Protein AF-A0A4R9JDH9-F1 (afdb_monomer_lite)

Foldseek 3Di:
DAQVVLLVLQDQDPQKTWAACVSQVDPLVQVQCVQWPVNGTWIFHNWDWDDDVFWIKIWHFTDTLQRHGFTKIKIWGQDPVRHIKIKMKTFQAAQDDDPPGDFLCSSQVFWDFDDPPDDDPPDDDGDHPRRVWDWHRKIWIAIQAWDQDPPLRDTDHHHIKIKTFTDCPQQQALVCQLQPDDQDTWIKMDHAAGDDPPDDDDADDPPDAQVRDPDRDHWHKMKTFSQGWDDLDPAKIWARKMKIWTTHSHPVVCVVHVRHHTWIWIKTWIQQVLQRDTFIWIWTTDRPDQKIKTKTFQPPDWGQFQQSRCSAQVDSCVLVFDPPVSVVCHRVQGGKGWGMKMWMAGNVPPNSGTQKIKTKIWRAQDKDCLDPLPWIFHRKIKIWIWGPSNDPPGTDIKIKIWGWTDDQNDIWIKIFIPPQTKIKTKDPFFDQHFQQSNCVRPPVVWDGDHGFGWGIWMWMAGPLGKIKIKTWTDPPGFDWAPAAPDIWTWHRWIKIWIDDSDDHIKIKIWTWTCQDPPWIWTWMDIPPDFGKTKTWTAKDKPVSVCVRGFPQDAQDADPQIDMFGGKMWMWGDDPHWIKIWIWGADPQAAIKIKIWTADPPRGIWIKMKTFRQRHDPLPGPNNVVCVVVCVVQVWHRKMKMAISDWDQPDATDQQVVRVDPNRPHRGRGDDPQCSTDDHHIKMKTKGQQDCPDPVSVVVCVVQVDDRIFIWMWGAHSPNQAFIDIWTFDWDADVNWTKTWIWDWDHHNNWIKTKIWIWTWDQAPNFIKIKTWIWIGTPFWIKTKIWIAGQDWHDDPQKTKHGWIWIWIATPVGQIKTKIWIWIGGPPKTKTWIFIDDPPDRLQTKTKMFIAKDFQLNCCPRPVDDDPDDDDPVVSVQRRQWIKHFDQKWKDFLVCLVVLLVVQQQVVQCRCCPTSVDHADSDPVQKDKHCPDRSAWIKIARLVQRFIWIWGDDPRITMIGGTFMWIARSAWYDRRPRIDHHWGWGWIWTGRHPKIKTKIWTADPVFGIWIKIFIFWDDDPHPQAKIKDFLVPDTHKIWTAGRAADPSDPDPVNRGGWTWTWIWIHHNNWIFTWGWTQDPQFIKTWTWTAPDPFKTDTKIWTDRPPFKIKIKDKIWGAQAKAQLDLLAIAGFPGTKIKIWIWMGGPVDTWIKIWIWGDDPNDIDTQPIDTADPVPPRVVCVNVVVSVSVSVVVCVQCLPLLSSLLCVLVVRGDDHDDQLCCCCPVNVHPSVVSVVSNVVSVHDDDDDDDDDDDDDD

pLDDT: mean 81.16, std 11.13, range [29.16, 97.44]

Structure (mmCIF, N/CA/C/O backbone):
data_AF-A0A4R9JDH9-F1
#
_entry.id   AF-A0A4R9JDH9-F1
#
loop_
_atom_site.group_PDB
_atom_site.id
_atom_site.type_symbol
_atom_site.label_atom_id
_atom_site.label_alt_id
_atom_site.label_comp_id
_atom_site.label_asym_id
_atom_site.label_entity_id
_atom_site.label_seq_id
_atom_site.pdbx_PDB_ins_code
_atom_site.Cartn_x
_atom_site.Cartn_y
_atom_site.Cartn_z
_atom_site.occupancy
_atom_site.B_iso_or_equiv
_atom_site.auth_seq_id
_atom_site.auth_comp_id
_atom_site.auth_asym_id
_atom_site.auth_atom_id
_atom_site.pdbx_PDB_model_num
ATOM 1 N N . MET A 1 1 ? 4.158 -17.124 -89.167 1.00 76.12 1 MET A N 1
ATOM 2 C CA . MET A 1 1 ? 3.903 -15.825 -89.815 1.00 76.12 1 MET A CA 1
ATOM 3 C C . MET A 1 1 ? 5.112 -15.504 -90.682 1.00 76.12 1 MET A C 1
ATOM 5 O O . MET A 1 1 ? 6.220 -15.762 -90.229 1.00 76.12 1 MET A O 1
ATOM 9 N N . THR A 1 2 ? 4.939 -15.030 -91.914 1.00 85.50 2 THR A N 1
ATOM 10 C CA . THR A 1 2 ? 6.035 -14.532 -92.770 1.00 85.50 2 THR A CA 1
ATOM 11 C C . THR A 1 2 ? 6.213 -13.020 -92.604 1.00 85.50 2 THR A C 1
ATOM 13 O O . THR A 1 2 ? 5.313 -12.338 -92.113 1.00 85.50 2 THR A O 1
ATOM 16 N N . ILE A 1 3 ? 7.356 -12.461 -93.024 1.00 86.75 3 ILE A N 1
ATOM 17 C CA . ILE A 1 3 ? 7.566 -11.003 -92.954 1.00 86.75 3 ILE A CA 1
ATOM 18 C C . ILE A 1 3 ? 6.547 -10.230 -93.811 1.00 86.75 3 ILE A C 1
ATOM 20 O O . ILE A 1 3 ? 6.165 -9.115 -93.467 1.00 86.75 3 ILE A O 1
ATOM 24 N N . GLU A 1 4 ? 6.056 -10.853 -94.888 1.00 86.50 4 GLU A N 1
ATOM 25 C CA . GLU A 1 4 ? 4.999 -10.304 -95.741 1.00 86.50 4 GLU A CA 1
ATOM 26 C C . GLU A 1 4 ? 3.651 -10.258 -95.011 1.00 86.50 4 GLU A C 1
ATOM 28 O O . GLU A 1 4 ? 2.950 -9.250 -95.050 1.00 86.50 4 GLU A O 1
ATOM 33 N N . GLU A 1 5 ? 3.303 -11.334 -94.301 1.00 86.38 5 GLU A N 1
ATOM 34 C CA . GLU A 1 5 ? 2.093 -11.401 -93.476 1.00 86.38 5 GLU A CA 1
ATOM 35 C C . GLU A 1 5 ? 2.127 -10.361 -92.350 1.00 86.38 5 GLU A C 1
ATOM 37 O O . GLU A 1 5 ? 1.129 -9.677 -92.131 1.00 86.38 5 GLU A O 1
ATOM 42 N N . LEU A 1 6 ? 3.284 -10.180 -91.702 1.00 88.25 6 LEU A N 1
ATOM 43 C CA . LEU A 1 6 ? 3.482 -9.165 -90.664 1.00 88.25 6 LEU A CA 1
ATOM 44 C C . LEU A 1 6 ? 3.389 -7.736 -91.223 1.00 88.25 6 LEU A C 1
ATOM 46 O O . LEU A 1 6 ? 2.756 -6.867 -90.625 1.00 88.25 6 LEU A O 1
ATOM 50 N N . TYR A 1 7 ? 3.984 -7.471 -92.392 1.00 90.56 7 TYR A N 1
ATOM 51 C CA . TYR A 1 7 ? 3.863 -6.168 -93.052 1.00 90.56 7 TYR A CA 1
ATOM 52 C C . TYR A 1 7 ? 2.400 -5.834 -93.367 1.00 90.56 7 TYR A C 1
ATOM 54 O O . TYR A 1 7 ? 1.970 -4.693 -93.176 1.00 90.56 7 TYR A O 1
ATOM 62 N N . ASN A 1 8 ? 1.628 -6.821 -93.824 1.00 89.19 8 ASN A N 1
ATOM 63 C CA . ASN A 1 8 ? 0.222 -6.647 -94.180 1.00 89.19 8 ASN A CA 1
ATOM 64 C C . ASN A 1 8 ? -0.701 -6.527 -92.956 1.00 89.19 8 ASN A C 1
ATOM 66 O O . ASN A 1 8 ? -1.684 -5.791 -93.032 1.00 89.19 8 ASN A O 1
ATOM 70 N N . SER A 1 9 ? -0.378 -7.166 -91.825 1.00 88.12 9 SER A N 1
ATOM 71 C CA . SER A 1 9 ? -1.167 -7.058 -90.588 1.00 88.12 9 SER A CA 1
ATOM 72 C C . SER A 1 9 ? -1.030 -5.699 -89.885 1.00 88.12 9 SER A C 1
ATOM 74 O O . SER A 1 9 ? -1.914 -5.304 -89.128 1.00 88.12 9 SER A O 1
ATOM 76 N N . LEU A 1 10 ? 0.048 -4.952 -90.143 1.00 90.00 10 LEU A N 1
ATOM 77 C CA . LEU A 1 10 ? 0.290 -3.613 -89.591 1.00 90.00 10 LEU A CA 1
ATOM 78 C C . LEU A 1 10 ? -0.415 -2.531 -90.428 1.00 90.00 10 LEU A C 1
ATOM 80 O O . LEU A 1 10 ? 0.189 -1.909 -91.305 1.00 90.00 10 LEU A O 1
ATOM 84 N N . ILE A 1 11 ? -1.711 -2.316 -90.208 1.00 89.38 11 ILE A N 1
ATOM 85 C CA . ILE A 1 11 ? -2.539 -1.408 -91.023 1.00 89.38 11 ILE A CA 1
ATOM 86 C C . ILE A 1 11 ? -2.423 0.045 -90.532 1.00 89.38 11 ILE A C 1
ATOM 88 O O . ILE A 1 11 ? -2.601 0.321 -89.347 1.00 89.38 11 ILE A O 1
ATOM 92 N N . ILE A 1 12 ? -2.183 0.987 -91.455 1.00 89.38 12 ILE A N 1
ATOM 93 C CA . ILE A 1 12 ? -2.263 2.430 -91.173 1.00 89.38 12 ILE A CA 1
ATOM 94 C C . ILE A 1 12 ? -3.734 2.855 -91.245 1.00 89.38 12 ILE A C 1
ATOM 96 O O . ILE A 1 12 ? -4.339 2.800 -92.314 1.00 89.38 12 ILE A O 1
ATOM 100 N N . THR A 1 13 ? -4.294 3.317 -90.128 1.00 87.38 13 THR A N 1
ATOM 101 C CA . THR A 1 13 ? -5.659 3.861 -90.036 1.00 87.38 13 THR A CA 1
ATOM 102 C C . THR A 1 13 ? -5.589 5.277 -89.475 1.00 87.38 13 THR A C 1
ATOM 104 O O . THR A 1 13 ? -4.930 5.502 -88.466 1.00 87.38 13 THR A O 1
ATOM 107 N N . ASN A 1 14 ? -6.236 6.252 -90.125 1.00 86.19 14 ASN A N 1
ATOM 108 C CA . ASN A 1 14 ? -6.192 7.671 -89.730 1.00 86.19 14 ASN A CA 1
ATOM 109 C C . ASN A 1 14 ? -4.764 8.226 -89.545 1.00 86.19 14 ASN A C 1
ATOM 111 O O . ASN A 1 14 ? -4.503 8.986 -88.619 1.00 86.19 14 ASN A O 1
ATOM 115 N N . ASN A 1 15 ? -3.846 7.851 -90.446 1.00 90.75 15 ASN A N 1
ATOM 116 C CA . ASN A 1 15 ? -2.423 8.218 -90.399 1.00 90.75 15 ASN A CA 1
ATOM 117 C C . ASN A 1 15 ? -1.658 7.668 -89.175 1.00 90.75 15 ASN A C 1
ATOM 119 O O . ASN A 1 15 ? -0.583 8.171 -88.847 1.00 90.75 15 ASN A O 1
ATOM 123 N N . SER A 1 16 ? -2.182 6.628 -88.518 1.00 91.69 16 SER A N 1
ATOM 124 C CA . SER A 1 16 ? -1.553 5.998 -87.357 1.00 91.69 16 SER A CA 1
ATOM 125 C C . SER A 1 16 ? -1.504 4.471 -87.476 1.00 91.69 16 SER A C 1
ATOM 127 O O . SER A 1 16 ? -2.362 3.860 -88.111 1.00 91.69 16 SER A O 1
ATOM 129 N N . ILE A 1 17 ? -0.509 3.841 -86.849 1.00 94.44 17 ILE A N 1
ATOM 130 C CA . ILE A 1 17 ? -0.419 2.386 -86.642 1.00 94.44 17 ILE A CA 1
ATOM 131 C C . ILE A 1 17 ? -0.512 2.114 -85.142 1.00 94.44 17 ILE A C 1
ATOM 133 O O . ILE A 1 17 ? 0.206 2.731 -84.360 1.00 94.44 17 ILE A O 1
ATOM 137 N N . SER A 1 18 ? -1.367 1.171 -84.748 1.00 92.00 18 SER A N 1
ATOM 138 C CA . SER A 1 18 ? -1.490 0.718 -83.360 1.00 92.00 18 SER A CA 1
ATOM 139 C C . SER A 1 18 ? -0.760 -0.612 -83.180 1.00 92.00 18 SER A C 1
ATOM 141 O O . SER A 1 18 ? -1.064 -1.586 -83.867 1.00 92.00 18 SER A O 1
ATOM 143 N N . LEU A 1 19 ? 0.222 -0.648 -82.280 1.00 92.75 19 LEU A N 1
ATOM 144 C CA . LEU A 1 19 ? 0.935 -1.860 -81.879 1.00 92.75 19 LEU A CA 1
ATOM 145 C C . LEU A 1 19 ? 0.239 -2.433 -80.638 1.00 92.75 19 LEU A C 1
ATOM 147 O O . LEU A 1 19 ? 0.590 -2.104 -79.502 1.00 92.75 19 LEU A O 1
ATOM 151 N N . ASP A 1 20 ? -0.792 -3.243 -80.868 1.00 89.94 20 ASP A N 1
ATOM 152 C CA . ASP A 1 20 ? -1.618 -3.867 -79.832 1.00 89.94 20 ASP A CA 1
ATOM 153 C C . ASP A 1 20 ? -1.322 -5.371 -79.674 1.00 89.94 20 ASP A C 1
ATOM 155 O O . ASP A 1 20 ? -0.456 -5.938 -80.344 1.00 89.94 20 ASP A O 1
ATOM 159 N N . THR A 1 21 ? -2.027 -6.031 -78.756 1.00 87.44 21 THR A N 1
ATOM 160 C CA . THR A 1 21 ? -1.873 -7.470 -78.489 1.00 87.44 21 THR A CA 1
ATOM 161 C C . THR A 1 21 ? -2.620 -8.362 -79.484 1.00 87.44 21 THR A C 1
ATOM 163 O O . THR A 1 21 ? -2.378 -9.568 -79.503 1.00 87.44 21 THR A O 1
ATOM 166 N N . ASN A 1 22 ? -3.500 -7.796 -80.318 1.00 82.56 22 ASN A N 1
ATOM 167 C CA . ASN A 1 22 ? -4.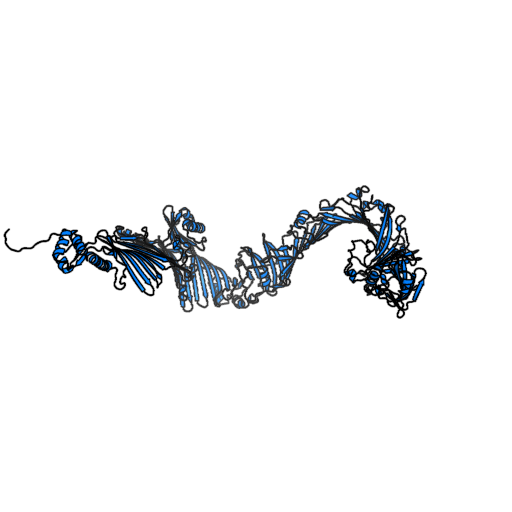233 -8.527 -81.352 1.00 82.56 22 ASN A CA 1
ATOM 168 C C . ASN A 1 22 ? -3.343 -8.769 -82.573 1.00 82.56 22 ASN A C 1
ATOM 170 O O . ASN A 1 22 ? -3.346 -9.860 -83.140 1.00 82.56 22 ASN A O 1
ATOM 174 N N . VAL A 1 23 ? -2.561 -7.756 -82.955 1.00 75.50 23 VAL A N 1
ATOM 175 C CA . VAL A 1 23 ? -1.604 -7.821 -84.064 1.00 75.50 23 VAL A CA 1
ATOM 176 C C . VAL A 1 23 ? -0.306 -8.500 -83.621 1.00 75.50 23 VAL A C 1
ATOM 178 O O . VAL A 1 23 ? 0.264 -9.293 -84.368 1.00 75.50 23 VAL A O 1
ATOM 181 N N . LEU A 1 24 ? 0.151 -8.230 -82.395 1.00 83.44 24 LEU A N 1
ATOM 182 C CA . LEU A 1 24 ? 1.421 -8.716 -81.851 1.00 83.44 24 LEU A CA 1
ATOM 183 C C . LEU A 1 24 ? 1.157 -9.629 -80.643 1.00 83.44 24 LEU A C 1
ATOM 185 O O . LEU A 1 24 ? 1.426 -9.294 -79.492 1.00 83.44 24 LEU A O 1
ATOM 189 N N . ASN A 1 25 ? 0.575 -10.800 -80.904 1.00 81.19 25 ASN A N 1
ATOM 190 C CA . ASN A 1 25 ? 0.121 -11.734 -79.870 1.00 81.19 25 ASN A CA 1
ATOM 191 C C . ASN A 1 25 ? 1.265 -12.601 -79.304 1.00 81.19 25 ASN A C 1
ATOM 193 O O . ASN A 1 25 ? 1.281 -13.818 -79.480 1.00 81.19 25 ASN A O 1
ATOM 197 N N . THR A 1 26 ? 2.236 -11.982 -78.629 1.00 84.69 26 THR A N 1
ATOM 198 C CA . THR A 1 26 ? 3.267 -12.699 -77.859 1.00 84.69 26 THR A CA 1
ATOM 199 C C . THR A 1 26 ? 3.133 -12.391 -76.371 1.00 84.69 26 THR A C 1
ATOM 201 O O . THR A 1 26 ? 2.786 -11.274 -75.982 1.00 84.69 26 THR A O 1
ATOM 204 N N . ASP A 1 27 ? 3.412 -13.376 -75.513 1.00 86.12 27 ASP A N 1
ATOM 205 C CA . ASP A 1 27 ? 3.317 -13.195 -74.056 1.00 86.12 27 ASP A CA 1
ATOM 206 C C . ASP A 1 27 ? 4.295 -12.130 -73.546 1.00 86.12 27 ASP A C 1
ATOM 208 O O . ASP A 1 27 ? 3.966 -11.348 -72.653 1.00 86.12 27 ASP A O 1
ATOM 212 N N . ILE A 1 28 ? 5.472 -12.038 -74.174 1.00 89.12 28 ILE A N 1
ATOM 213 C CA . ILE A 1 28 ? 6.467 -11.000 -73.886 1.00 89.12 28 ILE A CA 1
ATOM 214 C C . ILE A 1 28 ? 5.901 -9.618 -74.235 1.00 89.12 28 ILE A C 1
ATOM 216 O O . ILE A 1 28 ? 5.953 -8.724 -73.397 1.00 89.12 28 ILE A O 1
ATOM 220 N N . TRP A 1 29 ? 5.302 -9.434 -75.417 1.00 91.75 29 TRP A N 1
ATOM 221 C CA . TRP A 1 29 ? 4.721 -8.144 -75.808 1.00 91.75 29 TRP A CA 1
ATOM 222 C C . TRP A 1 29 ? 3.570 -7.717 -74.891 1.00 91.75 29 TRP A C 1
ATOM 224 O O . TRP A 1 29 ? 3.538 -6.573 -74.439 1.00 91.75 29 TRP A O 1
ATOM 234 N N . LYS A 1 30 ? 2.678 -8.652 -74.530 1.00 89.94 30 LYS A N 1
ATOM 235 C CA . LYS A 1 30 ? 1.618 -8.411 -73.535 1.00 89.94 30 LYS A CA 1
ATOM 236 C C . LYS A 1 30 ? 2.196 -7.923 -72.208 1.00 89.94 30 LYS A C 1
ATOM 238 O O . LYS A 1 30 ? 1.727 -6.923 -71.668 1.00 89.94 30 LYS A O 1
ATOM 243 N N . LYS A 1 31 ? 3.240 -8.593 -71.704 1.00 88.19 31 LYS A N 1
ATOM 244 C CA . LYS A 1 31 ? 3.921 -8.202 -70.463 1.00 88.19 31 LYS A CA 1
ATOM 245 C C . LYS A 1 31 ? 4.543 -6.808 -70.575 1.00 88.19 31 LYS A C 1
ATOM 247 O O . LYS A 1 31 ? 4.398 -6.020 -69.647 1.00 88.19 31 LYS A O 1
ATOM 252 N N . LEU A 1 32 ? 5.189 -6.485 -71.698 1.00 91.19 32 LEU A N 1
ATOM 253 C CA . LEU A 1 32 ? 5.815 -5.177 -71.913 1.00 91.19 32 LEU A CA 1
ATOM 254 C C . LEU A 1 32 ? 4.799 -4.033 -71.982 1.00 91.19 32 LEU A C 1
ATOM 256 O O . LEU A 1 32 ? 5.060 -2.977 -71.408 1.00 91.19 32 LEU A O 1
ATOM 260 N N . LEU A 1 33 ? 3.649 -4.229 -72.636 1.00 91.56 33 LEU A N 1
ATOM 261 C CA . LEU A 1 33 ? 2.572 -3.233 -72.653 1.00 91.56 33 LEU A CA 1
ATOM 262 C C . LEU A 1 33 ? 1.955 -3.042 -71.266 1.00 91.56 33 LEU A C 1
ATOM 264 O O . LEU A 1 33 ? 1.687 -1.907 -70.866 1.00 91.56 33 LEU A O 1
ATOM 268 N N . LEU A 1 34 ? 1.759 -4.134 -70.521 1.00 89.75 34 LEU A N 1
ATOM 269 C CA . LEU A 1 34 ? 1.245 -4.084 -69.155 1.00 89.75 34 LEU A CA 1
ATOM 270 C C . LEU A 1 34 ? 2.153 -3.244 -68.246 1.00 89.75 34 LEU A C 1
ATOM 272 O O . LEU A 1 34 ? 1.654 -2.347 -67.570 1.00 89.75 34 LEU A O 1
ATOM 276 N N . THR A 1 35 ? 3.466 -3.489 -68.261 1.00 87.19 35 THR A N 1
ATOM 277 C CA . THR A 1 35 ? 4.411 -2.803 -67.365 1.00 87.19 35 THR A CA 1
ATOM 278 C C . THR A 1 35 ? 4.803 -1.400 -67.828 1.00 87.19 35 THR A C 1
ATOM 280 O O . THR A 1 35 ? 5.028 -0.538 -66.986 1.00 87.19 35 THR A O 1
ATOM 283 N N . ASN A 1 36 ? 4.866 -1.131 -69.140 1.00 90.25 36 ASN A N 1
ATOM 284 C CA . ASN A 1 36 ? 5.424 0.126 -69.666 1.00 90.25 36 ASN A CA 1
ATOM 285 C C . ASN A 1 36 ? 4.407 1.064 -70.327 1.00 90.25 36 ASN A C 1
ATOM 287 O O . ASN A 1 36 ? 4.774 2.179 -70.690 1.00 90.25 36 ASN A O 1
ATOM 291 N N . ASN A 1 37 ? 3.160 0.636 -70.534 1.00 89.75 37 ASN A N 1
ATOM 292 C CA . ASN A 1 37 ? 2.146 1.462 -71.197 1.00 89.75 37 ASN A CA 1
ATOM 293 C C . ASN A 1 37 ? 0.726 1.240 -70.642 1.00 89.75 37 ASN A C 1
ATOM 295 O O . ASN A 1 37 ? -0.257 1.441 -71.349 1.00 89.75 37 ASN A O 1
ATOM 299 N N . GLY A 1 38 ? 0.592 0.780 -69.391 1.00 85.19 38 GLY A N 1
ATOM 300 C CA . GLY A 1 38 ? -0.710 0.613 -68.727 1.00 85.19 38 GLY A CA 1
ATOM 301 C C . GLY A 1 38 ? -1.655 -0.364 -69.435 1.00 85.19 38 GLY A C 1
ATOM 302 O O . GLY A 1 38 ? -2.869 -0.157 -69.438 1.00 85.19 38 GLY A O 1
ATOM 303 N N . ASN A 1 39 ? -1.097 -1.392 -70.084 1.00 87.81 39 ASN A N 1
ATOM 304 C CA . ASN A 1 39 ? -1.816 -2.347 -70.934 1.00 87.81 39 ASN A CA 1
ATOM 305 C C . ASN A 1 39 ? -2.534 -1.705 -72.144 1.00 87.81 39 ASN A C 1
ATOM 307 O O . ASN A 1 39 ? -3.431 -2.310 -72.729 1.00 87.81 39 ASN A O 1
ATOM 311 N N . GLN A 1 40 ? -2.153 -0.480 -72.520 1.00 91.12 40 GLN A N 1
ATOM 312 C CA . GLN A 1 40 ? -2.629 0.199 -73.724 1.00 91.12 40 GLN A CA 1
ATOM 313 C C . GLN A 1 40 ? -1.690 -0.075 -74.903 1.00 91.12 40 GLN A C 1
ATOM 315 O O . GLN A 1 40 ? -0.486 -0.262 -74.703 1.00 91.12 40 GLN A O 1
ATOM 320 N N . PRO A 1 41 ? -2.197 -0.071 -76.146 1.00 91.81 41 PRO A N 1
ATOM 321 C CA . PRO A 1 41 ? -1.352 -0.217 -77.323 1.00 91.81 41 PRO A CA 1
ATOM 322 C C . PRO A 1 41 ? -0.445 1.001 -77.537 1.00 91.81 41 PRO A C 1
ATOM 324 O O . PRO A 1 41 ? -0.778 2.120 -77.144 1.00 91.81 41 PRO A O 1
ATOM 327 N N . ILE A 1 42 ? 0.693 0.795 -78.203 1.00 94.19 42 ILE A N 1
ATOM 328 C CA . ILE A 1 42 ? 1.570 1.900 -78.619 1.00 94.19 42 ILE A CA 1
ATOM 329 C C . ILE A 1 42 ? 1.088 2.408 -79.978 1.00 94.19 42 ILE A C 1
ATOM 331 O O . ILE A 1 42 ? 1.176 1.695 -80.978 1.00 94.19 42 ILE A O 1
ATOM 335 N N . VAL A 1 43 ? 0.564 3.635 -80.012 1.00 94.25 43 VAL A N 1
ATOM 336 C CA . VAL A 1 43 ? -0.013 4.244 -81.219 1.00 94.25 43 VAL A CA 1
ATOM 337 C C . VAL A 1 43 ? 0.987 5.201 -81.857 1.00 94.25 43 VAL A C 1
ATOM 339 O O . VAL A 1 43 ? 1.198 6.314 -81.380 1.00 94.25 43 VAL A O 1
ATOM 342 N N . ILE A 1 44 ? 1.566 4.783 -82.980 1.00 95.44 44 ILE A N 1
ATOM 343 C CA . ILE A 1 44 ? 2.474 5.602 -83.783 1.00 95.44 44 ILE A CA 1
ATOM 344 C C . ILE A 1 44 ? 1.630 6.438 -84.744 1.00 95.44 44 ILE A C 1
ATOM 346 O O . ILE A 1 44 ? 1.004 5.894 -85.646 1.00 95.44 44 ILE A O 1
ATOM 350 N N . SER A 1 45 ? 1.606 7.749 -84.547 1.00 94.88 45 SER A N 1
ATOM 351 C CA . SER A 1 45 ? 0.955 8.740 -85.407 1.00 94.88 45 SER A CA 1
ATOM 352 C C . SER A 1 45 ? 1.899 9.242 -86.495 1.00 94.88 45 SER A C 1
ATOM 354 O O . SER A 1 45 ? 3.117 9.145 -86.367 1.00 94.88 45 SER A O 1
ATOM 356 N N . GLN A 1 46 ? 1.337 9.766 -87.587 1.00 94.50 46 GLN A N 1
ATOM 357 C CA . GLN A 1 46 ? 2.096 10.122 -88.796 1.00 94.50 46 GLN A CA 1
ATOM 358 C C . GLN A 1 46 ? 2.968 8.956 -89.290 1.00 94.50 46 GLN A C 1
ATOM 360 O O . GLN A 1 46 ? 4.097 9.143 -89.743 1.00 94.50 46 GLN A O 1
ATOM 365 N N . ALA A 1 47 ? 2.444 7.736 -89.143 1.00 92.06 47 ALA A N 1
ATOM 366 C CA . ALA A 1 47 ? 3.209 6.521 -89.336 1.00 92.06 47 ALA A CA 1
ATOM 367 C C . ALA A 1 47 ? 3.489 6.268 -90.818 1.00 92.06 47 ALA A C 1
ATOM 369 O O . ALA A 1 47 ? 2.582 6.162 -91.642 1.00 92.06 47 ALA A O 1
ATOM 370 N N . THR A 1 48 ? 4.761 6.060 -91.129 1.00 93.38 48 THR A N 1
ATOM 371 C CA . THR A 1 48 ? 5.221 5.482 -92.390 1.00 93.38 48 THR A CA 1
ATOM 372 C C . THR A 1 48 ? 5.767 4.091 -92.103 1.00 93.38 48 THR A C 1
ATOM 374 O O . THR A 1 48 ? 6.479 3.905 -91.118 1.00 93.38 48 THR A O 1
ATOM 377 N N . LYS A 1 49 ? 5.421 3.098 -92.933 1.00 92.94 49 LYS A N 1
ATOM 378 C CA . LYS A 1 49 ? 5.977 1.743 -92.828 1.00 92.94 49 LYS A CA 1
ATOM 379 C C . LYS A 1 49 ? 6.722 1.356 -94.102 1.00 92.94 49 LYS A C 1
ATOM 381 O O . LYS A 1 49 ? 6.170 1.443 -95.200 1.00 92.94 49 LYS A O 1
ATOM 386 N N . THR A 1 50 ? 7.952 0.887 -93.959 1.00 93.12 50 THR A N 1
ATOM 387 C CA . THR A 1 50 ? 8.780 0.350 -95.041 1.00 93.12 50 THR A CA 1
ATOM 388 C C . THR A 1 50 ? 9.107 -1.111 -94.766 1.00 93.12 50 THR A C 1
ATOM 390 O O . THR A 1 50 ? 9.215 -1.548 -93.619 1.00 93.12 50 THR A O 1
ATOM 393 N N . LYS A 1 51 ? 9.220 -1.893 -95.839 1.00 89.69 51 LYS A N 1
ATOM 394 C CA . LYS A 1 51 ? 9.709 -3.269 -95.784 1.00 89.69 51 LYS A CA 1
ATOM 395 C C . LYS A 1 51 ? 11.165 -3.254 -96.222 1.00 89.69 51 LYS A C 1
ATOM 397 O O . LYS A 1 51 ? 11.458 -2.816 -97.332 1.00 89.69 51 LYS A O 1
ATOM 402 N N . GLU A 1 52 ? 12.050 -3.717 -95.356 1.00 86.81 52 GLU A N 1
ATOM 403 C CA . GLU A 1 52 ? 13.475 -3.883 -95.635 1.00 86.81 52 GLU A CA 1
ATOM 404 C C . GLU A 1 52 ? 13.817 -5.381 -95.563 1.00 86.81 52 GLU A C 1
ATOM 406 O O . GLU A 1 52 ? 12.979 -6.203 -95.177 1.00 86.81 52 GLU A O 1
ATOM 411 N N . ASN A 1 53 ? 15.017 -5.781 -95.996 1.00 79.62 53 ASN A N 1
ATOM 412 C CA . ASN A 1 53 ? 15.392 -7.199 -96.017 1.00 79.62 53 ASN A CA 1
ATOM 413 C C . ASN A 1 53 ? 15.360 -7.793 -94.596 1.00 79.62 53 ASN A C 1
ATOM 415 O O . ASN A 1 53 ? 16.249 -7.542 -93.789 1.00 79.62 53 ASN A O 1
ATOM 419 N N . GLY A 1 54 ? 14.335 -8.603 -94.313 1.00 84.31 54 GLY A N 1
ATOM 420 C CA . GLY A 1 54 ? 14.181 -9.343 -93.056 1.00 84.31 54 GLY A CA 1
ATOM 421 C C . GLY A 1 54 ? 13.431 -8.618 -91.931 1.00 84.31 54 GLY A C 1
ATOM 422 O O . GLY A 1 54 ? 13.223 -9.224 -90.882 1.00 84.31 54 GLY A O 1
ATOM 423 N N . PHE A 1 55 ? 12.986 -7.369 -92.120 1.00 91.50 55 PHE A N 1
ATOM 424 C CA . PHE A 1 55 ? 12.222 -6.634 -91.102 1.00 91.50 55 PHE A CA 1
ATOM 425 C C . PHE A 1 55 ? 11.255 -5.591 -91.685 1.00 91.50 55 PHE A C 1
ATOM 427 O O . PHE A 1 55 ? 11.401 -5.107 -92.807 1.00 91.50 55 PHE A O 1
ATOM 434 N N . VAL A 1 56 ? 10.257 -5.218 -90.886 1.00 94.19 56 VAL A N 1
ATOM 435 C CA . VAL A 1 56 ? 9.350 -4.094 -91.131 1.00 94.19 56 VAL A CA 1
ATOM 436 C C . VAL A 1 56 ? 9.778 -2.928 -90.253 1.00 94.19 56 VAL A C 1
ATOM 438 O O . VAL A 1 56 ? 9.848 -3.065 -89.033 1.00 94.19 56 VAL A O 1
ATOM 441 N N . LYS A 1 57 ? 10.044 -1.776 -90.867 1.00 94.94 57 LYS A N 1
ATOM 442 C CA . LYS A 1 57 ? 10.403 -0.540 -90.174 1.00 94.94 57 LYS A CA 1
ATOM 443 C C . LYS A 1 57 ? 9.218 0.416 -90.179 1.00 94.94 57 LYS A C 1
ATOM 445 O O . LYS A 1 57 ? 8.593 0.622 -91.214 1.00 94.94 57 LYS A O 1
ATOM 450 N N . ILE A 1 58 ? 8.914 1.003 -89.029 1.00 95.88 58 ILE A N 1
ATOM 451 C CA . ILE A 1 58 ? 7.852 1.991 -88.848 1.00 95.88 58 ILE A CA 1
ATOM 452 C C . ILE A 1 58 ? 8.465 3.243 -88.237 1.00 95.88 58 ILE A C 1
ATOM 454 O O . ILE A 1 58 ? 9.147 3.153 -87.218 1.00 95.88 58 ILE A O 1
ATOM 458 N N . ILE A 1 59 ? 8.215 4.402 -88.840 1.00 96.19 59 ILE A N 1
ATOM 459 C CA . ILE A 1 59 ? 8.678 5.704 -88.348 1.00 96.19 59 ILE A CA 1
ATOM 460 C C . ILE A 1 59 ? 7.473 6.628 -88.194 1.00 96.19 59 ILE A C 1
ATOM 462 O O . ILE A 1 59 ? 6.615 6.668 -89.075 1.00 96.19 59 ILE A O 1
ATOM 466 N N . GLY A 1 60 ? 7.419 7.381 -87.101 1.00 96.19 60 GLY A N 1
ATOM 467 C CA . GLY A 1 60 ? 6.386 8.387 -86.861 1.00 96.19 60 GLY A CA 1
ATOM 468 C C . GLY A 1 60 ? 6.610 9.106 -85.537 1.00 96.19 60 GLY A C 1
ATOM 469 O O . GLY A 1 60 ? 7.750 9.261 -85.095 1.00 96.19 60 GLY A O 1
ATOM 470 N N . THR A 1 61 ? 5.524 9.512 -84.885 1.00 96.06 61 THR A N 1
ATOM 471 C CA . THR A 1 61 ? 5.537 10.107 -83.544 1.00 96.06 61 THR A CA 1
ATOM 472 C C . THR A 1 61 ? 4.597 9.367 -82.596 1.00 96.06 61 THR A C 1
ATOM 474 O O . THR A 1 61 ? 3.573 8.840 -83.012 1.00 96.06 61 THR A O 1
ATOM 477 N N . THR A 1 62 ? 4.924 9.291 -81.309 1.00 95.75 62 THR A N 1
ATOM 478 C CA . THR A 1 62 ? 4.080 8.630 -80.297 1.00 95.75 62 THR A CA 1
ATOM 479 C C . THR A 1 62 ? 4.190 9.339 -78.958 1.00 95.75 62 THR A C 1
ATOM 481 O O . THR A 1 62 ? 5.167 10.032 -78.692 1.00 95.75 62 THR A O 1
ATOM 484 N N . SER A 1 63 ? 3.211 9.133 -78.087 1.00 93.69 63 SER A N 1
ATOM 485 C CA . SER A 1 63 ? 3.374 9.422 -76.663 1.00 93.69 63 SER A CA 1
ATOM 486 C C . SER A 1 63 ? 3.834 8.149 -75.961 1.00 93.69 63 SER A C 1
ATOM 488 O O . SER A 1 63 ? 3.261 7.085 -76.196 1.00 93.69 63 SER A O 1
ATOM 490 N N . PHE A 1 64 ? 4.871 8.228 -75.134 1.00 94.38 64 PHE A N 1
ATOM 491 C CA . PHE A 1 64 ? 5.366 7.083 -74.366 1.00 94.38 64 PHE A CA 1
ATOM 492 C C . PHE A 1 64 ? 5.990 7.571 -73.061 1.00 94.38 64 PHE A C 1
ATOM 494 O O . PHE A 1 64 ? 6.671 8.595 -73.063 1.00 94.38 64 PHE A O 1
ATOM 501 N N . GLN A 1 65 ? 5.733 6.862 -71.954 1.00 91.81 65 GLN A N 1
ATOM 502 C CA . GLN A 1 65 ? 6.248 7.206 -70.618 1.00 91.81 65 GLN A CA 1
ATOM 503 C C . GLN A 1 65 ? 6.073 8.701 -70.299 1.00 91.81 65 GLN A C 1
ATOM 505 O O . GLN A 1 65 ? 7.042 9.412 -70.060 1.00 91.81 65 GLN A O 1
ATOM 510 N N . LEU A 1 66 ? 4.826 9.183 -70.392 1.00 91.75 66 LEU A N 1
ATOM 511 C CA . LEU A 1 66 ? 4.400 10.567 -70.122 1.00 91.75 66 LEU A CA 1
ATOM 512 C C . LEU A 1 66 ? 5.008 11.671 -71.007 1.00 91.75 66 LEU A C 1
ATOM 514 O O . LEU A 1 66 ? 4.655 12.837 -70.831 1.00 91.75 66 LEU A O 1
ATOM 518 N N . VAL A 1 67 ? 5.829 11.341 -72.008 1.00 91.94 67 VAL A N 1
ATOM 519 C CA . VAL A 1 67 ? 6.354 12.335 -72.951 1.00 91.94 67 VAL A CA 1
ATOM 520 C C . VAL A 1 67 ? 5.535 12.314 -74.244 1.00 91.94 67 VAL A C 1
ATOM 522 O O . VAL A 1 67 ? 5.472 11.273 -74.907 1.00 91.94 67 VAL A O 1
ATOM 525 N N . PRO A 1 68 ? 4.879 13.428 -74.618 1.00 91.62 68 PRO A N 1
ATOM 526 C CA . PRO A 1 68 ? 4.068 13.486 -75.825 1.00 91.62 68 PRO A CA 1
ATOM 527 C C . PRO A 1 68 ? 4.912 13.707 -77.087 1.00 91.62 68 PRO A C 1
ATOM 529 O O . PRO A 1 68 ? 5.944 14.372 -77.048 1.00 91.62 68 PRO A O 1
ATOM 532 N N . ASN A 1 69 ? 4.408 13.236 -78.232 1.00 90.81 69 ASN A N 1
ATOM 533 C CA . ASN A 1 69 ? 4.935 13.536 -79.575 1.00 90.81 69 ASN A CA 1
ATOM 534 C C . ASN A 1 69 ? 6.422 13.182 -79.803 1.00 90.81 69 ASN A C 1
ATOM 536 O O . ASN A 1 69 ? 7.111 13.856 -80.570 1.00 90.81 69 ASN A O 1
ATOM 540 N N . LEU A 1 70 ? 6.918 12.116 -79.176 1.00 93.38 70 LEU A N 1
ATOM 541 C CA . LEU A 1 70 ? 8.277 11.617 -79.369 1.00 93.38 70 LEU A CA 1
ATOM 542 C C . LEU A 1 70 ? 8.464 11.041 -80.778 1.00 93.38 70 LEU A C 1
ATOM 544 O O . LEU A 1 70 ? 7.670 10.180 -81.172 1.00 93.38 70 LEU A O 1
ATOM 548 N N . PRO A 1 71 ? 9.525 11.419 -81.516 1.00 95.44 71 PRO A N 1
ATOM 549 C CA . PRO A 1 71 ? 9.933 10.690 -82.709 1.00 95.44 71 PRO A CA 1
ATOM 550 C C . PRO A 1 71 ? 10.227 9.233 -82.351 1.00 95.44 71 PRO A C 1
ATOM 552 O O . PRO A 1 71 ? 10.985 8.951 -81.420 1.00 95.44 71 PRO A O 1
ATOM 555 N N . VAL A 1 72 ? 9.624 8.305 -83.087 1.00 96.19 72 VAL A N 1
ATOM 556 C CA . VAL A 1 72 ? 9.724 6.873 -82.810 1.00 96.19 72 VAL A CA 1
ATOM 557 C C . VAL A 1 72 ? 10.102 6.094 -84.060 1.00 96.19 72 VAL A C 1
ATOM 559 O O . VAL A 1 72 ? 9.604 6.365 -85.153 1.00 96.19 72 VAL A O 1
ATOM 562 N N . GLN A 1 73 ? 10.969 5.101 -83.878 1.00 96.12 73 GLN A N 1
ATOM 563 C CA . GLN A 1 73 ? 11.309 4.104 -84.883 1.00 96.12 73 GLN A CA 1
ATOM 564 C C . GLN A 1 73 ? 11.081 2.706 -84.302 1.00 96.12 73 GLN A C 1
ATOM 566 O O . GLN A 1 73 ? 11.819 2.274 -83.419 1.00 96.12 73 GLN A O 1
ATOM 571 N N . ALA A 1 74 ? 10.094 1.982 -84.823 1.00 95.62 74 ALA A N 1
ATOM 572 C CA . ALA A 1 74 ? 9.865 0.577 -84.503 1.00 95.62 74 ALA A CA 1
ATOM 573 C C . ALA A 1 74 ? 10.395 -0.323 -85.625 1.00 95.62 74 ALA A C 1
ATOM 575 O O . ALA A 1 74 ? 10.202 -0.044 -86.804 1.00 95.62 74 ALA A O 1
ATOM 576 N N . THR A 1 75 ? 11.062 -1.411 -85.261 1.00 94.38 75 THR A N 1
ATOM 577 C CA . THR A 1 75 ? 11.543 -2.451 -86.171 1.00 94.38 75 THR A CA 1
ATOM 578 C C . THR A 1 75 ? 10.974 -3.781 -85.712 1.00 94.38 75 THR A C 1
ATOM 580 O O . THR A 1 75 ? 11.164 -4.161 -84.558 1.00 94.38 75 THR A O 1
ATOM 583 N N . LEU A 1 76 ? 10.265 -4.471 -86.600 1.00 94.12 76 LEU A N 1
ATOM 584 C CA . LEU A 1 76 ? 9.669 -5.772 -86.333 1.00 94.12 76 LEU A CA 1
ATOM 585 C C . LEU A 1 76 ? 10.277 -6.809 -87.271 1.00 94.12 76 LEU A C 1
ATOM 587 O O . LEU A 1 76 ? 10.244 -6.639 -88.488 1.00 94.12 76 LEU A O 1
ATOM 591 N N . ARG A 1 77 ? 10.812 -7.889 -86.715 1.00 92.06 77 ARG A N 1
ATOM 592 C CA . ARG A 1 77 ? 11.375 -9.015 -87.469 1.00 92.06 77 ARG A CA 1
ATOM 593 C C . ARG A 1 77 ? 10.781 -10.326 -86.986 1.00 92.06 77 ARG A C 1
ATOM 595 O O . ARG A 1 77 ? 10.134 -10.368 -85.945 1.00 92.06 77 ARG A O 1
ATOM 602 N N . ILE A 1 78 ? 11.002 -11.388 -87.743 1.00 89.19 78 ILE A N 1
ATOM 603 C CA . ILE A 1 78 ? 10.623 -12.744 -87.348 1.00 89.19 78 ILE A CA 1
ATOM 604 C C . ILE A 1 78 ? 11.919 -13.508 -87.115 1.00 89.19 78 ILE A C 1
ATOM 606 O O . ILE A 1 78 ? 12.778 -13.510 -87.995 1.00 89.19 78 ILE A O 1
ATOM 610 N N . ASP A 1 79 ? 12.086 -14.064 -85.919 1.00 85.62 79 ASP A N 1
ATOM 611 C CA . ASP A 1 79 ? 13.264 -14.863 -85.581 1.00 85.62 79 ASP A CA 1
ATOM 612 C C . ASP A 1 79 ? 13.204 -16.275 -86.191 1.00 85.62 79 ASP A C 1
ATOM 614 O O . ASP A 1 79 ? 12.198 -16.684 -86.780 1.00 85.62 79 ASP A O 1
ATOM 618 N N . ASP A 1 80 ? 14.284 -17.040 -86.022 1.00 82.94 80 ASP A N 1
ATOM 619 C CA . ASP A 1 80 ? 14.422 -18.402 -86.557 1.00 82.94 80 ASP A CA 1
ATOM 620 C C . ASP A 1 80 ? 13.397 -19.398 -85.971 1.00 82.94 80 ASP A C 1
ATOM 622 O O . ASP A 1 80 ? 13.196 -20.484 -86.514 1.00 82.94 80 ASP A O 1
ATOM 626 N N . LEU A 1 81 ? 12.716 -19.029 -84.878 1.00 81.88 81 LEU A N 1
ATOM 627 C CA . LEU A 1 81 ? 11.650 -19.804 -84.236 1.00 81.88 81 LEU A CA 1
ATOM 628 C C . LEU A 1 81 ? 10.248 -19.346 -84.668 1.00 81.88 81 LEU A C 1
ATOM 630 O O . LEU A 1 81 ? 9.243 -19.843 -84.151 1.00 81.88 81 LEU A O 1
ATOM 634 N N . GLY A 1 82 ? 10.158 -18.401 -85.605 1.00 82.00 82 GLY A N 1
ATOM 635 C CA . GLY A 1 82 ? 8.900 -17.858 -86.103 1.00 82.00 82 GLY A CA 1
ATOM 636 C C . GLY A 1 82 ? 8.217 -16.872 -85.151 1.00 82.00 82 GLY A C 1
ATOM 637 O O . GLY A 1 82 ? 7.044 -16.553 -85.369 1.00 82.00 82 GLY A O 1
ATOM 638 N N . LYS A 1 83 ? 8.904 -16.391 -84.104 1.00 86.44 83 LYS A N 1
ATOM 639 C CA . LYS A 1 83 ? 8.375 -15.395 -83.163 1.00 86.44 83 LYS A CA 1
ATOM 640 C C . LYS A 1 83 ? 8.674 -13.985 -83.654 1.00 86.44 83 LYS A C 1
ATOM 642 O O . LYS A 1 83 ? 9.729 -13.703 -84.217 1.00 86.44 83 LYS A O 1
ATOM 647 N N . ILE A 1 84 ? 7.727 -13.081 -83.419 1.00 89.62 84 ILE A N 1
ATOM 648 C CA . ILE A 1 84 ? 7.887 -11.669 -83.765 1.00 89.62 84 ILE A CA 1
ATOM 649 C C . ILE A 1 84 ? 8.781 -11.014 -82.714 1.00 89.62 84 ILE A C 1
ATOM 651 O O . ILE A 1 84 ? 8.428 -10.996 -81.534 1.00 89.62 84 ILE A O 1
ATOM 655 N N . GLN A 1 85 ? 9.899 -10.452 -83.162 1.00 91.62 85 GLN A N 1
ATOM 656 C CA . GLN A 1 85 ? 10.796 -9.642 -82.354 1.00 91.62 85 GLN A CA 1
ATOM 657 C C . GLN A 1 85 ? 10.607 -8.168 -82.681 1.00 91.62 85 GLN A C 1
ATOM 659 O O . GLN A 1 85 ? 10.587 -7.777 -83.849 1.00 91.62 85 GLN A O 1
ATOM 664 N N . ILE A 1 86 ? 10.450 -7.354 -81.646 1.00 93.31 86 ILE A N 1
ATOM 665 C CA . ILE A 1 86 ? 10.086 -5.946 -81.740 1.00 93.31 86 ILE A CA 1
ATOM 666 C C . ILE A 1 86 ? 11.171 -5.139 -81.043 1.00 93.31 86 ILE A C 1
ATOM 668 O O . ILE A 1 86 ? 11.508 -5.419 -79.895 1.00 93.31 86 ILE A O 1
ATOM 672 N N . ARG A 1 87 ? 11.677 -4.113 -81.725 1.00 94.94 87 ARG A N 1
ATOM 673 C CA . ARG A 1 87 ? 12.592 -3.112 -81.169 1.00 94.94 87 ARG A CA 1
ATOM 674 C C . ARG A 1 87 ? 12.038 -1.731 -81.453 1.00 94.94 87 ARG A C 1
ATOM 676 O O . ARG A 1 87 ? 11.795 -1.407 -82.613 1.00 94.94 87 ARG A O 1
ATOM 683 N N . ILE A 1 88 ? 11.838 -0.915 -80.428 1.00 96.50 88 ILE A N 1
ATOM 684 C CA . ILE A 1 88 ? 11.285 0.432 -80.575 1.00 96.50 88 ILE A CA 1
ATOM 685 C C . ILE A 1 88 ? 12.220 1.437 -79.923 1.00 96.50 88 ILE A C 1
ATOM 687 O O . ILE A 1 88 ? 12.490 1.346 -78.730 1.00 96.50 88 ILE A O 1
ATOM 691 N N . TYR A 1 89 ? 12.682 2.400 -80.713 1.00 96.50 89 TYR A N 1
ATOM 692 C CA . TYR A 1 89 ? 13.494 3.524 -80.270 1.00 96.50 89 TYR A CA 1
ATOM 693 C C . TYR A 1 89 ? 12.615 4.764 -80.169 1.00 96.50 89 TYR A C 1
ATOM 695 O O . TYR A 1 89 ? 12.070 5.211 -81.178 1.00 96.50 89 TYR A O 1
ATOM 703 N N . PHE A 1 90 ? 12.506 5.331 -78.972 1.00 96.62 90 PHE A N 1
ATOM 704 C CA . PHE A 1 90 ? 11.822 6.597 -78.720 1.00 96.62 90 PHE A CA 1
ATOM 705 C C . PHE A 1 90 ? 12.880 7.671 -78.475 1.00 96.62 90 PHE A C 1
ATOM 707 O O . PHE A 1 90 ? 13.631 7.571 -77.508 1.00 96.62 90 PHE A O 1
ATOM 714 N N . ASN A 1 91 ? 12.981 8.661 -79.361 1.00 94.94 91 ASN A N 1
ATOM 715 C CA . ASN A 1 91 ? 14.015 9.694 -79.300 1.00 94.94 91 ASN A CA 1
ATOM 716 C C . ASN A 1 91 ? 13.631 10.799 -78.310 1.00 94.94 91 ASN A C 1
ATOM 718 O O . ASN A 1 91 ? 12.681 11.535 -78.560 1.00 94.94 91 ASN A O 1
ATOM 722 N N . LEU A 1 92 ? 14.382 10.919 -77.215 1.00 93.75 92 LEU A N 1
ATOM 723 C CA . LEU A 1 92 ? 14.148 11.876 -76.131 1.00 93.75 92 LEU A CA 1
ATOM 724 C C . LEU A 1 92 ? 14.978 13.155 -76.302 1.00 93.75 92 LEU A C 1
ATOM 726 O O . LEU A 1 92 ? 14.493 14.258 -76.053 1.00 93.75 92 LEU A O 1
ATOM 730 N N . ILE A 1 93 ? 16.242 13.008 -76.713 1.00 91.62 93 ILE A N 1
ATOM 731 C CA . ILE A 1 93 ? 17.186 14.110 -76.942 1.00 91.62 93 ILE A CA 1
ATOM 732 C C . ILE A 1 93 ? 17.991 13.796 -78.205 1.00 91.62 93 ILE A C 1
ATOM 734 O O . ILE A 1 93 ? 18.633 12.749 -78.279 1.00 91.62 93 ILE A O 1
ATOM 738 N N . GLY A 1 94 ? 18.007 14.724 -79.165 1.00 83.50 94 GLY A N 1
ATOM 739 C CA . GLY A 1 94 ? 18.807 14.612 -80.388 1.00 83.50 94 GLY A CA 1
ATOM 740 C C . GLY A 1 94 ? 20.310 14.866 -80.186 1.00 83.50 94 GLY A C 1
ATOM 741 O O . GLY A 1 94 ? 20.831 14.835 -79.070 1.00 83.50 94 GLY A O 1
ATOM 742 N N . GLU A 1 95 ? 21.014 15.160 -81.283 1.00 77.75 95 GLU A N 1
ATOM 743 C CA . GLU A 1 95 ? 22.479 15.336 -81.285 1.00 77.75 95 GLU A CA 1
ATOM 744 C C . GLU A 1 95 ? 22.963 16.584 -80.528 1.00 77.75 95 GLU A C 1
ATOM 746 O O . GLU A 1 95 ? 24.106 16.621 -80.062 1.00 77.75 95 GLU A O 1
ATOM 751 N N . THR A 1 96 ? 22.104 17.600 -80.390 1.00 72.56 96 THR A N 1
ATOM 752 C CA . THR A 1 96 ? 22.378 18.856 -79.676 1.00 72.56 96 THR A CA 1
ATOM 753 C C . THR A 1 96 ? 21.438 19.024 -78.482 1.00 72.56 96 THR A C 1
ATOM 755 O O . THR A 1 96 ? 20.217 18.942 -78.617 1.00 72.56 96 THR A O 1
ATOM 758 N N . LYS A 1 97 ? 22.007 19.282 -77.295 1.00 70.31 97 LYS A N 1
ATOM 759 C CA . LYS A 1 97 ? 21.243 19.538 -76.064 1.00 70.31 97 LYS A CA 1
ATOM 760 C C . LYS A 1 97 ? 20.685 20.966 -76.087 1.00 70.31 97 LYS A C 1
ATOM 762 O O . LYS A 1 97 ? 21.446 21.931 -76.072 1.00 70.31 97 LYS A O 1
ATOM 767 N N . LEU A 1 98 ? 19.362 21.102 -76.105 1.00 74.19 98 LEU A N 1
ATOM 768 C CA . LEU A 1 98 ? 18.649 22.381 -75.996 1.00 74.19 98 LEU A CA 1
ATOM 769 C C . LEU A 1 98 ? 18.396 22.759 -74.517 1.00 74.19 98 LEU A C 1
ATOM 771 O O . LEU A 1 98 ? 18.324 21.857 -73.676 1.00 74.19 98 LEU A O 1
ATOM 775 N N . PRO A 1 99 ? 18.196 24.050 -74.175 1.00 62.47 99 PRO A N 1
ATOM 776 C CA . PRO A 1 99 ? 17.982 24.512 -72.791 1.00 62.47 99 PRO A CA 1
ATOM 777 C C . PRO A 1 99 ? 16.812 23.842 -72.046 1.00 62.47 99 PRO A C 1
ATOM 779 O O . PRO A 1 99 ? 16.857 23.731 -70.828 1.00 62.47 99 PRO A O 1
ATOM 782 N N . ASN A 1 100 ? 15.811 23.334 -72.776 1.00 72.12 100 ASN A N 1
ATOM 783 C CA . ASN A 1 100 ? 14.643 22.620 -72.242 1.00 72.12 100 ASN A CA 1
ATOM 784 C C . ASN A 1 100 ? 14.586 21.162 -72.736 1.00 72.12 100 ASN A C 1
ATOM 786 O O . ASN A 1 100 ? 13.516 20.657 -73.069 1.00 72.12 100 ASN A O 1
ATOM 790 N N . SER A 1 101 ? 15.747 20.510 -72.867 1.00 84.38 101 SER A N 1
ATOM 791 C CA . SER A 1 101 ? 15.813 19.089 -73.241 1.00 84.38 101 SER A CA 1
ATOM 792 C C . SER A 1 101 ? 15.100 18.207 -72.216 1.00 84.38 101 SER A C 1
ATOM 794 O O . SER A 1 101 ? 14.934 18.598 -71.059 1.00 84.38 101 SER A O 1
ATOM 796 N N . TRP A 1 102 ? 14.703 17.011 -72.653 1.00 92.06 102 TRP A N 1
ATOM 797 C CA . TRP A 1 102 ? 14.037 16.025 -71.808 1.00 92.06 102 TRP A CA 1
ATOM 798 C C . TRP A 1 102 ? 14.818 15.717 -70.520 1.00 92.06 102 TRP A C 1
ATOM 800 O O . TRP A 1 102 ? 16.052 15.726 -70.508 1.00 92.06 102 TRP A O 1
ATOM 810 N N . LYS A 1 103 ? 14.075 15.435 -69.447 1.00 91.06 103 LYS A N 1
ATOM 811 C CA . LYS A 1 103 ? 14.578 15.033 -68.125 1.00 91.06 103 LYS A CA 1
ATOM 812 C C . LYS A 1 103 ? 13.890 13.748 -67.671 1.00 91.06 103 LYS A C 1
ATOM 814 O O . LYS A 1 103 ? 12.732 13.524 -68.022 1.00 91.06 103 LYS A O 1
ATOM 819 N N . PHE A 1 104 ? 14.545 12.950 -66.831 1.00 93.06 104 PHE A N 1
ATOM 820 C CA . PHE A 1 104 ? 13.967 11.706 -66.320 1.00 93.06 104 PHE A CA 1
ATOM 821 C C . PHE A 1 104 ? 12.679 11.940 -65.526 1.00 93.06 104 PHE A C 1
ATOM 823 O O . PHE A 1 104 ? 11.734 11.168 -65.684 1.00 93.06 104 PHE A O 1
ATOM 830 N N . SER A 1 105 ? 12.583 13.029 -64.761 1.00 91.50 105 SER A N 1
ATOM 831 C CA . SER A 1 105 ? 11.353 13.403 -64.045 1.00 91.50 105 SER A CA 1
ATOM 832 C C . SER A 1 105 ? 10.153 13.679 -64.952 1.00 91.50 105 SER A C 1
ATOM 834 O O . SER A 1 105 ? 9.016 13.569 -64.503 1.00 91.50 105 SER A O 1
ATOM 836 N N . GLN A 1 106 ? 10.351 13.978 -66.240 1.00 92.56 106 GLN A N 1
ATOM 837 C CA . GLN A 1 106 ? 9.226 14.106 -67.173 1.00 92.56 106 GLN A CA 1
ATOM 838 C C . GLN A 1 106 ? 8.582 12.751 -67.470 1.00 92.56 106 GLN A C 1
ATOM 840 O O . GLN A 1 106 ? 7.372 12.683 -67.668 1.00 92.56 106 GLN A O 1
ATOM 845 N N . SER A 1 107 ? 9.377 11.679 -67.475 1.00 93.44 107 SER A N 1
ATOM 846 C CA . SER A 1 107 ? 8.877 10.311 -67.636 1.00 93.44 107 SER A CA 1
ATOM 847 C C . SER A 1 107 ? 8.494 9.647 -66.320 1.00 93.44 107 SER A C 1
ATOM 849 O O . SER A 1 107 ? 7.554 8.858 -66.274 1.00 93.44 107 SER A O 1
ATOM 851 N N . PHE A 1 108 ? 9.175 10.014 -65.239 1.00 93.12 108 PHE A N 1
ATOM 852 C CA . PHE A 1 108 ? 8.983 9.466 -63.905 1.00 93.12 108 PHE A CA 1
ATOM 853 C C . PHE A 1 108 ? 8.778 10.627 -62.906 1.00 93.12 108 PHE A C 1
ATOM 855 O O . PHE A 1 108 ? 9.686 10.990 -62.165 1.00 93.12 108 PHE A O 1
ATOM 862 N N . PRO A 1 109 ? 7.586 11.251 -62.850 1.00 90.25 109 PRO A N 1
ATOM 863 C CA . PRO A 1 109 ? 7.363 12.488 -62.084 1.00 90.25 109 PRO A CA 1
ATOM 864 C C . PRO A 1 109 ? 7.454 12.318 -60.566 1.00 90.25 109 PRO A C 1
ATOM 866 O O . PRO A 1 109 ? 7.508 13.303 -59.838 1.00 90.25 109 PRO A O 1
ATOM 869 N N . LYS A 1 110 ? 7.452 11.074 -60.079 1.00 90.06 110 LYS A N 1
ATOM 870 C CA . LYS A 1 110 ? 7.568 10.736 -58.657 1.00 90.06 110 LYS A CA 1
ATOM 871 C C . LYS A 1 110 ? 8.962 10.229 -58.278 1.00 90.06 110 LYS A C 1
ATOM 873 O O . LYS A 1 110 ? 9.063 9.553 -57.257 1.00 90.06 110 LYS A O 1
ATOM 878 N N . LEU A 1 111 ? 9.999 10.467 -59.087 1.00 90.00 111 LEU A N 1
ATOM 879 C CA . LEU A 1 111 ? 11.357 10.035 -58.743 1.00 90.00 111 LEU A CA 1
ATOM 880 C C . LEU A 1 111 ? 11.749 10.537 -57.348 1.00 90.00 111 LEU A C 1
ATOM 882 O O . LEU A 1 111 ? 11.473 11.697 -57.030 1.00 90.00 111 LEU A O 1
ATOM 886 N N . PRO A 1 112 ? 12.397 9.699 -56.526 1.00 87.31 112 PRO A N 1
ATOM 887 C CA . PRO A 1 112 ? 12.955 10.162 -55.271 1.00 87.31 112 PRO A CA 1
ATOM 888 C C . PRO A 1 112 ? 13.994 11.260 -55.515 1.00 87.31 112 PRO A C 1
ATOM 890 O O . PRO A 1 112 ? 14.837 11.153 -56.416 1.00 87.31 112 PRO A O 1
ATOM 893 N N . ALA A 1 113 ? 13.923 12.311 -54.706 1.00 73.06 113 ALA A N 1
ATOM 894 C CA . ALA A 1 113 ? 14.956 13.332 -54.647 1.00 73.06 113 ALA A CA 1
ATOM 895 C C . ALA A 1 113 ? 16.112 12.863 -53.752 1.00 73.06 113 ALA A C 1
ATOM 897 O O . ALA A 1 113 ? 15.921 12.009 -52.885 1.00 73.06 113 ALA A O 1
ATOM 898 N N . GLU A 1 114 ? 17.304 13.428 -53.940 1.00 65.19 114 GLU A N 1
ATOM 899 C CA . GLU A 1 114 ? 18.386 13.221 -52.977 1.00 65.19 114 GLU A CA 1
ATOM 900 C C . GLU A 1 114 ? 18.099 13.919 -51.651 1.00 65.19 114 GLU A C 1
ATOM 902 O O . GLU A 1 114 ? 17.638 15.064 -51.609 1.00 65.19 114 GLU A O 1
ATOM 907 N N . ASP A 1 115 ? 18.443 13.237 -50.564 1.00 55.09 115 ASP A N 1
ATOM 908 C CA . ASP A 1 115 ? 18.387 13.793 -49.223 1.00 55.09 115 ASP A CA 1
ATOM 909 C C . ASP A 1 115 ? 19.563 14.770 -49.022 1.00 55.09 115 ASP A C 1
ATOM 911 O O . ASP A 1 115 ? 20.689 14.376 -48.712 1.00 55.09 115 ASP A O 1
ATOM 915 N N . LYS A 1 116 ? 19.333 16.072 -49.256 1.00 53.12 116 LYS A N 1
ATOM 916 C CA . LYS A 1 116 ? 20.331 17.145 -49.062 1.00 53.12 116 LYS A CA 1
ATOM 917 C C . LYS A 1 116 ? 20.557 17.432 -47.571 1.00 53.12 116 LYS A C 1
ATOM 919 O O . LYS A 1 116 ? 20.332 18.547 -47.104 1.00 53.12 116 LYS A O 1
ATOM 924 N N . THR A 1 117 ? 21.025 16.469 -46.787 1.00 42.75 117 THR A N 1
ATOM 925 C CA . THR A 1 117 ? 21.145 16.654 -45.331 1.00 42.75 117 THR A CA 1
ATOM 926 C C . THR A 1 117 ? 22.354 17.466 -44.854 1.00 42.75 117 THR A C 1
ATOM 928 O O . THR A 1 117 ? 22.472 17.650 -43.645 1.00 42.75 117 THR A O 1
ATOM 931 N N . LYS A 1 118 ? 23.227 18.040 -45.710 1.00 41.22 118 LYS A N 1
ATOM 932 C CA . LYS A 1 118 ? 24.332 18.904 -45.208 1.00 41.22 118 LYS A CA 1
ATOM 933 C C . LYS A 1 118 ? 24.702 20.197 -45.958 1.00 41.22 118 LYS A C 1
ATOM 935 O O . LYS A 1 118 ? 25.541 20.923 -45.435 1.00 41.22 118 LYS A O 1
ATOM 940 N N . LEU A 1 119 ? 24.078 20.583 -47.077 1.00 39.09 119 LEU A N 1
ATOM 941 C CA . LEU A 1 119 ? 24.358 21.890 -47.713 1.00 39.09 119 LEU A CA 1
ATOM 942 C C . LEU A 1 119 ? 23.183 22.417 -48.559 1.00 39.09 119 LEU A C 1
ATOM 944 O O . LEU A 1 119 ? 23.159 22.249 -49.772 1.00 39.09 119 LEU A O 1
ATOM 948 N N . SER A 1 120 ? 22.241 23.134 -47.940 1.00 36.50 120 SER A N 1
ATOM 949 C CA . SER A 1 120 ? 21.542 24.244 -48.612 1.00 36.50 120 SER A CA 1
ATOM 950 C C . SER A 1 120 ? 20.846 25.165 -47.600 1.00 36.50 120 SER A C 1
ATOM 952 O O . SER A 1 120 ? 19.674 25.000 -47.280 1.00 36.50 120 SER A O 1
ATOM 954 N N . LEU A 1 121 ? 21.565 26.196 -47.144 1.00 37.88 121 LEU A N 1
ATOM 955 C CA . LEU A 1 121 ? 21.001 27.425 -46.553 1.00 37.88 121 LEU A CA 1
ATOM 956 C C . LEU A 1 121 ? 20.407 28.369 -47.629 1.00 37.88 121 LEU A C 1
ATOM 958 O O . LEU A 1 121 ? 20.163 29.544 -47.372 1.00 37.88 121 LEU A O 1
ATOM 962 N N . LEU A 1 122 ? 20.185 27.867 -48.846 1.00 42.00 122 LEU A N 1
ATOM 963 C CA . LEU A 1 122 ? 19.595 28.570 -49.983 1.00 42.00 122 LEU A CA 1
ATOM 964 C C . LEU A 1 122 ? 18.557 27.613 -50.580 1.00 42.00 122 LEU A C 1
ATOM 966 O O . LEU A 1 122 ? 18.932 26.548 -51.054 1.00 42.00 122 LEU A O 1
ATOM 970 N N . GLY A 1 123 ? 17.270 27.932 -50.435 1.00 40.16 123 GLY A N 1
ATOM 971 C CA . GLY A 1 123 ? 16.130 27.024 -50.629 1.00 40.16 123 GLY A CA 1
ATOM 972 C C . GLY A 1 123 ? 15.875 26.523 -52.056 1.00 40.16 123 GLY A C 1
ATOM 973 O O . GLY A 1 123 ? 14.805 26.777 -52.598 1.00 40.16 123 GLY A O 1
ATOM 974 N N . ASP A 1 124 ? 16.812 25.777 -52.638 1.00 45.94 124 ASP A N 1
ATOM 975 C CA . ASP A 1 124 ? 16.614 25.059 -53.897 1.00 45.94 124 ASP A CA 1
ATOM 976 C C . ASP A 1 124 ? 15.949 23.698 -53.648 1.00 45.94 124 ASP A C 1
ATOM 978 O O . ASP A 1 124 ? 16.514 22.839 -52.957 1.00 45.94 124 ASP A O 1
ATOM 982 N N . GLU A 1 125 ? 14.777 23.488 -54.261 1.00 54.78 125 GLU A N 1
ATOM 983 C CA . GLU A 1 125 ? 14.025 22.226 -54.239 1.00 54.78 125 GLU A CA 1
ATOM 984 C C . GLU A 1 125 ? 14.937 21.020 -54.547 1.00 54.78 125 GLU A C 1
ATOM 986 O O . GLU A 1 125 ? 15.800 21.054 -55.433 1.00 54.78 125 GLU A O 1
ATOM 991 N N . ALA A 1 126 ? 14.785 19.943 -53.773 1.00 59.25 126 ALA A N 1
ATOM 992 C CA . ALA A 1 126 ? 15.537 18.712 -53.979 1.00 59.25 126 ALA A CA 1
ATOM 993 C C . ALA A 1 126 ? 15.097 18.059 -55.305 1.00 59.25 126 ALA A C 1
ATOM 995 O O . ALA A 1 126 ? 13.914 17.807 -55.518 1.00 59.25 126 ALA A O 1
ATOM 996 N N . THR A 1 127 ? 16.046 17.802 -56.208 1.00 70.81 127 THR A N 1
ATOM 997 C CA . THR A 1 127 ? 15.808 17.174 -57.520 1.00 70.81 127 THR A CA 1
ATOM 998 C C . THR A 1 127 ? 16.547 15.837 -57.602 1.00 70.81 127 THR A C 1
ATOM 1000 O O . THR A 1 127 ? 17.484 15.593 -56.844 1.00 70.81 127 THR A O 1
ATOM 1003 N N . SER A 1 128 ? 16.102 14.935 -58.481 1.00 83.69 128 SER A N 1
ATOM 1004 C CA . SER A 1 128 ? 16.762 13.639 -58.701 1.00 83.69 128 SER A CA 1
ATOM 1005 C C . SER A 1 128 ? 18.092 13.817 -59.446 1.00 83.69 128 SER A C 1
ATOM 1007 O O . SER A 1 128 ? 18.163 14.599 -60.394 1.00 83.69 128 SER A O 1
ATOM 1009 N N . VAL A 1 129 ? 19.124 13.038 -59.100 1.00 82.38 129 VAL A N 1
ATOM 1010 C CA . VAL A 1 129 ? 20.425 13.025 -59.812 1.00 82.38 129 VAL A CA 1
ATOM 1011 C C . VAL A 1 129 ? 20.265 12.715 -61.297 1.00 82.38 129 VAL A C 1
ATOM 1013 O O . VAL A 1 129 ? 20.990 13.245 -62.132 1.00 82.38 129 VAL A O 1
ATOM 1016 N N . LEU A 1 130 ? 19.281 11.893 -61.661 1.00 89.12 130 LEU A N 1
ATOM 1017 C CA . LEU A 1 130 ? 19.016 11.570 -63.062 1.00 89.12 130 LEU A CA 1
ATOM 1018 C C . LEU A 1 130 ? 18.703 12.821 -63.907 1.00 89.12 130 LEU A C 1
ATOM 1020 O O . LEU A 1 130 ? 19.022 12.856 -65.095 1.00 89.12 130 LEU A O 1
ATOM 1024 N N . ASP A 1 131 ? 18.140 13.870 -63.302 1.00 88.12 131 ASP A N 1
ATOM 1025 C CA . ASP A 1 131 ? 17.822 15.127 -63.986 1.00 88.12 131 ASP A CA 1
ATOM 1026 C C . ASP A 1 131 ? 19.011 16.089 -64.100 1.00 88.12 131 ASP A C 1
ATOM 1028 O O . ASP A 1 131 ? 18.960 17.023 -64.909 1.00 88.12 131 ASP A O 1
ATOM 1032 N N . SER A 1 132 ? 20.070 15.888 -63.308 1.00 82.25 132 SER A N 1
ATOM 1033 C CA . SER A 1 132 ? 21.294 16.696 -63.374 1.00 82.25 132 SER A CA 1
ATOM 1034 C C . SER A 1 132 ? 22.271 16.200 -64.447 1.00 82.25 132 SER A C 1
ATOM 1036 O O . SER A 1 132 ? 23.198 16.925 -64.818 1.00 82.25 132 SER A O 1
ATOM 1038 N N . LEU A 1 133 ? 22.028 15.012 -65.018 1.00 86.81 133 LEU A N 1
ATOM 1039 C CA . LEU A 1 133 ? 22.878 14.405 -66.038 1.00 86.81 133 LEU A CA 1
ATOM 1040 C C . LEU A 1 133 ? 23.000 15.271 -67.302 1.00 86.81 133 LEU A C 1
ATOM 1042 O O . LEU A 1 133 ? 22.031 15.807 -67.864 1.00 86.81 133 LEU A O 1
ATOM 1046 N N . TRP A 1 134 ? 24.222 15.353 -67.829 1.00 87.12 134 TRP A N 1
ATOM 1047 C CA . TRP A 1 134 ? 24.444 15.890 -69.163 1.00 87.12 134 TRP A CA 1
ATOM 1048 C C . TRP A 1 134 ? 24.353 14.784 -70.211 1.00 87.12 134 TRP A C 1
ATOM 1050 O O . TRP A 1 134 ? 25.279 13.995 -70.368 1.00 87.12 134 TRP A O 1
ATOM 1060 N N . LEU A 1 135 ? 23.225 14.749 -70.925 1.00 90.25 135 LEU A N 1
ATOM 1061 C CA . LEU A 1 135 ? 22.904 13.717 -71.910 1.00 90.25 135 LEU A CA 1
ATOM 1062 C C . LEU A 1 135 ? 22.692 14.319 -73.303 1.00 90.25 135 LEU A C 1
ATOM 1064 O O . LEU A 1 135 ? 22.108 15.400 -73.439 1.00 90.25 135 LEU A O 1
ATOM 1068 N N . ARG A 1 136 ? 23.103 13.576 -74.333 1.00 91.06 136 ARG A N 1
ATOM 1069 C CA . ARG A 1 136 ? 22.704 13.767 -75.739 1.00 91.06 136 ARG A CA 1
ATOM 1070 C C . ARG A 1 136 ? 22.429 12.415 -76.395 1.00 91.06 136 ARG A C 1
ATOM 1072 O O . ARG A 1 136 ? 22.834 11.388 -75.853 1.00 91.06 136 ARG A O 1
ATOM 1079 N N . ASN A 1 137 ? 21.761 12.401 -77.551 1.00 92.25 137 ASN A N 1
ATOM 1080 C CA . ASN A 1 137 ? 21.369 11.159 -78.235 1.00 92.25 137 ASN A CA 1
ATOM 1081 C C . ASN A 1 137 ? 20.664 10.169 -77.288 1.00 92.25 137 ASN A C 1
ATOM 1083 O O . ASN A 1 137 ? 21.016 8.991 -77.245 1.00 92.25 137 ASN A O 1
ATOM 1087 N N . ALA A 1 138 ? 19.715 10.665 -76.492 1.00 94.75 138 ALA A N 1
ATOM 1088 C CA . ALA A 1 138 ? 19.022 9.878 -75.479 1.00 94.75 138 ALA A CA 1
ATOM 1089 C C . ALA A 1 138 ? 17.786 9.190 -76.070 1.00 94.75 138 ALA A C 1
ATOM 1091 O O . ALA A 1 138 ? 16.964 9.839 -76.721 1.00 94.75 138 ALA A O 1
ATOM 1092 N N . TYR A 1 139 ? 17.637 7.893 -75.810 1.00 95.81 139 TYR A N 1
ATOM 1093 C CA . TYR A 1 139 ? 16.517 7.084 -76.276 1.00 95.81 139 TYR A CA 1
ATOM 1094 C C . TYR A 1 139 ? 16.006 6.158 -75.177 1.00 95.81 139 TYR A C 1
ATOM 1096 O O . TYR A 1 139 ? 16.797 5.518 -74.481 1.00 95.81 139 TYR A O 1
ATOM 1104 N N . PHE A 1 140 ? 14.685 5.983 -75.120 1.00 97.44 140 PHE A N 1
ATOM 1105 C CA . PHE A 1 140 ? 14.137 4.729 -74.609 1.00 97.44 140 PHE A CA 1
ATOM 1106 C C . PHE A 1 140 ? 14.207 3.668 -75.705 1.00 97.44 140 PHE A C 1
ATOM 1108 O O . PHE A 1 140 ? 13.899 3.946 -76.866 1.00 97.44 140 PHE A O 1
ATOM 1115 N N . VAL A 1 141 ? 14.591 2.450 -75.331 1.00 96.75 141 VAL A N 1
ATOM 1116 C CA . VAL A 1 141 ? 14.676 1.294 -76.227 1.00 96.75 141 VAL A CA 1
ATOM 1117 C C . VAL A 1 141 ? 13.844 0.159 -75.640 1.00 96.75 141 VAL A C 1
ATOM 1119 O O . VAL A 1 141 ? 14.244 -0.483 -74.671 1.00 96.75 141 VAL A O 1
ATOM 1122 N N . LEU A 1 142 ? 12.666 -0.080 -76.212 1.00 96.12 142 LEU A N 1
ATOM 1123 C CA . LEU A 1 142 ? 11.793 -1.188 -75.822 1.00 96.12 142 LEU A CA 1
ATOM 1124 C C . LEU A 1 142 ? 12.061 -2.387 -76.735 1.00 96.12 142 LEU A C 1
ATOM 1126 O O . LEU A 1 142 ? 11.926 -2.261 -77.952 1.00 96.12 142 LEU A O 1
ATOM 1130 N N . SER A 1 143 ? 12.430 -3.534 -76.162 1.00 94.94 143 SER A N 1
ATOM 1131 C CA . SER A 1 143 ? 12.801 -4.739 -76.917 1.00 94.94 143 SER A CA 1
ATOM 1132 C C . SER A 1 143 ? 12.126 -6.000 -76.380 1.00 94.94 143 SER A C 1
ATOM 1134 O O . SER A 1 143 ? 12.017 -6.180 -75.167 1.00 94.94 143 SER A O 1
ATOM 1136 N N . THR A 1 144 ? 11.717 -6.906 -77.271 1.00 94.25 144 THR A N 1
ATOM 1137 C CA . THR A 1 144 ? 11.239 -8.258 -76.910 1.00 94.25 144 THR A CA 1
ATOM 1138 C C . THR A 1 144 ? 12.344 -9.315 -76.880 1.00 94.25 144 THR A C 1
ATOM 1140 O O . THR A 1 144 ? 12.059 -10.466 -76.568 1.00 94.25 144 THR A O 1
ATOM 1143 N N . GLU A 1 145 ? 13.586 -8.939 -77.175 1.00 92.75 145 GLU A N 1
ATOM 1144 C CA . GLU A 1 145 ? 14.756 -9.822 -77.175 1.00 92.75 145 GLU A CA 1
ATOM 1145 C C . GLU A 1 145 ? 15.989 -9.121 -76.604 1.00 92.75 145 GLU A C 1
ATOM 1147 O O . GLU A 1 145 ? 16.083 -7.887 -76.620 1.00 92.75 145 GLU A O 1
ATOM 1152 N N . ASP A 1 146 ? 16.953 -9.925 -76.166 1.00 93.62 146 ASP A N 1
ATOM 1153 C CA . ASP A 1 146 ? 18.310 -9.464 -75.899 1.00 93.62 146 ASP A CA 1
ATOM 1154 C C . ASP A 1 146 ? 19.046 -9.260 -77.231 1.00 93.62 146 ASP A C 1
ATOM 1156 O O . ASP A 1 146 ? 18.961 -10.091 -78.140 1.00 93.62 146 ASP A O 1
ATOM 1160 N N . PHE A 1 147 ? 19.781 -8.159 -77.373 1.00 93.06 147 PHE A N 1
ATOM 1161 C CA . PHE A 1 147 ? 20.623 -7.923 -78.546 1.00 93.06 147 PHE A CA 1
ATOM 1162 C C . PHE A 1 147 ? 21.765 -6.957 -78.239 1.00 93.06 147 PHE A C 1
ATOM 1164 O O . PHE A 1 147 ? 21.704 -6.184 -77.291 1.00 93.06 147 PHE A O 1
ATOM 1171 N N . VAL A 1 148 ? 22.797 -6.961 -79.081 1.00 92.75 148 VAL A N 1
ATOM 1172 C CA . VAL A 1 148 ? 23.859 -5.948 -79.055 1.00 92.75 148 VAL A CA 1
ATOM 1173 C C . VAL A 1 148 ? 23.675 -5.036 -80.257 1.00 92.75 148 VAL A C 1
ATOM 1175 O O . VAL A 1 148 ? 23.497 -5.509 -81.380 1.00 92.75 148 VAL A O 1
ATOM 1178 N N . GLU A 1 149 ? 23.673 -3.727 -80.032 1.00 89.25 149 GLU A N 1
ATOM 1179 C CA . GLU A 1 149 ? 23.570 -2.755 -81.117 1.00 89.25 149 GLU A CA 1
ATOM 1180 C C . GLU A 1 149 ? 24.885 -2.677 -81.907 1.00 89.25 149 GLU A C 1
ATOM 1182 O O . GLU A 1 149 ? 25.961 -2.433 -81.354 1.00 89.25 149 GLU A O 1
ATOM 1187 N N . GLU A 1 150 ? 24.796 -2.892 -83.222 1.00 80.00 150 GLU A N 1
ATOM 1188 C CA . GLU A 1 150 ? 25.942 -2.789 -84.126 1.00 80.00 150 GLU A CA 1
ATOM 1189 C C . GLU A 1 150 ? 26.486 -1.349 -84.148 1.00 80.00 150 GLU A C 1
ATOM 1191 O O . GLU A 1 150 ? 25.735 -0.376 -84.216 1.00 80.00 150 GLU A O 1
ATOM 1196 N N . GLY A 1 151 ? 27.810 -1.201 -84.066 1.00 82.31 151 GLY A N 1
ATOM 1197 C CA . GLY A 1 151 ? 28.494 0.094 -83.988 1.00 82.31 151 GLY A CA 1
ATOM 1198 C C . GLY A 1 151 ? 28.781 0.545 -82.554 1.00 82.31 151 GLY A C 1
ATOM 1199 O O . GLY A 1 151 ? 29.950 0.653 -82.189 1.00 82.31 151 GLY A O 1
ATOM 1200 N N . SER A 1 152 ? 27.747 0.765 -81.734 1.00 81.19 152 SER A N 1
ATOM 1201 C CA . SER A 1 152 ? 27.903 1.229 -80.340 1.00 81.19 152 SER A CA 1
ATOM 1202 C C . SER A 1 152 ? 28.343 0.122 -79.374 1.00 81.19 152 SER A C 1
ATOM 1204 O O . SER A 1 152 ? 28.869 0.427 -78.305 1.00 81.19 152 SER A O 1
ATOM 1206 N N . LYS A 1 153 ? 28.147 -1.154 -79.750 1.00 86.88 153 LYS A N 1
ATOM 1207 C CA . LYS A 1 153 ? 28.404 -2.350 -78.925 1.00 86.88 153 LYS A CA 1
ATOM 1208 C C . LYS A 1 153 ? 27.646 -2.351 -77.590 1.00 86.88 153 LYS A C 1
ATOM 1210 O O . LYS A 1 153 ? 28.019 -3.083 -76.677 1.00 86.88 153 LYS A O 1
ATOM 1215 N N . ILE A 1 154 ? 26.575 -1.563 -77.477 1.00 91.88 154 ILE A N 1
ATOM 1216 C CA . ILE A 1 154 ? 25.743 -1.513 -76.275 1.00 91.88 154 ILE A CA 1
ATOM 1217 C C . ILE A 1 154 ? 24.872 -2.778 -76.218 1.00 91.88 154 ILE A C 1
ATOM 1219 O O . ILE A 1 154 ? 24.132 -3.037 -77.176 1.00 91.88 154 ILE A O 1
ATOM 1223 N N . PRO A 1 155 ? 24.928 -3.560 -75.126 1.00 93.19 155 PRO A N 1
ATOM 1224 C CA . PRO A 1 155 ? 23.998 -4.654 -74.902 1.00 93.19 155 PRO A CA 1
ATOM 1225 C C . PRO A 1 155 ? 22.649 -4.117 -74.407 1.00 93.19 155 PRO A C 1
ATOM 1227 O O . PRO A 1 155 ? 22.578 -3.309 -73.483 1.00 93.19 155 PRO A O 1
ATOM 1230 N N . PHE A 1 156 ? 21.572 -4.607 -75.009 1.00 94.12 156 PHE A N 1
ATOM 1231 C CA . PHE A 1 156 ? 20.193 -4.381 -74.596 1.00 94.12 156 PHE A CA 1
ATOM 1232 C C . PHE A 1 156 ? 19.577 -5.697 -74.152 1.00 94.12 156 PHE A C 1
ATOM 1234 O O . PHE A 1 156 ? 19.757 -6.724 -74.809 1.00 94.12 156 PHE A O 1
ATOM 1241 N N . SER A 1 157 ? 18.809 -5.651 -73.069 1.00 93.25 157 SER A N 1
ATOM 1242 C CA . SER A 1 157 ? 18.041 -6.801 -72.599 1.00 93.25 157 SER A CA 1
ATOM 1243 C C . SER A 1 157 ? 16.584 -6.708 -73.045 1.00 93.25 157 SER A C 1
ATOM 1245 O O . SER A 1 157 ? 16.059 -5.622 -73.300 1.00 93.25 157 SER A O 1
ATOM 1247 N N . GLN A 1 158 ? 15.878 -7.832 -73.056 1.00 93.00 158 GLN A N 1
ATOM 1248 C CA . GLN A 1 158 ? 14.428 -7.874 -73.169 1.00 93.00 158 GLN A CA 1
ATOM 1249 C C . GLN A 1 158 ? 13.804 -6.995 -72.069 1.00 93.00 158 GLN A C 1
ATOM 1251 O O . GLN A 1 158 ? 14.072 -7.168 -70.872 1.00 93.00 158 GLN A O 1
ATOM 1256 N N . GLY A 1 159 ? 12.952 -6.047 -72.460 1.00 94.25 159 GLY A N 1
ATOM 1257 C CA . GLY A 1 159 ? 12.419 -5.035 -71.551 1.00 94.25 159 GLY A CA 1
ATOM 1258 C C . GLY A 1 159 ? 12.524 -3.612 -72.076 1.00 94.25 159 GLY A C 1
ATOM 1259 O O . GLY A 1 159 ? 12.800 -3.366 -73.252 1.00 94.25 159 GLY A O 1
ATOM 1260 N N . LEU A 1 160 ? 12.286 -2.671 -71.163 1.00 96.50 160 LEU A N 1
ATOM 1261 C CA . LEU A 1 160 ? 12.569 -1.261 -71.368 1.00 96.50 160 LEU A CA 1
ATOM 1262 C C . LEU A 1 160 ? 14.024 -0.984 -70.982 1.00 96.50 160 LEU A C 1
ATOM 1264 O O . LEU A 1 160 ? 14.466 -1.285 -69.873 1.00 96.50 160 LEU A O 1
ATOM 1268 N N . ASN A 1 161 ? 14.756 -0.391 -71.911 1.00 97.12 161 ASN A N 1
ATOM 1269 C CA . ASN A 1 161 ? 16.133 0.028 -71.733 1.00 97.12 161 ASN A CA 1
ATOM 1270 C C . ASN A 1 161 ? 16.250 1.525 -72.009 1.00 97.12 161 ASN A C 1
ATOM 1272 O O . ASN A 1 161 ? 15.376 2.145 -72.623 1.00 97.12 161 ASN A O 1
ATOM 1276 N N . PHE A 1 162 ? 17.373 2.089 -71.600 1.00 97.12 162 PHE A N 1
ATOM 1277 C CA . PHE A 1 162 ? 17.765 3.453 -71.895 1.00 97.12 162 PHE A CA 1
ATOM 1278 C C . PHE A 1 162 ? 19.149 3.448 -72.534 1.00 97.12 162 PHE A C 1
ATOM 1280 O O . PHE A 1 162 ? 20.006 2.651 -72.152 1.00 97.12 162 PHE A O 1
ATOM 1287 N N . LYS A 1 163 ? 19.372 4.339 -73.499 1.00 95.69 163 LYS A N 1
ATOM 1288 C CA . LYS A 1 163 ? 20.708 4.632 -74.021 1.00 95.69 163 LYS A CA 1
ATOM 1289 C C . LYS A 1 163 ? 20.875 6.120 -74.239 1.00 95.69 163 LYS A C 1
ATOM 1291 O O . LYS A 1 163 ? 19.932 6.803 -74.627 1.00 95.69 163 LYS A O 1
ATOM 1296 N N . SER A 1 164 ? 22.086 6.605 -74.041 1.00 95.00 164 SER A N 1
ATOM 1297 C CA . SER A 1 164 ? 22.477 7.981 -74.301 1.00 95.00 164 SER A CA 1
ATOM 1298 C C . SER A 1 164 ? 23.992 8.092 -74.399 1.00 95.00 164 SER A C 1
ATOM 1300 O O . SER A 1 164 ? 24.722 7.140 -74.123 1.00 95.00 164 SER A O 1
ATOM 1302 N N . ILE A 1 165 ? 24.450 9.280 -74.763 1.00 92.00 165 ILE A N 1
ATOM 1303 C CA . ILE A 1 165 ? 25.832 9.696 -74.600 1.00 92.00 165 ILE A CA 1
ATOM 1304 C C . ILE A 1 165 ? 25.902 10.614 -73.375 1.00 92.00 165 ILE A C 1
ATOM 1306 O O . ILE A 1 165 ? 25.267 11.675 -73.362 1.00 92.00 165 ILE A O 1
ATOM 1310 N N . LEU A 1 166 ? 26.652 10.192 -72.355 1.00 89.88 166 LEU A N 1
ATOM 1311 C CA . LEU A 1 166 ? 26.847 10.909 -71.096 1.00 89.88 166 LEU A CA 1
ATOM 1312 C C . LEU A 1 166 ? 28.162 11.682 -71.124 1.00 89.88 166 LEU A C 1
ATOM 1314 O O . LEU A 1 166 ? 29.203 11.170 -71.534 1.00 89.88 166 LEU A O 1
ATOM 1318 N N . ARG A 1 167 ? 28.127 12.903 -70.596 1.00 86.56 167 ARG A N 1
ATOM 1319 C CA . ARG A 1 167 ? 29.331 13.622 -70.180 1.00 86.56 167 ARG A CA 1
ATOM 1320 C C . ARG A 1 167 ? 29.356 13.684 -68.649 1.00 86.56 167 ARG A C 1
ATOM 1322 O O . ARG A 1 167 ? 28.607 14.485 -68.095 1.00 86.56 167 ARG A O 1
ATOM 1329 N N . PRO A 1 168 ? 30.195 12.884 -67.965 1.00 76.25 168 PRO A N 1
ATOM 1330 C CA . PRO A 1 168 ? 30.169 12.760 -66.503 1.00 76.25 168 PRO A CA 1
ATOM 1331 C C . PRO A 1 168 ? 30.879 13.911 -65.754 1.00 76.25 168 PRO A C 1
ATOM 1333 O O . PRO A 1 168 ? 31.118 13.809 -64.555 1.00 76.25 168 PRO A O 1
ATOM 1336 N N . MET A 1 169 ? 31.218 15.015 -66.436 1.00 68.75 169 MET A N 1
ATOM 1337 C CA . MET A 1 169 ? 31.972 16.136 -65.856 1.00 68.75 169 MET A CA 1
ATOM 1338 C C . MET A 1 169 ? 31.273 16.738 -64.631 1.00 68.75 169 MET A C 1
ATOM 1340 O O . MET A 1 169 ? 30.119 17.159 -64.723 1.00 68.75 169 MET A O 1
ATOM 1344 N N . GLY A 1 170 ? 31.998 16.848 -63.515 1.00 69.88 170 GLY A N 1
ATOM 1345 C CA . GLY A 1 170 ? 31.495 17.406 -62.260 1.00 69.88 170 GLY A CA 1
ATOM 1346 C C . GLY A 1 170 ? 30.688 16.415 -61.419 1.00 69.88 170 GLY A C 1
ATOM 1347 O O . GLY A 1 170 ? 30.248 16.776 -60.330 1.00 69.88 170 GLY A O 1
ATOM 1348 N N . MET A 1 171 ? 30.489 15.182 -61.902 1.00 73.81 171 MET A N 1
ATOM 1349 C CA . MET A 1 171 ? 29.753 14.130 -61.193 1.00 73.81 171 MET A CA 1
ATOM 1350 C C . MET A 1 171 ? 30.661 13.096 -60.529 1.00 73.81 171 MET A C 1
ATOM 1352 O O . MET A 1 171 ? 30.234 12.452 -59.573 1.00 73.81 171 MET A O 1
ATOM 1356 N N . LEU A 1 172 ? 31.900 12.937 -61.007 1.00 75.19 172 LEU A N 1
ATOM 1357 C CA . LEU A 1 172 ? 32.855 11.958 -60.472 1.00 75.19 172 LEU A CA 1
ATOM 1358 C C . LEU A 1 172 ? 33.658 12.507 -59.278 1.00 75.19 172 LEU A C 1
ATOM 1360 O O . LEU A 1 172 ? 34.496 11.805 -58.710 1.00 75.19 172 LEU A O 1
ATOM 1364 N N . GLY A 1 173 ? 33.413 13.759 -58.876 1.00 73.06 173 GLY A N 1
ATOM 1365 C CA . GLY A 1 173 ? 34.057 14.387 -57.723 1.00 73.06 173 GLY A CA 1
ATOM 1366 C C . GLY A 1 173 ? 35.578 14.419 -57.875 1.00 73.06 173 GLY A C 1
ATOM 1367 O O . GLY A 1 173 ? 36.105 14.876 -58.888 1.00 73.06 173 GLY A O 1
ATOM 1368 N N . VAL A 1 174 ? 36.306 13.893 -56.883 1.00 68.88 174 VAL A N 1
ATOM 1369 C CA . VAL A 1 174 ? 37.776 13.807 -56.944 1.00 68.88 174 VAL A CA 1
ATOM 1370 C C . VAL A 1 174 ? 38.278 12.992 -58.140 1.00 68.88 174 VAL A C 1
ATOM 1372 O O . VAL A 1 174 ? 39.355 13.275 -58.676 1.00 68.88 174 VAL A O 1
ATOM 1375 N N . PHE A 1 175 ? 37.488 12.020 -58.605 1.00 72.94 175 PHE A N 1
ATOM 1376 C CA . PHE A 1 175 ? 37.865 11.161 -59.718 1.00 72.94 175 PHE A CA 1
ATOM 1377 C C . PHE A 1 175 ? 37.815 11.863 -61.073 1.00 72.94 175 PHE A C 1
ATOM 1379 O O . PHE A 1 175 ? 38.478 11.386 -61.987 1.00 72.94 175 PHE A O 1
ATOM 1386 N N . ASP A 1 176 ? 37.177 13.035 -61.195 1.00 71.62 176 ASP A N 1
ATOM 1387 C CA . ASP A 1 176 ? 37.336 13.863 -62.397 1.00 71.62 176 ASP A CA 1
ATOM 1388 C C . ASP A 1 176 ? 38.829 14.160 -62.629 1.00 71.62 176 ASP A C 1
ATOM 1390 O O . ASP A 1 176 ? 39.345 13.956 -63.724 1.00 71.62 176 ASP A O 1
ATOM 1394 N N . SER A 1 177 ? 39.558 14.524 -61.564 1.00 64.75 177 SER A N 1
ATOM 1395 C CA . SER A 1 177 ? 40.995 14.827 -61.627 1.00 64.75 177 SER A CA 1
ATOM 1396 C C . SER A 1 177 ? 41.889 13.591 -61.761 1.00 64.75 177 SER A C 1
ATOM 1398 O O . SER A 1 177 ? 42.935 13.641 -62.411 1.00 64.75 177 SER A O 1
ATOM 1400 N N . ILE A 1 178 ? 41.478 12.466 -61.166 1.00 64.31 178 ILE A N 1
ATOM 1401 C CA . ILE A 1 178 ? 42.218 11.201 -61.222 1.00 64.31 178 ILE A CA 1
ATOM 1402 C C . ILE A 1 178 ? 42.078 10.579 -62.617 1.00 64.31 178 ILE A C 1
ATOM 1404 O O . ILE A 1 178 ? 43.040 10.015 -63.119 1.00 64.31 178 ILE A O 1
ATOM 1408 N N . LEU A 1 179 ? 40.949 10.735 -63.299 1.00 66.75 179 LEU A N 1
ATOM 1409 C CA . LEU A 1 179 ? 40.714 10.132 -64.613 1.00 66.75 179 LEU A CA 1
ATOM 1410 C C . LEU A 1 179 ? 41.006 11.097 -65.786 1.00 66.75 179 LEU A C 1
ATOM 1412 O O . LEU A 1 179 ? 40.740 10.762 -66.940 1.00 66.75 179 LEU A O 1
ATOM 1416 N N . HIS A 1 180 ? 41.565 12.293 -65.532 1.00 59.00 180 HIS A N 1
ATOM 1417 C CA . HIS A 1 180 ? 41.846 13.281 -66.581 1.00 59.00 180 HIS A CA 1
ATOM 1418 C C . HIS A 1 180 ? 42.876 12.796 -67.613 1.00 59.00 180 HIS A C 1
ATOM 1420 O O . HIS A 1 180 ? 44.072 12.688 -67.341 1.00 59.00 180 HIS A O 1
ATOM 1426 N N . GLY A 1 181 ? 42.357 12.587 -68.824 1.00 53.09 181 GLY A N 1
ATOM 1427 C CA . GLY A 1 181 ? 43.064 12.267 -70.060 1.00 53.09 181 GLY A CA 1
ATOM 1428 C C . GLY A 1 181 ? 42.094 11.802 -71.151 1.00 53.09 181 GLY A C 1
ATOM 1429 O O . GLY A 1 181 ? 42.166 12.312 -72.264 1.00 53.09 181 GLY A O 1
ATOM 1430 N N . ASP A 1 182 ? 41.124 10.940 -70.801 1.00 52.94 182 ASP A N 1
ATOM 1431 C CA . ASP A 1 182 ? 40.420 10.121 -71.805 1.00 52.94 182 ASP A CA 1
ATOM 1432 C C . ASP A 1 182 ? 38.885 10.008 -71.693 1.00 52.94 182 ASP A C 1
ATOM 1434 O O . ASP A 1 182 ? 38.273 9.454 -72.604 1.00 52.94 182 ASP A O 1
ATOM 1438 N N . THR A 1 183 ? 38.197 10.571 -70.689 1.00 58.25 183 THR A N 1
ATOM 1439 C CA . THR A 1 183 ? 36.715 10.516 -70.654 1.00 58.25 183 THR A CA 1
ATOM 1440 C C . THR A 1 183 ? 36.072 11.591 -71.540 1.00 58.25 183 THR A C 1
ATOM 1442 O O . THR A 1 183 ? 35.348 12.490 -71.101 1.00 58.25 183 THR A O 1
ATOM 1445 N N . GLN A 1 184 ? 36.329 11.475 -72.848 1.00 69.38 184 GLN A N 1
ATOM 1446 C CA . GLN A 1 184 ? 35.383 11.927 -73.860 1.00 69.38 184 GLN A CA 1
ATOM 1447 C C . GLN A 1 184 ? 34.045 11.234 -73.602 1.00 69.38 184 GLN A C 1
ATOM 1449 O O . GLN A 1 184 ? 33.994 10.130 -73.076 1.00 69.38 184 GLN A O 1
ATOM 1454 N N . GLU A 1 185 ? 32.969 11.933 -73.930 1.00 84.06 185 GLU A N 1
ATOM 1455 C CA . GLU A 1 185 ? 31.600 11.432 -73.907 1.00 84.06 185 GLU A CA 1
ATOM 1456 C C . GLU A 1 185 ? 31.461 9.903 -74.037 1.00 84.06 185 GLU A C 1
ATOM 1458 O O . GLU A 1 185 ? 31.849 9.315 -75.046 1.00 84.06 185 GLU A O 1
ATOM 1463 N N . VAL A 1 186 ? 30.885 9.276 -73.011 1.00 88.19 186 VAL A N 1
ATOM 1464 C CA . VAL A 1 186 ? 30.808 7.818 -72.867 1.00 88.19 186 VAL A CA 1
ATOM 1465 C C . VAL A 1 186 ? 29.407 7.305 -73.183 1.00 88.19 186 VAL A C 1
ATOM 1467 O O . VAL A 1 186 ? 28.406 8.005 -72.995 1.00 88.19 186 VAL A O 1
ATOM 1470 N N . ASN A 1 187 ? 29.320 6.058 -73.649 1.00 91.75 187 ASN A N 1
ATOM 1471 C CA . ASN A 1 187 ? 28.037 5.378 -73.804 1.00 91.75 187 ASN A CA 1
ATOM 1472 C C . ASN A 1 187 ? 27.432 5.126 -72.422 1.00 91.75 187 ASN A C 1
ATOM 1474 O O . ASN A 1 187 ? 28.031 4.443 -71.596 1.00 91.75 187 ASN A O 1
ATOM 1478 N N . PHE A 1 188 ? 26.226 5.635 -72.198 1.00 93.88 188 PHE A N 1
ATOM 1479 C CA . PHE A 1 188 ? 25.502 5.480 -70.946 1.00 93.88 188 PHE A CA 1
ATOM 1480 C C . PHE A 1 188 ? 24.177 4.787 -71.197 1.00 93.88 188 PHE A C 1
ATOM 1482 O O . PHE A 1 188 ? 23.321 5.295 -71.928 1.00 93.88 188 PHE A O 1
ATOM 1489 N N . TYR A 1 189 ? 24.030 3.596 -70.633 1.00 96.00 189 TYR A N 1
ATOM 1490 C CA . TYR A 1 189 ? 22.955 2.681 -70.979 1.00 96.00 189 TYR A CA 1
ATOM 1491 C C . TYR A 1 189 ? 22.559 1.808 -69.794 1.00 96.00 189 TYR A C 1
ATOM 1493 O O . TYR A 1 189 ? 23.290 1.687 -68.819 1.00 96.00 189 TYR A O 1
ATOM 1501 N N . GLY A 1 190 ? 21.393 1.181 -69.876 1.00 95.62 190 GLY A N 1
ATOM 1502 C CA . GLY A 1 190 ? 20.945 0.236 -68.862 1.00 95.62 190 GLY A CA 1
ATOM 1503 C C . GLY A 1 190 ? 19.452 -0.027 -68.938 1.00 95.62 190 GLY A C 1
ATOM 1504 O O . GLY A 1 190 ? 18.811 0.260 -69.953 1.00 95.62 190 GLY A O 1
ATOM 1505 N N . ARG A 1 191 ? 18.897 -0.589 -67.867 1.00 95.31 191 ARG A N 1
ATOM 1506 C CA . ARG A 1 191 ? 17.515 -1.075 -67.825 1.00 95.31 191 ARG A CA 1
ATOM 1507 C C . ARG A 1 191 ? 16.639 -0.202 -66.944 1.00 95.31 191 ARG A C 1
ATOM 1509 O O . ARG A 1 191 ? 17.082 0.379 -65.956 1.00 95.31 191 ARG A O 1
ATOM 1516 N N . ILE A 1 192 ? 15.365 -0.149 -67.316 1.00 96.19 192 ILE A N 1
ATOM 1517 C CA . ILE A 1 192 ? 14.306 0.450 -66.513 1.00 96.19 192 ILE A CA 1
ATOM 1518 C C . ILE A 1 192 ? 13.293 -0.651 -66.217 1.00 96.19 192 ILE A C 1
ATOM 1520 O O . ILE A 1 192 ? 12.640 -1.174 -67.121 1.00 96.19 192 ILE A O 1
ATOM 1524 N N . ILE A 1 193 ? 13.178 -1.016 -64.944 1.00 93.75 193 ILE A N 1
ATOM 1525 C CA . ILE A 1 193 ? 12.301 -2.080 -64.463 1.00 93.75 193 ILE A CA 1
ATOM 1526 C C . ILE A 1 193 ? 11.178 -1.446 -63.650 1.00 93.75 193 ILE A C 1
ATOM 1528 O O . ILE A 1 193 ? 11.380 -0.977 -62.532 1.00 93.75 193 ILE A O 1
ATOM 1532 N N . LEU A 1 194 ? 9.976 -1.448 -64.219 1.00 91.19 194 LEU A N 1
ATOM 1533 C CA . LEU A 1 194 ? 8.759 -1.041 -63.524 1.00 91.19 194 LEU A CA 1
ATOM 1534 C C . LEU A 1 194 ? 8.087 -2.286 -62.927 1.00 91.19 194 LEU A C 1
ATOM 1536 O O . LEU A 1 194 ? 7.829 -3.233 -63.680 1.00 91.19 194 LEU A O 1
ATOM 1540 N N . PRO A 1 195 ? 7.820 -2.319 -61.608 1.00 88.62 195 PRO A N 1
ATOM 1541 C CA . PRO A 1 195 ? 7.219 -3.480 -60.969 1.00 88.62 195 PRO A CA 1
ATOM 1542 C C . PRO A 1 195 ? 5.725 -3.559 -61.276 1.00 88.62 195 PRO A C 1
ATOM 1544 O O . PRO A 1 195 ? 5.047 -2.543 -61.453 1.00 88.62 195 PRO A O 1
ATOM 1547 N N . LEU A 1 196 ? 5.185 -4.774 -61.277 1.00 82.81 196 LEU A N 1
ATOM 1548 C CA . LEU A 1 196 ? 3.749 -4.969 -61.141 1.00 82.81 196 LEU A CA 1
ATOM 1549 C C . LEU A 1 196 ? 3.335 -4.701 -59.683 1.00 82.81 196 LEU A C 1
ATOM 1551 O O . LEU A 1 196 ? 4.119 -4.951 -58.768 1.00 82.81 196 LEU A O 1
ATOM 1555 N N . PRO A 1 197 ? 2.088 -4.267 -59.424 1.00 70.88 197 PRO A N 1
ATOM 1556 C CA . PRO A 1 197 ? 1.598 -4.048 -58.059 1.00 70.88 197 PRO A CA 1
ATOM 1557 C C . PRO A 1 197 ? 1.714 -5.264 -57.120 1.00 70.88 197 PRO A C 1
ATOM 1559 O O . PRO A 1 197 ? 1.651 -5.100 -55.907 1.00 70.88 197 PRO A O 1
ATOM 1562 N N . THR A 1 198 ? 1.846 -6.473 -57.673 1.00 76.62 198 THR A N 1
ATOM 1563 C CA . THR A 1 198 ? 1.965 -7.746 -56.946 1.00 76.62 198 THR A CA 1
ATOM 1564 C C . THR A 1 198 ? 3.405 -8.207 -56.710 1.00 76.62 198 THR A C 1
ATOM 1566 O O . THR A 1 198 ? 3.597 -9.239 -56.071 1.00 76.62 198 THR A O 1
ATOM 1569 N N . ASP A 1 199 ? 4.408 -7.510 -57.245 1.00 81.00 199 ASP A N 1
ATOM 1570 C CA . ASP A 1 199 ? 5.802 -7.948 -57.142 1.00 81.00 199 ASP A CA 1
ATOM 1571 C C . ASP A 1 199 ? 6.353 -7.681 -55.730 1.00 81.00 199 ASP A C 1
ATOM 1573 O O . ASP A 1 199 ? 6.328 -6.552 -55.238 1.00 81.00 199 ASP A O 1
ATOM 1577 N N . LEU A 1 200 ? 6.875 -8.727 -55.079 1.00 79.81 200 LEU A N 1
ATOM 1578 C CA . LEU A 1 200 ? 7.593 -8.628 -53.804 1.00 79.81 200 LEU A CA 1
ATOM 1579 C C . LEU A 1 200 ? 9.091 -8.463 -54.076 1.00 79.81 200 LEU A C 1
ATOM 1581 O O . LEU A 1 200 ? 9.678 -9.263 -54.804 1.00 79.81 200 LEU A O 1
ATOM 1585 N N . THR A 1 201 ? 9.708 -7.440 -53.482 1.00 84.81 201 THR A N 1
ATOM 1586 C CA . THR A 1 201 ? 11.157 -7.205 -53.577 1.00 84.81 201 THR A CA 1
ATOM 1587 C C . THR A 1 201 ? 11.812 -7.643 -52.265 1.00 84.81 201 THR A C 1
ATOM 1589 O O . THR A 1 201 ? 11.389 -7.164 -51.216 1.00 84.81 201 THR A O 1
ATOM 1592 N N . PRO A 1 202 ? 12.797 -8.560 -52.282 1.00 84.25 202 PRO A N 1
ATOM 1593 C CA . PRO A 1 202 ? 13.562 -8.904 -51.086 1.00 84.25 202 PRO A CA 1
ATOM 1594 C C . PRO A 1 202 ? 14.309 -7.687 -50.536 1.00 84.25 202 PRO A C 1
ATOM 1596 O O . PRO A 1 202 ? 14.807 -6.876 -51.319 1.00 84.25 202 PRO A O 1
ATOM 1599 N N . ASP A 1 203 ? 14.437 -7.581 -49.215 1.00 79.94 203 ASP A N 1
ATOM 1600 C CA . ASP A 1 203 ? 15.243 -6.523 -48.604 1.00 79.94 203 ASP A CA 1
ATOM 1601 C C . ASP A 1 203 ? 16.715 -6.637 -49.014 1.00 79.94 203 ASP A C 1
ATOM 1603 O O . ASP A 1 203 ? 17.277 -7.729 -49.134 1.00 79.94 203 ASP A O 1
ATOM 1607 N N . LEU A 1 204 ? 17.340 -5.481 -49.239 1.00 80.38 204 LEU A N 1
ATOM 1608 C CA . LEU A 1 204 ? 18.766 -5.395 -49.524 1.00 80.38 204 LEU A CA 1
ATOM 1609 C C . LEU A 1 204 ? 19.546 -5.727 -48.245 1.00 80.38 204 LEU A C 1
ATOM 1611 O O . LEU A 1 204 ? 19.290 -5.129 -47.195 1.00 80.38 204 LEU A O 1
ATOM 1615 N N . ILE A 1 205 ? 20.478 -6.678 -48.339 1.00 78.25 205 ILE A N 1
ATOM 1616 C CA . ILE A 1 205 ? 21.395 -7.029 -47.248 1.00 78.25 205 ILE A CA 1
ATOM 1617 C C . ILE A 1 205 ? 22.280 -5.811 -46.957 1.00 78.25 205 ILE A C 1
ATOM 1619 O O . ILE A 1 205 ? 22.685 -5.097 -47.879 1.00 78.25 205 ILE A O 1
ATOM 1623 N N . ALA A 1 206 ? 22.574 -5.564 -45.677 1.00 67.44 206 ALA A N 1
ATOM 1624 C CA . ALA A 1 206 ? 23.468 -4.485 -45.271 1.00 67.44 206 ALA A CA 1
ATOM 1625 C C . ALA A 1 206 ? 24.789 -4.544 -46.060 1.00 67.44 206 ALA A C 1
ATOM 1627 O O . ALA A 1 206 ? 25.328 -5.623 -46.294 1.00 67.44 206 ALA A O 1
ATOM 1628 N N . TRP A 1 207 ? 25.293 -3.378 -46.471 1.00 67.88 207 TRP A N 1
ATOM 1629 C CA . TRP A 1 207 ? 26.534 -3.223 -47.247 1.00 67.88 207 TRP A CA 1
ATOM 1630 C C . TRP A 1 207 ? 26.538 -3.810 -48.670 1.00 67.88 207 TRP A C 1
ATOM 1632 O O . TRP A 1 207 ? 27.577 -3.783 -49.317 1.00 67.88 207 TRP A O 1
ATOM 1642 N N . THR A 1 208 ? 25.400 -4.274 -49.195 1.00 80.62 208 THR A N 1
ATOM 1643 C CA . THR A 1 208 ? 25.255 -4.656 -50.614 1.00 80.62 208 THR A CA 1
ATOM 1644 C C . THR A 1 208 ? 24.606 -3.526 -51.409 1.00 80.62 208 THR A C 1
ATOM 1646 O O . THR A 1 208 ? 23.696 -2.870 -50.902 1.00 80.62 208 THR A O 1
ATOM 1649 N N . TYR A 1 209 ? 25.009 -3.309 -52.664 1.00 87.75 209 TYR A N 1
ATOM 1650 C CA . TYR A 1 209 ? 24.379 -2.304 -53.528 1.00 87.75 209 TYR A CA 1
ATOM 1651 C C . TYR A 1 209 ? 23.306 -2.888 -54.472 1.00 87.75 209 TYR A C 1
ATOM 1653 O O . TYR A 1 209 ? 23.383 -4.055 -54.862 1.00 87.75 209 TYR A O 1
ATOM 1661 N N . PRO A 1 210 ? 22.322 -2.084 -54.931 1.00 89.62 210 PRO A N 1
ATOM 1662 C CA . PRO A 1 210 ? 21.259 -2.545 -55.837 1.00 89.62 210 PRO A CA 1
ATOM 1663 C C . PRO A 1 210 ? 21.738 -3.148 -57.169 1.00 89.62 210 PRO A C 1
ATOM 1665 O O . PRO A 1 210 ? 20.990 -3.873 -57.815 1.00 89.62 210 PRO A O 1
ATOM 1668 N N . TRP A 1 211 ? 22.965 -2.849 -57.601 1.00 90.31 211 TRP A N 1
ATOM 1669 C CA . TRP A 1 211 ? 23.583 -3.407 -58.813 1.00 90.31 211 TRP A CA 1
ATOM 1670 C C . TRP A 1 211 ? 24.445 -4.654 -58.558 1.00 90.31 211 TRP A C 1
ATOM 1672 O O . TRP A 1 211 ? 25.018 -5.201 -59.498 1.00 90.31 211 TRP A O 1
ATOM 1682 N N . GLU A 1 212 ? 24.566 -5.102 -57.308 1.00 87.12 212 GLU A N 1
ATOM 1683 C CA . GLU A 1 212 ? 25.345 -6.290 -56.917 1.00 87.12 212 GLU A CA 1
ATOM 1684 C C . GLU A 1 212 ? 24.455 -7.496 -56.602 1.00 87.12 212 GLU A C 1
ATOM 1686 O O . GLU A 1 212 ? 24.935 -8.626 -56.504 1.00 87.12 212 GLU A O 1
ATOM 1691 N N . VAL A 1 213 ? 23.144 -7.284 -56.479 1.00 85.81 213 VAL A N 1
ATOM 1692 C CA . VAL A 1 213 ? 22.191 -8.364 -56.229 1.00 85.81 213 VAL A CA 1
ATOM 1693 C C . VAL A 1 213 ? 21.981 -9.233 -57.468 1.00 85.81 213 VAL A C 1
ATOM 1695 O O . VAL A 1 213 ? 21.990 -8.778 -58.609 1.00 85.81 213 VAL A O 1
ATOM 1698 N N . LYS A 1 214 ? 21.721 -10.523 -57.235 1.00 82.88 214 LYS A N 1
ATOM 1699 C CA . LYS A 1 214 ? 21.526 -11.515 -58.304 1.00 82.88 214 LYS A CA 1
ATOM 1700 C C . LYS A 1 214 ? 20.276 -11.264 -59.161 1.00 82.88 214 LYS A C 1
ATOM 1702 O O . LYS A 1 214 ? 20.244 -11.672 -60.319 1.00 82.88 214 LYS A O 1
ATOM 1707 N N . ILE A 1 215 ? 19.233 -10.663 -58.585 1.00 84.19 215 ILE A N 1
ATOM 1708 C CA . ILE A 1 215 ? 17.983 -10.316 -59.272 1.00 84.19 215 ILE A CA 1
ATOM 1709 C C . ILE A 1 215 ? 17.879 -8.795 -59.275 1.00 84.19 215 ILE A C 1
ATOM 1711 O O . ILE A 1 215 ? 17.746 -8.204 -58.208 1.00 84.19 215 ILE A O 1
ATOM 1715 N N . GLU A 1 216 ? 17.937 -8.180 -60.459 1.00 87.00 216 GLU A N 1
ATOM 1716 C CA . GLU A 1 216 ? 17.864 -6.723 -60.600 1.00 87.00 216 GLU A CA 1
ATOM 1717 C C . GLU A 1 216 ? 16.567 -6.172 -59.975 1.00 87.00 216 GLU A C 1
ATOM 1719 O O . GLU A 1 216 ? 15.471 -6.622 -60.339 1.00 87.00 216 GLU A O 1
ATOM 1724 N N . PRO A 1 217 ? 16.665 -5.204 -59.048 1.00 91.06 217 PRO A N 1
ATOM 1725 C CA . PRO A 1 217 ? 15.503 -4.665 -58.363 1.00 91.06 217 PRO A CA 1
ATOM 1726 C C . PRO A 1 217 ? 14.714 -3.692 -59.260 1.00 91.06 217 PRO A C 1
ATOM 1728 O O . PRO A 1 217 ? 15.271 -3.105 -60.194 1.00 91.06 217 PRO A O 1
ATOM 1731 N N . PRO A 1 218 ? 13.416 -3.468 -58.978 1.00 93.25 218 PRO A N 1
ATOM 1732 C CA . PRO A 1 218 ? 12.616 -2.471 -59.685 1.00 93.25 218 PRO A CA 1
ATOM 1733 C C . PRO A 1 218 ? 13.175 -1.043 -59.560 1.00 93.25 218 PRO A C 1
ATOM 1735 O O . PRO A 1 218 ? 13.185 -0.451 -58.485 1.00 93.25 218 PRO A O 1
ATOM 1738 N N . GLY A 1 219 ? 13.560 -0.435 -60.681 1.00 94.25 219 GLY A N 1
ATOM 1739 C CA . GLY A 1 219 ? 14.135 0.907 -60.725 1.00 94.25 219 GLY A CA 1
ATOM 1740 C C . GLY A 1 219 ? 14.786 1.234 -62.067 1.00 94.25 219 GLY A C 1
ATOM 1741 O O . GLY A 1 219 ? 14.602 0.532 -63.061 1.00 94.25 219 GLY A O 1
ATOM 1742 N N . ILE A 1 220 ? 15.534 2.331 -62.090 1.00 95.75 220 ILE A N 1
ATOM 1743 C CA . ILE A 1 220 ? 16.351 2.802 -63.208 1.00 95.75 220 ILE A CA 1
ATOM 1744 C C . ILE A 1 220 ? 17.802 2.489 -62.851 1.00 95.75 220 ILE A C 1
ATOM 1746 O O . ILE A 1 220 ? 18.357 3.140 -61.968 1.00 95.75 220 ILE A O 1
ATOM 1750 N N . LEU A 1 221 ? 18.394 1.495 -63.516 1.00 95.94 221 LEU A N 1
ATOM 1751 C CA . LEU A 1 221 ? 19.788 1.091 -63.330 1.00 95.94 221 LEU A CA 1
ATOM 1752 C C . LEU A 1 221 ? 20.560 1.351 -64.621 1.00 95.94 221 LEU A C 1
ATOM 1754 O O . LEU A 1 221 ? 20.335 0.675 -65.628 1.00 95.94 221 LEU A O 1
ATOM 1758 N N . LEU A 1 222 ? 21.457 2.332 -64.592 1.00 95.12 222 LEU A N 1
ATOM 1759 C CA . LEU A 1 222 ? 22.234 2.767 -65.750 1.00 95.12 222 LEU A CA 1
ATOM 1760 C C . LEU A 1 222 ? 23.720 2.742 -65.426 1.00 95.12 222 LEU A C 1
ATOM 1762 O O . LEU A 1 222 ? 24.120 2.983 -64.288 1.00 95.12 222 LEU A O 1
ATOM 1766 N N . LYS A 1 223 ? 24.534 2.486 -66.443 1.00 94.44 223 LYS A N 1
ATOM 1767 C CA . LYS A 1 223 ? 25.980 2.404 -66.315 1.00 94.44 223 LYS A CA 1
ATOM 1768 C C . LYS A 1 223 ? 26.709 2.966 -67.528 1.00 94.44 223 LYS A C 1
ATOM 1770 O O . LYS A 1 223 ? 26.163 3.008 -68.634 1.00 94.44 223 LYS A O 1
ATOM 1775 N N . ALA A 1 224 ? 27.936 3.410 -67.306 1.00 90.81 224 ALA A N 1
ATOM 1776 C CA . ALA A 1 224 ? 28.877 3.820 -68.334 1.00 90.81 224 ALA A CA 1
ATOM 1777 C C . ALA A 1 224 ? 30.266 3.285 -67.999 1.00 90.81 224 ALA A C 1
ATOM 1779 O O . ALA A 1 224 ? 30.785 3.533 -66.913 1.00 90.81 224 ALA A O 1
ATOM 1780 N N . ASP A 1 225 ? 30.866 2.599 -68.962 1.00 88.06 225 ASP A N 1
ATOM 1781 C CA . ASP A 1 225 ? 32.281 2.254 -68.919 1.00 88.06 225 ASP A CA 1
ATOM 1782 C C . ASP A 1 225 ? 33.102 3.542 -69.076 1.00 88.06 225 ASP A C 1
ATOM 1784 O O . ASP A 1 225 ? 32.909 4.293 -70.039 1.00 88.06 225 ASP A O 1
ATOM 1788 N N . LEU A 1 226 ? 33.960 3.829 -68.098 1.00 84.06 226 LEU A N 1
ATOM 1789 C CA . LEU A 1 226 ? 34.839 4.995 -68.115 1.00 84.06 226 LEU A CA 1
ATOM 1790 C C . LEU A 1 226 ? 36.177 4.692 -68.803 1.00 84.06 226 LEU A C 1
ATOM 1792 O O . LEU A 1 226 ? 36.916 5.631 -69.093 1.00 84.06 226 LEU A O 1
ATOM 1796 N N . GLY A 1 227 ? 36.479 3.416 -69.081 1.00 71.06 227 GLY A N 1
ATOM 1797 C CA . GLY A 1 227 ? 37.638 2.971 -69.856 1.00 71.06 227 GLY A CA 1
ATOM 1798 C C . GLY A 1 227 ? 38.991 3.360 -69.262 1.00 71.06 227 GLY A C 1
ATOM 1799 O O . GLY A 1 227 ? 39.972 3.461 -69.998 1.00 71.06 227 GLY A O 1
ATOM 1800 N N . ALA A 1 228 ? 39.047 3.637 -67.958 1.00 68.81 228 ALA A N 1
ATOM 1801 C CA . ALA A 1 228 ? 40.202 4.245 -67.320 1.00 68.81 228 ALA A CA 1
ATOM 1802 C C . ALA A 1 228 ? 40.835 3.295 -66.296 1.00 68.81 228 ALA A C 1
ATOM 1804 O O . ALA A 1 228 ? 40.426 3.251 -65.134 1.00 68.81 228 ALA A O 1
ATOM 1805 N N . ASP A 1 229 ? 41.862 2.566 -66.729 1.00 77.06 229 ASP A N 1
ATOM 1806 C CA . ASP A 1 229 ? 42.768 1.840 -65.839 1.00 77.06 229 ASP A CA 1
ATOM 1807 C C . ASP A 1 229 ? 43.843 2.804 -65.331 1.00 77.06 229 ASP A C 1
ATOM 1809 O O . ASP A 1 229 ? 44.492 3.504 -66.117 1.00 77.06 229 ASP A O 1
ATOM 1813 N N . LYS A 1 230 ? 44.060 2.859 -64.013 1.00 74.44 230 LYS A N 1
ATOM 1814 C CA . LYS A 1 230 ? 45.040 3.777 -63.430 1.00 74.44 230 LYS A CA 1
ATOM 1815 C C . LYS A 1 230 ? 45.791 3.188 -62.245 1.00 74.44 230 LYS A C 1
ATOM 1817 O O . LYS A 1 230 ? 45.210 2.642 -61.312 1.00 74.44 230 LYS A O 1
ATOM 1822 N N . ASN A 1 231 ? 47.103 3.402 -62.246 1.00 76.81 231 ASN A N 1
ATOM 1823 C CA . ASN A 1 231 ? 47.950 3.180 -61.081 1.00 76.81 231 ASN A CA 1
ATOM 1824 C C . ASN A 1 231 ? 47.738 4.322 -60.074 1.00 76.81 231 ASN A C 1
ATOM 1826 O O . ASN A 1 231 ? 47.952 5.492 -60.401 1.00 76.81 231 ASN A O 1
ATOM 1830 N N . ILE A 1 232 ? 47.294 3.980 -58.865 1.00 74.81 232 ILE A N 1
ATOM 1831 C CA . ILE A 1 232 ? 47.148 4.903 -57.729 1.00 74.81 232 ILE A CA 1
ATOM 1832 C C . ILE A 1 232 ? 48.518 5.135 -57.077 1.00 74.81 232 ILE A C 1
ATOM 1834 O O . ILE A 1 232 ? 48.867 6.266 -56.744 1.00 74.81 232 ILE A O 1
ATOM 1838 N N . THR A 1 233 ? 49.304 4.066 -56.932 1.00 73.12 233 THR A N 1
ATOM 1839 C CA . THR A 1 233 ? 50.716 4.085 -56.518 1.00 73.12 233 THR A CA 1
ATOM 1840 C C . THR A 1 233 ? 51.537 3.202 -57.463 1.00 73.12 233 THR A C 1
ATOM 1842 O O . THR A 1 233 ? 50.991 2.642 -58.411 1.00 73.12 233 THR A O 1
ATOM 1845 N N . ASP A 1 234 ? 52.841 3.041 -57.212 1.00 72.56 234 ASP A N 1
ATOM 1846 C CA . ASP A 1 234 ? 53.693 2.131 -57.997 1.00 72.56 234 ASP A CA 1
ATOM 1847 C C . ASP A 1 234 ? 53.240 0.653 -57.917 1.00 72.56 234 ASP A C 1
ATOM 1849 O O . ASP A 1 234 ? 53.576 -0.130 -58.805 1.00 72.56 234 ASP A O 1
ATOM 1853 N N . SER A 1 235 ? 52.456 0.281 -56.892 1.00 74.50 235 SER A N 1
ATOM 1854 C CA . SER A 1 235 ? 51.958 -1.089 -56.674 1.00 74.50 235 SER A CA 1
ATOM 1855 C C . SER A 1 235 ? 50.429 -1.217 -56.707 1.00 74.50 235 SER A C 1
ATOM 1857 O O . SER A 1 235 ? 49.919 -2.271 -57.075 1.00 74.50 235 SER A O 1
ATOM 1859 N N . LEU A 1 236 ? 49.686 -0.179 -56.307 1.00 80.50 236 LEU A N 1
ATOM 1860 C CA . LEU A 1 236 ? 48.224 -0.204 -56.206 1.00 80.50 236 LEU A CA 1
ATOM 1861 C C . LEU A 1 236 ? 47.597 0.319 -57.501 1.00 80.50 236 LEU A C 1
ATOM 1863 O O . LEU A 1 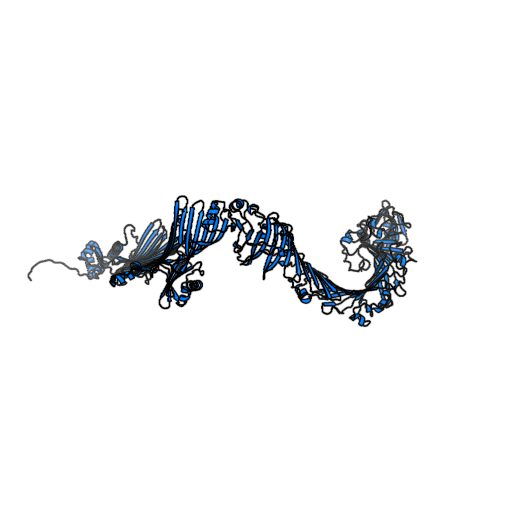236 ? 47.899 1.438 -57.920 1.00 80.50 236 LEU A O 1
ATOM 1867 N N . SER A 1 237 ? 46.683 -0.440 -58.104 1.00 84.25 237 SER A N 1
ATOM 1868 C CA . SER A 1 237 ? 45.988 -0.024 -59.331 1.00 84.25 237 SER A CA 1
ATOM 1869 C C . SER A 1 237 ? 44.484 -0.267 -59.260 1.00 84.25 237 SER A C 1
ATOM 1871 O O . SER A 1 237 ? 44.029 -1.185 -58.577 1.00 84.25 237 SER A O 1
ATOM 1873 N N . ILE A 1 238 ? 43.729 0.573 -59.969 1.00 84.88 238 ILE A N 1
ATOM 1874 C CA . ILE A 1 238 ? 42.309 0.376 -60.260 1.00 84.88 238 ILE A CA 1
ATOM 1875 C C . ILE A 1 238 ? 42.126 0.087 -61.748 1.00 84.88 238 ILE A C 1
ATOM 1877 O O . ILE A 1 238 ? 42.736 0.754 -62.586 1.00 84.88 238 ILE A O 1
ATOM 1881 N N . LYS A 1 239 ? 41.300 -0.911 -62.059 1.00 87.00 239 LYS A N 1
ATOM 1882 C CA . LYS A 1 239 ? 40.973 -1.355 -63.422 1.00 87.00 239 LYS A CA 1
ATOM 1883 C C . LYS A 1 239 ? 39.462 -1.431 -63.622 1.00 87.00 239 LYS A C 1
ATOM 1885 O O . LYS A 1 239 ? 38.733 -1.419 -62.632 1.00 87.00 239 LYS A O 1
ATOM 1890 N N . ASP A 1 240 ? 38.999 -1.533 -64.865 1.00 86.94 240 ASP A N 1
ATOM 1891 C CA . ASP A 1 240 ? 37.578 -1.735 -65.210 1.00 86.94 240 ASP A CA 1
ATOM 1892 C C . ASP A 1 240 ? 36.651 -0.710 -64.524 1.00 86.94 240 ASP A C 1
ATOM 1894 O O . ASP A 1 240 ? 35.675 -1.053 -63.850 1.00 86.94 240 ASP A O 1
ATOM 1898 N N . THR A 1 241 ? 37.001 0.574 -64.635 1.00 87.25 241 THR A N 1
ATOM 1899 C CA . THR A 1 241 ? 36.251 1.655 -63.990 1.00 87.25 241 THR A CA 1
ATOM 1900 C C . THR A 1 241 ? 34.892 1.876 -64.662 1.00 87.25 241 THR A C 1
ATOM 1902 O O . THR A 1 241 ? 34.802 2.232 -65.835 1.00 87.25 241 THR A O 1
ATOM 1905 N N . GLU A 1 242 ? 33.809 1.718 -63.902 1.00 89.94 242 GLU A N 1
ATOM 1906 C CA . GLU A 1 242 ? 32.432 1.896 -64.374 1.00 89.94 242 GLU A CA 1
ATOM 1907 C C . GLU A 1 242 ? 31.699 2.917 -63.494 1.00 89.94 242 GLU A C 1
ATOM 1909 O O . GLU A 1 242 ? 31.713 2.835 -62.264 1.00 89.94 242 GLU A O 1
ATOM 1914 N N . PHE A 1 243 ? 31.028 3.877 -64.124 1.00 89.69 243 PHE A N 1
ATOM 1915 C CA . PHE A 1 243 ? 30.059 4.747 -63.468 1.00 89.69 243 PHE A CA 1
ATOM 1916 C C . PHE A 1 243 ? 28.699 4.057 -63.454 1.00 89.69 243 PHE A C 1
ATOM 1918 O O . PHE A 1 243 ? 28.186 3.719 -64.518 1.00 89.69 243 PHE A O 1
ATOM 1925 N N . VAL A 1 244 ? 28.092 3.884 -62.280 1.00 92.81 244 VAL A N 1
ATOM 1926 C CA . VAL A 1 244 ? 26.775 3.253 -62.119 1.00 92.81 244 VAL A CA 1
ATOM 1927 C C . VAL A 1 244 ? 25.826 4.181 -61.372 1.00 92.81 244 VAL A C 1
ATOM 1929 O O . VAL A 1 244 ? 26.219 4.859 -60.427 1.00 92.81 244 VAL A O 1
ATOM 1932 N N . ILE A 1 245 ? 24.562 4.217 -61.785 1.00 92.44 245 ILE A N 1
ATOM 1933 C CA . ILE A 1 245 ? 23.483 4.898 -61.072 1.00 92.44 245 ILE A CA 1
ATOM 1934 C C . ILE A 1 245 ? 22.286 3.973 -60.935 1.00 92.44 245 ILE A C 1
ATOM 1936 O O . ILE A 1 245 ? 21.841 3.350 -61.899 1.00 92.44 245 ILE A O 1
ATOM 1940 N N . TYR A 1 246 ? 21.742 3.935 -59.729 1.00 93.75 246 TYR A N 1
ATOM 1941 C CA . TYR A 1 246 ? 20.465 3.331 -59.418 1.00 93.75 246 TYR A CA 1
ATOM 1942 C C . TYR A 1 246 ? 19.523 4.381 -58.834 1.00 93.75 246 TYR A C 1
ATOM 1944 O O . TYR A 1 246 ? 19.882 5.136 -57.931 1.00 93.75 246 TYR A O 1
ATOM 1952 N N . SER A 1 247 ? 18.287 4.409 -59.319 1.00 93.25 247 SER A N 1
ATOM 1953 C CA . SER A 1 247 ? 17.214 5.192 -58.713 1.00 93.25 247 SER A CA 1
ATOM 1954 C C . SER A 1 247 ? 15.906 4.408 -58.738 1.00 93.25 247 SER A C 1
ATOM 1956 O O . SER A 1 247 ? 15.527 3.906 -59.800 1.00 93.25 247 SER A O 1
ATOM 1958 N N . PRO A 1 248 ? 15.172 4.307 -57.619 1.00 93.75 248 PRO A N 1
ATOM 1959 C CA . PRO A 1 248 ? 13.802 3.824 -57.648 1.00 93.75 248 PRO A CA 1
ATOM 1960 C C . PRO A 1 248 ? 12.945 4.644 -58.608 1.00 93.75 248 PRO A C 1
ATOM 1962 O O . PRO A 1 248 ? 13.040 5.865 -58.664 1.00 93.75 248 PRO A O 1
ATOM 1965 N N . HIS A 1 249 ? 12.032 3.985 -59.313 1.00 91.12 249 HIS A N 1
ATOM 1966 C CA . HIS A 1 249 ? 11.139 4.652 -60.265 1.00 91.12 249 HIS A CA 1
ATOM 1967 C C . HIS A 1 249 ? 10.096 5.574 -59.590 1.00 91.12 249 HIS A C 1
ATOM 1969 O O . HIS A 1 249 ? 9.475 6.393 -60.268 1.00 91.12 249 HIS A O 1
ATOM 1975 N N . SER A 1 250 ? 9.861 5.441 -58.273 1.00 91.31 250 SER A N 1
ATOM 1976 C CA . SER A 1 250 ? 8.975 6.334 -57.516 1.00 91.31 250 SER A CA 1
ATOM 1977 C C . SER A 1 250 ? 9.256 6.377 -56.004 1.00 91.31 250 SER A C 1
ATOM 1979 O O . SER A 1 250 ? 9.659 5.379 -55.405 1.00 91.31 250 SER A O 1
ATOM 1981 N N . GLN A 1 251 ? 8.945 7.509 -55.362 1.00 88.12 251 GLN A N 1
ATOM 1982 C CA . GLN A 1 251 ? 8.990 7.698 -53.903 1.00 88.12 251 GLN A CA 1
ATOM 1983 C C . GLN A 1 251 ? 8.059 6.735 -53.148 1.00 88.12 251 GLN A C 1
ATOM 1985 O O . GLN A 1 251 ? 8.345 6.320 -52.027 1.00 88.12 251 GLN A O 1
ATOM 1990 N N . GLU A 1 252 ? 6.932 6.368 -53.760 1.00 89.62 252 GLU A N 1
ATOM 1991 C CA . GLU A 1 252 ? 5.954 5.449 -53.172 1.00 89.62 252 GLU A CA 1
ATOM 1992 C C . GLU A 1 252 ? 6.486 4.015 -53.095 1.00 89.62 252 GLU A C 1
ATOM 1994 O O . GLU A 1 252 ? 6.221 3.302 -52.131 1.00 89.62 252 GLU A O 1
ATOM 1999 N N . TRP A 1 253 ? 7.256 3.584 -54.094 1.00 91.50 253 TRP A N 1
ATOM 2000 C CA . TRP A 1 253 ? 7.912 2.285 -54.036 1.00 91.50 253 TRP A CA 1
ATOM 2001 C C . TRP A 1 253 ? 9.062 2.290 -53.022 1.00 91.50 253 TRP A C 1
ATOM 2003 O O . TRP A 1 253 ? 9.198 1.341 -52.250 1.00 91.50 253 TRP A O 1
ATOM 2013 N N . LEU A 1 254 ? 9.832 3.383 -52.958 1.00 90.06 254 LEU A N 1
ATOM 2014 C CA . LEU A 1 254 ? 10.916 3.555 -51.988 1.00 90.06 254 LEU A CA 1
ATOM 2015 C C . LEU A 1 254 ? 10.416 3.516 -50.536 1.00 90.06 254 LEU A C 1
ATOM 2017 O O . LEU A 1 254 ? 11.050 2.902 -49.683 1.00 90.06 254 LEU A O 1
ATOM 2021 N N . SER A 1 255 ? 9.257 4.116 -50.238 1.00 87.12 255 SER A N 1
ATOM 2022 C CA . SER A 1 255 ? 8.709 4.119 -48.873 1.00 87.12 255 SER A CA 1
ATOM 2023 C C . SER A 1 255 ? 8.376 2.717 -48.349 1.00 87.12 255 SER A C 1
ATOM 2025 O O . SER A 1 255 ? 8.408 2.508 -47.132 1.00 87.12 255 SER A O 1
ATOM 2027 N N . LYS A 1 256 ? 8.109 1.769 -49.261 1.00 87.44 256 LYS A N 1
ATOM 2028 C CA . LYS A 1 256 ? 7.860 0.346 -48.984 1.00 87.44 256 LYS A CA 1
ATOM 2029 C C . LYS A 1 256 ? 9.124 -0.521 -49.031 1.00 87.44 256 LYS A C 1
ATOM 2031 O O . LYS A 1 256 ? 9.095 -1.615 -48.492 1.00 87.44 256 LYS A O 1
ATOM 2036 N N . ASN A 1 257 ? 10.209 -0.043 -49.646 1.00 88.75 257 ASN A N 1
ATOM 2037 C CA . ASN A 1 257 ? 11.462 -0.781 -49.854 1.00 88.75 257 ASN A CA 1
ATOM 2038 C C . ASN A 1 257 ? 12.656 0.110 -49.470 1.00 88.75 257 ASN A C 1
ATOM 2040 O O . ASN A 1 257 ? 13.483 0.479 -50.307 1.00 88.75 257 ASN A O 1
ATOM 2044 N N . ARG A 1 258 ? 12.708 0.521 -48.195 1.00 87.12 258 ARG A N 1
ATOM 2045 C CA . ARG A 1 258 ? 13.560 1.631 -47.723 1.00 87.12 258 ARG A CA 1
ATOM 2046 C C . ARG A 1 258 ? 15.063 1.405 -47.901 1.00 87.12 258 ARG A C 1
ATOM 2048 O O . ARG A 1 258 ? 15.797 2.389 -47.948 1.00 87.12 258 ARG A O 1
ATOM 2055 N N . ASN A 1 259 ? 15.516 0.161 -48.045 1.00 86.38 259 ASN A N 1
ATOM 2056 C CA . ASN A 1 259 ? 16.937 -0.152 -48.220 1.00 86.38 259 ASN A CA 1
ATOM 2057 C C . ASN A 1 259 ? 17.442 0.111 -49.656 1.00 86.38 259 ASN A C 1
ATOM 2059 O O . ASN A 1 259 ? 18.644 0.106 -49.890 1.00 86.38 259 ASN A O 1
ATOM 2063 N N . TYR A 1 260 ? 16.555 0.395 -50.617 1.00 89.12 260 TYR A N 1
ATOM 2064 C CA . TYR A 1 260 ? 16.901 0.668 -52.018 1.00 89.12 260 TYR A CA 1
ATOM 2065 C C . TYR A 1 260 ? 16.952 2.173 -52.320 1.00 89.12 260 TYR A C 1
ATOM 2067 O O . TYR A 1 260 ? 16.262 2.660 -53.215 1.00 89.12 260 TYR A O 1
ATOM 2075 N N . GLN A 1 261 ? 17.737 2.933 -51.557 1.00 87.62 261 GLN A N 1
ATOM 2076 C CA . GLN A 1 261 ? 17.880 4.379 -51.769 1.00 87.62 261 GLN A CA 1
ATOM 2077 C C . GLN A 1 261 ? 18.508 4.701 -53.142 1.00 87.62 261 GLN A C 1
ATOM 2079 O O . GLN A 1 261 ? 19.296 3.901 -53.656 1.00 87.62 261 GLN A O 1
ATOM 2084 N N . PRO A 1 262 ? 18.186 5.859 -53.757 1.00 88.12 262 PRO A N 1
ATOM 2085 C CA . PRO A 1 262 ? 18.901 6.333 -54.937 1.00 88.12 262 PRO A CA 1
ATOM 2086 C C . PRO A 1 262 ? 20.392 6.490 -54.634 1.00 88.12 262 PRO A C 1
ATOM 2088 O O . PRO A 1 262 ? 20.758 7.074 -53.616 1.00 88.12 262 PRO A O 1
ATOM 2091 N N . ALA A 1 263 ? 21.245 5.997 -55.525 1.00 88.50 263 ALA A N 1
ATOM 2092 C CA . ALA A 1 263 ? 22.688 6.099 -55.381 1.00 88.50 263 ALA A CA 1
ATOM 2093 C C . ALA A 1 263 ? 23.363 6.111 -56.749 1.00 88.50 263 ALA A C 1
ATOM 2095 O O . ALA A 1 263 ? 22.934 5.424 -57.676 1.00 88.50 263 ALA A O 1
ATOM 2096 N N . TYR A 1 264 ? 24.457 6.853 -56.860 1.00 88.06 264 TYR A N 1
ATOM 2097 C CA . TYR A 1 264 ? 25.386 6.746 -57.973 1.00 88.06 264 TYR A CA 1
ATOM 2098 C C . TYR A 1 264 ? 26.795 6.552 -57.430 1.00 88.06 264 TYR A C 1
ATOM 2100 O O . TYR A 1 264 ? 27.140 7.037 -56.351 1.00 88.06 264 TYR A O 1
ATOM 2108 N N . ALA A 1 265 ? 27.589 5.768 -58.142 1.00 90.31 265 ALA A N 1
ATOM 2109 C CA . ALA A 1 265 ? 28.858 5.277 -57.653 1.00 90.31 265 ALA A CA 1
ATOM 2110 C C . ALA A 1 265 ? 29.868 5.121 -58.783 1.00 90.31 265 ALA A C 1
ATOM 2112 O O . ALA A 1 265 ? 29.518 4.949 -59.953 1.00 90.31 265 ALA A O 1
ATOM 2113 N N . LEU A 1 266 ? 31.135 5.142 -58.394 1.00 88.12 266 LEU A N 1
ATOM 2114 C CA . LEU A 1 266 ? 32.228 4.611 -59.186 1.00 88.12 266 LEU A CA 1
ATOM 2115 C C . LEU A 1 266 ? 32.491 3.181 -58.714 1.00 88.12 266 LEU A C 1
ATOM 2117 O O . LEU A 1 266 ? 32.706 2.958 -57.524 1.00 88.12 266 LEU A O 1
ATOM 2121 N N . THR A 1 267 ? 32.504 2.222 -59.630 1.00 90.19 267 THR A N 1
ATOM 2122 C CA . THR A 1 267 ? 32.984 0.865 -59.350 1.00 90.19 267 THR A CA 1
ATOM 2123 C C . THR A 1 267 ? 34.277 0.609 -60.107 1.00 90.19 267 THR A C 1
ATOM 2125 O O . THR A 1 267 ? 34.479 1.167 -61.183 1.00 90.19 267 THR A O 1
ATOM 2128 N N . ALA A 1 268 ? 35.170 -0.185 -59.530 1.00 88.75 268 ALA A N 1
ATOM 2129 C CA . ALA A 1 268 ? 36.444 -0.555 -60.137 1.00 88.75 268 ALA A CA 1
ATOM 2130 C C . ALA A 1 268 ? 36.923 -1.900 -59.581 1.00 88.75 268 ALA A C 1
ATOM 2132 O O . ALA A 1 268 ? 36.444 -2.352 -58.543 1.00 88.75 268 ALA A O 1
ATOM 2133 N N . ILE A 1 269 ? 37.903 -2.519 -60.226 1.00 88.88 269 ILE A N 1
ATOM 2134 C CA . ILE A 1 269 ? 38.674 -3.625 -59.662 1.00 88.88 269 ILE A CA 1
ATOM 2135 C C . ILE A 1 269 ? 39.927 -3.054 -58.997 1.00 88.88 269 ILE A C 1
ATOM 2137 O O . ILE A 1 269 ? 40.768 -2.470 -59.676 1.00 88.88 269 ILE A O 1
ATOM 2141 N N . LEU A 1 270 ? 40.062 -3.235 -57.683 1.00 87.44 270 LEU A N 1
ATOM 2142 C CA . LEU A 1 270 ? 41.263 -2.904 -56.919 1.00 87.44 270 LEU A CA 1
ATOM 2143 C C . LEU A 1 270 ? 42.221 -4.099 -56.919 1.00 87.44 270 LEU A C 1
ATOM 2145 O O . LEU A 1 270 ? 41.858 -5.188 -56.468 1.00 87.44 270 LEU A O 1
ATOM 2149 N N . ASP A 1 271 ? 43.441 -3.879 -57.400 1.00 86.44 271 ASP A N 1
ATOM 2150 C CA . ASP A 1 271 ? 44.507 -4.882 -57.463 1.00 86.44 271 ASP A CA 1
ATOM 2151 C C . ASP A 1 271 ? 45.571 -4.582 -56.393 1.00 86.44 271 ASP A C 1
ATOM 2153 O O . ASP A 1 271 ? 46.133 -3.483 -56.371 1.00 86.44 271 ASP A O 1
ATOM 2157 N N . ILE A 1 272 ? 45.830 -5.549 -55.504 1.00 85.81 272 ILE A N 1
ATOM 2158 C CA . ILE A 1 272 ? 46.767 -5.478 -54.370 1.00 85.81 272 ILE A CA 1
ATOM 2159 C C . ILE A 1 272 ? 47.808 -6.600 -54.544 1.00 85.81 272 ILE A C 1
ATOM 2161 O O . ILE A 1 272 ? 47.643 -7.706 -54.004 1.00 85.81 272 ILE A O 1
ATOM 2165 N N . PRO A 1 273 ? 48.885 -6.363 -55.315 1.00 83.44 273 PRO A N 1
ATOM 2166 C CA . PRO A 1 273 ? 49.819 -7.414 -55.708 1.00 83.44 273 PRO A CA 1
ATOM 2167 C C . PRO A 1 273 ? 50.554 -8.078 -54.540 1.00 83.44 273 PRO A C 1
ATOM 2169 O O . PRO A 1 273 ? 50.740 -9.296 -54.560 1.00 83.44 273 PRO A O 1
ATOM 2172 N N . SER A 1 274 ? 50.947 -7.314 -53.512 1.00 82.62 274 SER A N 1
ATOM 2173 C CA . SER A 1 274 ? 51.642 -7.843 -52.323 1.00 82.62 274 SER A CA 1
ATOM 2174 C C . SER A 1 274 ? 50.825 -8.896 -51.570 1.00 82.62 274 SER A C 1
ATOM 2176 O O . SER A 1 274 ? 51.401 -9.878 -51.101 1.00 82.62 274 SER A O 1
ATOM 2178 N N . ALA A 1 275 ? 49.497 -8.756 -51.550 1.00 80.62 275 ALA A N 1
ATOM 2179 C CA . ALA A 1 275 ? 48.575 -9.722 -50.957 1.00 80.62 275 ALA A CA 1
ATOM 2180 C C . ALA A 1 275 ? 48.037 -10.761 -51.959 1.00 80.62 275 ALA A C 1
ATOM 2182 O O . ALA A 1 275 ? 47.388 -11.721 -51.550 1.00 80.62 275 ALA A O 1
ATOM 2183 N N . LYS A 1 276 ? 48.306 -10.596 -53.265 1.00 84.56 276 LYS A N 1
ATOM 2184 C CA . LYS A 1 276 ? 47.687 -11.357 -54.371 1.00 84.56 276 LYS A CA 1
ATOM 2185 C C . LYS A 1 276 ? 46.156 -11.275 -54.368 1.00 84.56 276 LYS A C 1
ATOM 2187 O O . LYS A 1 276 ? 45.479 -12.261 -54.662 1.00 84.56 276 LYS A O 1
ATOM 2192 N N . ILE A 1 277 ? 45.620 -10.107 -54.026 1.00 85.12 277 ILE A N 1
ATOM 2193 C CA . ILE A 1 277 ? 44.179 -9.870 -53.936 1.00 85.12 277 ILE A CA 1
ATOM 2194 C C . ILE A 1 277 ? 43.747 -8.972 -55.091 1.00 85.12 277 ILE A C 1
ATOM 2196 O O . ILE A 1 277 ? 44.336 -7.919 -55.310 1.00 85.12 277 ILE A O 1
ATOM 2200 N N . SER A 1 278 ? 42.691 -9.374 -55.795 1.00 86.25 278 SER A N 1
ATOM 2201 C CA . SER A 1 278 ? 42.012 -8.558 -56.801 1.00 86.25 278 SER A CA 1
ATOM 2202 C C . SER A 1 278 ? 40.509 -8.642 -56.548 1.00 86.25 278 SER A C 1
ATOM 2204 O O . SER A 1 278 ? 39.962 -9.742 -56.462 1.00 86.25 278 SER A O 1
ATOM 2206 N N . CYS A 1 279 ? 39.855 -7.500 -56.349 1.00 85.44 279 CYS A N 1
ATOM 2207 C CA . CYS A 1 279 ? 38.466 -7.441 -55.884 1.00 85.44 279 CYS A CA 1
ATOM 2208 C C . CYS A 1 279 ? 37.717 -6.259 -56.496 1.00 85.44 279 CYS A C 1
ATOM 2210 O O . CYS A 1 279 ? 38.327 -5.257 -56.868 1.00 85.44 279 CYS A O 1
ATOM 2212 N N . LYS A 1 280 ? 36.388 -6.352 -56.566 1.00 87.62 280 LYS A N 1
ATOM 2213 C CA . LYS A 1 280 ? 35.555 -5.210 -56.937 1.00 87.62 280 LYS A CA 1
ATOM 2214 C C . LYS A 1 280 ? 35.411 -4.276 -55.735 1.00 87.62 280 LYS A C 1
ATOM 2216 O O . LYS A 1 280 ? 35.084 -4.723 -54.640 1.00 87.62 280 LYS A O 1
ATOM 2221 N N . VAL A 1 281 ? 35.630 -2.988 -55.962 1.00 88.50 281 VAL A N 1
ATOM 2222 C CA . VAL A 1 281 ? 35.397 -1.913 -55.000 1.00 88.50 281 VAL A CA 1
ATOM 2223 C C . VAL A 1 281 ? 34.357 -0.948 -55.550 1.00 88.50 281 VAL A C 1
ATOM 2225 O O . VAL A 1 281 ? 34.300 -0.692 -56.755 1.00 88.50 281 VAL A O 1
ATOM 2228 N N . THR A 1 282 ? 33.553 -0.392 -54.654 1.00 90.06 282 THR A N 1
ATOM 2229 C CA . THR A 1 282 ? 32.489 0.559 -54.963 1.00 90.06 282 THR A CA 1
ATOM 2230 C C . THR A 1 282 ? 32.684 1.805 -54.105 1.00 90.06 282 THR A C 1
ATOM 2232 O O . THR A 1 282 ? 32.883 1.712 -52.896 1.00 90.06 282 THR A O 1
ATOM 2235 N N . GLY A 1 283 ? 32.640 2.984 -54.721 1.00 88.38 283 GLY A N 1
ATOM 2236 C CA . GLY A 1 283 ? 32.620 4.263 -54.022 1.00 88.38 283 GLY A CA 1
ATOM 2237 C C . GLY A 1 283 ? 31.378 5.053 -54.373 1.00 88.38 283 GLY A C 1
ATOM 2238 O O . GLY A 1 283 ? 31.230 5.501 -55.511 1.00 88.38 283 GLY A O 1
ATOM 2239 N N . ILE A 1 284 ? 30.494 5.231 -53.391 1.00 87.44 284 ILE A N 1
ATOM 2240 C CA . ILE A 1 284 ? 29.327 6.101 -53.536 1.00 87.44 284 ILE A CA 1
ATOM 2241 C C . ILE A 1 284 ? 29.805 7.536 -53.727 1.00 87.44 284 ILE A C 1
ATOM 2243 O O . ILE A 1 284 ? 30.607 8.054 -52.950 1.00 87.44 284 ILE A O 1
ATOM 2247 N N . LEU A 1 285 ? 29.298 8.167 -54.775 1.00 81.56 285 LEU A N 1
ATOM 2248 C CA . LEU A 1 285 ? 29.591 9.544 -55.116 1.00 81.56 285 LEU A CA 1
ATOM 2249 C C . LEU A 1 285 ? 28.482 10.428 -54.542 1.00 81.56 285 LEU A C 1
ATOM 2251 O O . LEU A 1 285 ? 27.307 10.067 -54.572 1.00 81.56 285 LEU A O 1
ATOM 2255 N N . LYS A 1 286 ? 28.857 11.595 -54.021 1.00 74.25 286 LYS A N 1
ATOM 2256 C CA . LYS A 1 286 ? 27.919 12.589 -53.493 1.00 74.25 286 LYS A CA 1
ATOM 2257 C C . LYS A 1 286 ? 28.243 13.963 -54.048 1.00 74.25 286 LYS A C 1
ATOM 2259 O O . LYS A 1 286 ? 29.407 14.353 -54.153 1.00 74.25 286 LYS A O 1
ATOM 2264 N N . ALA A 1 287 ? 27.207 14.706 -54.417 1.00 64.50 287 ALA A N 1
ATOM 2265 C CA . ALA A 1 287 ? 27.367 16.008 -55.040 1.00 64.50 287 ALA A CA 1
ATOM 2266 C C . ALA A 1 287 ? 28.010 17.003 -54.059 1.00 64.50 287 ALA A C 1
ATOM 2268 O O . ALA A 1 287 ? 27.514 17.220 -52.956 1.00 64.50 287 ALA A O 1
ATOM 2269 N N . GLY A 1 288 ? 29.115 17.629 -54.472 1.00 61.25 288 GLY A N 1
ATOM 2270 C CA . GLY A 1 288 ? 29.822 18.639 -53.678 1.00 61.25 288 GLY A CA 1
ATOM 2271 C C . GLY A 1 288 ? 30.796 18.096 -52.625 1.00 61.25 288 GLY A C 1
ATOM 2272 O O . GLY A 1 288 ? 31.468 18.902 -51.981 1.00 61.25 288 GLY A O 1
ATOM 2273 N N . GLU A 1 289 ? 30.925 16.775 -52.460 1.00 69.38 289 GLU A N 1
ATOM 2274 C CA . GLU A 1 289 ? 31.960 16.195 -51.598 1.00 69.38 289 GLU A CA 1
ATOM 2275 C C . GLU A 1 289 ? 33.327 16.194 -52.305 1.00 69.38 289 GLU A C 1
ATOM 2277 O O . GLU A 1 289 ? 33.455 15.870 -53.486 1.00 69.38 289 GLU A O 1
ATOM 2282 N N . SER A 1 290 ? 34.371 16.596 -51.574 1.00 67.81 290 SER A N 1
ATOM 2283 C CA . SER A 1 290 ? 35.761 16.631 -52.056 1.00 67.81 290 SER A CA 1
ATOM 2284 C C . SER A 1 290 ? 36.529 15.336 -51.782 1.00 67.81 290 SER A C 1
ATOM 2286 O O . SER A 1 290 ? 37.721 15.249 -52.098 1.00 67.81 290 SER A O 1
ATOM 2288 N N . GLU A 1 291 ? 35.849 14.347 -51.200 1.00 75.25 291 GLU A N 1
ATOM 2289 C CA . GLU A 1 291 ? 36.384 13.044 -50.837 1.00 75.25 291 GLU A CA 1
ATOM 2290 C C . GLU A 1 291 ? 35.490 11.924 -51.375 1.00 75.25 291 GLU A C 1
ATOM 2292 O O . GLU A 1 291 ? 34.268 12.031 -51.344 1.00 75.25 291 GLU A O 1
ATOM 2297 N N . VAL A 1 292 ? 36.102 10.855 -51.881 1.00 79.06 292 VAL A N 1
ATOM 2298 C CA . VAL A 1 292 ? 35.404 9.628 -52.289 1.00 79.06 292 VAL A CA 1
ATOM 2299 C C . VAL A 1 292 ? 36.103 8.449 -51.637 1.00 79.06 292 VAL A C 1
ATOM 2301 O O . VAL A 1 292 ? 37.329 8.376 -51.644 1.00 79.06 292 VAL A O 1
ATOM 2304 N N . VAL A 1 293 ? 35.327 7.519 -51.089 1.00 86.94 293 VAL A N 1
ATOM 2305 C CA . VAL A 1 293 ? 35.845 6.320 -50.428 1.00 86.94 293 VAL A CA 1
ATOM 2306 C C . VAL A 1 293 ? 35.507 5.116 -51.288 1.00 86.94 293 VAL A C 1
ATOM 2308 O O . VAL A 1 293 ? 34.333 4.811 -51.469 1.00 86.94 293 VAL A O 1
ATOM 2311 N N . LEU A 1 294 ? 36.523 4.442 -51.822 1.00 86.50 294 LEU A N 1
ATOM 2312 C CA . LEU A 1 294 ? 36.352 3.140 -52.459 1.00 86.50 294 LEU A CA 1
ATOM 2313 C C . LEU A 1 294 ? 36.362 2.070 -51.375 1.00 86.50 294 LEU A C 1
ATOM 2315 O O . LEU A 1 294 ? 37.352 1.946 -50.656 1.00 86.50 294 LEU A O 1
ATOM 2319 N N . GLN A 1 295 ? 35.285 1.302 -51.265 1.00 88.12 295 GLN A N 1
ATOM 2320 C CA . GLN A 1 295 ? 35.154 0.218 -50.300 1.00 88.12 295 GLN A CA 1
ATOM 2321 C C . GLN A 1 295 ? 34.988 -1.117 -51.027 1.00 88.12 295 GLN A C 1
ATOM 2323 O O . GLN A 1 295 ? 34.249 -1.206 -52.007 1.00 88.12 295 GLN A O 1
ATOM 2328 N N . GLY A 1 296 ? 35.679 -2.150 -50.552 1.00 83.50 296 GLY A N 1
ATOM 2329 C CA . GLY A 1 296 ? 35.508 -3.533 -50.997 1.00 83.50 296 GLY A CA 1
ATOM 2330 C C . GLY A 1 296 ? 35.156 -4.451 -49.833 1.00 83.50 296 GLY A C 1
ATOM 2331 O O . GLY A 1 296 ? 35.659 -4.263 -48.721 1.00 83.50 296 GLY A O 1
ATOM 2332 N N . ASP A 1 297 ? 34.316 -5.446 -50.112 1.00 77.69 297 ASP A N 1
ATOM 2333 C CA . ASP A 1 297 ? 34.048 -6.576 -49.222 1.00 77.69 297 ASP A CA 1
ATOM 2334 C C . ASP A 1 297 ? 34.980 -7.742 -49.587 1.00 77.69 297 ASP A C 1
ATOM 2336 O O . ASP A 1 297 ? 35.109 -8.115 -50.756 1.00 77.69 297 ASP A O 1
ATOM 2340 N N . PHE A 1 298 ? 35.660 -8.285 -48.580 1.00 81.00 298 PHE A N 1
ATOM 2341 C CA . PHE A 1 298 ? 36.667 -9.334 -48.724 1.00 81.00 298 PHE A CA 1
ATOM 2342 C C . PHE A 1 298 ? 36.292 -10.603 -47.955 1.00 81.00 298 PHE A C 1
ATOM 2344 O O . PHE A 1 298 ? 37.160 -11.439 -47.702 1.00 81.00 298 PHE A O 1
ATOM 2351 N N . GLN A 1 299 ? 35.015 -10.790 -47.602 1.00 72.00 299 GLN A N 1
ATOM 2352 C CA . GLN A 1 299 ? 34.571 -12.007 -46.926 1.00 72.00 299 GLN A CA 1
ATOM 2353 C C . GLN A 1 299 ? 35.110 -13.289 -47.587 1.00 72.00 299 GLN A C 1
ATOM 2355 O O . GLN A 1 299 ? 34.996 -13.512 -48.793 1.00 72.00 299 GLN A O 1
ATOM 2360 N N . GLY A 1 300 ? 35.718 -14.149 -46.764 1.00 72.56 300 GLY A N 1
ATOM 2361 C CA . GLY A 1 300 ? 36.352 -15.397 -47.196 1.00 72.56 300 GLY A CA 1
ATOM 2362 C C . GLY A 1 300 ? 37.812 -15.269 -47.649 1.00 72.56 300 GLY A C 1
ATOM 2363 O O . GLY A 1 300 ? 38.432 -16.288 -47.954 1.00 72.56 300 GLY A O 1
ATOM 2364 N N . VAL A 1 301 ? 38.394 -14.066 -47.664 1.00 82.19 301 VAL A N 1
ATOM 2365 C CA . VAL A 1 301 ? 39.815 -13.856 -47.972 1.00 82.19 301 VAL A CA 1
ATOM 2366 C C . VAL A 1 301 ? 40.662 -14.019 -46.707 1.00 82.19 301 VAL A C 1
ATOM 2368 O O . VAL A 1 301 ? 40.525 -13.272 -45.739 1.00 82.19 301 VAL A O 1
ATOM 2371 N N . THR A 1 302 ? 41.579 -14.987 -46.716 1.00 80.94 302 THR A N 1
ATOM 2372 C CA . THR A 1 302 ? 42.541 -15.209 -45.623 1.00 80.94 302 THR A CA 1
ATOM 2373 C C . THR A 1 302 ? 43.872 -14.524 -45.923 1.00 80.94 302 THR A C 1
ATOM 2375 O O . THR A 1 302 ? 44.410 -14.654 -47.024 1.00 80.94 302 THR A O 1
ATOM 2378 N N . LEU A 1 303 ? 44.439 -13.835 -44.933 1.00 79.62 303 LEU A N 1
ATOM 2379 C CA . LEU A 1 303 ? 45.763 -13.219 -45.003 1.00 79.62 303 LEU A CA 1
ATOM 2380 C C . LEU A 1 303 ? 46.804 -14.058 -44.264 1.00 79.62 303 LEU A C 1
ATOM 2382 O O . LEU A 1 303 ? 46.565 -14.546 -43.162 1.00 79.62 303 LEU A O 1
ATOM 2386 N N . GLY A 1 304 ? 47.997 -14.170 -44.854 1.00 74.50 304 GLY A N 1
ATOM 2387 C CA . GLY A 1 304 ? 49.132 -14.838 -44.215 1.00 74.50 304 GLY A CA 1
ATOM 2388 C C . GLY A 1 304 ? 49.803 -13.978 -43.142 1.00 74.50 304 GLY A C 1
ATOM 2389 O O . GLY A 1 304 ? 50.189 -14.488 -42.095 1.00 74.50 304 GLY A O 1
ATOM 2390 N N . LYS A 1 305 ? 49.963 -12.672 -43.392 1.00 82.25 305 LYS A N 1
ATOM 2391 C CA . LYS A 1 305 ? 50.530 -11.703 -42.439 1.00 82.25 305 LYS A CA 1
ATOM 2392 C C . LYS A 1 305 ? 50.050 -10.285 -42.751 1.00 82.25 305 LYS A C 1
ATOM 2394 O O . LYS A 1 305 ? 49.849 -9.931 -43.906 1.00 82.25 305 LYS A O 1
ATOM 2399 N N . LEU A 1 306 ? 49.971 -9.424 -41.733 1.00 85.44 306 LEU A N 1
ATOM 2400 C CA . LEU A 1 306 ? 49.579 -8.012 -41.905 1.00 85.44 306 LEU A CA 1
ATOM 2401 C C . LEU A 1 306 ? 50.526 -7.222 -42.822 1.00 85.44 306 LEU A C 1
ATOM 2403 O O . LEU A 1 306 ? 50.114 -6.256 -43.458 1.00 85.44 306 LEU A O 1
ATOM 2407 N N . ALA A 1 307 ? 51.794 -7.636 -42.913 1.00 84.25 307 ALA A N 1
ATOM 2408 C CA . ALA A 1 307 ? 52.772 -7.017 -43.804 1.00 84.25 307 ALA A CA 1
ATOM 2409 C C . ALA A 1 307 ? 52.455 -7.223 -45.298 1.00 84.25 307 ALA A C 1
ATOM 2411 O O . ALA A 1 307 ? 53.005 -6.496 -46.118 1.00 84.25 307 ALA A O 1
ATOM 2412 N N . ASP A 1 308 ? 51.574 -8.166 -45.657 1.00 85.75 308 ASP A N 1
ATOM 2413 C CA . ASP A 1 308 ? 51.136 -8.371 -47.046 1.00 85.75 308 ASP A CA 1
ATOM 2414 C C . ASP A 1 308 ? 50.222 -7.242 -47.548 1.00 85.75 308 ASP A C 1
ATOM 2416 O O . ASP A 1 308 ? 49.916 -7.190 -48.728 1.00 85.75 308 ASP A O 1
ATOM 2420 N N . LEU A 1 309 ? 49.806 -6.311 -46.682 1.00 87.81 309 LEU A N 1
ATOM 2421 C CA . LEU A 1 309 ? 48.962 -5.165 -47.038 1.00 87.81 309 LEU A CA 1
ATOM 2422 C C . LEU A 1 309 ? 49.759 -3.869 -47.267 1.00 87.81 309 LEU A C 1
ATOM 2424 O O . LEU A 1 309 ? 49.174 -2.785 -47.335 1.00 87.81 309 LEU A O 1
ATOM 2428 N N . LEU A 1 310 ? 51.090 -3.970 -47.387 1.00 86.31 310 LEU A N 1
ATOM 2429 C CA . LEU A 1 310 ? 51.995 -2.819 -47.505 1.00 86.31 310 LEU A CA 1
ATOM 2430 C C . LEU A 1 310 ? 51.632 -1.876 -48.663 1.00 86.31 310 LEU A C 1
ATOM 2432 O O . LEU A 1 310 ? 51.823 -0.666 -48.539 1.00 86.31 310 LEU A O 1
ATOM 2436 N N . ASP A 1 311 ? 51.070 -2.413 -49.753 1.00 84.44 311 ASP A N 1
ATOM 2437 C CA . ASP A 1 311 ? 50.669 -1.633 -50.930 1.00 84.44 311 ASP A CA 1
ATOM 2438 C C . ASP A 1 311 ? 49.545 -0.630 -50.619 1.00 84.44 311 ASP A C 1
ATOM 2440 O O . ASP A 1 311 ? 49.433 0.390 -51.297 1.00 84.44 311 ASP A O 1
ATOM 2444 N N . ILE A 1 312 ? 48.731 -0.892 -49.587 1.00 86.06 312 ILE A N 1
ATOM 2445 C CA . ILE A 1 312 ? 47.622 -0.024 -49.157 1.00 86.06 312 ILE A CA 1
ATOM 2446 C C . ILE A 1 312 ? 48.014 0.820 -47.940 1.00 86.06 312 ILE A C 1
ATOM 2448 O O . ILE A 1 312 ? 47.626 1.981 -47.824 1.00 86.06 312 ILE A O 1
ATOM 2452 N N . THR A 1 313 ? 48.782 0.254 -47.010 1.00 86.44 313 THR A N 1
ATOM 2453 C CA . THR A 1 313 ? 49.122 0.914 -45.738 1.00 86.44 313 THR A CA 1
ATOM 2454 C C . THR A 1 313 ? 50.323 1.854 -45.840 1.00 86.44 313 THR A C 1
ATOM 2456 O O . THR A 1 313 ? 50.581 2.619 -44.902 1.00 86.44 313 THR A O 1
ATOM 2459 N N . GLY A 1 314 ? 51.099 1.747 -46.925 1.00 83.94 314 GLY A N 1
ATOM 2460 C CA . GLY A 1 314 ? 52.345 2.475 -47.174 1.00 83.94 314 GLY A CA 1
ATOM 2461 C C . GLY A 1 314 ? 53.528 2.065 -46.285 1.00 83.94 314 GLY A C 1
ATOM 2462 O O . GLY A 1 314 ? 54.624 2.596 -46.447 1.00 83.94 314 GLY A O 1
ATOM 2463 N N . SER A 1 315 ? 53.330 1.143 -45.334 1.00 84.00 315 SER A N 1
ATOM 2464 C CA . SER A 1 315 ? 54.350 0.653 -44.393 1.00 84.00 315 SER A CA 1
ATOM 2465 C C . SER A 1 315 ? 53.927 -0.676 -43.754 1.00 84.00 315 SER A C 1
ATOM 2467 O O . SER A 1 315 ? 52.739 -0.970 -43.630 1.00 84.00 315 SER A O 1
ATOM 2469 N N . SER A 1 316 ? 54.891 -1.476 -43.295 1.00 84.31 316 SER A N 1
ATOM 2470 C CA . SER A 1 316 ? 54.664 -2.781 -42.653 1.00 84.31 316 SER A CA 1
ATOM 2471 C C . SER A 1 316 ? 54.461 -2.705 -41.128 1.00 84.31 316 SER A C 1
ATOM 2473 O O . SER A 1 316 ? 54.729 -3.674 -40.422 1.00 84.31 316 SER A O 1
ATOM 2475 N N . ASP A 1 317 ? 54.048 -1.555 -40.593 1.00 85.81 317 ASP A N 1
ATOM 2476 C CA . ASP A 1 317 ? 54.011 -1.246 -39.155 1.00 85.81 317 ASP A CA 1
ATOM 2477 C C . ASP A 1 317 ? 52.650 -1.496 -38.474 1.00 85.81 317 ASP A C 1
ATOM 2479 O O . ASP A 1 317 ? 52.477 -1.184 -37.292 1.00 85.81 317 ASP A O 1
ATOM 2483 N N . LEU A 1 318 ? 51.685 -2.109 -39.170 1.00 87.94 318 LEU A N 1
ATOM 2484 C CA . LEU A 1 318 ? 50.377 -2.435 -38.586 1.00 87.94 318 LEU A CA 1
ATOM 2485 C C . LEU A 1 318 ? 50.498 -3.288 -37.315 1.00 87.94 318 LEU A C 1
ATOM 2487 O O . LEU A 1 318 ? 49.822 -3.016 -36.326 1.00 87.94 318 LEU A O 1
ATOM 2491 N N . SER A 1 319 ? 51.407 -4.268 -37.294 1.00 86.00 319 SER A N 1
ATOM 2492 C CA . SER A 1 319 ? 51.586 -5.152 -36.135 1.00 86.00 319 SER A CA 1
ATOM 2493 C C . SER A 1 319 ? 52.029 -4.404 -34.874 1.00 86.00 319 SER A C 1
ATOM 2495 O O . SER A 1 319 ? 51.633 -4.781 -33.777 1.00 86.00 319 SER A O 1
ATOM 2497 N N . SER A 1 320 ? 52.794 -3.312 -35.007 1.00 85.88 320 SER A N 1
ATOM 2498 C CA . SER A 1 320 ? 53.198 -2.487 -33.856 1.00 85.88 320 SER A CA 1
ATOM 2499 C C . SER A 1 320 ? 52.062 -1.664 -33.242 1.00 85.88 320 SER A C 1
ATOM 2501 O O . SER A 1 320 ? 52.233 -1.137 -32.148 1.00 85.88 320 SER A O 1
ATOM 2503 N N . ASN A 1 321 ? 50.907 -1.591 -33.909 1.00 87.88 321 ASN A N 1
ATOM 2504 C CA . ASN A 1 321 ? 49.717 -0.871 -33.450 1.00 87.88 321 ASN A CA 1
ATOM 2505 C C . ASN A 1 321 ? 48.640 -1.810 -32.875 1.00 87.88 321 ASN A C 1
ATOM 2507 O O . ASN A 1 321 ? 47.504 -1.390 -32.647 1.00 87.88 321 ASN A O 1
ATOM 2511 N N . LEU A 1 322 ? 48.995 -3.079 -32.654 1.00 88.25 322 LEU A N 1
ATOM 2512 C CA . LEU A 1 322 ? 48.190 -4.060 -31.934 1.00 88.25 322 LEU A CA 1
ATOM 2513 C C . LEU A 1 322 ? 48.529 -4.073 -30.435 1.00 88.25 322 LEU A C 1
ATOM 2515 O O . LEU A 1 322 ? 49.616 -3.634 -30.045 1.00 88.25 322 LEU A O 1
ATOM 2519 N N . PRO A 1 323 ? 47.652 -4.647 -29.587 1.00 85.88 323 PRO A N 1
ATOM 2520 C CA . PRO A 1 323 ? 47.988 -4.951 -28.201 1.00 85.88 323 PRO A CA 1
ATOM 2521 C C . PRO A 1 323 ? 49.278 -5.773 -28.097 1.00 85.88 323 PRO A C 1
ATOM 2523 O O . PRO A 1 323 ? 49.575 -6.587 -28.974 1.00 85.88 323 PRO A O 1
ATOM 2526 N N . GLU A 1 324 ? 50.036 -5.586 -27.012 1.00 82.19 324 GLU A N 1
ATOM 2527 C CA . GLU A 1 324 ? 51.385 -6.155 -26.838 1.00 82.19 324 GLU A CA 1
ATOM 2528 C C . GLU A 1 324 ? 51.440 -7.678 -27.074 1.00 82.19 324 GLU A C 1
ATOM 2530 O O . GLU A 1 324 ? 52.402 -8.183 -27.655 1.00 82.19 324 GLU A O 1
ATOM 2535 N N . GLU A 1 325 ? 50.385 -8.396 -26.680 1.00 81.06 325 GLU A N 1
ATOM 2536 C CA . GLU A 1 325 ? 50.231 -9.845 -26.854 1.00 81.06 325 GLU A CA 1
ATOM 2537 C C . GLU A 1 325 ? 50.237 -10.276 -28.334 1.00 81.06 325 GLU A C 1
ATOM 2539 O O . GLU A 1 325 ? 50.920 -11.235 -28.694 1.00 81.06 325 GLU A O 1
ATOM 2544 N N . PHE A 1 326 ? 49.573 -9.522 -29.216 1.00 83.75 326 PHE A N 1
ATOM 2545 C CA . PHE A 1 326 ? 49.526 -9.810 -30.657 1.00 83.75 326 PHE A CA 1
ATOM 2546 C C . PHE A 1 326 ? 50.657 -9.131 -31.433 1.00 83.75 326 PHE A C 1
ATOM 2548 O O . PHE A 1 326 ? 51.157 -9.687 -32.409 1.00 83.75 326 PHE A O 1
ATOM 2555 N N . SER A 1 327 ? 51.121 -7.968 -30.967 1.00 80.25 327 SER A N 1
ATOM 2556 C CA . SER A 1 327 ? 52.285 -7.275 -31.529 1.00 80.25 327 SER A CA 1
ATOM 2557 C C . SER A 1 327 ? 53.545 -8.151 -31.458 1.00 80.25 327 SER A C 1
ATOM 2559 O O . SER A 1 327 ? 54.280 -8.266 -32.441 1.00 80.25 327 SER A O 1
ATOM 2561 N N . LYS A 1 328 ? 53.748 -8.873 -30.341 1.00 75.62 328 LYS A N 1
ATOM 2562 C CA . LYS A 1 328 ? 54.850 -9.842 -30.173 1.00 75.62 328 LYS A CA 1
ATOM 2563 C C . LYS A 1 328 ? 54.678 -11.124 -30.989 1.00 75.62 328 LYS A C 1
ATOM 2565 O O . LYS A 1 328 ? 55.682 -11.726 -31.367 1.00 75.62 328 LYS A O 1
ATOM 2570 N N . ALA A 1 329 ? 53.440 -11.543 -31.263 1.00 67.94 329 ALA A N 1
ATOM 2571 C CA . ALA A 1 329 ? 53.159 -12.703 -32.109 1.00 67.94 329 ALA A CA 1
ATOM 2572 C C . ALA A 1 329 ? 53.548 -12.452 -33.582 1.00 67.94 329 ALA A C 1
ATOM 2574 O O . ALA A 1 329 ? 53.889 -13.394 -34.299 1.00 67.94 329 ALA A O 1
ATOM 2575 N N . GLY A 1 330 ? 53.579 -11.188 -34.022 1.00 64.19 330 GLY A N 1
ATOM 2576 C CA . GLY A 1 330 ? 54.132 -10.776 -35.314 1.00 64.19 330 GLY A CA 1
ATOM 2577 C C . GLY A 1 330 ? 53.539 -11.551 -36.499 1.00 64.19 330 GLY A C 1
ATOM 2578 O O . GLY A 1 330 ? 52.332 -11.541 -36.714 1.00 64.19 330 GLY A O 1
ATOM 2579 N N . ASN A 1 331 ? 54.397 -12.241 -37.262 1.00 59.59 331 ASN A N 1
ATOM 2580 C CA . ASN A 1 331 ? 54.022 -13.040 -38.442 1.00 59.59 331 ASN A CA 1
ATOM 2581 C C . ASN A 1 331 ? 53.489 -14.454 -38.111 1.00 59.59 331 ASN A C 1
ATOM 2583 O O . ASN A 1 331 ? 53.282 -15.242 -39.028 1.00 59.59 331 ASN A O 1
ATOM 2587 N N . LEU A 1 332 ? 53.340 -14.822 -36.832 1.00 59.88 332 LEU A N 1
ATOM 2588 C CA . LEU A 1 332 ? 52.888 -16.160 -36.406 1.00 59.88 332 LEU A CA 1
ATOM 2589 C C . LEU A 1 332 ? 51.360 -16.264 -36.254 1.00 59.88 332 LEU A C 1
ATOM 2591 O O . LEU A 1 332 ? 50.849 -17.323 -35.884 1.00 59.88 332 LEU A O 1
ATOM 2595 N N . LEU A 1 333 ? 50.633 -15.177 -36.519 1.00 69.00 333 LEU A N 1
ATOM 2596 C CA . LEU A 1 333 ? 49.173 -15.155 -36.530 1.00 69.00 333 LEU A CA 1
ATOM 2597 C C . LEU A 1 333 ? 48.673 -15.906 -37.774 1.00 69.00 333 LEU A C 1
ATOM 2599 O O . LEU A 1 333 ? 48.649 -15.356 -38.869 1.00 69.00 333 LEU A O 1
ATOM 2603 N N . SER A 1 334 ? 48.324 -17.182 -37.601 1.00 65.25 334 SER A N 1
ATOM 2604 C CA . SER A 1 334 ? 47.583 -17.962 -38.601 1.00 65.25 334 SER A CA 1
ATOM 2605 C C . SER A 1 334 ? 46.109 -17.550 -38.598 1.00 65.25 334 SER A C 1
ATOM 2607 O O . SER A 1 334 ? 45.582 -17.166 -37.552 1.00 65.25 334 SER A O 1
ATOM 2609 N N . ASP A 1 335 ? 45.467 -17.656 -39.764 1.00 75.00 335 ASP A N 1
ATOM 2610 C CA . ASP A 1 335 ? 44.015 -17.521 -39.953 1.00 75.00 335 ASP A CA 1
ATOM 2611 C C . ASP A 1 335 ? 43.441 -16.101 -39.766 1.00 75.00 335 ASP A C 1
ATOM 2613 O O . ASP A 1 335 ? 42.316 -15.937 -39.302 1.00 75.00 335 ASP A O 1
ATOM 2617 N N . LEU A 1 336 ? 44.187 -15.058 -40.159 1.00 84.56 336 LEU A N 1
ATOM 2618 C CA . LEU A 1 336 ? 43.652 -13.691 -40.228 1.00 84.56 336 LEU A CA 1
ATOM 2619 C C . LEU A 1 336 ? 42.639 -13.571 -41.374 1.00 84.56 336 LEU A C 1
ATOM 2621 O O . LEU A 1 336 ? 42.961 -13.893 -42.520 1.00 84.56 336 LEU A O 1
ATOM 2625 N N . ALA A 1 337 ? 41.441 -13.067 -41.089 1.00 86.75 337 ALA A N 1
ATOM 2626 C CA . ALA A 1 337 ? 40.416 -12.820 -42.102 1.00 86.75 337 ALA A CA 1
ATOM 2627 C C . ALA A 1 337 ? 40.464 -11.354 -42.546 1.00 86.75 337 ALA A C 1
ATOM 2629 O O . ALA A 1 337 ? 40.373 -10.457 -41.714 1.00 86.75 337 ALA A O 1
ATOM 2630 N N . LEU A 1 338 ? 40.611 -11.082 -43.842 1.00 87.62 338 LEU A N 1
ATOM 2631 C CA . LEU A 1 338 ? 40.420 -9.730 -44.364 1.00 87.62 338 LEU A CA 1
ATOM 2632 C C . LEU A 1 338 ? 38.927 -9.509 -44.564 1.00 87.62 338 LEU A C 1
ATOM 2634 O O . LEU A 1 338 ? 38.317 -10.186 -45.379 1.00 87.62 338 LEU A O 1
ATOM 2638 N N . GLU A 1 339 ? 38.336 -8.588 -43.814 1.00 87.25 339 GLU A N 1
ATOM 2639 C CA . GLU A 1 339 ? 36.885 -8.378 -43.845 1.00 87.25 339 GLU A CA 1
ATOM 2640 C C . GLU A 1 339 ? 36.522 -7.215 -44.765 1.00 87.25 339 GLU A C 1
ATOM 2642 O O . GLU A 1 339 ? 35.608 -7.304 -45.580 1.00 87.25 339 GLU A O 1
ATOM 2647 N N . THR A 1 340 ? 37.249 -6.102 -44.665 1.00 87.62 340 THR A N 1
ATOM 2648 C CA . THR A 1 340 ? 36.939 -4.889 -45.432 1.00 87.62 340 THR A CA 1
ATOM 2649 C C . THR A 1 340 ? 38.199 -4.077 -45.685 1.00 87.62 340 THR A C 1
ATOM 2651 O O . THR A 1 340 ? 39.053 -3.944 -44.803 1.00 87.62 340 THR A O 1
ATOM 2654 N N . ILE A 1 341 ? 38.284 -3.480 -46.873 1.00 88.38 341 ILE A N 1
ATOM 2655 C CA . ILE A 1 341 ? 39.245 -2.418 -47.186 1.00 88.38 341 ILE A CA 1
ATOM 2656 C C . ILE A 1 341 ? 38.466 -1.205 -47.675 1.00 88.38 341 ILE A C 1
ATOM 2658 O O . ILE A 1 341 ? 37.651 -1.319 -48.590 1.00 88.38 341 ILE A O 1
ATOM 2662 N N . SER A 1 342 ? 38.776 -0.045 -47.107 1.00 89.44 342 SER A N 1
ATOM 2663 C CA . SER A 1 342 ? 38.284 1.254 -47.556 1.00 89.44 342 SER A CA 1
ATOM 2664 C C . SER A 1 342 ? 39.462 2.172 -47.864 1.00 89.44 342 SER A C 1
ATOM 2666 O O . SER A 1 342 ? 40.390 2.290 -47.067 1.00 89.44 342 SER A O 1
ATOM 2668 N N . ILE A 1 343 ? 39.438 2.845 -49.011 1.00 87.44 343 ILE A N 1
ATOM 2669 C CA . ILE A 1 343 ? 40.481 3.778 -49.445 1.00 87.44 343 ILE A CA 1
ATOM 2670 C C . ILE A 1 343 ? 39.818 5.114 -49.762 1.00 87.44 343 ILE A C 1
ATOM 2672 O O . ILE A 1 343 ? 39.026 5.211 -50.699 1.00 87.44 343 ILE A O 1
ATOM 2676 N N . GLY A 1 344 ? 40.127 6.137 -48.968 1.00 87.38 344 GLY A N 1
ATOM 2677 C CA . GLY A 1 344 ? 39.650 7.503 -49.163 1.00 87.38 344 GLY A CA 1
ATOM 2678 C C . GLY A 1 344 ? 40.566 8.295 -50.088 1.00 87.38 344 GLY A C 1
ATOM 2679 O O . GLY A 1 344 ? 41.785 8.279 -49.924 1.00 87.38 344 GLY A O 1
ATOM 2680 N N . PHE A 1 345 ? 39.981 9.018 -51.038 1.00 80.19 345 PHE A N 1
ATOM 2681 C CA . PHE A 1 345 ? 40.665 9.902 -51.979 1.00 80.19 345 PHE A CA 1
ATOM 2682 C C . PHE A 1 345 ? 40.180 11.333 -51.787 1.00 80.19 345 PHE A C 1
ATOM 2684 O O . PHE A 1 345 ? 38.979 11.558 -51.826 1.00 80.19 345 PHE A O 1
ATOM 2691 N N . ASN A 1 346 ? 41.080 12.309 -51.655 1.00 75.25 346 ASN A N 1
ATOM 2692 C CA . ASN A 1 346 ? 40.742 13.720 -51.459 1.00 75.25 346 ASN A CA 1
ATOM 2693 C C . ASN A 1 346 ? 41.360 14.625 -52.538 1.00 75.25 346 ASN A C 1
ATOM 2695 O O . ASN A 1 346 ? 42.557 14.552 -52.826 1.00 75.25 346 ASN A O 1
ATOM 2699 N N . ALA A 1 347 ? 40.547 15.531 -53.091 1.00 62.69 347 ALA A N 1
ATOM 2700 C CA . ALA A 1 347 ? 40.919 16.419 -54.200 1.00 62.69 347 ALA A CA 1
ATOM 2701 C C . ALA A 1 347 ? 42.052 17.404 -53.885 1.00 62.69 347 ALA A C 1
ATOM 2703 O O . ALA A 1 347 ? 42.724 17.900 -54.788 1.00 62.69 347 ALA A O 1
ATOM 2704 N N . SER A 1 348 ? 42.309 17.657 -52.604 1.00 60.19 348 SER A N 1
ATOM 2705 C CA . SER A 1 348 ? 43.319 18.614 -52.143 1.00 60.19 348 SER A CA 1
ATOM 2706 C C . SER A 1 348 ? 44.754 18.062 -52.189 1.00 60.19 348 SER A C 1
ATOM 2708 O O . SER A 1 348 ? 45.700 18.815 -51.958 1.00 60.19 348 SER A O 1
ATOM 2710 N N . LEU A 1 349 ? 44.938 16.755 -52.435 1.00 54.84 349 LEU A N 1
ATOM 2711 C CA . LEU A 1 349 ? 46.212 16.040 -52.241 1.00 54.84 349 LEU A CA 1
ATOM 2712 C C . LEU A 1 349 ? 47.010 15.744 -53.533 1.00 54.84 349 LEU A C 1
ATOM 2714 O O . LEU A 1 349 ? 48.050 15.091 -53.466 1.00 54.84 349 LEU A O 1
ATOM 2718 N N . GLY A 1 350 ? 46.600 16.258 -54.698 1.00 56.94 350 GLY A N 1
ATOM 2719 C CA . GLY A 1 350 ? 47.306 16.032 -55.972 1.00 56.94 350 GLY A CA 1
ATOM 2720 C C . GLY A 1 350 ? 47.108 14.621 -56.552 1.00 56.94 350 GLY A C 1
ATOM 2721 O O . GLY A 1 350 ? 46.259 13.866 -56.090 1.00 56.94 350 GLY A O 1
ATOM 2722 N N . SER A 1 351 ? 47.880 14.254 -57.584 1.00 50.81 351 SER A N 1
ATOM 2723 C CA . SER A 1 351 ? 47.571 13.124 -58.488 1.00 50.81 351 SER A CA 1
ATOM 2724 C C . SER A 1 351 ? 47.623 11.707 -57.890 1.00 50.81 351 SER A C 1
ATOM 2726 O O . SER A 1 351 ? 47.215 10.781 -58.587 1.00 50.81 351 SER A O 1
ATOM 2728 N N . ALA A 1 352 ? 48.075 11.527 -56.642 1.00 56.97 352 ALA A N 1
ATOM 2729 C CA . ALA A 1 352 ? 47.975 10.248 -55.918 1.00 56.97 352 ALA A CA 1
ATOM 2730 C C . ALA A 1 352 ? 46.843 10.212 -54.862 1.00 56.97 352 ALA A C 1
ATOM 2732 O O . ALA A 1 352 ? 46.414 9.133 -54.478 1.00 56.97 352 ALA A O 1
ATOM 2733 N N . GLY A 1 353 ? 46.330 11.364 -54.409 1.00 66.44 353 GLY A N 1
ATOM 2734 C CA . GLY A 1 353 ? 45.017 11.546 -53.769 1.00 66.44 353 GLY A CA 1
ATOM 2735 C C . GLY A 1 353 ? 44.643 10.821 -52.462 1.00 66.44 353 GLY A C 1
ATOM 2736 O O . GLY A 1 353 ? 43.663 11.249 -51.864 1.00 66.44 353 GLY A O 1
ATOM 2737 N N . VAL A 1 354 ? 45.331 9.771 -51.989 1.00 81.12 354 VAL A N 1
ATOM 2738 C CA . VAL A 1 354 ? 44.832 8.948 -50.860 1.00 81.12 354 VAL A CA 1
ATOM 2739 C C . VAL A 1 354 ? 44.928 9.684 -49.513 1.00 81.12 354 VAL A C 1
ATOM 2741 O O . VAL A 1 354 ? 46.020 9.887 -48.974 1.00 81.12 354 VAL A O 1
ATOM 2744 N N . SER A 1 355 ? 43.777 10.071 -48.956 1.00 83.94 355 SER A N 1
ATOM 2745 C CA . SER A 1 355 ? 43.634 10.761 -47.665 1.00 83.94 355 SER A CA 1
ATOM 2746 C C . SER A 1 355 ? 43.702 9.804 -46.481 1.00 83.94 355 SER A C 1
ATOM 2748 O O . SER A 1 355 ? 44.292 10.154 -45.456 1.00 83.94 355 SER A O 1
ATOM 2750 N N . TYR A 1 356 ? 43.146 8.599 -46.619 1.00 88.88 356 TYR A N 1
ATOM 2751 C CA . TYR A 1 356 ? 43.250 7.535 -45.625 1.00 88.88 356 TYR A CA 1
ATOM 2752 C C . TYR A 1 356 ? 43.043 6.147 -46.245 1.00 88.88 356 TYR A C 1
ATOM 2754 O O . TYR A 1 356 ? 42.445 6.007 -47.309 1.00 88.88 356 TYR A O 1
ATOM 2762 N N . ALA A 1 357 ? 43.515 5.118 -45.548 1.00 89.94 357 ALA A N 1
ATOM 2763 C CA . ALA A 1 357 ? 43.138 3.731 -45.780 1.00 89.94 357 ALA A CA 1
ATOM 2764 C C . ALA A 1 357 ? 42.588 3.151 -44.475 1.00 89.94 357 ALA A C 1
ATOM 2766 O O . ALA A 1 357 ? 43.172 3.376 -43.418 1.00 89.94 357 ALA A O 1
ATOM 2767 N N . ALA A 1 358 ? 41.479 2.425 -44.531 1.00 91.69 358 ALA A N 1
ATOM 2768 C CA . ALA A 1 358 ? 40.926 1.701 -43.400 1.00 91.69 358 ALA A CA 1
ATOM 2769 C C . ALA A 1 358 ? 40.856 0.210 -43.734 1.00 91.69 358 ALA A C 1
ATOM 2771 O O . ALA A 1 358 ? 40.364 -0.166 -44.794 1.00 91.69 358 ALA A O 1
ATOM 2772 N N . ILE A 1 359 ? 41.385 -0.635 -42.856 1.00 91.19 359 ILE A N 1
ATOM 2773 C CA . ILE A 1 359 ? 41.497 -2.075 -43.087 1.00 91.19 359 ILE A CA 1
ATOM 2774 C C . ILE A 1 359 ? 40.972 -2.801 -41.861 1.00 91.19 359 ILE A C 1
ATOM 2776 O O . ILE A 1 359 ? 41.505 -2.619 -40.768 1.00 91.19 359 ILE A O 1
ATOM 2780 N N . ARG A 1 360 ? 39.955 -3.638 -42.055 1.00 91.88 360 ARG A N 1
ATOM 2781 C CA . ARG A 1 360 ? 39.372 -4.472 -41.006 1.00 91.88 360 ARG A CA 1
ATOM 2782 C C . ARG A 1 360 ? 39.861 -5.909 -41.139 1.00 91.88 360 ARG A C 1
ATOM 2784 O O . ARG A 1 360 ? 39.675 -6.530 -42.185 1.00 91.88 360 ARG A O 1
ATOM 2791 N N . ILE A 1 361 ? 40.483 -6.412 -40.076 1.00 89.88 361 ILE A N 1
ATOM 2792 C CA . ILE A 1 361 ? 41.046 -7.759 -39.988 1.00 89.88 361 ILE A CA 1
ATOM 2793 C C . ILE A 1 361 ? 40.364 -8.526 -38.859 1.00 89.88 361 ILE A C 1
ATOM 2795 O O . ILE A 1 361 ? 40.499 -8.134 -37.704 1.00 89.88 361 ILE A O 1
ATOM 2799 N N . GLY A 1 362 ? 39.694 -9.629 -39.168 1.00 88.81 362 GLY A N 1
ATOM 2800 C CA . GLY A 1 362 ? 39.158 -10.560 -38.180 1.00 88.81 362 GLY A CA 1
ATOM 2801 C C . GLY A 1 362 ? 40.254 -11.422 -37.551 1.00 88.81 362 GLY A C 1
ATOM 2802 O O . GLY A 1 362 ? 41.144 -11.926 -38.248 1.00 88.81 362 GLY A O 1
ATOM 2803 N N . PHE A 1 363 ? 40.178 -11.612 -36.233 1.00 88.31 363 PHE A N 1
ATOM 2804 C CA . PHE A 1 363 ? 41.030 -12.506 -35.442 1.00 88.31 363 PHE A CA 1
ATOM 2805 C C . PHE A 1 363 ? 40.178 -13.668 -34.890 1.00 88.31 363 PHE A C 1
ATOM 2807 O O . PHE A 1 363 ? 39.929 -13.740 -33.683 1.00 88.31 363 PHE A O 1
ATOM 2814 N N . PRO A 1 364 ? 39.714 -14.591 -35.754 1.00 81.38 364 PRO A N 1
ATOM 2815 C CA . PRO A 1 364 ? 38.793 -15.648 -35.350 1.00 81.38 364 PRO A CA 1
ATOM 2816 C C . PRO A 1 364 ? 39.429 -16.596 -34.324 1.00 81.38 364 PRO A C 1
ATOM 2818 O O . PRO A 1 364 ? 40.606 -16.960 -34.430 1.00 81.38 364 PRO A O 1
ATOM 2821 N N . ASN A 1 365 ? 38.638 -17.046 -33.347 1.00 80.50 365 ASN A N 1
ATOM 2822 C CA . ASN A 1 365 ? 39.050 -17.951 -32.271 1.00 80.50 365 ASN A CA 1
ATOM 2823 C C . ASN A 1 365 ? 40.221 -17.421 -31.418 1.00 80.50 365 ASN A C 1
ATOM 2825 O O . ASN A 1 365 ? 41.006 -18.206 -30.869 1.00 80.50 365 ASN A O 1
ATOM 2829 N N . LYS A 1 366 ? 40.393 -16.097 -31.328 1.00 85.12 366 LYS A N 1
ATOM 2830 C CA . LYS A 1 366 ? 41.372 -15.451 -30.443 1.00 85.12 366 LYS A CA 1
ATOM 2831 C C . LYS A 1 366 ? 40.651 -14.720 -29.320 1.00 85.12 366 LYS A C 1
ATOM 2833 O O . LYS A 1 366 ? 39.609 -14.107 -29.534 1.00 85.12 366 LYS A O 1
ATOM 2838 N N . THR A 1 367 ? 41.243 -14.751 -28.129 1.00 86.25 367 THR A N 1
ATOM 2839 C CA . THR A 1 367 ? 40.794 -13.943 -26.996 1.00 86.25 367 THR A CA 1
ATOM 2840 C C . THR A 1 367 ? 41.849 -12.915 -26.625 1.00 86.25 367 THR A C 1
ATOM 2842 O O . THR A 1 367 ? 43.048 -13.166 -26.754 1.00 86.25 367 THR A O 1
ATOM 2845 N N . TRP A 1 368 ? 41.407 -11.741 -26.179 1.00 89.00 368 TRP A N 1
ATOM 2846 C CA . TRP A 1 368 ? 42.288 -10.666 -25.738 1.00 89.00 368 TRP A CA 1
ATOM 2847 C C . TRP A 1 368 ? 41.866 -10.131 -24.376 1.00 89.00 368 TRP A C 1
ATOM 2849 O O . TRP A 1 368 ? 40.785 -9.567 -24.206 1.00 89.00 368 TRP A O 1
ATOM 2859 N N . LYS A 1 369 ? 42.758 -10.248 -23.393 1.00 88.69 369 LYS A N 1
ATOM 2860 C CA . LYS A 1 369 ? 42.532 -9.747 -22.031 1.00 88.69 369 LYS A CA 1
ATOM 2861 C C . LYS A 1 369 ? 42.935 -8.280 -21.927 1.00 88.69 369 LYS A C 1
ATOM 2863 O O . LYS A 1 369 ? 43.977 -7.957 -21.359 1.00 88.69 369 LYS A O 1
ATOM 2868 N N . ALA A 1 370 ? 42.100 -7.399 -22.475 1.00 86.44 370 ALA A N 1
ATOM 2869 C CA . ALA A 1 370 ? 42.337 -5.957 -22.506 1.00 86.44 370 ALA A CA 1
ATOM 2870 C C . ALA A 1 370 ? 42.537 -5.355 -21.102 1.00 86.44 370 ALA A C 1
ATOM 2872 O O . ALA A 1 370 ? 43.439 -4.543 -20.899 1.00 86.44 370 ALA A O 1
ATOM 2873 N N . ILE A 1 371 ? 41.747 -5.796 -20.113 1.00 85.44 371 ILE A N 1
ATOM 2874 C CA . ILE A 1 371 ? 41.965 -5.495 -18.690 1.00 85.44 371 ILE A CA 1
ATOM 2875 C C . ILE A 1 371 ? 41.879 -6.810 -17.903 1.00 85.44 371 ILE A C 1
ATOM 2877 O O . ILE A 1 371 ? 40.773 -7.325 -17.706 1.00 85.44 371 ILE A O 1
ATOM 2881 N N . PRO A 1 372 ? 43.007 -7.360 -17.409 1.00 81.50 372 PRO A N 1
ATOM 2882 C CA . PRO A 1 372 ? 43.019 -8.641 -16.708 1.00 81.50 372 PRO A CA 1
ATOM 2883 C C . PRO A 1 372 ? 42.009 -8.701 -15.553 1.00 81.50 372 PRO A C 1
ATOM 2885 O O . PRO A 1 372 ? 42.068 -7.887 -14.631 1.00 81.50 372 PRO A O 1
ATOM 2888 N N . GLY A 1 373 ? 41.099 -9.679 -15.613 1.00 76.75 373 GLY A N 1
ATOM 2889 C CA . GLY A 1 373 ? 40.054 -9.916 -14.610 1.00 76.75 373 GLY A CA 1
ATOM 2890 C C . GLY A 1 373 ? 38.798 -9.045 -14.740 1.00 76.75 373 GLY A C 1
ATOM 2891 O O . GLY A 1 373 ? 37.874 -9.241 -13.957 1.00 76.75 373 GLY A O 1
ATOM 2892 N N . ALA A 1 374 ? 38.743 -8.113 -15.700 1.00 76.81 374 ALA A N 1
ATOM 2893 C CA . ALA A 1 374 ? 37.610 -7.197 -15.867 1.00 76.81 374 ALA A CA 1
ATOM 2894 C C . ALA A 1 374 ? 37.036 -7.164 -17.292 1.00 76.81 374 ALA A C 1
ATOM 2896 O O . ALA A 1 374 ? 35.815 -7.199 -17.428 1.00 76.81 374 ALA A O 1
ATOM 2897 N N . VAL A 1 375 ? 37.889 -7.111 -18.326 1.00 85.38 375 VAL A N 1
ATOM 2898 C CA . VAL A 1 375 ? 37.474 -7.027 -19.738 1.00 85.38 375 VAL A CA 1
ATOM 2899 C C . VAL A 1 375 ? 38.288 -8.002 -20.588 1.00 85.38 375 VAL A C 1
ATOM 2901 O O . VAL A 1 375 ? 39.516 -7.886 -20.675 1.00 85.38 375 VAL A O 1
ATOM 2904 N N . GLU A 1 376 ? 37.590 -8.941 -21.221 1.00 88.88 376 GLU A N 1
ATOM 2905 C CA . GLU A 1 376 ? 38.131 -9.939 -22.145 1.00 88.88 376 GLU A CA 1
ATOM 2906 C C . GLU A 1 376 ? 37.308 -9.915 -23.438 1.00 88.88 376 GLU A C 1
ATOM 2908 O O . GLU A 1 376 ? 36.088 -10.030 -23.393 1.00 88.88 376 GLU A O 1
ATOM 2913 N N . PHE A 1 377 ? 37.984 -9.722 -24.570 1.00 90.69 377 PHE A N 1
ATOM 2914 C CA . PHE A 1 377 ? 37.397 -9.763 -25.907 1.00 90.69 377 PHE A CA 1
ATOM 2915 C C . PHE A 1 377 ? 37.477 -11.193 -26.436 1.00 90.69 377 PHE A C 1
ATOM 2917 O O . PHE A 1 377 ? 38.518 -11.842 -26.299 1.00 90.69 377 PHE A O 1
ATOM 2924 N N . SER A 1 378 ? 36.418 -11.645 -27.093 1.00 85.62 378 SER A N 1
ATOM 2925 C CA . SER A 1 378 ? 36.350 -12.896 -27.851 1.00 85.62 378 SER A CA 1
ATOM 2926 C C . SER A 1 378 ? 35.970 -12.607 -29.303 1.00 85.62 378 SER A C 1
ATOM 2928 O O . SER A 1 378 ? 35.261 -11.631 -29.554 1.00 85.62 378 SER A O 1
ATOM 2930 N N . ASP A 1 379 ? 36.499 -13.415 -30.231 1.00 81.38 379 ASP A N 1
ATOM 2931 C CA . ASP A 1 379 ? 36.216 -13.355 -31.676 1.00 81.38 379 ASP A CA 1
ATOM 2932 C C . ASP A 1 379 ? 36.193 -11.920 -32.228 1.00 81.38 379 ASP A C 1
ATOM 2934 O O . ASP A 1 379 ? 35.213 -11.458 -32.805 1.00 81.38 379 ASP A O 1
ATOM 2938 N N . PHE A 1 380 ? 37.282 -11.187 -31.983 1.00 89.44 380 PHE A N 1
ATOM 2939 C CA . PHE A 1 380 ? 37.358 -9.759 -32.268 1.00 89.44 380 PHE A CA 1
ATOM 2940 C C . PHE A 1 380 ? 37.915 -9.464 -33.667 1.00 89.44 380 PHE A C 1
ATOM 2942 O O . PHE A 1 380 ? 38.728 -10.212 -34.213 1.00 89.44 380 PHE A O 1
ATOM 2949 N N . SER A 1 381 ? 37.550 -8.307 -34.204 1.00 91.56 381 SER A N 1
ATOM 2950 C CA . SER A 1 381 ? 38.115 -7.718 -35.413 1.00 91.56 381 SER A CA 1
ATOM 2951 C C . SER A 1 381 ? 38.886 -6.449 -35.072 1.00 91.56 381 SER A C 1
ATOM 2953 O O . SER A 1 381 ? 38.576 -5.718 -34.133 1.00 91.56 381 SER A O 1
ATOM 2955 N N . VAL A 1 382 ? 39.924 -6.175 -35.851 1.00 91.88 382 VAL A N 1
ATOM 2956 C CA . VAL A 1 382 ? 40.781 -5.005 -35.706 1.00 91.88 382 VAL A CA 1
ATOM 2957 C C . VAL A 1 382 ? 40.647 -4.139 -36.946 1.00 91.88 382 VAL A C 1
ATOM 2959 O O . VAL A 1 382 ? 41.061 -4.530 -38.035 1.00 91.88 382 VAL A O 1
ATOM 2962 N N . LEU A 1 383 ? 40.096 -2.943 -36.774 1.00 93.69 383 LEU A N 1
ATOM 2963 C CA . LEU A 1 383 ? 40.051 -1.894 -37.777 1.00 93.69 383 LEU A CA 1
ATOM 2964 C C . LEU A 1 383 ? 41.258 -0.966 -37.607 1.00 93.69 383 LEU A C 1
ATOM 2966 O O . LEU A 1 383 ? 41.352 -0.190 -36.656 1.00 93.69 383 LEU A O 1
ATOM 2970 N N . PHE A 1 384 ? 42.175 -1.010 -38.564 1.00 93.06 384 PHE A N 1
ATOM 2971 C CA . PHE A 1 384 ? 43.258 -0.044 -38.690 1.00 93.06 384 PHE A CA 1
ATOM 2972 C C . PHE A 1 384 ? 42.791 1.120 -39.551 1.00 93.06 384 PHE A C 1
ATOM 2974 O O . PHE A 1 384 ? 42.442 0.910 -40.706 1.00 93.06 384 PHE A O 1
ATOM 2981 N N . ILE A 1 385 ? 42.831 2.341 -39.028 1.00 92.88 385 ILE A N 1
ATOM 2982 C CA . ILE A 1 385 ? 42.581 3.567 -39.791 1.00 92.88 385 ILE A CA 1
ATOM 2983 C C . ILE A 1 385 ? 43.922 4.282 -39.942 1.00 92.88 385 ILE A C 1
ATOM 2985 O O . ILE A 1 385 ? 44.483 4.796 -38.974 1.00 92.88 385 ILE A O 1
ATOM 2989 N N . ILE A 1 386 ? 44.450 4.286 -41.161 1.00 92.12 386 ILE A N 1
ATOM 2990 C CA . ILE A 1 386 ? 45.719 4.902 -41.532 1.00 92.12 386 ILE A CA 1
ATOM 2991 C C . ILE A 1 386 ? 45.430 6.226 -42.240 1.00 92.12 386 ILE A C 1
ATOM 2993 O O . ILE A 1 386 ? 45.076 6.247 -43.417 1.00 92.12 386 ILE A O 1
ATOM 2997 N N . ALA A 1 387 ? 45.611 7.345 -41.548 1.00 89.25 387 ALA A N 1
ATOM 2998 C CA . ALA A 1 387 ? 45.564 8.670 -42.155 1.00 89.25 387 ALA A CA 1
ATOM 2999 C C . ALA A 1 387 ? 46.833 8.917 -42.984 1.00 89.25 387 ALA A C 1
ATOM 3001 O O . ALA A 1 387 ? 47.939 8.646 -42.519 1.00 89.25 387 ALA A O 1
ATOM 3002 N N . SER A 1 388 ? 46.682 9.466 -44.193 1.00 87.06 388 SER A N 1
ATOM 3003 C CA . SER A 1 388 ? 47.774 9.785 -45.130 1.00 87.06 388 SER A CA 1
ATOM 3004 C C . SER A 1 388 ? 48.805 8.644 -45.286 1.00 87.06 388 SER A C 1
ATOM 3006 O O . SER A 1 388 ? 49.993 8.867 -45.029 1.00 87.06 388 SER A O 1
ATOM 3008 N N . PRO A 1 389 ? 48.387 7.426 -45.697 1.00 87.44 389 PRO A N 1
ATOM 3009 C CA . PRO A 1 389 ? 49.194 6.198 -45.626 1.00 87.44 389 PRO A CA 1
ATOM 3010 C C . PRO A 1 389 ? 50.541 6.282 -46.350 1.00 87.44 389 PRO A C 1
ATOM 3012 O O . PRO A 1 389 ? 51.512 5.679 -45.904 1.00 87.44 389 PRO A O 1
ATOM 3015 N N . PHE A 1 390 ? 50.628 7.081 -47.415 1.00 84.88 390 PHE A N 1
ATOM 3016 C CA . PHE A 1 390 ? 51.835 7.235 -48.237 1.00 84.88 390 PHE A CA 1
ATOM 3017 C C . PHE A 1 390 ? 52.654 8.500 -47.917 1.00 84.88 390 PHE A C 1
ATOM 3019 O O . PHE A 1 390 ? 53.595 8.833 -48.636 1.00 84.88 390 PHE A O 1
ATOM 3026 N N . SER A 1 391 ? 52.314 9.237 -46.852 1.00 82.31 391 SER A N 1
ATOM 3027 C CA . SER A 1 391 ? 53.037 10.448 -46.445 1.00 82.31 391 SER A CA 1
ATOM 3028 C C . SER A 1 391 ? 54.035 10.166 -45.327 1.00 82.31 391 SER A C 1
ATOM 3030 O O . SER A 1 391 ? 53.646 9.850 -44.208 1.00 82.31 391 SER A O 1
ATOM 3032 N N . ALA A 1 392 ? 55.326 10.397 -45.568 1.00 77.62 392 ALA A N 1
ATOM 3033 C CA . ALA A 1 392 ? 56.354 10.194 -44.544 1.00 77.62 392 ALA A CA 1
ATOM 3034 C C . ALA A 1 392 ? 56.211 11.110 -43.304 1.00 77.62 392 ALA A C 1
ATOM 3036 O O . ALA A 1 392 ? 56.744 10.784 -42.249 1.00 77.62 392 ALA A O 1
ATOM 3037 N N . THR A 1 393 ? 55.522 12.256 -43.410 1.00 80.44 393 THR A N 1
ATOM 3038 C CA . THR A 1 393 ? 55.444 13.270 -42.333 1.00 80.44 393 THR A CA 1
ATOM 3039 C C . THR A 1 393 ? 54.052 13.471 -41.739 1.00 80.44 393 THR A C 1
ATOM 3041 O O . THR A 1 393 ? 53.941 14.070 -40.673 1.00 80.44 393 THR A O 1
ATOM 3044 N N . LYS A 1 394 ? 52.990 13.006 -42.410 1.00 83.12 394 LYS A N 1
ATOM 3045 C CA . LYS A 1 394 ? 51.592 13.185 -41.966 1.00 83.12 394 LYS A CA 1
ATOM 3046 C C . LYS A 1 394 ? 50.886 11.878 -41.608 1.00 83.12 394 LYS A C 1
ATOM 3048 O O . LYS A 1 394 ? 49.712 11.912 -41.254 1.00 83.12 394 LYS A O 1
ATOM 3053 N N . ARG A 1 395 ? 51.571 10.740 -41.737 1.00 88.12 395 ARG A N 1
ATOM 3054 C CA . ARG A 1 395 ? 50.979 9.429 -41.486 1.00 88.12 395 ARG A CA 1
ATOM 3055 C C . ARG A 1 395 ? 50.663 9.233 -40.007 1.00 88.12 395 ARG A C 1
ATOM 3057 O O . ARG A 1 395 ? 51.521 9.451 -39.155 1.00 88.12 395 ARG A O 1
ATOM 3064 N N . GLY A 1 396 ? 49.449 8.776 -39.723 1.00 88.19 396 GLY A N 1
ATOM 3065 C CA . GLY A 1 396 ? 49.007 8.391 -38.386 1.00 88.19 396 GLY A CA 1
ATOM 3066 C C . GLY A 1 396 ? 48.154 7.132 -38.454 1.00 88.19 396 GLY A C 1
ATOM 3067 O O . GLY A 1 396 ? 47.387 6.973 -39.398 1.00 88.19 396 GLY A O 1
ATOM 3068 N N . ILE A 1 397 ? 48.302 6.241 -37.474 1.00 91.12 397 ILE A N 1
ATOM 3069 C CA . ILE A 1 397 ? 47.480 5.035 -37.343 1.00 91.12 397 ILE A CA 1
ATOM 3070 C C . ILE A 1 397 ? 46.668 5.148 -36.057 1.00 91.12 397 ILE A C 1
ATOM 3072 O O . ILE A 1 397 ? 47.225 5.407 -34.989 1.00 91.12 397 ILE A O 1
ATOM 3076 N N . SER A 1 398 ? 45.364 4.923 -36.162 1.00 91.25 398 SER A N 1
ATOM 3077 C CA . SER A 1 398 ? 44.505 4.596 -35.026 1.00 91.25 398 SER A CA 1
ATOM 3078 C C . SER A 1 398 ? 43.954 3.192 -35.213 1.00 91.25 398 SER A C 1
ATOM 3080 O O . SER A 1 398 ? 43.542 2.838 -36.319 1.00 91.25 398 SER A O 1
ATOM 3082 N N . THR A 1 399 ? 43.923 2.417 -34.137 1.00 92.25 399 THR A N 1
ATOM 3083 C CA . THR A 1 399 ? 43.410 1.048 -34.160 1.00 92.25 399 THR A CA 1
ATOM 3084 C C . THR A 1 399 ? 42.137 0.988 -33.330 1.00 92.25 399 THR A C 1
ATOM 3086 O O . THR A 1 399 ? 42.121 1.451 -32.189 1.00 92.25 399 THR A O 1
ATOM 3089 N N . VAL A 1 400 ? 41.082 0.417 -33.896 1.00 93.31 400 VAL A N 1
ATOM 3090 C CA . VAL A 1 400 ? 39.830 0.117 -33.202 1.00 93.31 400 VAL A CA 1
ATOM 3091 C C . VAL A 1 400 ? 39.691 -1.398 -33.152 1.00 93.31 400 VAL A C 1
ATOM 3093 O O . VAL A 1 400 ? 39.828 -2.062 -34.174 1.00 93.31 400 VAL A O 1
ATOM 3096 N N . ILE A 1 401 ? 39.489 -1.954 -31.965 1.00 92.44 401 ILE A N 1
ATOM 3097 C CA . ILE A 1 401 ? 39.315 -3.391 -31.754 1.00 92.44 401 ILE A CA 1
ATOM 3098 C C . ILE A 1 401 ? 37.874 -3.595 -31.326 1.00 92.44 401 ILE A C 1
ATOM 3100 O O . ILE A 1 401 ? 37.476 -3.048 -30.306 1.00 92.44 401 ILE A O 1
ATOM 3104 N N . GLU A 1 402 ? 37.108 -4.351 -32.094 1.00 92.25 402 GLU A N 1
ATOM 3105 C CA . GLU A 1 402 ? 35.685 -4.604 -31.868 1.00 92.25 402 GLU A CA 1
ATOM 3106 C C . GLU A 1 402 ? 35.492 -6.099 -31.646 1.00 92.25 402 GLU A C 1
ATOM 3108 O O . GLU A 1 402 ? 36.051 -6.900 -32.385 1.00 92.25 402 GLU A O 1
ATOM 3113 N N . GLY A 1 403 ? 34.736 -6.500 -30.635 1.00 90.56 403 GLY A N 1
ATOM 3114 C CA . GLY A 1 403 ? 34.449 -7.908 -30.373 1.00 90.56 403 GLY A CA 1
ATOM 3115 C C . GLY A 1 403 ? 33.338 -8.063 -29.351 1.00 90.56 403 GLY A C 1
ATOM 3116 O O . GLY A 1 403 ? 32.645 -7.096 -29.039 1.00 90.56 403 GLY A O 1
ATOM 3117 N N . LYS A 1 404 ? 33.200 -9.269 -28.799 1.00 88.81 404 LYS A N 1
ATOM 3118 C CA . LYS A 1 404 ? 32.208 -9.557 -27.755 1.00 88.81 404 LYS A CA 1
ATOM 3119 C C . LYS A 1 404 ? 32.866 -9.800 -26.404 1.00 88.81 404 LYS A C 1
ATOM 3121 O O . LYS A 1 404 ? 33.941 -10.407 -26.337 1.00 88.81 404 LYS A O 1
ATOM 3126 N N . MET A 1 405 ? 32.213 -9.349 -25.336 1.00 87.44 405 MET A N 1
ATOM 3127 C CA . MET A 1 405 ? 32.591 -9.650 -23.953 1.00 87.44 405 MET A CA 1
ATOM 3128 C C . MET A 1 405 ? 31.404 -10.192 -23.158 1.00 87.44 405 MET A C 1
ATOM 3130 O O . MET A 1 405 ? 30.323 -9.616 -23.197 1.00 87.44 405 MET A O 1
ATOM 3134 N N . ASP A 1 406 ? 31.626 -11.238 -22.360 1.00 81.88 406 ASP A N 1
ATOM 3135 C CA . ASP A 1 406 ? 30.639 -11.675 -21.368 1.00 81.88 406 ASP A CA 1
ATOM 3136 C C . ASP A 1 406 ? 30.620 -10.707 -20.176 1.00 81.88 406 ASP A C 1
ATOM 3138 O O . ASP A 1 406 ? 31.632 -10.484 -19.494 1.00 81.88 406 ASP A O 1
ATOM 3142 N N . PHE A 1 407 ? 29.443 -10.164 -19.883 1.00 77.25 407 PHE A N 1
ATOM 3143 C CA . PHE A 1 407 ? 29.205 -9.299 -18.740 1.00 77.25 407 PHE A CA 1
ATOM 3144 C C . PHE A 1 407 ? 27.967 -9.748 -17.963 1.00 77.25 407 PHE A C 1
ATOM 3146 O O . PHE A 1 407 ? 26.845 -9.307 -18.192 1.00 77.25 407 PHE A O 1
ATOM 3153 N N . GLY A 1 408 ? 28.178 -10.637 -16.989 1.00 71.69 408 GLY A N 1
ATOM 3154 C CA . GLY A 1 408 ? 27.099 -11.102 -16.112 1.00 71.69 408 GLY A CA 1
ATOM 3155 C C . GLY A 1 408 ? 26.190 -12.158 -16.750 1.00 71.69 408 GLY A C 1
ATOM 3156 O O . GLY A 1 408 ? 25.057 -12.317 -16.294 1.00 71.69 408 GLY A O 1
ATOM 3157 N N . GLY A 1 409 ? 26.689 -12.902 -17.746 1.00 75.06 409 GLY A N 1
ATOM 3158 C CA . GLY A 1 409 ? 25.942 -13.914 -18.495 1.00 75.06 409 GLY A CA 1
ATOM 3159 C C . GLY A 1 409 ? 25.250 -13.375 -19.750 1.00 75.06 409 GLY A C 1
ATOM 3160 O O . GLY A 1 409 ? 24.378 -14.060 -20.282 1.00 75.06 409 GLY A O 1
ATOM 3161 N N . VAL A 1 410 ? 25.594 -12.157 -20.179 1.00 79.19 410 VAL A N 1
ATOM 3162 C CA . VAL A 1 410 ? 25.088 -11.493 -21.387 1.00 79.19 410 VAL A CA 1
ATOM 3163 C C . VAL A 1 410 ? 26.284 -11.004 -22.199 1.00 79.19 410 VAL A C 1
ATOM 3165 O O . VAL A 1 410 ? 27.216 -10.436 -21.627 1.00 79.19 410 VAL A O 1
ATOM 3168 N N . ASP A 1 411 ? 26.247 -11.208 -23.514 1.00 84.56 411 ASP A N 1
ATOM 3169 C CA . ASP A 1 411 ? 27.273 -10.706 -24.426 1.00 84.56 411 ASP A CA 1
ATOM 3170 C C . ASP A 1 411 ? 27.059 -9.206 -24.682 1.00 84.56 411 ASP A C 1
ATOM 3172 O O . ASP A 1 411 ? 25.982 -8.789 -25.110 1.00 84.56 411 ASP A O 1
ATOM 3176 N N . LEU A 1 412 ? 28.083 -8.397 -24.413 1.00 86.75 412 LEU A N 1
ATOM 3177 C CA . LEU A 1 412 ? 28.143 -6.986 -24.795 1.00 86.75 412 LEU A CA 1
ATOM 3178 C C . LEU A 1 412 ? 29.050 -6.818 -26.010 1.00 86.75 412 LEU A C 1
ATOM 3180 O O . LEU A 1 412 ? 30.132 -7.417 -26.066 1.00 86.75 412 LEU A O 1
ATOM 3184 N N . ASP A 1 413 ? 28.653 -5.931 -26.916 1.00 89.50 413 ASP A N 1
ATOM 3185 C CA . ASP A 1 413 ? 29.535 -5.438 -27.963 1.00 89.50 413 ASP A CA 1
ATOM 3186 C C . ASP A 1 413 ? 30.555 -4.513 -27.322 1.00 89.50 413 ASP A C 1
ATOM 3188 O O . ASP A 1 413 ? 30.210 -3.540 -26.650 1.00 89.50 413 ASP A O 1
ATOM 3192 N N . VAL A 1 414 ? 31.831 -4.841 -27.489 1.00 90.88 414 VAL A N 1
ATOM 3193 C CA . VAL A 1 414 ? 32.932 -4.130 -26.857 1.00 90.88 414 VAL A CA 1
ATOM 3194 C C . VAL A 1 414 ? 33.893 -3.588 -27.899 1.00 90.88 414 VAL A C 1
ATOM 3196 O O . VAL A 1 414 ? 34.361 -4.291 -28.793 1.00 90.88 414 VAL A O 1
ATOM 3199 N N . THR A 1 415 ? 34.236 -2.318 -27.734 1.00 92.88 415 THR A N 1
ATOM 3200 C CA . THR A 1 415 ? 35.149 -1.582 -28.595 1.00 92.88 415 THR A CA 1
ATOM 3201 C C . THR A 1 415 ? 36.296 -1.024 -27.766 1.00 92.88 415 THR A C 1
ATOM 3203 O O . THR A 1 415 ? 36.064 -0.310 -26.791 1.00 92.88 415 THR A O 1
ATOM 3206 N N . ALA A 1 416 ? 37.540 -1.295 -28.159 1.00 92.25 416 ALA A N 1
ATOM 3207 C CA . ALA A 1 416 ? 38.727 -0.633 -27.630 1.00 92.25 416 ALA A CA 1
ATOM 3208 C C . ALA A 1 416 ? 39.370 0.286 -28.674 1.00 92.25 416 ALA A C 1
ATOM 3210 O O . ALA A 1 416 ? 39.533 -0.090 -29.832 1.00 92.25 416 ALA A O 1
ATOM 3211 N N . TYR A 1 417 ? 39.806 1.467 -28.244 1.00 91.25 417 TYR A N 1
ATOM 3212 C CA . TYR A 1 417 ? 40.470 2.464 -29.086 1.00 91.25 417 TYR A CA 1
ATOM 3213 C C . TYR A 1 417 ? 41.956 2.569 -28.735 1.00 91.25 417 TYR A C 1
ATOM 3215 O O . TYR A 1 417 ? 42.303 2.678 -27.566 1.00 91.25 417 TYR A O 1
ATOM 3223 N N . LEU A 1 418 ? 42.848 2.593 -29.724 1.00 88.31 418 LEU A N 1
ATOM 3224 C CA . LEU A 1 418 ? 44.300 2.762 -29.570 1.00 88.31 418 LEU A CA 1
ATOM 3225 C C . LEU A 1 418 ? 44.810 3.883 -30.502 1.00 88.31 418 LEU A C 1
ATOM 3227 O O . LEU A 1 418 ? 44.254 4.073 -31.587 1.00 88.31 418 LEU A O 1
ATOM 3231 N N . PRO A 1 419 ? 45.875 4.627 -30.127 1.00 81.31 419 PRO A N 1
ATOM 3232 C CA . PRO A 1 419 ? 46.751 4.413 -28.964 1.00 81.31 419 PRO A CA 1
ATOM 3233 C C . PRO A 1 419 ? 46.207 4.970 -27.637 1.00 81.31 419 PRO A C 1
ATOM 3235 O O . PRO A 1 419 ? 46.704 4.604 -26.573 1.00 81.31 419 PRO A O 1
ATOM 3238 N N . ASN A 1 420 ? 45.181 5.827 -27.674 1.00 83.94 420 ASN A N 1
ATOM 3239 C CA . ASN A 1 420 ? 44.521 6.359 -26.478 1.00 83.94 420 ASN A CA 1
ATOM 3240 C C . ASN A 1 420 ? 43.564 5.312 -25.890 1.00 83.94 420 ASN A C 1
ATOM 3242 O O . ASN A 1 420 ? 42.350 5.411 -26.074 1.00 83.94 420 ASN A O 1
ATOM 3246 N N . PHE A 1 421 ? 44.137 4.311 -25.212 1.00 87.44 421 PHE A N 1
ATOM 3247 C CA . PHE A 1 421 ? 43.412 3.155 -24.685 1.00 87.44 421 PHE A CA 1
ATOM 3248 C C . PHE A 1 421 ? 42.176 3.556 -23.876 1.00 87.44 421 PHE A C 1
ATOM 3250 O O . PHE A 1 421 ? 42.273 4.075 -22.760 1.00 87.44 421 PHE A O 1
ATOM 3257 N N . SER A 1 422 ? 41.018 3.270 -24.457 1.00 90.69 422 SER A N 1
ATOM 3258 C CA . SER A 1 422 ? 39.699 3.369 -23.843 1.00 90.69 422 SER A CA 1
ATOM 3259 C C . SER A 1 422 ? 38.840 2.231 -24.369 1.00 90.69 422 SER A C 1
ATOM 3261 O O . SER A 1 422 ? 39.010 1.805 -25.509 1.00 90.69 422 SER A O 1
ATOM 3263 N N . ILE A 1 423 ? 37.955 1.729 -23.523 1.00 91.69 423 ILE A N 1
ATOM 3264 C CA . ILE A 1 423 ? 37.000 0.674 -23.819 1.00 91.69 423 ILE A CA 1
ATOM 3265 C C . ILE A 1 423 ? 35.607 1.260 -23.672 1.00 91.69 423 ILE A C 1
ATOM 3267 O O . ILE A 1 423 ? 35.329 1.984 -22.713 1.00 91.69 423 ILE A O 1
ATOM 3271 N N . ARG A 1 424 ? 34.732 0.901 -24.600 1.00 92.31 424 ARG A N 1
ATOM 3272 C CA . ARG A 1 424 ? 33.294 1.093 -24.504 1.00 92.31 424 ARG A CA 1
ATOM 3273 C C . ARG A 1 424 ? 32.636 -0.252 -24.762 1.00 92.31 424 ARG A C 1
ATOM 3275 O O . ARG A 1 424 ? 32.903 -0.838 -25.800 1.00 92.31 424 ARG A O 1
ATOM 3282 N N . ALA A 1 425 ? 31.815 -0.721 -23.835 1.00 89.31 425 ALA A N 1
ATOM 3283 C CA . ALA A 1 425 ? 30.961 -1.878 -24.035 1.00 89.31 425 ALA A CA 1
ATOM 3284 C C . ALA A 1 425 ? 29.496 -1.462 -23.945 1.00 89.31 425 ALA A C 1
ATOM 3286 O O . ALA A 1 425 ? 29.143 -0.658 -23.079 1.00 89.31 425 ALA A O 1
ATOM 3287 N N . GLU A 1 426 ? 28.657 -1.988 -24.824 1.00 89.75 426 GLU A N 1
ATOM 3288 C CA . GLU A 1 426 ? 27.230 -1.688 -24.862 1.00 89.75 426 GLU A CA 1
ATOM 3289 C C . GLU A 1 426 ? 26.392 -2.914 -25.230 1.00 89.75 426 GLU A C 1
ATOM 3291 O O . GLU A 1 426 ? 26.894 -3.894 -25.775 1.00 89.75 426 GLU A O 1
ATOM 3296 N N . LEU A 1 427 ? 25.111 -2.877 -24.864 1.00 83.81 427 LEU A N 1
ATOM 3297 C CA . LEU A 1 427 ? 24.138 -3.885 -25.284 1.00 83.81 427 LEU A CA 1
ATOM 3298 C C . LEU A 1 427 ? 23.755 -3.664 -26.754 1.00 83.81 427 LEU A C 1
ATOM 3300 O O . LEU A 1 427 ? 23.376 -2.551 -27.119 1.00 83.81 427 LEU A O 1
ATOM 3304 N N . GLU A 1 428 ? 23.817 -4.732 -27.554 1.00 71.00 428 GLU A N 1
ATOM 3305 C CA . GLU A 1 428 ? 23.384 -4.751 -28.962 1.00 71.00 428 GLU A CA 1
ATOM 3306 C C . GLU A 1 428 ? 21.855 -4.577 -29.064 1.00 71.00 428 GLU A C 1
ATOM 3308 O O . GLU A 1 428 ? 21.351 -3.760 -29.835 1.00 71.00 428 GLU A O 1
ATOM 3313 N N . GLU A 1 429 ? 21.117 -5.282 -28.201 1.00 71.94 429 GLU A N 1
ATOM 3314 C CA . GLU A 1 429 ? 19.663 -5.195 -28.047 1.00 71.94 429 GLU A CA 1
ATOM 3315 C C . GLU A 1 429 ? 19.279 -5.162 -26.551 1.00 71.94 429 GLU A C 1
ATOM 3317 O O . GLU A 1 429 ? 20.065 -5.610 -25.708 1.00 71.94 429 GLU A O 1
ATOM 3322 N N . PRO A 1 430 ? 18.087 -4.653 -26.181 1.00 68.19 430 PRO A N 1
ATOM 3323 C CA . PRO A 1 430 ? 17.585 -4.723 -24.809 1.00 68.19 430 PRO A CA 1
ATOM 3324 C C . PRO A 1 430 ? 17.538 -6.171 -24.292 1.00 68.19 430 PRO A C 1
ATOM 3326 O O . PRO A 1 430 ? 16.817 -7.014 -24.828 1.00 68.19 430 PRO A O 1
ATOM 3329 N N . VAL A 1 431 ? 18.296 -6.474 -23.233 1.00 71.00 431 VAL A N 1
ATOM 3330 C CA . VAL A 1 431 ? 18.342 -7.805 -22.607 1.00 71.00 431 VAL A CA 1
ATOM 3331 C C . VAL A 1 431 ? 18.250 -7.662 -21.091 1.00 71.00 431 VAL A C 1
ATOM 3333 O O . VAL A 1 431 ? 18.881 -6.801 -20.485 1.00 71.00 431 VAL A O 1
ATOM 3336 N N . ASN A 1 432 ? 17.508 -8.570 -20.454 1.00 66.38 432 ASN A N 1
ATOM 3337 C CA . ASN A 1 432 ? 17.360 -8.641 -18.999 1.00 66.38 432 ASN A CA 1
ATOM 3338 C C . ASN A 1 432 ? 18.701 -8.898 -18.273 1.00 66.38 432 ASN A C 1
ATOM 3340 O O . ASN A 1 432 ? 19.048 -10.043 -17.976 1.00 66.38 432 ASN A O 1
ATOM 3344 N N . LEU A 1 433 ? 19.425 -7.828 -17.938 1.00 69.19 433 LEU A N 1
ATOM 3345 C CA . LEU A 1 433 ? 20.656 -7.861 -17.148 1.00 69.19 433 LEU A CA 1
ATOM 3346 C C . LEU A 1 433 ? 20.367 -7.650 -15.652 1.00 69.19 433 LEU A C 1
ATOM 3348 O O . LEU A 1 433 ? 19.780 -6.650 -15.259 1.00 69.19 433 LEU A O 1
ATOM 3352 N N . SER A 1 434 ? 20.809 -8.578 -14.799 1.00 72.69 434 SER A N 1
ATOM 3353 C CA . SER A 1 434 ? 20.656 -8.482 -13.336 1.00 72.69 434 SER A CA 1
ATOM 3354 C C . SER A 1 434 ? 21.709 -7.541 -12.734 1.00 72.69 434 SER A C 1
ATOM 3356 O O . SER A 1 434 ? 22.890 -7.885 -12.641 1.00 72.69 434 SER A O 1
ATOM 3358 N N . LEU A 1 435 ? 21.272 -6.350 -12.302 1.00 74.12 435 LEU A N 1
ATOM 3359 C CA . LEU A 1 435 ? 22.119 -5.340 -11.648 1.00 74.12 435 LEU A CA 1
ATOM 3360 C C . LEU A 1 435 ? 22.796 -5.856 -10.375 1.00 74.12 435 LEU A C 1
ATOM 3362 O O . LEU A 1 435 ? 23.940 -5.485 -10.122 1.00 74.12 435 LEU A O 1
ATOM 3366 N N . SER A 1 436 ? 22.145 -6.733 -9.604 1.00 75.19 436 SER A N 1
ATOM 3367 C CA . SER A 1 436 ? 22.740 -7.261 -8.371 1.00 75.19 436 SER A CA 1
ATOM 3368 C C . SER A 1 436 ? 24.041 -8.022 -8.649 1.00 75.19 436 SER A C 1
ATOM 3370 O O . SER A 1 436 ? 25.062 -7.761 -8.015 1.00 75.19 436 SER A O 1
ATOM 3372 N N . LYS A 1 437 ? 24.063 -8.860 -9.696 1.00 75.50 437 LYS A N 1
ATOM 3373 C CA . LYS A 1 437 ? 25.270 -9.572 -10.150 1.00 75.50 437 LYS A CA 1
ATOM 3374 C C . LYS A 1 437 ? 26.358 -8.627 -10.660 1.00 75.50 437 LYS A C 1
ATOM 3376 O O . LYS A 1 437 ? 27.545 -8.906 -10.483 1.00 75.50 437 LYS A O 1
ATOM 3381 N N . VAL A 1 438 ? 25.971 -7.526 -11.308 1.00 78.06 438 VAL A N 1
ATOM 3382 C CA . VAL A 1 438 ? 26.909 -6.497 -11.784 1.00 78.06 438 VAL A CA 1
ATOM 3383 C C . VAL A 1 438 ? 27.559 -5.778 -10.602 1.00 78.06 438 VAL A C 1
ATOM 3385 O O . VAL A 1 438 ? 28.783 -5.625 -10.583 1.00 78.06 438 VAL A O 1
ATOM 3388 N N . PHE A 1 439 ? 26.766 -5.388 -9.601 1.00 81.88 439 PHE A N 1
ATOM 3389 C CA . PHE A 1 439 ? 27.260 -4.766 -8.372 1.00 81.88 439 PHE A CA 1
ATOM 3390 C C . PHE A 1 439 ? 28.188 -5.719 -7.616 1.00 81.88 439 PHE A C 1
ATOM 3392 O O . PHE A 1 439 ? 29.320 -5.342 -7.331 1.00 81.88 439 PHE A O 1
ATOM 3399 N N . ASP A 1 440 ? 27.793 -6.976 -7.410 1.00 79.56 440 ASP A N 1
ATOM 3400 C CA . ASP A 1 440 ? 28.612 -7.966 -6.699 1.00 79.56 440 ASP A CA 1
ATOM 3401 C C . ASP A 1 440 ? 29.980 -8.202 -7.365 1.00 79.56 440 ASP A C 1
ATOM 3403 O O . ASP A 1 440 ? 30.992 -8.378 -6.681 1.00 79.56 440 ASP A O 1
ATOM 3407 N N . LYS A 1 441 ? 30.035 -8.203 -8.705 1.00 77.06 441 LYS A N 1
ATOM 3408 C CA . LYS A 1 441 ? 31.267 -8.483 -9.458 1.00 77.06 441 LYS A CA 1
ATOM 3409 C C . LYS A 1 441 ? 32.164 -7.253 -9.630 1.00 77.06 441 LYS A C 1
ATOM 3411 O O . LYS A 1 441 ? 33.382 -7.380 -9.507 1.00 77.06 441 LYS A O 1
ATOM 3416 N N . TYR A 1 442 ? 31.598 -6.085 -9.943 1.00 76.25 442 TYR A N 1
ATOM 3417 C CA . TYR A 1 442 ? 32.368 -4.903 -10.366 1.00 76.25 442 TYR A CA 1
ATOM 3418 C C . TYR A 1 442 ? 32.362 -3.751 -9.345 1.00 76.25 442 TYR A C 1
ATOM 3420 O O . TYR A 1 442 ? 33.342 -2.995 -9.275 1.00 76.25 442 TYR A O 1
ATOM 3428 N N . PHE A 1 443 ? 31.322 -3.657 -8.509 1.00 83.31 443 PHE A N 1
ATOM 3429 C CA . PHE A 1 443 ? 31.124 -2.598 -7.509 1.00 83.31 443 PHE A CA 1
ATOM 3430 C C . PHE A 1 443 ? 30.749 -3.143 -6.109 1.00 83.31 443 PHE A C 1
ATOM 3432 O O . PHE A 1 443 ? 29.792 -2.647 -5.511 1.00 83.31 443 PHE A O 1
ATOM 3439 N N . PRO A 1 444 ? 31.476 -4.138 -5.554 1.00 80.75 444 PRO A N 1
ATOM 3440 C CA . PRO A 1 444 ? 31.091 -4.813 -4.305 1.00 80.75 444 PRO A CA 1
ATOM 3441 C C . PRO A 1 444 ? 31.078 -3.888 -3.076 1.00 80.75 444 PRO A C 1
ATOM 3443 O O . PRO A 1 444 ? 30.515 -4.223 -2.038 1.00 80.75 444 PRO A O 1
ATOM 3446 N N . GLU A 1 445 ? 31.725 -2.727 -3.172 1.00 81.50 445 GLU A N 1
ATOM 3447 C CA . GLU A 1 445 ? 31.712 -1.669 -2.162 1.00 81.50 445 GLU A CA 1
ATOM 3448 C C . GLU A 1 445 ? 30.412 -0.840 -2.105 1.00 81.50 445 GLU A C 1
ATOM 3450 O O . GLU A 1 445 ? 30.216 -0.101 -1.138 1.00 81.50 445 GLU A O 1
ATOM 3455 N N . LEU A 1 446 ? 29.542 -0.927 -3.119 1.00 82.38 446 LEU A N 1
ATOM 3456 C CA . LEU A 1 446 ? 28.266 -0.212 -3.168 1.00 82.38 446 LEU A CA 1
ATOM 3457 C C . LEU A 1 446 ? 27.103 -1.104 -2.701 1.00 82.38 446 LEU A C 1
ATOM 3459 O O . LEU A 1 446 ? 27.134 -2.318 -2.900 1.00 82.38 446 LEU A O 1
ATOM 3463 N N . PRO A 1 447 ? 26.044 -0.526 -2.103 1.00 75.50 447 PRO A N 1
ATOM 3464 C CA . PRO A 1 447 ? 24.840 -1.282 -1.782 1.00 75.50 447 PRO A CA 1
ATOM 3465 C C . PRO A 1 447 ? 24.192 -1.822 -3.065 1.00 75.50 447 PRO A C 1
ATOM 3467 O O . PRO A 1 447 ? 23.898 -1.061 -3.985 1.00 75.50 447 PRO A O 1
ATOM 3470 N N . SER A 1 448 ? 23.968 -3.137 -3.108 1.00 70.00 448 SER A N 1
ATOM 3471 C CA . SER A 1 448 ? 23.380 -3.816 -4.265 1.00 70.00 448 SER A CA 1
ATOM 3472 C C . SER A 1 448 ? 21.895 -3.437 -4.418 1.00 70.00 448 SER A C 1
ATOM 3474 O O . SER A 1 448 ? 21.136 -3.573 -3.447 1.00 70.00 448 SER A O 1
ATOM 3476 N N . PRO A 1 449 ? 21.459 -2.924 -5.585 1.00 71.06 449 PRO A N 1
ATOM 3477 C CA . PRO A 1 449 ? 20.048 -2.665 -5.856 1.00 71.06 449 PRO A CA 1
ATOM 3478 C C . PRO A 1 449 ? 19.268 -3.985 -6.007 1.00 71.06 449 PRO A C 1
ATOM 3480 O O . PRO A 1 449 ? 19.865 -5.042 -6.226 1.00 71.06 449 PRO A O 1
ATOM 3483 N N . PRO A 1 450 ? 17.925 -3.954 -5.918 1.00 68.50 450 PRO A N 1
ATOM 3484 C CA . PRO A 1 450 ? 17.112 -5.109 -6.291 1.00 68.50 450 PRO A CA 1
ATOM 3485 C C . PRO A 1 450 ? 17.320 -5.481 -7.770 1.00 68.50 450 PRO A C 1
ATOM 3487 O O . PRO A 1 450 ? 17.731 -4.652 -8.583 1.00 68.50 450 PRO A O 1
ATOM 3490 N N . ASP A 1 451 ? 17.025 -6.735 -8.124 1.00 68.06 451 ASP A N 1
ATOM 3491 C CA . ASP A 1 451 ? 17.101 -7.196 -9.513 1.00 68.06 451 ASP A CA 1
ATOM 3492 C C . ASP A 1 451 ? 16.054 -6.489 -10.376 1.00 68.06 451 ASP A C 1
ATOM 3494 O O . ASP A 1 451 ? 14.849 -6.663 -10.188 1.00 68.06 451 ASP A O 1
ATOM 3498 N N . ILE A 1 452 ? 16.536 -5.712 -11.342 1.00 69.94 452 ILE A N 1
ATOM 3499 C CA . ILE A 1 452 ? 15.733 -4.920 -12.268 1.00 69.94 452 ILE A CA 1
ATOM 3500 C C . ILE A 1 452 ? 16.252 -5.163 -13.692 1.00 69.94 452 ILE A C 1
ATOM 3502 O O . ILE A 1 452 ? 17.452 -5.351 -13.885 1.00 69.94 452 ILE A O 1
ATOM 3506 N N . SER A 1 453 ? 15.343 -5.190 -14.667 1.00 68.88 453 SER A N 1
ATOM 3507 C CA . SER A 1 453 ? 15.627 -5.373 -16.094 1.00 68.88 453 SER A CA 1
ATOM 3508 C C . SER A 1 453 ? 16.169 -4.090 -16.737 1.00 68.88 453 SER A C 1
ATOM 3510 O O . SER A 1 453 ? 15.613 -3.018 -16.520 1.00 68.88 453 SER A O 1
ATOM 3512 N N . ILE A 1 454 ? 17.234 -4.189 -17.534 1.00 72.81 454 ILE A N 1
ATOM 3513 C CA . ILE A 1 454 ? 17.899 -3.043 -18.171 1.00 72.81 454 ILE A CA 1
ATOM 3514 C C . ILE A 1 454 ? 17.595 -3.042 -19.671 1.00 72.81 454 ILE A C 1
ATOM 3516 O O . ILE A 1 454 ? 17.846 -4.038 -20.342 1.00 72.81 454 ILE A O 1
ATOM 3520 N N . ASP A 1 455 ? 17.132 -1.912 -20.197 1.00 72.69 455 ASP A N 1
ATOM 3521 C CA . ASP A 1 455 ? 16.921 -1.723 -21.637 1.00 72.69 455 ASP A CA 1
ATOM 3522 C C . ASP A 1 455 ? 18.186 -1.225 -22.334 1.00 72.69 455 ASP A C 1
ATOM 3524 O O . ASP A 1 455 ? 18.441 -1.542 -23.495 1.00 72.69 455 ASP A O 1
ATOM 3528 N N . ARG A 1 456 ? 19.003 -0.443 -21.619 1.00 81.94 456 ARG A N 1
ATOM 3529 C CA . ARG A 1 456 ? 20.250 0.116 -22.142 1.00 81.94 456 ARG A CA 1
ATOM 3530 C C . ARG A 1 456 ? 21.355 0.059 -21.106 1.00 81.94 456 ARG A C 1
ATOM 3532 O O . ARG A 1 456 ? 21.173 0.529 -19.991 1.00 81.94 456 ARG A O 1
ATOM 3539 N N . PHE A 1 457 ? 22.523 -0.437 -21.498 1.00 85.75 457 PHE A N 1
ATOM 3540 C CA . PHE A 1 457 ? 23.704 -0.521 -20.643 1.00 85.75 457 PHE A CA 1
ATOM 3541 C C . PHE A 1 457 ? 24.935 -0.041 -21.408 1.00 85.75 457 PHE A C 1
ATOM 3543 O O . PHE A 1 457 ? 25.146 -0.444 -22.551 1.00 85.75 457 PHE A O 1
ATOM 3550 N N . ILE A 1 458 ? 25.739 0.814 -20.778 1.00 88.44 458 ILE A N 1
ATOM 3551 C CA . ILE A 1 458 ? 27.013 1.302 -21.304 1.00 88.44 458 ILE A CA 1
ATOM 3552 C C . ILE A 1 458 ? 28.065 1.193 -20.204 1.00 88.44 458 ILE A C 1
ATOM 3554 O O . ILE A 1 458 ? 27.909 1.763 -19.125 1.00 88.44 458 ILE A O 1
ATOM 3558 N N . LEU A 1 459 ? 29.170 0.516 -20.505 1.00 88.25 459 LEU A N 1
ATOM 3559 C CA . LEU A 1 459 ? 30.365 0.444 -19.672 1.00 88.25 459 LEU A CA 1
ATOM 3560 C C . LEU A 1 459 ? 31.524 1.147 -20.382 1.00 88.25 459 LEU A C 1
ATOM 3562 O O . LEU A 1 459 ? 31.937 0.753 -21.468 1.00 88.25 459 LEU A O 1
ATOM 3566 N N . GLY A 1 460 ? 32.086 2.165 -19.745 1.00 90.31 460 GLY A N 1
ATOM 3567 C CA . GLY A 1 460 ? 33.347 2.789 -20.130 1.00 90.31 460 GLY A CA 1
ATOM 3568 C C . GLY A 1 460 ? 34.482 2.304 -19.235 1.00 90.31 460 GLY A C 1
ATOM 3569 O O . GLY A 1 460 ? 34.300 2.189 -18.022 1.00 90.31 460 GLY A O 1
ATOM 3570 N N . ALA A 1 461 ? 35.654 2.040 -19.813 1.00 88.75 461 ALA A N 1
ATOM 3571 C CA . ALA A 1 461 ? 36.870 1.773 -19.048 1.00 88.75 461 ALA A CA 1
ATOM 3572 C C . ALA A 1 461 ? 38.121 2.385 -19.696 1.00 88.75 461 ALA A C 1
ATOM 3574 O O . ALA A 1 461 ? 38.176 2.557 -20.910 1.00 88.75 461 ALA A O 1
ATOM 3575 N N . ASP A 1 462 ? 39.153 2.690 -18.909 1.00 86.12 462 ASP A N 1
ATOM 3576 C CA . ASP A 1 462 ? 40.449 3.155 -19.424 1.00 86.12 462 ASP A CA 1
ATOM 3577 C C . ASP A 1 462 ? 41.643 2.334 -18.906 1.00 86.12 462 ASP A C 1
ATOM 3579 O O . ASP A 1 462 ? 41.513 1.431 -18.075 1.00 86.12 462 ASP A O 1
ATOM 3583 N N . ALA A 1 463 ? 42.848 2.663 -19.386 1.00 77.38 463 ALA A N 1
ATOM 3584 C CA . ALA A 1 463 ? 44.077 1.943 -19.033 1.00 77.38 463 ALA A CA 1
ATOM 3585 C C . ALA A 1 463 ? 44.455 2.075 -17.549 1.00 77.38 463 ALA A C 1
ATOM 3587 O O . ALA A 1 463 ? 45.222 1.265 -17.028 1.00 77.38 463 ALA A O 1
ATOM 3588 N N . LYS A 1 464 ? 43.933 3.096 -16.860 1.00 80.69 464 LYS A N 1
ATOM 3589 C CA . LYS A 1 464 ? 44.141 3.319 -15.426 1.00 80.69 464 LYS A CA 1
ATOM 3590 C C . LYS A 1 464 ? 43.096 2.597 -14.576 1.00 80.69 464 LYS A C 1
ATOM 3592 O O . LYS A 1 464 ? 43.186 2.678 -13.355 1.00 80.69 464 LYS A O 1
ATOM 3597 N N . ARG A 1 465 ? 42.171 1.850 -15.195 1.00 81.00 465 ARG A N 1
ATOM 3598 C CA . ARG A 1 465 ? 41.033 1.180 -14.549 1.00 81.00 465 ARG A CA 1
ATOM 3599 C C . ARG A 1 465 ? 40.014 2.159 -13.958 1.00 81.00 465 ARG A C 1
ATOM 3601 O O . ARG A 1 465 ? 39.410 1.856 -12.932 1.00 81.00 465 ARG A O 1
ATOM 3608 N N . ASN A 1 466 ? 39.824 3.319 -14.586 1.00 85.19 466 ASN A N 1
ATOM 3609 C CA . ASN A 1 466 ? 38.626 4.119 -14.339 1.00 85.19 466 ASN A CA 1
ATOM 3610 C C . ASN A 1 466 ? 37.444 3.420 -15.014 1.00 85.19 466 ASN A C 1
ATOM 3612 O O . ASN A 1 466 ? 37.523 3.191 -16.218 1.00 85.19 466 ASN A O 1
ATOM 3616 N N . PHE A 1 467 ? 36.388 3.084 -14.271 1.00 88.06 467 PHE A N 1
ATOM 3617 C CA . PHE A 1 467 ? 35.157 2.517 -14.829 1.00 88.06 467 PHE A CA 1
ATOM 3618 C C . PHE A 1 467 ? 34.000 3.504 -14.698 1.00 88.06 467 PHE A C 1
ATOM 3620 O O . PHE A 1 467 ? 33.795 4.075 -13.629 1.00 88.06 467 PHE A O 1
ATOM 3627 N N . SER A 1 468 ? 33.213 3.648 -15.758 1.00 89.25 468 SER A N 1
ATOM 3628 C CA . SER A 1 468 ? 31.947 4.382 -15.754 1.00 89.25 468 SER A CA 1
ATOM 3629 C C . SER A 1 468 ? 30.837 3.467 -16.245 1.00 89.25 468 SER A C 1
ATOM 3631 O O . SER A 1 468 ? 30.997 2.847 -17.294 1.00 89.25 468 SER A O 1
ATOM 3633 N N . VAL A 1 469 ? 29.722 3.388 -15.530 1.00 88.75 469 VAL A N 1
ATOM 3634 C CA . VAL A 1 469 ? 28.536 2.647 -15.972 1.00 88.75 469 VAL A CA 1
ATOM 3635 C C . VAL A 1 469 ? 27.365 3.602 -16.064 1.00 88.75 469 VAL A C 1
ATOM 3637 O O . VAL A 1 469 ? 27.117 4.355 -15.129 1.00 88.75 469 VAL A O 1
ATOM 3640 N N . TYR A 1 470 ? 26.654 3.529 -17.182 1.00 88.44 470 TYR A N 1
ATOM 3641 C CA . TYR A 1 470 ? 25.359 4.161 -17.374 1.00 88.44 470 TYR A CA 1
ATOM 3642 C C . TYR A 1 470 ? 24.348 3.084 -17.756 1.00 88.44 470 TYR A C 1
ATOM 3644 O O . TYR A 1 470 ? 24.617 2.280 -18.654 1.00 88.44 470 TYR A O 1
ATOM 3652 N N . ALA A 1 471 ? 23.199 3.052 -17.087 1.00 86.19 471 ALA A N 1
ATOM 3653 C CA . ALA A 1 471 ? 22.127 2.124 -17.414 1.00 86.19 471 ALA A CA 1
ATOM 3654 C C . ALA A 1 471 ? 20.749 2.788 -17.354 1.00 86.19 471 ALA A C 1
ATOM 3656 O O . ALA A 1 471 ? 20.499 3.612 -16.478 1.00 86.19 471 ALA A O 1
ATOM 3657 N N . VAL A 1 472 ? 19.859 2.379 -18.260 1.00 83.81 472 VAL A N 1
ATOM 3658 C CA . VAL A 1 472 ? 18.436 2.745 -18.273 1.00 83.81 472 VAL A CA 1
ATOM 3659 C C . VAL A 1 472 ? 17.613 1.476 -18.128 1.00 83.81 472 VAL A C 1
ATOM 3661 O O . VAL A 1 472 ? 17.814 0.506 -18.858 1.00 83.81 472 VAL A O 1
ATOM 3664 N N . ILE A 1 473 ? 16.701 1.479 -17.170 1.00 75.44 473 ILE A N 1
ATOM 3665 C CA . ILE A 1 473 ? 15.847 0.343 -16.827 1.00 75.44 473 ILE A CA 1
ATOM 3666 C C . ILE A 1 473 ? 14.572 0.338 -17.670 1.00 75.44 473 ILE A C 1
ATOM 3668 O O . ILE A 1 473 ? 13.958 1.384 -17.867 1.00 75.44 473 ILE A O 1
ATOM 3672 N N . GLY A 1 474 ? 14.157 -0.855 -18.099 1.00 64.12 474 GLY A N 1
ATOM 3673 C CA . GLY A 1 474 ? 12.944 -1.052 -18.887 1.00 64.12 474 GLY A CA 1
ATOM 3674 C C . GLY A 1 474 ? 11.648 -1.111 -18.092 1.00 64.12 474 GLY A C 1
ATOM 3675 O O . GLY A 1 474 ? 11.612 -1.548 -16.938 1.00 64.12 474 GLY A O 1
ATOM 3676 N N . GLU A 1 475 ? 10.553 -0.716 -18.746 1.00 62.16 475 GLU A N 1
ATOM 3677 C CA . GLU A 1 475 ? 9.215 -0.596 -18.144 1.00 62.16 475 GLU A CA 1
ATOM 3678 C C . GLU A 1 475 ? 8.602 -1.937 -17.692 1.00 62.16 475 GLU A C 1
ATOM 3680 O O . GLU A 1 475 ? 7.706 -1.946 -16.848 1.00 62.16 475 GLU A O 1
ATOM 3685 N N . GLU A 1 476 ? 9.069 -3.085 -18.204 1.00 58.66 476 GLU A N 1
ATOM 3686 C CA . GLU A 1 476 ? 8.447 -4.393 -17.923 1.00 58.66 476 GLU A CA 1
ATOM 3687 C C . GLU A 1 476 ? 8.544 -4.830 -16.449 1.00 58.66 476 GLU A C 1
ATOM 3689 O O . GLU A 1 476 ? 7.727 -5.634 -15.986 1.00 58.66 476 GLU A O 1
ATOM 3694 N N . LYS A 1 477 ? 9.520 -4.313 -15.688 1.00 61.44 477 LYS A N 1
ATOM 3695 C CA . LYS A 1 477 ? 9.680 -4.594 -14.250 1.00 61.44 477 LYS A CA 1
ATOM 3696 C C . LYS A 1 477 ? 10.012 -3.320 -13.482 1.00 61.44 477 LYS A C 1
ATOM 3698 O O . LYS A 1 477 ? 11.183 -3.070 -13.187 1.00 61.44 477 LYS A O 1
ATOM 3703 N N . PRO A 1 478 ? 9.003 -2.519 -13.122 1.00 67.12 478 PRO A N 1
ATOM 3704 C CA . PRO A 1 478 ? 9.277 -1.248 -12.495 1.00 67.12 478 PRO A CA 1
ATOM 3705 C C . PRO A 1 478 ? 9.681 -1.430 -11.025 1.00 67.12 478 PRO A C 1
ATOM 3707 O O . PRO A 1 478 ? 9.259 -2.373 -10.347 1.00 67.12 478 PRO A O 1
ATOM 3710 N N . TRP A 1 479 ? 10.513 -0.524 -10.510 1.00 78.44 479 TRP A N 1
ATOM 3711 C CA . TRP A 1 479 ? 10.965 -0.587 -9.121 1.00 78.44 479 TRP A CA 1
ATOM 3712 C C . TRP A 1 479 ? 9.852 -0.099 -8.194 1.00 78.44 479 TRP A C 1
ATOM 3714 O O . TRP A 1 479 ? 9.489 1.076 -8.181 1.00 78.44 479 TRP A O 1
ATOM 3724 N N . VAL A 1 480 ? 9.299 -1.023 -7.410 1.00 81.69 480 VAL A N 1
ATOM 3725 C CA . VAL A 1 480 ? 8.189 -0.742 -6.500 1.00 81.69 480 VAL A CA 1
ATOM 3726 C C . VAL A 1 480 ? 8.698 -0.404 -5.095 1.00 81.69 480 VAL A C 1
ATOM 3728 O O . VAL A 1 480 ? 9.433 -1.179 -4.481 1.00 81.69 480 VAL A O 1
ATOM 3731 N N . LEU A 1 481 ? 8.267 0.740 -4.563 1.00 83.44 481 LEU A N 1
ATOM 3732 C CA . LEU A 1 481 ? 8.427 1.142 -3.169 1.00 83.44 481 LEU A CA 1
ATOM 3733 C C . LEU A 1 481 ? 7.165 0.791 -2.373 1.00 83.44 481 LEU A C 1
ATOM 3735 O O . LEU A 1 481 ? 6.058 1.232 -2.695 1.00 83.44 481 LEU A O 1
ATOM 3739 N N . ASP A 1 482 ? 7.341 0.039 -1.289 1.00 85.69 482 ASP A N 1
ATOM 3740 C CA . ASP A 1 482 ? 6.294 -0.204 -0.293 1.00 85.69 482 ASP A CA 1
ATOM 3741 C C . ASP A 1 482 ? 6.122 1.041 0.594 1.00 85.69 482 ASP A C 1
ATOM 3743 O O . ASP A 1 482 ? 6.679 1.131 1.689 1.00 85.69 482 ASP A O 1
ATOM 3747 N N . LEU A 1 483 ? 5.425 2.048 0.060 1.00 86.56 483 LEU A N 1
ATOM 3748 C CA . LEU A 1 483 ? 5.202 3.341 0.697 1.00 86.56 483 LEU A CA 1
ATOM 3749 C C . LEU A 1 483 ? 3.731 3.748 0.590 1.00 86.56 483 LEU A C 1
ATOM 3751 O O . LEU A 1 483 ? 3.239 4.048 -0.494 1.00 86.56 483 LEU A O 1
ATOM 3755 N N . GLY A 1 484 ? 3.041 3.801 1.727 1.00 86.25 484 GLY A N 1
ATOM 3756 C CA . GLY A 1 484 ? 1.599 4.029 1.777 1.00 86.25 484 GLY A CA 1
ATOM 3757 C C . GLY A 1 484 ? 0.766 2.775 1.462 1.00 86.25 484 GLY A C 1
ATOM 3758 O O . GLY A 1 484 ? 1.299 1.698 1.200 1.00 86.25 484 GLY A O 1
ATOM 3759 N N . PRO A 1 485 ? -0.574 2.881 1.504 1.00 84.38 485 PRO A N 1
ATOM 3760 C CA . PRO A 1 485 ? -1.478 1.759 1.241 1.00 84.38 485 PRO A CA 1
ATOM 3761 C C . PRO A 1 485 ? -1.476 1.279 -0.217 1.00 84.38 485 PRO A C 1
ATOM 3763 O O . PRO A 1 485 ? -1.993 0.201 -0.497 1.00 84.38 485 PRO A O 1
ATOM 3766 N N . THR A 1 486 ? -0.941 2.074 -1.147 1.00 81.94 486 THR A N 1
ATOM 3767 C CA . THR A 1 486 ? -0.747 1.694 -2.551 1.00 81.94 486 THR A CA 1
ATOM 3768 C C . THR A 1 486 ? 0.737 1.762 -2.853 1.00 81.94 486 THR A C 1
ATOM 3770 O O . THR A 1 486 ? 1.334 2.822 -2.686 1.00 81.94 486 THR A O 1
ATOM 3773 N N . SER A 1 487 ? 1.327 0.658 -3.303 1.00 79.50 487 SER A N 1
ATOM 3774 C CA . SER A 1 487 ? 2.747 0.635 -3.638 1.00 79.50 487 SER A CA 1
ATOM 3775 C C . SER A 1 487 ? 3.065 1.654 -4.738 1.00 79.50 487 SER A C 1
ATOM 3777 O O . SER A 1 487 ? 2.319 1.793 -5.710 1.00 79.50 487 SER A O 1
ATOM 3779 N N . MET A 1 488 ? 4.165 2.385 -4.573 1.00 85.06 488 MET A N 1
ATOM 3780 C CA . MET A 1 488 ? 4.590 3.416 -5.518 1.00 85.06 488 MET A CA 1
ATOM 3781 C C . MET A 1 488 ? 5.560 2.827 -6.523 1.00 85.06 488 MET A C 1
ATOM 3783 O O . MET A 1 488 ? 6.442 2.060 -6.162 1.00 85.06 488 MET A O 1
ATOM 3787 N N . THR A 1 489 ? 5.397 3.196 -7.784 1.00 86.44 489 THR A N 1
ATOM 3788 C CA . THR A 1 489 ? 6.188 2.652 -8.884 1.00 86.44 489 THR A CA 1
ATOM 3789 C C . THR A 1 489 ? 7.144 3.728 -9.378 1.00 86.44 489 THR A C 1
ATOM 3791 O O . THR A 1 489 ? 6.697 4.829 -9.699 1.00 86.44 489 THR A O 1
ATOM 3794 N N . ILE A 1 490 ? 8.440 3.424 -9.401 1.00 85.62 490 ILE A N 1
ATOM 3795 C CA . ILE A 1 490 ? 9.459 4.287 -9.993 1.00 85.62 490 ILE A CA 1
ATOM 3796 C C . ILE A 1 490 ? 9.598 3.914 -11.471 1.00 85.62 490 ILE A C 1
ATOM 3798 O O . ILE A 1 490 ? 9.804 2.743 -11.796 1.00 85.62 490 ILE A O 1
ATOM 3802 N N . SER A 1 491 ? 9.479 4.917 -12.333 1.00 84.19 491 SER A N 1
ATOM 3803 C CA . SER A 1 491 ? 9.643 4.835 -13.788 1.00 84.19 491 SER A CA 1
ATOM 3804 C C . SER A 1 491 ? 10.895 5.605 -14.220 1.00 84.19 491 SER A C 1
ATOM 3806 O O . SER A 1 491 ? 11.488 6.320 -13.407 1.00 84.19 491 SER A O 1
ATOM 3808 N N . ASP A 1 492 ? 11.308 5.440 -15.479 1.00 81.50 492 ASP A N 1
ATOM 3809 C CA . ASP A 1 492 ? 12.457 6.142 -16.077 1.00 81.50 492 ASP A CA 1
ATOM 3810 C C . ASP A 1 492 ? 13.746 6.013 -15.249 1.00 81.50 492 ASP A C 1
ATOM 3812 O O . ASP A 1 492 ? 14.439 7.000 -14.994 1.00 81.50 492 ASP A O 1
ATOM 3816 N N . ILE A 1 493 ? 14.035 4.810 -14.740 1.00 84.44 493 ILE A N 1
ATOM 3817 C CA . ILE A 1 493 ? 15.143 4.650 -13.797 1.00 84.44 493 ILE A CA 1
ATOM 3818 C C . ILE A 1 493 ? 16.469 4.695 -14.553 1.00 84.44 493 ILE A C 1
ATOM 3820 O O . ILE A 1 493 ? 16.746 3.852 -15.410 1.00 84.44 493 ILE A O 1
ATOM 3824 N N . GLU A 1 494 ? 17.305 5.646 -14.158 1.00 88.12 494 GLU A N 1
ATOM 3825 C CA . GLU A 1 494 ? 18.672 5.807 -14.629 1.00 88.12 494 GLU A CA 1
ATOM 3826 C C . GLU A 1 494 ? 19.659 5.470 -13.512 1.00 88.12 494 GLU A C 1
ATOM 3828 O O . GLU A 1 494 ? 19.445 5.776 -12.332 1.00 88.12 494 GLU A O 1
ATOM 3833 N N . VAL A 1 495 ? 20.752 4.819 -13.896 1.00 87.75 495 VAL A N 1
ATOM 3834 C CA . VAL A 1 495 ? 21.840 4.433 -13.001 1.00 87.75 495 VAL A CA 1
ATOM 3835 C C . VAL A 1 495 ? 23.141 4.988 -13.550 1.00 87.75 495 VAL A C 1
ATOM 3837 O O . VAL A 1 495 ? 23.568 4.596 -14.633 1.00 87.75 495 VAL A O 1
ATOM 3840 N N . ASP A 1 496 ? 23.799 5.831 -12.763 1.00 90.31 496 ASP A N 1
ATOM 3841 C CA . ASP A 1 496 ? 25.119 6.381 -13.064 1.00 90.31 496 ASP A CA 1
ATOM 3842 C C . ASP A 1 496 ? 26.114 5.911 -12.010 1.00 90.31 496 ASP A C 1
ATOM 3844 O O . ASP A 1 496 ? 25.960 6.224 -10.831 1.00 90.31 496 ASP A O 1
ATOM 3848 N N . LEU A 1 497 ? 27.154 5.181 -12.409 1.00 88.88 497 LEU A N 1
ATOM 3849 C CA . LEU A 1 497 ? 28.213 4.719 -11.510 1.00 88.88 497 LEU A CA 1
ATOM 3850 C C . LEU A 1 497 ? 29.577 5.162 -12.022 1.00 88.88 497 LEU A C 1
ATOM 3852 O O . LEU A 1 497 ? 29.875 5.081 -13.214 1.00 88.88 497 LEU A O 1
ATOM 3856 N N . ASN A 1 498 ? 30.445 5.553 -11.097 1.00 88.94 498 ASN A N 1
ATOM 3857 C CA . ASN A 1 498 ? 31.817 5.924 -11.389 1.00 88.94 498 ASN A CA 1
ATOM 3858 C C . ASN A 1 498 ? 32.776 5.320 -10.356 1.00 88.94 498 ASN A C 1
ATOM 3860 O O . ASN A 1 498 ? 32.665 5.544 -9.147 1.00 88.94 498 ASN A O 1
ATOM 3864 N N . LYS A 1 499 ? 33.760 4.572 -10.853 1.00 87.19 499 LYS A N 1
ATOM 3865 C CA . LYS A 1 499 ? 34.841 3.967 -10.076 1.00 87.19 499 LYS A CA 1
ATOM 3866 C C . LYS A 1 499 ? 36.176 4.517 -10.572 1.00 87.19 499 LYS A C 1
ATOM 3868 O O . LYS A 1 499 ? 36.734 3.986 -11.535 1.00 87.19 499 LYS A O 1
ATOM 3873 N N . PRO A 1 500 ? 36.698 5.582 -9.944 1.00 85.56 500 PRO A N 1
ATOM 3874 C CA . PRO A 1 500 ? 37.996 6.125 -10.308 1.00 85.56 500 PRO A CA 1
ATOM 3875 C C . PRO A 1 500 ? 39.137 5.198 -9.857 1.00 85.56 500 PRO A C 1
ATOM 3877 O O . PRO A 1 500 ? 39.015 4.445 -8.893 1.00 85.56 500 PRO A O 1
ATOM 3880 N N . SER A 1 501 ? 40.297 5.313 -10.504 1.00 80.38 501 SER A N 1
ATOM 3881 C CA . SER A 1 501 ? 41.514 4.552 -10.195 1.00 80.38 501 SER A CA 1
ATOM 3882 C C . SER A 1 501 ? 42.107 4.887 -8.818 1.00 80.38 501 SER A C 1
ATOM 3884 O O . SER A 1 501 ? 42.894 4.118 -8.271 1.00 80.38 501 SER A O 1
ATOM 3886 N N . VAL A 1 502 ? 41.774 6.070 -8.284 1.00 75.88 502 VAL A N 1
ATOM 3887 C CA . VAL A 1 502 ? 42.158 6.578 -6.958 1.00 75.88 502 VAL A CA 1
ATOM 3888 C C . VAL A 1 502 ? 40.939 7.282 -6.353 1.00 75.88 502 VAL A C 1
ATOM 3890 O O . VAL A 1 502 ? 40.454 8.252 -6.929 1.00 75.88 502 VAL A O 1
ATOM 3893 N N . GLY A 1 503 ? 40.455 6.816 -5.199 1.00 77.69 503 GLY A N 1
ATOM 3894 C CA . GLY A 1 503 ? 39.243 7.326 -4.542 1.00 77.69 503 GLY A CA 1
ATOM 3895 C C . GLY A 1 503 ? 38.233 6.216 -4.238 1.00 77.69 503 GLY A C 1
ATOM 3896 O O . GLY A 1 503 ? 38.502 5.046 -4.494 1.00 77.69 503 GLY A O 1
ATOM 3897 N N . GLY A 1 504 ? 37.091 6.583 -3.653 1.00 81.81 504 GLY A N 1
ATOM 3898 C CA . GLY A 1 504 ? 35.965 5.668 -3.450 1.00 81.81 504 GLY A CA 1
ATOM 3899 C C . GLY A 1 504 ? 35.024 5.663 -4.654 1.00 81.81 504 GLY A C 1
ATO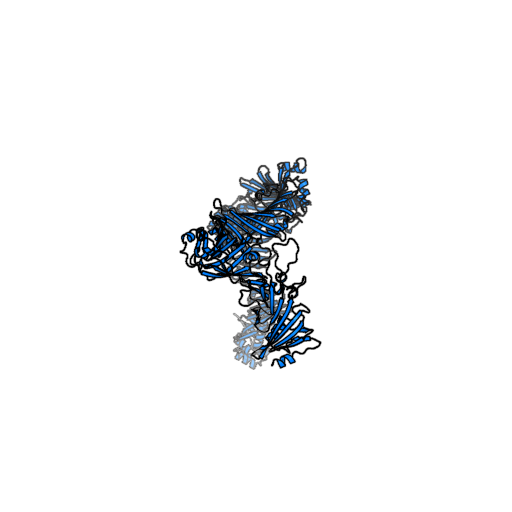M 3900 O O . GLY A 1 504 ? 34.846 6.696 -5.303 1.00 81.81 504 GLY A O 1
ATOM 3901 N N . THR A 1 505 ? 34.417 4.513 -4.931 1.00 87.44 505 THR A N 1
ATOM 3902 C CA . THR A 1 505 ? 33.337 4.373 -5.914 1.00 87.44 505 THR A CA 1
ATOM 3903 C C . THR A 1 505 ? 32.139 5.209 -5.484 1.00 87.44 505 THR A C 1
ATOM 3905 O O . THR A 1 505 ? 31.784 5.205 -4.307 1.00 87.44 505 THR A O 1
ATOM 3908 N N . ASN A 1 506 ? 31.522 5.920 -6.424 1.00 87.88 506 ASN A N 1
ATOM 3909 C CA . ASN A 1 506 ? 30.288 6.667 -6.207 1.00 87.88 506 ASN A CA 1
ATOM 3910 C C . ASN A 1 506 ? 29.296 6.413 -7.344 1.00 87.88 506 ASN A C 1
ATOM 3912 O O . ASN A 1 506 ? 29.654 5.871 -8.389 1.00 87.88 506 ASN A O 1
ATOM 3916 N N . GLY A 1 507 ? 28.044 6.787 -7.125 1.00 87.56 507 GLY A N 1
ATOM 3917 C CA . GLY A 1 507 ? 27.019 6.704 -8.149 1.00 87.56 507 GLY A CA 1
ATOM 3918 C C . GLY A 1 507 ? 25.689 7.265 -7.686 1.00 87.56 507 GLY A C 1
ATOM 3919 O O . GLY A 1 507 ? 25.552 7.683 -6.538 1.00 87.56 507 GLY A O 1
ATOM 3920 N N . SER A 1 508 ? 24.702 7.256 -8.567 1.00 88.44 508 SER A N 1
ATOM 3921 C CA . SER A 1 508 ? 23.341 7.656 -8.251 1.00 88.44 508 SER A CA 1
ATOM 3922 C C . SER A 1 508 ? 22.319 6.802 -8.985 1.00 88.44 508 SER A C 1
ATOM 3924 O O . SER A 1 508 ? 22.542 6.390 -10.120 1.00 88.44 508 SER A O 1
ATOM 3926 N N . PHE A 1 509 ? 21.187 6.582 -8.327 1.00 87.00 509 PHE A N 1
ATOM 3927 C CA . PHE A 1 509 ? 19.943 6.158 -8.957 1.00 87.00 509 PHE A CA 1
ATOM 3928 C C . PHE A 1 509 ? 19.029 7.371 -9.086 1.00 87.00 509 PHE A C 1
ATOM 3930 O O . PHE A 1 509 ? 18.819 8.078 -8.097 1.00 87.00 509 PHE A O 1
ATOM 3937 N N . SER A 1 510 ? 18.455 7.594 -10.260 1.00 87.56 510 SER A N 1
ATOM 3938 C CA . SER A 1 510 ? 17.413 8.600 -10.481 1.00 87.56 510 SER A CA 1
ATOM 3939 C C . SER A 1 510 ? 16.214 8.000 -11.193 1.00 87.56 510 SER A C 1
ATOM 3941 O O . SER A 1 510 ? 16.314 6.936 -11.788 1.00 87.56 510 SER A O 1
ATOM 3943 N N . GLY A 1 511 ? 15.064 8.655 -11.085 1.00 88.31 511 GLY A N 1
ATOM 3944 C CA . GLY A 1 511 ? 13.842 8.236 -11.763 1.00 88.31 511 GLY A CA 1
ATOM 3945 C C . GLY A 1 511 ? 12.660 9.113 -11.385 1.00 88.31 511 GLY A C 1
ATOM 3946 O O . GLY A 1 511 ? 12.810 10.130 -10.698 1.00 88.31 511 GLY A O 1
ATOM 3947 N N . THR A 1 512 ? 11.471 8.698 -11.804 1.00 88.31 512 THR A N 1
ATOM 3948 C CA . THR A 1 512 ? 10.230 9.440 -11.587 1.00 88.31 512 THR A CA 1
ATOM 3949 C C . THR A 1 512 ? 9.193 8.594 -10.851 1.00 88.31 512 THR A C 1
ATOM 3951 O O . THR A 1 512 ? 9.090 7.389 -11.059 1.00 88.31 512 THR A O 1
ATOM 3954 N N . ILE A 1 513 ? 8.410 9.200 -9.956 1.00 87.88 513 ILE A N 1
ATOM 3955 C CA . ILE A 1 513 ? 7.244 8.551 -9.331 1.00 87.88 513 ILE A CA 1
ATOM 3956 C C . ILE A 1 513 ? 6.000 9.374 -9.645 1.00 87.88 513 ILE A C 1
ATOM 3958 O O . ILE A 1 513 ? 5.922 10.547 -9.274 1.00 87.88 513 ILE A O 1
ATOM 3962 N N . GLN A 1 514 ? 4.986 8.742 -10.240 1.00 87.56 514 GLN A N 1
ATOM 3963 C CA . GLN A 1 514 ? 3.651 9.332 -10.343 1.00 87.56 514 GLN A CA 1
ATOM 3964 C C . GLN A 1 514 ? 2.956 9.265 -8.973 1.00 87.56 514 GLN A C 1
ATOM 3966 O O . GLN A 1 514 ? 2.417 8.229 -8.561 1.00 87.56 514 GLN A O 1
ATOM 3971 N N . PHE A 1 515 ? 2.987 10.373 -8.235 1.00 84.94 515 PHE A N 1
ATOM 3972 C CA . PHE A 1 515 ? 2.403 10.436 -6.897 1.00 84.94 515 PHE A CA 1
ATOM 3973 C C . PHE A 1 515 ? 0.879 10.593 -6.956 1.00 84.94 515 PHE A C 1
ATOM 3975 O O . PHE A 1 515 ? 0.173 9.918 -6.209 1.00 84.94 515 PHE A O 1
ATOM 3982 N N . SER A 1 516 ? 0.375 11.408 -7.884 1.00 80.56 516 SER A N 1
ATOM 3983 C CA . SER A 1 516 ? -1.051 11.607 -8.197 1.00 80.56 516 SER A CA 1
ATOM 3984 C C . SER A 1 516 ? -1.215 12.087 -9.641 1.00 80.56 516 SER A C 1
ATOM 3986 O O . SER A 1 516 ? -0.208 12.380 -10.271 1.00 80.56 516 SER A O 1
ATOM 3988 N N . ASP A 1 517 ? -2.437 12.240 -10.164 1.00 78.00 517 ASP A N 1
ATOM 3989 C CA . ASP A 1 517 ? -2.691 12.671 -11.556 1.00 78.00 517 ASP A CA 1
ATOM 3990 C C . ASP A 1 517 ? -1.938 13.950 -11.977 1.00 78.00 517 ASP A C 1
ATOM 3992 O O . ASP A 1 517 ? -1.631 14.118 -13.154 1.00 78.00 517 ASP A O 1
ATOM 3996 N N . ASN A 1 518 ? -1.607 14.835 -11.027 1.00 79.94 518 ASN A N 1
ATOM 3997 C CA . ASN A 1 518 ? -0.950 16.119 -11.295 1.00 79.94 518 ASN A CA 1
ATOM 3998 C C . ASN A 1 518 ? 0.412 16.292 -10.599 1.00 79.94 518 ASN A C 1
ATOM 4000 O O . ASN A 1 518 ? 0.999 17.370 -10.695 1.00 79.94 518 ASN A O 1
ATOM 4004 N N . VAL A 1 519 ? 0.917 15.278 -9.886 1.00 83.06 519 VAL A N 1
ATOM 4005 C CA . VAL A 1 519 ? 2.177 15.370 -9.130 1.00 83.06 519 VAL A CA 1
ATOM 4006 C C . VAL A 1 519 ? 3.138 14.269 -9.569 1.00 83.06 519 VAL A C 1
ATOM 4008 O O . VAL A 1 519 ? 2.918 13.085 -9.300 1.00 83.06 519 VAL A O 1
ATOM 4011 N N . LEU A 1 520 ? 4.237 14.686 -10.200 1.00 86.19 520 LEU A N 1
ATOM 4012 C CA . LEU A 1 520 ? 5.361 13.837 -10.584 1.00 86.19 520 LEU A CA 1
ATOM 4013 C C . LEU A 1 520 ? 6.562 14.155 -9.689 1.00 86.19 520 LEU A C 1
ATOM 4015 O O . LEU A 1 520 ? 6.995 15.303 -9.618 1.00 86.19 520 LEU A O 1
ATOM 4019 N N . LEU A 1 521 ? 7.102 13.145 -9.013 1.00 87.12 521 LEU A N 1
ATOM 4020 C CA . LEU A 1 521 ? 8.266 13.295 -8.143 1.00 87.12 521 LEU A CA 1
ATOM 4021 C C . LEU A 1 521 ? 9.528 12.904 -8.893 1.00 87.12 521 LEU A C 1
ATOM 4023 O O . LEU A 1 521 ? 9.647 11.766 -9.336 1.00 87.12 521 LEU A O 1
ATOM 4027 N N . GLN A 1 522 ? 10.481 13.827 -8.976 1.00 86.69 522 GLN A N 1
ATOM 4028 C CA . GLN A 1 522 ? 11.839 13.533 -9.429 1.00 86.69 522 GLN A CA 1
ATOM 4029 C C . GLN A 1 522 ? 12.627 12.983 -8.247 1.00 86.69 522 GLN A C 1
ATOM 4031 O O . GLN A 1 522 ? 12.785 13.684 -7.245 1.00 86.69 522 GLN A O 1
ATOM 4036 N N . ILE A 1 523 ? 13.072 11.733 -8.329 1.00 87.38 523 ILE A N 1
ATOM 4037 C CA . ILE A 1 523 ? 13.779 11.071 -7.238 1.00 87.38 523 ILE A CA 1
ATOM 4038 C C . ILE A 1 523 ? 15.255 10.885 -7.570 1.00 87.38 523 ILE A C 1
ATOM 4040 O O . ILE A 1 523 ? 15.621 10.602 -8.708 1.00 87.38 523 ILE A O 1
ATOM 4044 N N . ARG A 1 524 ? 16.105 11.026 -6.550 1.00 86.62 524 ARG A N 1
ATOM 4045 C CA . ARG A 1 524 ? 17.542 10.754 -6.630 1.00 86.62 524 ARG A CA 1
ATOM 4046 C C . ARG A 1 524 ? 18.037 10.104 -5.340 1.00 86.62 524 ARG A C 1
ATOM 4048 O O . ARG A 1 524 ? 17.696 10.572 -4.252 1.00 86.62 524 ARG A O 1
ATOM 4055 N N . TYR A 1 525 ? 18.845 9.057 -5.477 1.00 85.81 525 TYR A N 1
ATOM 4056 C CA . TYR A 1 525 ? 19.557 8.369 -4.403 1.00 85.81 525 TYR A CA 1
ATOM 4057 C C . TYR A 1 525 ? 21.052 8.303 -4.732 1.00 85.81 525 TYR A C 1
ATOM 4059 O O . TYR A 1 525 ? 21.450 7.601 -5.657 1.00 85.81 525 TYR A O 1
ATOM 4067 N N . ASP A 1 526 ? 21.875 9.026 -3.972 1.00 84.75 526 ASP A N 1
ATOM 4068 C CA . ASP A 1 526 ? 23.332 9.049 -4.131 1.00 84.75 526 ASP A CA 1
ATOM 4069 C C . ASP A 1 526 ? 24.023 7.965 -3.279 1.00 84.75 526 ASP A C 1
ATOM 4071 O O . ASP A 1 526 ? 23.682 7.735 -2.114 1.00 84.75 526 ASP A O 1
ATOM 4075 N N . MET A 1 527 ? 25.038 7.320 -3.853 1.00 84.44 527 MET A N 1
ATOM 4076 C CA . MET A 1 527 ? 25.835 6.246 -3.261 1.00 84.44 527 MET A CA 1
ATOM 4077 C C . MET A 1 527 ? 27.330 6.608 -3.246 1.00 84.44 527 MET A C 1
ATOM 4079 O O . MET A 1 527 ? 27.821 7.211 -4.204 1.00 84.44 527 MET A O 1
ATOM 4083 N N . PRO A 1 528 ? 28.093 6.192 -2.214 1.00 74.31 528 PRO A N 1
ATOM 4084 C CA . PRO A 1 528 ? 27.670 5.391 -1.064 1.00 74.31 528 PRO A CA 1
ATOM 4085 C C . PRO A 1 528 ? 26.956 6.248 -0.003 1.00 74.31 528 PRO A C 1
ATOM 4087 O O . PRO A 1 528 ? 27.388 7.352 0.318 1.00 74.31 528 PRO A O 1
ATOM 4090 N N . GLY A 1 529 ? 25.872 5.730 0.574 1.00 75.75 529 GLY A N 1
ATOM 4091 C CA . GLY A 1 529 ? 25.069 6.446 1.566 1.00 75.75 529 GLY A CA 1
ATOM 4092 C C . GLY A 1 529 ? 23.876 5.624 2.049 1.00 75.75 529 GLY A C 1
ATOM 4093 O O . GLY A 1 529 ? 23.499 4.629 1.424 1.00 75.75 529 GLY A O 1
ATOM 4094 N N . ALA A 1 530 ? 23.276 6.027 3.173 1.00 77.06 530 ALA A N 1
ATOM 4095 C CA . ALA A 1 530 ? 22.023 5.433 3.633 1.00 77.06 530 ALA A CA 1
ATOM 4096 C C . ALA A 1 530 ? 20.914 5.673 2.597 1.00 77.06 530 ALA A C 1
ATOM 4098 O O . ALA A 1 530 ? 20.875 6.735 1.979 1.00 77.06 530 ALA A O 1
ATOM 4099 N N . PHE A 1 531 ? 20.012 4.701 2.427 1.00 81.50 531 PHE A N 1
ATOM 4100 C CA . PHE A 1 531 ? 18.889 4.828 1.498 1.00 81.50 531 PHE A CA 1
ATOM 4101 C C . PHE A 1 531 ? 18.056 6.071 1.833 1.00 81.50 531 PHE A C 1
ATOM 4103 O O . PHE A 1 531 ? 17.431 6.148 2.895 1.00 81.50 531 PHE A O 1
ATOM 4110 N N . SER A 1 532 ? 18.091 7.037 0.921 1.00 83.69 532 SER A N 1
ATOM 4111 C CA . SER A 1 532 ? 17.484 8.350 1.067 1.00 83.69 532 SER A CA 1
ATOM 4112 C C . SER A 1 532 ? 17.103 8.854 -0.318 1.00 83.69 532 SER A C 1
ATOM 4114 O O . SER A 1 532 ? 17.974 9.038 -1.166 1.00 83.69 532 SER A O 1
ATOM 4116 N N . ILE A 1 533 ? 15.809 9.054 -0.543 1.00 85.50 533 ILE A N 1
ATOM 4117 C CA . ILE A 1 533 ? 15.266 9.636 -1.767 1.00 85.50 533 ILE A CA 1
ATOM 4118 C C . ILE A 1 533 ? 14.783 11.043 -1.443 1.00 85.50 533 ILE A C 1
ATOM 4120 O O . ILE A 1 533 ? 13.953 11.234 -0.552 1.00 85.50 533 ILE A O 1
ATOM 4124 N N . ARG A 1 534 ? 15.289 12.024 -2.188 1.00 87.12 534 ARG A N 1
ATOM 4125 C CA . ARG A 1 534 ? 14.900 13.433 -2.069 1.00 87.12 534 ARG A CA 1
ATOM 4126 C C . ARG A 1 534 ? 14.100 13.858 -3.293 1.00 87.12 534 ARG A C 1
ATOM 4128 O O . ARG A 1 534 ? 14.410 13.421 -4.398 1.00 87.12 534 ARG A O 1
ATOM 4135 N N . SER A 1 535 ? 13.093 14.702 -3.085 1.00 89.12 535 SER A N 1
ATOM 4136 C CA . SER A 1 535 ? 12.299 15.297 -4.163 1.00 89.12 535 SER A CA 1
ATOM 4137 C C . SER A 1 535 ? 11.714 16.647 -3.745 1.00 89.12 535 SER A C 1
ATOM 4139 O O . SER A 1 535 ? 11.596 16.934 -2.550 1.00 89.12 535 SER A O 1
ATOM 4141 N N . GLU A 1 536 ? 11.318 17.461 -4.719 1.00 88.75 536 GLU A N 1
ATOM 4142 C CA . GLU A 1 536 ? 10.576 18.706 -4.514 1.00 88.75 536 GLU A CA 1
ATOM 4143 C C . GLU A 1 536 ? 9.210 18.617 -5.204 1.00 88.75 536 GLU A C 1
ATOM 4145 O O . GLU A 1 536 ? 9.079 18.009 -6.264 1.00 88.75 536 GLU A O 1
ATOM 4150 N N . ILE A 1 537 ? 8.188 19.222 -4.596 1.00 88.81 537 ILE A N 1
ATOM 4151 C CA . ILE A 1 537 ? 6.848 19.351 -5.174 1.00 88.81 537 ILE A CA 1
ATOM 4152 C C . ILE A 1 537 ? 6.493 20.827 -5.305 1.00 88.81 537 ILE A C 1
ATOM 4154 O O . ILE A 1 537 ? 6.497 21.569 -4.320 1.00 88.81 537 ILE A O 1
ATOM 4158 N N . ASP A 1 538 ? 6.073 21.232 -6.501 1.00 87.62 538 ASP A N 1
ATOM 4159 C CA . ASP A 1 538 ? 5.607 22.594 -6.757 1.00 87.62 538 ASP A CA 1
ATOM 4160 C C . ASP A 1 538 ? 4.322 22.935 -6.004 1.00 87.62 538 ASP A C 1
ATOM 4162 O O . ASP A 1 538 ? 4.232 24.012 -5.411 1.00 87.62 538 ASP A O 1
ATOM 4166 N N . GLN A 1 539 ? 3.326 22.043 -6.021 1.00 90.00 539 GLN A N 1
ATOM 4167 C CA . GLN A 1 539 ? 2.061 22.230 -5.317 1.00 90.00 539 GLN A CA 1
ATOM 4168 C C . GLN A 1 539 ? 1.387 20.892 -4.971 1.00 90.00 539 GLN A C 1
ATOM 4170 O O . GLN A 1 539 ? 1.282 20.023 -5.829 1.00 90.00 539 GLN A O 1
ATOM 4175 N N . ILE A 1 540 ? 0.874 20.747 -3.745 1.00 92.19 540 ILE A N 1
ATOM 4176 C CA . ILE A 1 540 ? 0.068 19.586 -3.318 1.00 92.19 540 ILE A CA 1
ATOM 4177 C C . ILE A 1 540 ? -0.907 19.975 -2.200 1.00 92.19 540 ILE A C 1
ATOM 4179 O O . ILE A 1 540 ? -0.638 20.905 -1.438 1.00 92.19 540 ILE A O 1
ATOM 4183 N N . ARG A 1 541 ? -2.050 19.288 -2.098 1.00 90.56 541 ARG A N 1
ATOM 4184 C CA . ARG A 1 541 ? -3.005 19.469 -0.992 1.00 90.56 541 ARG A CA 1
ATOM 4185 C C . ARG A 1 541 ? -2.775 18.467 0.138 1.00 90.56 541 ARG A C 1
ATOM 4187 O O . ARG A 1 541 ? -2.331 17.344 -0.093 1.00 90.56 541 ARG A O 1
ATOM 4194 N N . LEU A 1 542 ? -3.118 18.851 1.364 1.00 89.56 542 LEU A N 1
ATOM 4195 C CA . LEU A 1 542 ? -3.033 17.975 2.533 1.00 89.56 542 LEU A CA 1
ATOM 4196 C C . LEU A 1 542 ? -3.900 16.719 2.365 1.00 89.56 542 LEU A C 1
ATOM 4198 O O . LEU A 1 542 ? -3.444 15.617 2.669 1.00 89.56 542 LEU A O 1
ATOM 4202 N N . SER A 1 543 ? -5.123 16.879 1.857 1.00 87.75 543 SER A N 1
ATOM 4203 C CA . SER A 1 543 ? -6.055 15.774 1.601 1.00 87.75 543 SER A CA 1
ATOM 4204 C C . SER A 1 543 ? -5.481 14.731 0.635 1.00 87.75 543 SER A C 1
ATOM 4206 O O . SER A 1 543 ? -5.555 13.531 0.896 1.00 87.75 543 SER A O 1
ATOM 4208 N N . GLU A 1 544 ? -4.849 15.189 -0.443 1.00 88.56 544 GLU A N 1
ATOM 4209 C CA . GLU A 1 544 ? -4.197 14.364 -1.462 1.00 88.56 544 GLU A CA 1
ATOM 4210 C C . GLU A 1 544 ? -3.003 13.588 -0.888 1.00 88.56 544 GLU A C 1
ATOM 4212 O O . GLU A 1 544 ? -2.858 12.387 -1.125 1.00 88.56 544 GLU A O 1
ATOM 4217 N N . LEU A 1 545 ? -2.193 14.250 -0.058 1.00 90.00 545 LEU A N 1
ATOM 4218 C CA . LEU A 1 545 ? -1.036 13.649 0.599 1.00 90.00 545 LEU A CA 1
ATOM 4219 C C . LEU A 1 545 ? -1.457 12.571 1.618 1.00 90.00 545 LEU A C 1
ATOM 4221 O O . LEU A 1 545 ? -0.885 11.479 1.633 1.00 90.00 545 LEU A O 1
ATOM 4225 N N . ILE A 1 546 ? -2.504 12.829 2.411 1.00 90.12 546 ILE A N 1
ATOM 4226 C CA . ILE A 1 546 ? -3.083 11.847 3.344 1.00 90.12 546 ILE A CA 1
ATOM 4227 C C . ILE A 1 546 ? -3.671 10.655 2.586 1.00 90.12 546 ILE A C 1
ATOM 4229 O O . ILE A 1 546 ? -3.364 9.514 2.928 1.00 90.12 546 ILE A O 1
ATOM 4233 N N . ALA A 1 547 ? -4.483 10.904 1.552 1.00 87.00 547 ALA A N 1
ATOM 4234 C CA . ALA A 1 547 ? -5.142 9.853 0.779 1.00 87.00 547 ALA A CA 1
ATOM 4235 C C . ALA A 1 547 ? -4.138 8.901 0.114 1.00 87.00 547 ALA A C 1
ATOM 4237 O O . ALA A 1 547 ? -4.402 7.704 -0.010 1.00 87.00 547 ALA A O 1
ATOM 4238 N N . ARG A 1 548 ? -2.976 9.421 -0.299 1.00 88.31 548 ARG A N 1
ATOM 4239 C CA . ARG A 1 548 ? -1.942 8.621 -0.957 1.00 88.31 548 ARG A CA 1
ATOM 4240 C C . ARG A 1 548 ? -1.077 7.820 0.014 1.00 88.31 548 ARG A C 1
ATOM 4242 O O . ARG A 1 548 ? -0.650 6.724 -0.335 1.00 88.31 548 ARG A O 1
ATOM 4249 N N . LEU A 1 549 ? -0.815 8.350 1.210 1.00 91.19 549 LEU A N 1
ATOM 4250 C CA . LEU A 1 549 ? 0.171 7.797 2.148 1.00 91.19 549 LEU A CA 1
ATOM 4251 C C . LEU A 1 549 ? -0.432 7.083 3.359 1.00 91.19 549 LEU A C 1
ATOM 4253 O O . LEU A 1 549 ? 0.301 6.422 4.088 1.00 91.19 549 LEU A O 1
ATOM 4257 N N . SER A 1 550 ? -1.739 7.194 3.588 1.00 90.38 550 SER A N 1
ATOM 4258 C CA . SER A 1 550 ? -2.416 6.624 4.753 1.00 90.38 550 SER A CA 1
ATOM 4259 C C . SER A 1 550 ? -3.746 5.983 4.373 1.00 90.38 550 SER A C 1
ATOM 4261 O O . SER A 1 550 ? -4.478 6.482 3.526 1.00 90.38 550 SER A O 1
ATOM 4263 N N . ASN A 1 551 ? -4.095 4.888 5.051 1.00 86.44 551 ASN A N 1
ATOM 4264 C CA . ASN A 1 551 ? -5.448 4.316 5.035 1.00 86.44 551 ASN A CA 1
ATOM 4265 C C . ASN A 1 551 ? -6.191 4.535 6.362 1.00 86.44 551 ASN A C 1
ATOM 4267 O O . ASN A 1 551 ? -7.247 3.950 6.599 1.00 86.44 551 ASN A O 1
ATOM 4271 N N . GLN A 1 552 ? -5.616 5.340 7.251 1.00 81.50 552 GLN A N 1
ATOM 4272 C CA . GLN A 1 552 ? -6.262 5.857 8.445 1.00 81.50 552 GLN A CA 1
ATOM 4273 C C . GLN A 1 552 ? -6.627 7.311 8.171 1.00 81.50 552 GLN A C 1
ATOM 4275 O O . GLN A 1 552 ? -5.738 8.129 7.947 1.00 81.50 552 GLN A O 1
ATOM 4280 N N . LEU A 1 553 ? -7.920 7.621 8.154 1.00 77.69 553 LEU A N 1
ATOM 4281 C CA . LEU A 1 553 ? -8.413 8.987 8.007 1.00 77.69 553 LEU A CA 1
ATOM 4282 C C . LEU A 1 553 ? -8.692 9.570 9.391 1.00 77.69 553 LEU A C 1
ATOM 4284 O O . LEU A 1 553 ? -9.236 8.889 10.261 1.00 77.69 553 LEU A O 1
ATOM 4288 N N . VAL A 1 554 ? -8.317 10.830 9.584 1.00 77.06 554 VAL A N 1
ATOM 4289 C CA . VAL A 1 554 ? -8.757 11.636 10.724 1.00 77.06 554 VAL A CA 1
ATOM 4290 C C . VAL A 1 554 ? -9.853 12.563 10.218 1.00 77.06 554 VAL A C 1
ATOM 4292 O O . VAL A 1 554 ? -9.648 13.250 9.219 1.00 77.06 554 VAL A O 1
ATOM 4295 N N . ASP A 1 555 ? -10.998 12.599 10.899 1.00 71.69 555 ASP A N 1
ATOM 4296 C CA . ASP A 1 555 ? -12.056 13.567 10.599 1.00 71.69 555 ASP A CA 1
ATOM 4297 C C . ASP A 1 555 ? -11.547 14.983 10.900 1.00 71.69 555 ASP A C 1
ATOM 4299 O O . ASP A 1 555 ? -11.372 15.366 12.061 1.00 71.69 555 ASP A O 1
ATOM 4303 N N . LEU A 1 556 ? -11.278 15.751 9.845 1.00 73.50 556 LEU A N 1
ATOM 4304 C CA . LEU A 1 556 ? -10.832 17.138 9.936 1.00 73.50 556 LEU A CA 1
ATOM 4305 C C . LEU A 1 556 ? -12.041 18.097 9.922 1.00 73.50 556 LEU A C 1
ATOM 4307 O O . LEU A 1 556 ? -13.049 17.805 9.276 1.00 73.50 556 LEU A O 1
ATOM 4311 N N . PRO A 1 557 ? -11.982 19.250 10.618 1.00 66.62 557 PRO A N 1
ATOM 4312 C CA . PRO A 1 557 ? -13.094 20.203 10.647 1.00 66.62 557 PRO A CA 1
ATOM 4313 C C . PRO A 1 557 ? -13.368 20.846 9.273 1.00 66.62 557 PRO A C 1
ATOM 4315 O O . PRO A 1 557 ? -12.506 21.530 8.737 1.00 66.62 557 PRO A O 1
ATOM 4318 N N . GLY A 1 558 ? -14.586 20.721 8.732 1.00 66.06 558 GLY A N 1
ATOM 4319 C CA . GLY A 1 558 ? -15.029 21.463 7.534 1.00 66.06 558 GLY A CA 1
ATOM 4320 C C . GLY A 1 558 ? -14.123 21.304 6.298 1.00 66.06 558 GLY A C 1
ATOM 4321 O O . GLY A 1 558 ? -13.585 20.231 6.048 1.00 66.06 558 GLY A O 1
ATOM 4322 N N . GLU A 1 559 ? -13.936 22.382 5.527 1.00 67.00 559 GLU A N 1
ATOM 4323 C CA . GLU A 1 559 ? -13.020 22.451 4.368 1.00 67.00 559 GLU A CA 1
ATOM 4324 C C . GLU A 1 559 ? -11.541 22.634 4.791 1.00 67.00 559 GLU A C 1
ATOM 4326 O O . GLU A 1 559 ? -10.796 23.389 4.167 1.00 67.00 559 GLU A O 1
ATOM 4331 N N . PHE A 1 560 ? -11.099 22.021 5.897 1.00 78.38 560 PHE A N 1
ATOM 4332 C CA . PHE A 1 560 ? -9.700 22.103 6.338 1.00 78.38 560 PHE A CA 1
ATOM 4333 C C . PHE A 1 560 ? -8.790 21.291 5.402 1.00 78.38 560 PHE A C 1
ATOM 4335 O O . PHE A 1 560 ? -8.475 20.129 5.652 1.00 78.38 560 PHE A O 1
ATOM 4342 N N . ASP A 1 561 ? -8.371 21.921 4.306 1.00 84.56 561 ASP A N 1
ATOM 4343 C CA . ASP A 1 561 ? -7.444 21.361 3.326 1.00 84.56 561 ASP A CA 1
ATOM 4344 C C . ASP A 1 561 ? -6.397 22.408 2.926 1.00 84.56 561 ASP A C 1
ATOM 4346 O O . ASP A 1 561 ? -6.672 23.377 2.214 1.00 84.56 561 ASP A O 1
ATOM 4350 N N . LEU A 1 562 ? -5.177 22.239 3.436 1.00 87.31 562 LEU A N 1
ATOM 4351 C CA . LEU A 1 562 ? -4.080 23.171 3.195 1.00 87.31 562 LEU A CA 1
ATOM 4352 C C . LEU A 1 562 ? -3.429 22.872 1.843 1.00 87.31 562 LEU A C 1
ATOM 4354 O O . LEU A 1 562 ? -3.132 21.724 1.527 1.00 87.31 562 LEU A O 1
ATOM 4358 N N . THR A 1 563 ? -3.176 23.917 1.052 1.00 89.25 563 THR A N 1
ATOM 4359 C CA . THR A 1 563 ? -2.376 23.810 -0.175 1.00 89.25 563 THR A CA 1
ATOM 4360 C C . THR A 1 563 ? -0.939 24.204 0.128 1.00 89.25 563 THR A C 1
ATOM 4362 O O . THR A 1 563 ? -0.670 25.338 0.523 1.00 89.25 563 THR A O 1
ATOM 4365 N N . PHE A 1 564 ? -0.019 23.277 -0.088 1.00 90.69 564 PHE A N 1
ATOM 4366 C CA . PHE A 1 564 ? 1.412 23.484 0.065 1.00 90.69 564 PHE A CA 1
ATOM 4367 C C . PHE A 1 564 ? 2.033 23.833 -1.281 1.00 90.69 564 PHE A C 1
ATOM 4369 O O . PHE A 1 564 ? 1.560 23.374 -2.322 1.00 90.69 564 PHE A O 1
ATOM 4376 N N . ARG A 1 565 ? 3.069 24.673 -1.261 1.00 89.19 565 ARG A N 1
ATOM 4377 C CA . ARG A 1 565 ? 3.818 25.085 -2.449 1.00 89.19 565 ARG A CA 1
ATOM 4378 C C . ARG A 1 565 ? 5.309 24.932 -2.188 1.00 89.19 565 ARG A C 1
ATOM 4380 O O . ARG A 1 565 ? 5.753 25.253 -1.089 1.00 89.19 565 ARG A O 1
ATOM 4387 N N . GLN A 1 566 ? 6.064 24.515 -3.203 1.00 88.31 566 GLN A N 1
ATOM 4388 C CA . GLN A 1 566 ? 7.534 24.424 -3.165 1.00 88.31 566 GLN A CA 1
ATOM 4389 C C . GLN A 1 566 ? 8.038 23.626 -1.954 1.00 88.31 566 GLN A C 1
ATOM 4391 O O . GLN A 1 566 ? 8.897 24.067 -1.184 1.00 88.31 566 GLN A O 1
ATOM 4396 N N . SER A 1 567 ? 7.424 22.465 -1.767 1.00 91.75 567 SER A N 1
ATOM 4397 C CA . SER A 1 567 ? 7.612 21.594 -0.617 1.00 91.75 567 SER A CA 1
ATOM 4398 C C . SER A 1 567 ? 8.686 20.550 -0.886 1.00 91.75 567 SER A C 1
ATOM 4400 O O . SER A 1 567 ? 8.924 20.176 -2.030 1.00 91.75 567 SER A O 1
ATOM 4402 N N . SER A 1 568 ? 9.312 20.046 0.172 1.00 92.56 568 SER A N 1
ATOM 4403 C CA . SER A 1 568 ? 10.378 19.050 0.068 1.00 92.56 568 SER A CA 1
ATOM 4404 C C . SER A 1 568 ? 9.935 17.712 0.637 1.00 92.56 568 SER A C 1
ATOM 4406 O O . SER A 1 568 ? 9.313 17.650 1.698 1.00 92.56 568 SER A O 1
ATOM 4408 N N . ILE A 1 569 ? 10.304 16.640 -0.056 1.00 92.44 569 ILE A N 1
ATOM 4409 C CA . ILE A 1 569 ? 10.099 15.254 0.358 1.00 92.44 569 ILE A CA 1
ATOM 4410 C C . ILE A 1 569 ? 11.441 14.616 0.688 1.00 92.44 569 ILE A C 1
ATOM 4412 O O . ILE A 1 569 ? 12.445 14.830 0.007 1.00 92.44 569 ILE A O 1
ATOM 4416 N N . LEU A 1 570 ? 11.417 13.767 1.709 1.00 91.06 570 LEU A N 1
ATOM 4417 C CA . LEU A 1 570 ? 12.478 12.838 2.034 1.00 91.06 570 LEU A CA 1
ATOM 4418 C C . LEU A 1 570 ? 11.867 11.468 2.344 1.00 91.06 570 LEU A C 1
ATOM 4420 O O . LEU A 1 570 ? 11.085 11.333 3.280 1.00 91.06 570 LEU A O 1
ATOM 4424 N N . ILE A 1 571 ? 12.248 10.443 1.588 1.00 90.19 571 ILE A N 1
ATOM 4425 C CA . ILE A 1 571 ? 11.915 9.047 1.889 1.00 90.19 571 ILE A CA 1
ATOM 4426 C C . ILE A 1 571 ? 13.183 8.370 2.390 1.00 90.19 571 ILE A C 1
ATOM 4428 O O . ILE A 1 571 ? 14.201 8.378 1.703 1.00 90.19 571 ILE A O 1
ATOM 4432 N N . SER A 1 572 ? 13.135 7.781 3.580 1.00 89.06 572 SER A N 1
ATOM 4433 C CA . SER A 1 572 ? 14.282 7.088 4.176 1.00 89.06 572 SER A CA 1
ATOM 4434 C C . SER A 1 572 ? 13.858 5.794 4.868 1.00 89.06 572 SER A C 1
ATOM 4436 O O . SER A 1 572 ? 12.669 5.544 5.070 1.00 89.06 572 SER A O 1
ATOM 4438 N N . LYS A 1 573 ? 14.829 4.937 5.206 1.00 84.38 573 LYS A N 1
ATOM 4439 C CA . LYS A 1 573 ? 14.582 3.731 6.010 1.00 84.38 573 LYS A CA 1
ATOM 4440 C C . LYS A 1 573 ? 14.703 4.042 7.500 1.00 84.38 573 LYS A C 1
ATOM 4442 O O . LYS A 1 573 ? 15.724 4.569 7.940 1.00 84.38 573 LYS A O 1
ATOM 4447 N N . ARG A 1 574 ? 13.698 3.641 8.280 1.00 81.75 574 ARG A N 1
ATOM 4448 C CA . ARG A 1 574 ? 13.759 3.562 9.745 1.00 81.75 574 ARG A CA 1
ATOM 4449 C C . ARG A 1 574 ? 13.611 2.089 10.121 1.00 81.75 574 ARG A C 1
ATOM 4451 O O . ARG A 1 574 ? 12.571 1.489 9.879 1.00 81.75 574 ARG A O 1
ATOM 4458 N N . GLU A 1 575 ? 14.672 1.508 10.677 1.00 78.69 575 GLU A N 1
ATOM 4459 C CA . GLU A 1 575 ? 14.795 0.055 10.877 1.00 78.69 575 GLU A CA 1
ATOM 4460 C C . GLU A 1 575 ? 14.664 -0.722 9.551 1.00 78.69 575 GLU A C 1
ATOM 4462 O O . GLU A 1 575 ? 15.565 -0.648 8.715 1.00 78.69 575 GLU A O 1
ATOM 4467 N N . GLN A 1 576 ? 13.568 -1.460 9.352 1.00 77.69 576 GLN A N 1
ATOM 4468 C CA . GLN A 1 576 ? 13.279 -2.243 8.141 1.00 77.69 576 GLN A CA 1
ATOM 4469 C C . GLN A 1 576 ? 12.225 -1.577 7.237 1.00 77.69 576 GLN A C 1
ATOM 4471 O O . GLN A 1 576 ? 12.120 -1.942 6.067 1.00 77.69 576 GLN A O 1
ATOM 4476 N N . ASP A 1 577 ? 11.477 -0.592 7.743 1.00 85.44 577 ASP A N 1
ATOM 4477 C CA . ASP A 1 577 ? 10.367 0.041 7.027 1.00 85.44 577 ASP A CA 1
ATOM 4478 C C . ASP A 1 577 ? 10.758 1.398 6.423 1.00 85.44 577 ASP A C 1
ATOM 4480 O O . ASP A 1 577 ? 11.640 2.114 6.912 1.00 85.44 577 ASP A O 1
ATOM 4484 N N . LEU A 1 578 ? 10.074 1.764 5.338 1.00 89.38 578 LEU A N 1
ATOM 4485 C CA . LEU A 1 578 ? 10.178 3.092 4.745 1.00 89.38 578 LEU A CA 1
ATOM 4486 C C . LEU A 1 578 ? 9.358 4.107 5.547 1.00 89.38 578 LEU A C 1
ATOM 4488 O O . LEU A 1 578 ? 8.270 3.813 6.042 1.00 89.38 578 LEU A O 1
ATOM 4492 N N . VAL A 1 579 ? 9.877 5.327 5.633 1.00 91.88 579 VAL A N 1
ATOM 4493 C CA . VAL A 1 579 ? 9.189 6.482 6.206 1.00 91.88 579 VAL A CA 1
ATOM 4494 C C . VAL A 1 579 ? 9.168 7.588 5.161 1.00 91.88 579 VAL A C 1
ATOM 4496 O O . VAL A 1 579 ? 10.199 7.902 4.566 1.00 91.88 579 VAL A O 1
ATOM 4499 N N . PHE A 1 580 ? 7.995 8.182 4.949 1.00 93.50 580 PHE A N 1
ATOM 4500 C CA . PHE A 1 580 ? 7.831 9.375 4.125 1.00 93.50 580 PHE A CA 1
ATOM 4501 C C . PHE A 1 580 ? 7.829 10.604 5.027 1.00 93.50 580 PHE A C 1
ATOM 4503 O O . PHE A 1 580 ? 7.000 10.717 5.930 1.00 93.50 580 PHE A O 1
ATOM 4510 N N . LEU A 1 581 ? 8.737 11.533 4.765 1.00 93.88 581 LEU A N 1
ATOM 4511 C CA . LEU A 1 581 ? 8.847 12.805 5.458 1.00 93.88 581 LEU A CA 1
ATOM 4512 C C . LEU A 1 581 ? 8.579 13.932 4.463 1.00 93.88 581 LEU A C 1
ATOM 4514 O O . LEU A 1 581 ? 9.071 13.912 3.335 1.00 93.88 581 LEU A O 1
ATOM 4518 N N . PHE A 1 582 ? 7.830 14.936 4.896 1.00 93.81 582 PHE A N 1
ATOM 4519 C CA . PHE A 1 582 ? 7.512 16.112 4.100 1.00 93.81 582 PHE A CA 1
ATOM 4520 C C . PHE A 1 582 ? 7.685 17.374 4.940 1.00 93.81 582 PHE A C 1
ATOM 4522 O O . PHE A 1 582 ? 7.235 17.444 6.083 1.00 93.81 582 PHE A O 1
ATOM 4529 N N . GLY A 1 583 ? 8.372 18.359 4.372 1.00 93.31 583 GLY A N 1
ATOM 4530 C CA . GLY A 1 583 ? 8.671 19.635 5.008 1.00 93.31 583 GLY A CA 1
ATOM 4531 C C . GLY A 1 583 ? 8.293 20.788 4.091 1.00 93.31 583 GLY A C 1
ATOM 4532 O O . GLY A 1 583 ? 8.626 20.781 2.905 1.00 93.31 583 GLY A O 1
ATOM 4533 N N . THR A 1 584 ? 7.602 21.795 4.622 1.00 93.31 584 THR A N 1
ATOM 4534 C CA . THR A 1 584 ? 7.232 22.982 3.840 1.00 93.31 584 THR A CA 1
ATOM 4535 C C . THR A 1 584 ? 7.151 24.231 4.705 1.00 93.31 584 THR A C 1
ATOM 4537 O O . THR A 1 584 ? 6.960 24.161 5.919 1.00 93.31 584 THR A O 1
ATOM 4540 N N . GLN A 1 585 ? 7.260 25.391 4.064 1.00 91.56 585 GLN A N 1
ATOM 4541 C CA . GLN A 1 585 ? 6.888 26.676 4.643 1.00 91.56 585 GLN A CA 1
ATOM 4542 C C . GLN A 1 585 ? 5.498 27.059 4.128 1.00 91.56 585 GLN A C 1
ATOM 4544 O O . GLN A 1 585 ? 5.253 26.979 2.927 1.00 91.56 585 GLN A O 1
ATOM 4549 N N . ILE A 1 586 ? 4.591 27.457 5.019 1.00 88.56 586 ILE A N 1
ATOM 4550 C CA . ILE A 1 586 ? 3.288 28.015 4.647 1.00 88.56 586 ILE A CA 1
ATOM 4551 C C . ILE A 1 586 ? 3.329 29.525 4.875 1.00 88.56 586 ILE A C 1
ATOM 4553 O O . ILE A 1 586 ? 3.631 29.988 5.983 1.00 88.56 586 ILE A O 1
ATOM 4557 N N . ASP A 1 587 ? 3.017 30.289 3.830 1.00 81.44 587 ASP A N 1
ATOM 4558 C CA . ASP A 1 587 ? 2.937 31.747 3.895 1.00 81.44 587 ASP A CA 1
ATOM 4559 C C . ASP A 1 587 ? 1.950 32.184 4.989 1.00 81.44 587 ASP A C 1
ATOM 4561 O O . ASP A 1 587 ? 0.859 31.633 5.118 1.00 81.44 587 ASP A O 1
ATOM 4565 N N . SER A 1 588 ? 2.347 33.170 5.800 1.00 78.69 588 SER A N 1
ATOM 4566 C CA . SER A 1 588 ? 1.545 33.740 6.903 1.00 78.69 588 SER A CA 1
ATOM 4567 C C . SER A 1 588 ? 1.235 32.823 8.103 1.00 78.69 588 SER A C 1
ATOM 4569 O O . SER A 1 588 ? 0.572 33.282 9.037 1.00 78.69 588 SER A O 1
ATOM 4571 N N . PHE A 1 589 ? 1.732 31.579 8.134 1.00 82.12 589 PHE A N 1
ATOM 4572 C CA . PHE A 1 589 ? 1.530 30.656 9.263 1.00 82.12 589 PHE A CA 1
ATOM 4573 C C . PHE A 1 589 ? 2.844 30.184 9.891 1.00 82.12 589 PHE A C 1
ATOM 4575 O O . PHE A 1 589 ? 3.096 30.502 11.049 1.00 82.12 589 PHE A O 1
ATOM 4582 N N . GLY A 1 590 ? 3.695 29.477 9.138 1.00 87.38 590 GLY A N 1
ATOM 4583 C CA . GLY A 1 590 ? 4.929 28.898 9.676 1.00 87.38 590 GLY A CA 1
ATOM 4584 C C . GLY A 1 590 ? 5.386 27.630 8.956 1.00 87.38 590 GLY A C 1
ATOM 4585 O O . GLY A 1 590 ? 4.942 27.334 7.845 1.00 87.38 590 GLY A O 1
ATOM 4586 N N . SER A 1 591 ? 6.327 26.909 9.566 1.00 91.50 591 SER A N 1
ATOM 4587 C CA . SER A 1 591 ? 6.868 25.665 9.011 1.00 91.50 591 SER A CA 1
ATOM 4588 C C . SER A 1 591 ? 5.988 24.471 9.388 1.00 91.50 591 SER A C 1
ATOM 4590 O O . SER A 1 591 ? 5.485 24.387 10.510 1.00 91.50 591 SER A O 1
ATOM 4592 N N . LEU A 1 592 ? 5.813 23.542 8.450 1.00 92.94 592 LEU A N 1
ATOM 4593 C CA . LEU A 1 592 ? 5.062 22.305 8.635 1.00 92.94 592 LEU A CA 1
ATOM 4594 C C . LEU A 1 592 ? 5.974 21.098 8.433 1.00 92.94 592 LEU A C 1
ATOM 4596 O O . LEU A 1 592 ? 6.743 21.049 7.472 1.00 92.94 592 LEU A O 1
ATOM 4600 N N . ALA A 1 593 ? 5.836 20.120 9.323 1.00 94.25 593 ALA A N 1
ATOM 4601 C CA . ALA A 1 593 ? 6.429 18.796 9.216 1.00 94.25 593 ALA A CA 1
ATOM 4602 C C . ALA A 1 593 ? 5.317 17.756 9.070 1.00 94.25 593 ALA A C 1
ATOM 4604 O O . ALA A 1 593 ? 4.333 17.803 9.803 1.00 94.25 593 ALA A O 1
ATOM 4605 N N . PHE A 1 594 ? 5.476 16.804 8.161 1.00 94.31 594 PHE A N 1
ATOM 4606 C CA . PHE A 1 594 ? 4.589 15.660 7.980 1.00 94.31 594 PHE A CA 1
ATOM 4607 C C . PHE A 1 594 ? 5.431 14.379 7.966 1.00 94.31 594 PHE A C 1
ATOM 4609 O O . PHE A 1 594 ? 6.480 14.327 7.325 1.00 94.31 594 PHE A O 1
ATOM 4616 N N . GLU A 1 595 ? 4.970 13.346 8.664 1.00 94.44 595 GLU A N 1
ATOM 4617 C CA . GLU A 1 595 ? 5.545 12.000 8.679 1.00 94.44 595 GLU A CA 1
ATOM 4618 C C . GLU A 1 595 ? 4.439 10.981 8.380 1.00 94.44 595 GLU A C 1
ATOM 4620 O O . GLU A 1 595 ? 3.403 10.987 9.043 1.00 94.44 595 GLU A O 1
ATOM 4625 N N . ALA A 1 596 ? 4.671 10.079 7.425 1.00 94.25 596 ALA A N 1
ATOM 4626 C CA . ALA A 1 596 ? 3.885 8.862 7.242 1.00 94.25 596 ALA A CA 1
ATOM 4627 C C . ALA A 1 596 ? 4.767 7.621 7.403 1.00 94.25 596 ALA A C 1
ATOM 4629 O O . ALA A 1 596 ? 5.869 7.543 6.853 1.00 94.25 596 ALA A O 1
ATOM 4630 N N . ARG A 1 597 ? 4.267 6.648 8.168 1.00 92.69 597 ARG A N 1
ATOM 4631 C CA . ARG A 1 597 ? 4.965 5.404 8.519 1.00 92.69 597 ARG A CA 1
ATOM 4632 C C . ARG A 1 597 ? 3.985 4.254 8.734 1.00 92.69 597 ARG A C 1
ATOM 4634 O O . ARG A 1 597 ? 2.797 4.478 8.987 1.00 92.69 597 ARG A O 1
ATOM 4641 N N . LYS A 1 598 ? 4.491 3.020 8.723 1.00 90.56 598 LYS A N 1
ATOM 4642 C CA . LYS A 1 598 ? 3.725 1.871 9.216 1.00 90.56 598 LYS A CA 1
ATOM 4643 C C . LYS A 1 598 ? 3.525 1.949 10.733 1.00 90.56 598 LYS A C 1
ATOM 4645 O O . LYS A 1 598 ? 4.407 2.378 11.476 1.00 90.56 598 LYS A O 1
ATOM 4650 N N . ILE A 1 599 ? 2.347 1.528 11.177 1.00 87.25 599 ILE A N 1
ATOM 4651 C CA . ILE A 1 599 ? 1.934 1.413 12.580 1.00 87.25 599 ILE A CA 1
ATOM 4652 C C . ILE A 1 599 ? 1.492 -0.031 12.882 1.00 87.25 599 ILE A C 1
ATOM 4654 O O . ILE A 1 599 ? 1.449 -0.882 11.989 1.00 87.25 599 ILE A O 1
ATOM 4658 N N . GLY A 1 600 ? 1.160 -0.324 14.145 1.00 79.50 600 GLY A N 1
ATOM 4659 C CA . GLY A 1 600 ? 0.729 -1.658 14.580 1.00 79.50 600 GLY A CA 1
ATOM 4660 C C . GLY A 1 600 ? -0.363 -2.266 13.685 1.00 79.50 600 GLY A C 1
ATOM 4661 O O . GLY A 1 600 ? -1.317 -1.595 13.294 1.00 79.50 600 GLY A O 1
ATOM 4662 N N . GLY A 1 601 ? -0.211 -3.549 13.341 1.00 77.06 601 GLY A N 1
ATOM 4663 C CA . GLY A 1 601 ? -1.130 -4.259 12.443 1.00 77.06 601 GLY A CA 1
ATOM 4664 C C . GLY A 1 601 ? -0.896 -4.024 10.944 1.00 77.06 601 GLY A C 1
ATOM 4665 O O . GLY A 1 601 ? -1.781 -4.334 10.152 1.00 77.06 601 GLY A O 1
ATOM 4666 N N . GLY A 1 602 ? 0.260 -3.474 10.543 1.00 80.00 602 GLY A N 1
ATOM 4667 C CA . GLY A 1 602 ? 0.657 -3.327 9.133 1.00 80.00 602 GLY A CA 1
ATOM 4668 C C . GLY A 1 602 ? -0.059 -2.203 8.376 1.00 80.00 602 GLY A C 1
ATOM 4669 O O . GLY A 1 602 ? -0.015 -2.157 7.150 1.00 80.00 602 GLY A O 1
ATOM 4670 N N . LYS A 1 603 ? -0.741 -1.304 9.091 1.00 88.81 603 LYS A N 1
ATOM 4671 C CA . LYS A 1 603 ? -1.438 -0.146 8.514 1.00 88.81 603 LYS A CA 1
ATOM 4672 C C . LYS A 1 603 ? -0.482 1.030 8.344 1.00 88.81 603 LYS A C 1
ATOM 4674 O O . LYS A 1 603 ? 0.489 1.142 9.087 1.00 88.81 603 LYS A O 1
ATOM 4679 N N . TRP A 1 604 ? -0.796 1.931 7.419 1.00 92.56 604 TRP A N 1
ATOM 4680 C CA . TRP A 1 604 ? -0.080 3.194 7.265 1.00 92.56 604 TRP A CA 1
ATOM 4681 C C . TRP A 1 604 ? -0.810 4.300 8.013 1.00 92.56 604 TRP A C 1
ATOM 4683 O O . TRP A 1 604 ? -2.007 4.502 7.807 1.00 92.56 604 TRP A O 1
ATOM 4693 N N . GLY A 1 605 ? -0.079 4.994 8.880 1.00 92.31 605 GLY A N 1
ATOM 4694 C CA . GLY A 1 605 ? -0.547 6.167 9.599 1.00 92.31 605 GLY A CA 1
ATOM 4695 C C . GLY A 1 605 ? 0.323 7.379 9.286 1.00 92.31 605 GLY A C 1
ATOM 4696 O O . GLY A 1 605 ? 1.489 7.255 8.912 1.00 92.31 605 GLY A O 1
ATOM 4697 N N . TYR A 1 606 ? -0.247 8.561 9.469 1.00 94.06 606 TYR A N 1
ATOM 4698 C CA . TYR A 1 606 ? 0.429 9.844 9.358 1.00 94.06 606 TYR A CA 1
ATOM 4699 C C . TYR A 1 606 ? 0.303 10.691 10.624 1.00 94.06 606 TYR A C 1
ATOM 4701 O O . TYR A 1 606 ? -0.646 10.532 11.402 1.00 94.06 606 TYR A O 1
ATOM 4709 N N . ALA A 1 607 ? 1.236 11.626 10.769 1.00 93.56 607 ALA A N 1
ATOM 4710 C CA . ALA A 1 607 ? 1.146 12.769 11.657 1.00 93.56 607 ALA A CA 1
ATOM 4711 C C . ALA A 1 607 ? 1.719 14.010 10.964 1.00 93.56 607 ALA A C 1
ATOM 4713 O O . ALA A 1 607 ? 2.743 13.924 10.289 1.00 93.56 607 ALA A O 1
ATOM 4714 N N . PHE A 1 608 ? 1.100 15.172 11.149 1.00 92.94 608 PHE A N 1
ATOM 4715 C CA . PHE A 1 608 ? 1.694 16.443 10.746 1.00 92.94 608 PHE A CA 1
ATOM 4716 C C . PHE A 1 608 ? 1.567 17.493 11.835 1.00 92.94 608 PHE A C 1
ATOM 4718 O O . PHE A 1 608 ? 0.605 17.492 12.599 1.00 92.94 608 PHE A O 1
ATOM 4725 N N . GLY A 1 609 ? 2.552 18.379 11.894 1.00 92.06 609 GLY A N 1
ATOM 4726 C CA . GLY A 1 609 ? 2.641 19.480 12.834 1.00 92.06 609 GLY A CA 1
ATOM 4727 C C . GLY A 1 609 ? 2.897 20.779 12.087 1.00 92.06 609 GLY A C 1
ATOM 4728 O O . GLY A 1 609 ? 3.804 20.841 11.262 1.00 92.06 609 GLY A O 1
ATOM 4729 N N . LEU A 1 610 ? 2.107 21.807 12.376 1.00 91.19 610 LEU A N 1
ATOM 4730 C CA . LEU A 1 610 ? 2.250 23.164 11.869 1.00 91.19 610 LEU A CA 1
ATOM 4731 C C . LEU A 1 610 ? 2.622 24.087 13.029 1.00 91.19 610 LEU A C 1
ATOM 4733 O O . LEU A 1 610 ? 1.846 24.251 13.976 1.00 91.19 610 LEU A O 1
ATOM 4737 N N . ASP A 1 611 ? 3.799 24.700 12.941 1.00 89.12 611 ASP A N 1
ATOM 4738 C CA . ASP A 1 611 ? 4.187 25.778 13.844 1.00 89.12 611 ASP A CA 1
ATOM 4739 C C . ASP A 1 611 ? 3.386 27.040 13.494 1.00 89.12 611 ASP A C 1
ATOM 4741 O O . ASP A 1 611 ? 3.466 27.549 12.377 1.00 89.12 611 ASP A O 1
ATOM 4745 N N . LEU A 1 612 ? 2.593 27.520 14.451 1.00 85.25 612 LEU A N 1
ATOM 4746 C CA . LEU A 1 612 ? 1.756 28.714 14.348 1.00 85.25 612 LEU A CA 1
ATOM 4747 C C . LEU A 1 612 ? 2.266 29.829 15.266 1.00 85.25 612 LEU A C 1
ATOM 4749 O O . LEU A 1 612 ? 1.524 30.755 15.577 1.00 85.25 612 LEU A O 1
ATOM 4753 N N . SER A 1 613 ? 3.520 29.779 15.721 1.00 73.69 613 SER A N 1
ATOM 4754 C CA . SER A 1 613 ? 4.058 30.747 16.687 1.00 73.69 613 SER A CA 1
ATOM 4755 C C . SER A 1 613 ? 3.973 32.214 16.233 1.00 73.69 613 SER A C 1
ATOM 4757 O O . SER A 1 613 ? 4.043 33.112 17.072 1.00 73.69 613 SER A O 1
ATOM 4759 N N . SER A 1 614 ? 3.806 32.475 14.933 1.00 71.38 614 SER A N 1
ATOM 4760 C CA . SER A 1 614 ? 3.633 33.809 14.342 1.00 71.38 614 SER A CA 1
ATOM 4761 C C . SER A 1 614 ? 2.208 34.110 13.843 1.00 71.38 614 SER A C 1
ATOM 4763 O O . SER A 1 614 ? 1.992 35.171 13.256 1.00 71.38 614 SER A O 1
ATOM 4765 N N . SER A 1 615 ? 1.233 33.222 14.074 1.00 79.19 615 SER A N 1
ATOM 4766 C CA . SER A 1 615 ? -0.150 33.344 13.588 1.00 79.19 615 SER A CA 1
ATOM 4767 C C . SER A 1 615 ? -1.174 32.877 14.635 1.00 79.19 615 SER A C 1
ATOM 4769 O O . SER A 1 615 ? -0.823 32.477 15.743 1.00 79.19 615 SER A O 1
ATOM 4771 N N . LYS A 1 616 ? -2.467 32.967 14.310 1.00 80.50 616 LYS A N 1
ATOM 4772 C CA . LYS A 1 616 ? -3.567 32.448 15.141 1.00 80.50 616 LYS A CA 1
ATOM 4773 C C . LYS A 1 616 ? -4.040 31.097 14.583 1.00 80.50 616 LYS A C 1
ATOM 4775 O O . LYS A 1 616 ? -3.913 30.845 13.392 1.00 80.50 616 LYS A O 1
ATOM 4780 N N . ALA A 1 617 ? -4.596 30.214 15.408 1.00 78.75 617 ALA A N 1
ATOM 4781 C CA . ALA A 1 617 ? -5.252 29.002 14.908 1.00 78.75 617 ALA A CA 1
ATOM 4782 C C . ALA A 1 617 ? -6.590 29.340 14.229 1.00 78.75 617 ALA A C 1
ATOM 4784 O O . ALA A 1 617 ? -6.961 28.701 13.247 1.00 78.75 617 ALA A O 1
ATOM 4785 N N . SER A 1 618 ? -7.283 30.383 14.698 1.00 79.12 618 SER A N 1
ATOM 4786 C CA . SER A 1 618 ? -8.544 30.859 14.115 1.00 79.12 618 SER A CA 1
ATOM 4787 C C . SER A 1 618 ? -8.420 31.439 12.703 1.00 79.12 618 SER A C 1
ATOM 4789 O O . SER A 1 618 ? -9.427 31.543 12.005 1.00 79.12 618 SER A O 1
ATOM 4791 N N . SER A 1 619 ? -7.212 31.797 12.251 1.00 80.62 619 SER A N 1
ATOM 4792 C CA . SER A 1 619 ? -6.978 32.259 10.877 1.00 80.62 619 SER A CA 1
ATOM 4793 C C . SER A 1 619 ? -6.840 31.116 9.867 1.00 80.62 619 SER A C 1
ATOM 4795 O O . SER A 1 619 ? -6.801 31.381 8.664 1.00 80.62 619 SER A O 1
ATOM 4797 N N . LEU A 1 620 ? -6.788 29.857 10.316 1.00 80.75 620 LEU A N 1
ATOM 4798 C CA . LEU A 1 620 ? -6.828 28.700 9.425 1.00 80.75 620 LEU A CA 1
ATOM 4799 C C . LEU A 1 620 ? -8.259 28.454 8.907 1.00 80.75 620 LEU A C 1
ATOM 4801 O O . LEU A 1 620 ? -9.231 28.681 9.640 1.00 80.75 620 LEU A O 1
ATOM 4805 N N . PRO A 1 621 ? -8.416 27.952 7.665 1.00 74.88 621 PRO A N 1
ATOM 4806 C CA . PRO A 1 621 ? -9.725 27.611 7.108 1.00 74.88 621 PRO A CA 1
ATOM 4807 C C . PRO A 1 621 ? -10.534 26.724 8.060 1.00 74.88 621 PRO A C 1
ATOM 4809 O O . PRO A 1 621 ? -9.992 25.814 8.677 1.00 74.88 621 PRO A O 1
ATOM 4812 N N . SER A 1 622 ? -11.837 26.982 8.193 1.00 70.81 622 SER A N 1
ATOM 4813 C CA . SER A 1 622 ? -12.763 26.204 9.042 1.00 70.81 622 SER A CA 1
ATOM 4814 C C . SER A 1 622 ? -12.509 26.234 10.562 1.00 70.81 622 SER A C 1
ATOM 4816 O O . SER A 1 622 ? -13.308 25.669 11.307 1.00 70.81 622 SER A O 1
ATOM 4818 N N . LEU A 1 623 ? -11.476 26.933 11.054 1.00 75.56 623 LEU A N 1
ATOM 4819 C CA . LEU A 1 623 ? -11.162 27.047 12.488 1.00 75.56 623 LEU A CA 1
ATOM 4820 C C . LEU A 1 623 ? -11.536 28.404 13.112 1.00 75.56 623 LEU A C 1
ATOM 4822 O O . LEU A 1 623 ? -11.236 28.646 14.279 1.00 75.56 623 LEU A O 1
ATOM 4826 N N . GLY A 1 624 ? -12.254 29.274 12.394 1.00 73.06 624 GLY A N 1
ATOM 4827 C CA . GLY A 1 624 ? -12.615 30.620 12.870 1.00 73.06 624 GLY A CA 1
ATOM 4828 C C . GLY A 1 624 ? -13.369 30.662 14.207 1.00 73.06 624 GLY A C 1
ATOM 4829 O O . GLY A 1 624 ? -13.207 31.606 14.973 1.00 73.06 624 GLY A O 1
ATOM 4830 N N . VAL A 1 625 ? -14.124 29.610 14.547 1.00 67.94 625 VAL A N 1
ATOM 4831 C CA . VAL A 1 625 ? -14.815 29.484 15.847 1.00 67.94 625 VAL A CA 1
ATOM 4832 C C . VAL A 1 625 ? -13.853 29.494 17.044 1.00 67.94 625 VAL A C 1
ATOM 4834 O O . VAL A 1 625 ? -14.247 29.839 18.158 1.00 67.94 625 VAL A O 1
ATOM 4837 N N . LEU A 1 626 ? -12.580 29.150 16.826 1.00 72.50 626 LEU A N 1
ATOM 4838 C CA . LEU A 1 626 ? -11.568 29.109 17.878 1.00 72.50 626 LEU A CA 1
ATOM 4839 C C . LEU A 1 626 ? -11.138 30.500 18.362 1.00 72.50 626 LEU A C 1
ATOM 4841 O O . LEU A 1 626 ? -10.512 30.586 19.418 1.00 72.50 626 LEU A O 1
ATOM 4845 N N . SER A 1 627 ? -11.515 31.586 17.671 1.00 74.44 627 SER A N 1
ATOM 4846 C CA . SER A 1 627 ? -11.176 32.952 18.098 1.00 74.44 627 SER A CA 1
ATOM 4847 C C . SER A 1 627 ? -11.703 33.269 19.502 1.00 74.44 627 SER A C 1
ATOM 4849 O O . SER A 1 627 ? -11.053 33.980 20.256 1.00 74.44 627 SER A O 1
ATOM 4851 N N . ILE A 1 628 ? -12.832 32.666 19.898 1.00 67.88 628 ILE A N 1
ATOM 4852 C CA . ILE A 1 628 ? -13.418 32.806 21.241 1.00 67.88 628 ILE A CA 1
ATOM 4853 C C . ILE A 1 628 ? -12.432 32.334 22.321 1.00 67.88 628 ILE A C 1
ATOM 4855 O O . ILE A 1 628 ? -12.285 32.980 23.359 1.00 67.88 628 ILE A O 1
ATOM 4859 N N . PHE A 1 629 ? -11.734 31.220 22.075 1.00 68.12 629 PHE A N 1
ATOM 4860 C CA . PHE A 1 629 ? -10.725 30.702 22.997 1.00 68.12 629 PHE A CA 1
ATOM 4861 C C . PHE A 1 629 ? -9.450 31.546 22.963 1.00 68.12 629 PHE A C 1
ATOM 4863 O O . PHE A 1 629 ? -8.877 31.832 24.009 1.00 68.12 629 PHE A O 1
ATOM 4870 N N . GLU A 1 630 ? -9.014 31.976 21.782 1.00 72.31 630 GLU A N 1
ATOM 4871 C CA . GLU A 1 630 ? -7.807 32.795 21.636 1.00 72.31 630 GLU A CA 1
ATOM 4872 C C . GLU A 1 630 ? -7.936 34.162 22.313 1.00 72.31 630 GLU A C 1
ATOM 4874 O O . GLU A 1 630 ? -6.996 34.606 22.974 1.00 72.31 630 GLU A O 1
ATOM 4879 N N . ASP A 1 631 ? -9.100 34.800 22.190 1.00 72.25 631 ASP A N 1
ATOM 4880 C CA . ASP A 1 631 ? -9.369 36.112 22.773 1.00 72.25 631 ASP A CA 1
ATOM 4881 C C . ASP A 1 631 ? -9.548 36.026 24.298 1.00 72.25 631 ASP A C 1
ATOM 4883 O O . ASP A 1 631 ? -9.092 36.913 25.016 1.00 72.25 631 ASP A O 1
ATOM 4887 N N . PHE A 1 632 ? -10.148 34.946 24.820 1.00 69.19 632 PHE A N 1
ATOM 4888 C CA . PHE A 1 632 ? -10.322 34.766 26.267 1.00 69.19 632 PHE A CA 1
ATOM 4889 C C . PHE A 1 632 ? -9.029 34.327 26.977 1.00 69.19 632 PHE A C 1
ATOM 4891 O O . PHE A 1 632 ? -8.719 34.808 28.069 1.00 69.19 632 PHE A O 1
ATOM 4898 N N . PHE A 1 633 ? -8.267 33.408 26.373 1.00 70.19 633 PHE A N 1
ATOM 4899 C CA . PHE A 1 633 ? -7.099 32.772 26.994 1.00 70.19 633 PHE A CA 1
ATOM 4900 C C . PHE A 1 633 ? -5.750 33.345 26.526 1.00 70.19 633 PHE A C 1
ATOM 4902 O O . PHE A 1 633 ? -4.721 32.827 26.938 1.00 70.19 633 PHE A O 1
ATOM 4909 N N . HIS A 1 634 ? -5.704 34.389 25.689 1.00 76.44 634 HIS A N 1
ATOM 4910 C CA . HIS A 1 634 ? -4.455 35.036 25.239 1.00 76.44 634 HIS A CA 1
ATOM 4911 C C . HIS A 1 634 ? -3.339 34.034 24.862 1.00 76.44 634 HIS A C 1
ATOM 4913 O O . HIS A 1 634 ? -2.229 34.074 25.405 1.00 76.44 634 HIS A O 1
ATOM 4919 N N . LEU A 1 635 ? -3.665 33.091 23.977 1.00 77.06 635 LEU A N 1
ATOM 4920 C CA . LEU A 1 635 ? -2.800 31.959 23.639 1.00 77.06 635 LEU A CA 1
ATOM 4921 C C . LEU A 1 635 ? -1.541 32.398 22.866 1.00 77.06 635 LEU A C 1
ATOM 4923 O O . LEU A 1 635 ? -1.617 33.226 21.960 1.00 77.06 635 LEU A O 1
ATOM 4927 N N . GLN A 1 636 ? -0.386 31.821 23.203 1.00 77.88 636 GLN A N 1
ATOM 4928 C CA . GLN A 1 636 ? 0.918 32.070 22.570 1.00 77.88 636 GLN A CA 1
ATOM 4929 C C . GLN A 1 636 ? 1.619 30.753 22.201 1.00 77.88 636 GLN A C 1
ATOM 4931 O O . GLN A 1 636 ? 1.247 29.696 22.706 1.00 77.88 636 GLN A O 1
ATOM 4936 N N . LYS A 1 637 ? 2.644 30.812 21.333 1.00 80.94 637 LYS A N 1
ATOM 4937 C CA . LYS A 1 637 ? 3.447 29.652 20.877 1.00 80.94 637 LYS A CA 1
ATOM 4938 C C . LYS A 1 637 ? 2.588 28.468 20.420 1.00 80.94 637 LYS A C 1
ATOM 4940 O O . LYS A 1 637 ? 2.720 27.350 20.917 1.00 80.94 637 LYS A O 1
ATOM 4945 N N . LEU A 1 638 ? 1.655 28.751 19.516 1.00 84.44 638 LEU A N 1
ATOM 4946 C CA . LEU A 1 638 ? 0.706 27.759 19.039 1.00 84.44 638 LEU A CA 1
ATOM 4947 C C . LEU A 1 638 ? 1.397 26.728 18.139 1.00 84.44 638 LEU A C 1
ATOM 4949 O O . LEU A 1 638 ? 2.185 27.071 17.262 1.00 84.44 638 LEU A O 1
ATOM 4953 N N . THR A 1 639 ? 1.068 25.457 18.323 1.00 88.44 639 THR A N 1
ATOM 4954 C CA . THR A 1 639 ? 1.452 24.365 17.423 1.00 88.44 639 THR A CA 1
ATOM 4955 C C . THR A 1 639 ? 0.224 23.512 17.165 1.00 88.44 639 THR A C 1
ATOM 4957 O O . THR A 1 639 ? -0.360 22.966 18.100 1.00 88.44 639 THR A O 1
ATOM 4960 N N . LEU A 1 640 ? -0.180 23.403 15.904 1.00 88.56 640 LEU A N 1
ATOM 4961 C CA . LEU A 1 640 ? -1.264 22.519 15.487 1.00 88.56 640 LEU A CA 1
ATOM 4962 C C . LEU A 1 640 ? -0.675 21.178 15.077 1.00 88.56 640 LEU A C 1
ATOM 4964 O O . LEU A 1 640 ? 0.316 21.133 14.361 1.00 88.56 640 LEU A O 1
ATOM 4968 N N . VAL A 1 641 ? -1.290 20.089 15.508 1.00 90.38 641 VAL A N 1
ATOM 4969 C CA . VAL A 1 641 ? -0.852 18.726 15.240 1.00 90.38 641 VAL A CA 1
ATOM 4970 C C . VAL A 1 641 ? -2.055 17.876 14.896 1.00 90.38 641 VAL A C 1
ATOM 4972 O O . VAL A 1 641 ? -3.029 17.837 15.642 1.00 90.38 641 VAL A O 1
ATOM 4975 N N . VAL A 1 642 ? -1.977 17.146 13.795 1.00 90.06 642 VAL A N 1
ATOM 4976 C CA . VAL A 1 642 ? -2.947 16.107 13.461 1.00 90.06 642 VAL A CA 1
ATOM 4977 C C . VAL A 1 642 ? -2.215 14.783 13.417 1.00 90.06 642 VAL A C 1
ATOM 4979 O O . VAL A 1 642 ? -1.183 14.679 12.761 1.00 90.06 642 VAL A O 1
ATOM 4982 N N . SER A 1 643 ? -2.754 13.769 14.085 1.00 91.06 643 SER A N 1
ATOM 4983 C CA . SER A 1 643 ? -2.209 12.413 14.044 1.00 91.06 643 SER A CA 1
ATOM 4984 C C . SER A 1 643 ? -3.303 11.385 13.810 1.00 91.06 643 SER A C 1
ATOM 4986 O O . SER A 1 643 ? -4.416 11.520 14.308 1.00 91.06 643 SER A O 1
ATOM 4988 N N . SER A 1 644 ? -2.976 10.325 13.084 1.00 91.12 644 SER A N 1
ATOM 4989 C CA . SER A 1 644 ? -3.834 9.145 12.912 1.00 91.12 644 SER A CA 1
ATOM 4990 C C . SER A 1 644 ? -3.544 8.026 13.923 1.00 91.12 644 SER A C 1
ATOM 4992 O O . SER A 1 644 ? -4.219 7.002 13.900 1.00 91.12 644 SER A O 1
ATOM 4994 N N . PHE A 1 645 ? -2.559 8.212 14.807 1.00 88.81 645 PHE A N 1
ATOM 4995 C CA . PHE A 1 645 ? -2.152 7.239 15.822 1.00 88.81 645 PHE A CA 1
ATOM 4996 C C . PHE A 1 645 ? -1.639 7.918 17.102 1.00 88.81 645 PHE A C 1
ATOM 4998 O O . PHE A 1 645 ? -1.226 9.081 17.083 1.00 88.81 645 PHE A O 1
ATOM 5005 N N . ASP A 1 646 ? -1.603 7.163 18.198 1.00 84.62 646 ASP A N 1
ATOM 5006 C CA . ASP A 1 646 ? -1.003 7.591 19.464 1.00 84.62 646 ASP A CA 1
ATOM 5007 C C . ASP A 1 646 ? 0.487 7.219 19.513 1.00 84.62 646 ASP A C 1
ATOM 5009 O O . ASP A 1 646 ? 0.886 6.143 19.061 1.00 84.62 646 ASP A O 1
ATOM 5013 N N . SER A 1 647 ? 1.337 8.099 20.048 1.00 85.94 647 SER A N 1
ATOM 5014 C CA . SER A 1 647 ? 2.771 7.819 20.210 1.00 85.94 647 SER A CA 1
ATOM 5015 C C . SER A 1 647 ? 3.388 8.707 21.303 1.00 85.94 647 SER A C 1
ATOM 5017 O O . SER A 1 647 ? 3.694 9.868 21.017 1.00 85.94 647 SER A O 1
ATOM 5019 N N . PRO A 1 648 ? 3.618 8.186 22.526 1.00 79.38 648 PRO A N 1
ATOM 5020 C CA . PRO A 1 648 ? 4.089 8.977 23.671 1.00 79.38 648 PRO A CA 1
ATOM 5021 C C . PRO A 1 648 ? 5.465 9.627 23.443 1.00 79.38 648 PRO A C 1
ATOM 5023 O O . PRO A 1 648 ? 5.672 10.773 23.828 1.00 79.38 648 PRO A O 1
ATOM 5026 N N . ASP A 1 649 ? 6.365 8.944 22.731 1.00 85.38 649 ASP A N 1
ATOM 5027 C CA . ASP A 1 649 ? 7.743 9.402 22.480 1.00 85.38 649 ASP A CA 1
ATOM 5028 C C . ASP A 1 649 ? 7.942 9.982 21.068 1.00 85.38 649 ASP A C 1
ATOM 5030 O O . ASP A 1 649 ? 9.042 9.963 20.513 1.00 85.38 649 ASP A O 1
ATOM 5034 N N . PHE A 1 650 ? 6.868 10.443 20.420 1.00 87.88 650 PHE A N 1
ATOM 5035 C CA . PHE A 1 650 ? 6.978 10.981 19.066 1.00 87.88 650 PHE A CA 1
ATOM 5036 C C . PHE A 1 650 ? 7.729 12.316 19.034 1.00 87.88 650 PHE A C 1
ATOM 5038 O O . PHE A 1 650 ? 7.460 13.219 19.825 1.00 87.88 650 PHE A O 1
ATOM 5045 N N . ALA A 1 651 ? 8.588 12.476 18.032 1.00 89.31 651 ALA A N 1
ATOM 5046 C CA . ALA A 1 651 ? 9.176 13.750 17.651 1.00 89.31 651 ALA A CA 1
ATOM 5047 C C . ALA A 1 651 ? 9.091 13.903 16.130 1.00 89.31 651 ALA A C 1
ATOM 5049 O O . ALA A 1 651 ? 9.333 12.941 15.398 1.00 89.31 651 ALA A O 1
ATOM 5050 N N . PHE A 1 652 ? 8.761 15.109 15.661 1.00 90.19 652 PHE A N 1
ATOM 5051 C CA . PHE A 1 652 ? 8.780 15.403 14.232 1.00 90.19 652 PHE A CA 1
ATOM 5052 C C . PHE A 1 652 ? 10.212 15.341 13.676 1.00 90.19 652 PHE A C 1
ATOM 5054 O O . PHE A 1 652 ? 11.182 15.568 14.406 1.00 90.19 652 PHE A O 1
ATOM 5061 N N . PRO A 1 653 ? 10.365 15.044 12.374 1.00 86.56 653 PRO A N 1
ATOM 5062 C CA . PRO A 1 653 ? 11.654 15.106 11.705 1.00 86.56 653 PRO A CA 1
ATOM 5063 C C . PRO A 1 653 ? 12.277 16.503 11.823 1.00 86.56 653 PRO A C 1
ATOM 5065 O O . PRO A 1 653 ? 11.611 17.514 11.606 1.00 86.56 653 PRO A O 1
ATOM 5068 N N . ASN A 1 654 ? 13.587 16.556 12.076 1.00 88.00 654 ASN A N 1
ATOM 5069 C CA . ASN A 1 654 ? 14.350 17.803 12.012 1.00 88.00 654 ASN A CA 1
ATOM 5070 C C . ASN A 1 654 ? 14.273 18.368 10.587 1.00 88.00 654 ASN A C 1
ATOM 5072 O O . ASN A 1 654 ? 14.778 17.743 9.653 1.00 88.00 654 ASN A O 1
ATOM 5076 N N . LEU A 1 655 ? 13.661 19.539 10.403 1.00 88.19 655 LEU A N 1
ATOM 5077 C CA . LEU A 1 655 ? 13.418 20.097 9.072 1.00 88.19 655 LEU A CA 1
ATOM 5078 C C . LEU A 1 655 ? 14.707 20.556 8.367 1.00 88.19 655 LEU A C 1
ATOM 5080 O O . LEU A 1 655 ? 14.724 20.695 7.146 1.00 88.19 655 LEU A O 1
ATOM 5084 N N . ALA A 1 656 ? 15.821 20.723 9.090 1.00 86.56 656 ALA A N 1
ATOM 5085 C CA . ALA A 1 656 ? 17.112 21.027 8.472 1.00 86.56 656 ALA A CA 1
ATOM 5086 C C . ALA A 1 656 ? 17.588 19.925 7.509 1.00 86.56 656 ALA A C 1
ATOM 5088 O O . ALA A 1 656 ? 18.360 20.212 6.596 1.00 86.56 656 ALA A O 1
ATOM 5089 N N . GLN A 1 657 ? 17.119 18.684 7.681 1.00 87.12 657 GLN A N 1
ATOM 5090 C CA . GLN A 1 657 ? 17.525 17.555 6.843 1.00 87.12 657 GLN A CA 1
ATOM 5091 C C . GLN A 1 657 ? 16.998 17.635 5.406 1.00 87.12 657 GLN A C 1
ATOM 5093 O O . GLN A 1 657 ? 17.508 16.918 4.550 1.00 87.12 657 GLN A O 1
ATOM 5098 N N . PHE A 1 658 ? 15.988 18.471 5.134 1.00 86.75 658 PHE A N 1
ATOM 5099 C CA . PHE A 1 658 ? 15.455 18.685 3.785 1.00 86.75 658 PHE A CA 1
ATOM 5100 C C . PHE A 1 658 ? 16.327 19.618 2.941 1.00 86.75 658 PHE A C 1
ATOM 5102 O O . PHE A 1 658 ? 16.126 19.680 1.737 1.00 86.75 658 PHE A O 1
ATOM 5109 N N . GLU A 1 659 ? 17.264 20.348 3.560 1.00 84.50 659 GLU A N 1
ATOM 5110 C CA . GLU A 1 659 ? 18.178 21.284 2.882 1.00 84.50 659 GLU A CA 1
ATOM 5111 C C . GLU A 1 659 ? 17.472 22.391 2.066 1.00 84.50 659 GLU A C 1
ATOM 5113 O O . GLU A 1 659 ? 18.094 23.073 1.257 1.00 84.50 659 GLU A O 1
ATOM 5118 N N . ASN A 1 660 ? 16.183 22.639 2.327 1.00 85.44 660 ASN A N 1
ATOM 5119 C CA . ASN A 1 660 ? 15.397 23.666 1.649 1.00 85.44 660 ASN A CA 1
ATOM 5120 C C . ASN A 1 660 ? 15.526 25.023 2.373 1.00 85.44 660 ASN A C 1
ATOM 5122 O O . ASN A 1 660 ? 15.020 25.172 3.491 1.00 85.44 660 ASN A O 1
ATOM 5126 N N . PRO A 1 661 ? 16.148 26.046 1.753 1.00 84.12 661 PRO A N 1
ATOM 5127 C CA . PRO A 1 661 ? 16.390 27.340 2.391 1.00 84.12 661 PRO A CA 1
ATOM 5128 C C . PRO A 1 661 ? 15.114 28.158 2.649 1.00 84.12 661 PRO A C 1
ATOM 5130 O O . PRO A 1 661 ? 15.176 29.167 3.348 1.00 84.12 661 PRO A O 1
ATOM 5133 N N . ARG A 1 662 ? 13.964 27.759 2.086 1.00 84.62 662 ARG A N 1
ATOM 5134 C CA . ARG A 1 662 ? 12.672 28.440 2.276 1.00 84.62 662 ARG A CA 1
ATOM 5135 C C . ARG A 1 662 ? 11.977 28.046 3.574 1.00 84.62 662 ARG A C 1
ATOM 5137 O O . ARG A 1 662 ? 11.103 28.779 4.030 1.00 84.62 662 ARG A O 1
ATOM 5144 N N . ILE A 1 663 ? 12.350 26.912 4.167 1.00 87.31 663 ILE A N 1
ATOM 5145 C CA . ILE A 1 663 ? 11.823 26.486 5.461 1.00 87.31 663 ILE A CA 1
ATOM 5146 C C . ILE A 1 663 ? 12.491 27.338 6.546 1.00 87.31 663 ILE A C 1
ATOM 5148 O O . ILE A 1 663 ? 13.681 27.191 6.828 1.00 87.31 663 ILE A O 1
ATOM 5152 N N . ALA A 1 664 ? 11.728 28.262 7.135 1.00 80.44 664 ALA A N 1
ATOM 5153 C CA . ALA A 1 664 ? 12.262 29.255 8.064 1.00 80.44 664 ALA A CA 1
ATOM 5154 C C . ALA A 1 664 ? 12.630 28.650 9.430 1.00 80.44 664 ALA A C 1
ATOM 5156 O O . ALA A 1 664 ? 13.700 28.947 9.968 1.00 80.44 664 ALA A O 1
ATOM 5157 N N . SER A 1 665 ? 11.762 27.797 9.991 1.00 77.31 665 SER A N 1
ATOM 5158 C CA . SER A 1 665 ? 12.040 27.069 11.231 1.00 77.31 665 SER A CA 1
ATOM 5159 C C . SER A 1 665 ? 12.659 25.712 10.925 1.00 77.31 665 SER A C 1
ATOM 5161 O O . SER A 1 665 ? 12.119 24.916 10.164 1.00 77.31 665 SER A O 1
ATOM 5163 N N . LYS A 1 666 ? 13.787 25.409 11.567 1.00 74.94 666 LYS A N 1
ATOM 5164 C CA . LYS A 1 666 ? 14.473 24.121 11.398 1.00 74.94 666 LYS A CA 1
ATOM 5165 C C . LYS A 1 666 ? 13.835 22.984 12.201 1.00 74.94 666 LYS A C 1
ATOM 5167 O O . LYS A 1 666 ? 14.301 21.855 12.094 1.00 74.94 666 LYS A O 1
ATOM 5172 N N . ASP A 1 667 ? 12.805 23.257 13.000 1.00 78.56 667 ASP A N 1
ATOM 5173 C CA . ASP A 1 667 ? 12.198 22.261 13.881 1.00 78.56 667 ASP A CA 1
ATOM 5174 C C . ASP A 1 667 ? 10.723 22.585 14.183 1.00 78.56 667 ASP A C 1
ATOM 5176 O O . ASP A 1 667 ? 10.375 23.746 14.406 1.00 78.56 667 ASP A O 1
ATOM 5180 N N . VAL A 1 668 ? 9.870 21.558 14.221 1.00 86.62 668 VAL A N 1
ATOM 5181 C CA . VAL A 1 668 ? 8.476 21.639 14.692 1.00 86.62 668 VAL A CA 1
ATOM 5182 C C . VAL A 1 668 ? 8.404 20.841 15.986 1.00 86.62 668 VAL A C 1
ATOM 5184 O O . VAL A 1 668 ? 8.379 19.612 15.979 1.00 86.62 668 VAL A O 1
ATOM 5187 N N . LYS A 1 669 ? 8.406 21.540 17.123 1.00 83.88 669 LYS A N 1
ATOM 5188 C CA . LYS A 1 669 ? 8.502 20.894 18.436 1.00 83.88 669 LYS A CA 1
ATOM 5189 C C . LYS A 1 669 ? 7.130 20.643 19.036 1.00 83.88 669 LYS A C 1
ATOM 5191 O O . LYS A 1 669 ? 6.339 21.568 19.194 1.00 83.88 669 LYS A O 1
ATOM 5196 N N . LEU A 1 670 ? 6.899 19.408 19.474 1.00 83.38 670 LEU A N 1
ATOM 5197 C CA . LEU A 1 670 ? 5.840 19.138 20.437 1.00 83.38 670 LEU A CA 1
ATOM 5198 C C . LEU A 1 670 ? 6.231 19.760 21.784 1.00 83.38 670 LEU A C 1
ATOM 5200 O O . LEU A 1 670 ? 7.350 19.538 22.258 1.00 83.38 670 LEU A O 1
ATOM 5204 N N . PRO A 1 671 ? 5.353 20.544 22.422 1.00 78.50 671 PRO A N 1
ATOM 5205 C CA . PRO A 1 671 ? 5.681 21.137 23.704 1.00 78.50 671 PRO A CA 1
ATOM 5206 C C . PRO A 1 671 ? 5.604 20.079 24.814 1.00 78.50 671 PRO A C 1
ATOM 5208 O O . PRO A 1 671 ? 4.906 19.070 24.682 1.00 78.50 671 PRO A O 1
ATOM 5211 N N . ALA A 1 672 ? 6.320 20.296 25.921 1.00 74.25 672 ALA A N 1
ATOM 5212 C CA . ALA A 1 672 ? 6.487 19.293 26.980 1.00 74.25 672 ALA A CA 1
ATOM 5213 C C . ALA A 1 672 ? 5.152 18.802 27.579 1.00 74.25 672 ALA A C 1
ATOM 5215 O O . ALA A 1 672 ? 5.050 17.654 27.998 1.00 74.25 672 ALA A O 1
ATOM 5216 N N . GLN A 1 673 ? 4.112 19.645 27.575 1.00 74.88 673 GLN A N 1
ATOM 5217 C CA . GLN A 1 673 ? 2.770 19.294 28.052 1.00 74.88 673 GLN A CA 1
ATOM 5218 C C . GLN A 1 673 ? 1.985 18.341 27.137 1.00 74.88 673 GLN A C 1
ATOM 5220 O O . GLN A 1 673 ? 0.918 17.882 27.542 1.00 74.88 673 GLN A O 1
ATOM 5225 N N . SER A 1 674 ? 2.466 18.063 25.919 1.00 76.06 674 SER A N 1
ATOM 5226 C CA . SER A 1 674 ? 1.766 17.192 24.963 1.00 76.06 674 SER A CA 1
ATOM 5227 C C . SER A 1 674 ? 1.669 15.744 25.444 1.00 76.06 674 SER A C 1
ATOM 5229 O O . SER A 1 674 ? 0.654 15.098 25.202 1.00 76.06 674 SER A O 1
ATOM 5231 N N . GLY A 1 675 ? 2.694 15.244 26.150 1.00 70.81 675 GLY A N 1
ATOM 5232 C CA . GLY A 1 675 ? 2.785 13.832 26.537 1.00 70.81 675 GLY A CA 1
ATOM 5233 C C . GLY A 1 675 ? 2.872 12.869 25.342 1.00 70.81 675 GLY A C 1
ATOM 5234 O O . GLY A 1 675 ? 2.567 11.690 25.508 1.00 70.81 675 GLY A O 1
ATOM 5235 N N . GLY A 1 676 ? 3.243 13.380 24.159 1.00 78.44 676 GLY A N 1
ATOM 5236 C CA . GLY A 1 676 ? 3.309 12.650 22.891 1.00 78.44 676 GLY A CA 1
ATOM 5237 C C . GLY A 1 676 ? 2.191 12.991 21.905 1.00 78.44 676 GLY A C 1
ATOM 5238 O O . GLY A 1 676 ? 1.433 13.946 22.089 1.00 78.44 676 GLY A O 1
ATOM 5239 N N . LEU A 1 677 ? 2.104 12.213 20.824 1.00 82.81 677 LEU A N 1
ATOM 5240 C CA . LEU A 1 677 ? 1.004 12.293 19.865 1.00 82.81 677 LEU A CA 1
ATOM 5241 C C . LEU A 1 677 ? -0.232 11.574 20.388 1.00 82.81 677 LEU A C 1
ATOM 5243 O O . LEU A 1 677 ? -0.137 10.459 20.902 1.00 82.81 677 LEU A O 1
ATOM 5247 N N . ILE A 1 678 ? -1.382 12.195 20.149 1.00 78.81 678 ILE A N 1
ATOM 5248 C CA . ILE A 1 678 ? -2.705 11.611 20.346 1.00 78.81 678 ILE A CA 1
ATOM 5249 C C . ILE A 1 678 ? -3.450 11.686 19.013 1.00 78.81 678 ILE A C 1
ATOM 5251 O O . ILE A 1 678 ? -3.393 12.715 18.332 1.00 78.81 678 ILE A O 1
ATOM 5255 N N . GLN A 1 679 ? -4.150 10.617 18.644 1.00 83.25 679 GLN A N 1
ATOM 5256 C CA . GLN A 1 679 ? -4.967 10.554 17.437 1.00 83.25 679 GLN A CA 1
ATOM 5257 C C . GLN A 1 679 ? -6.035 11.669 17.424 1.00 83.25 679 GLN A C 1
ATOM 5259 O O . GLN A 1 679 ? -6.758 11.867 18.399 1.00 83.25 679 GLN A O 1
ATOM 5264 N N . GLY A 1 680 ? -6.162 12.388 16.306 1.00 82.19 680 GLY A N 1
ATOM 5265 C CA . GLY A 1 680 ? -7.078 13.521 16.129 1.00 82.19 680 GLY A CA 1
ATOM 5266 C C . GLY A 1 680 ? -6.368 14.842 15.824 1.00 82.19 680 GLY A C 1
ATOM 5267 O O . GLY A 1 680 ? -5.179 14.854 15.504 1.00 82.19 680 GLY A O 1
ATOM 5268 N N . LEU A 1 681 ? -7.108 15.956 15.919 1.00 82.69 681 LEU A N 1
ATOM 5269 C CA . LEU A 1 681 ? -6.577 17.319 15.826 1.00 82.69 681 LEU A CA 1
ATOM 5270 C C . LEU A 1 681 ? -6.293 17.864 17.231 1.00 82.69 681 LEU A C 1
ATOM 5272 O O . LEU A 1 681 ? -7.172 17.942 18.090 1.00 82.69 681 LEU A O 1
ATOM 5276 N N . ASN A 1 682 ? -5.054 18.283 17.445 1.00 84.12 682 ASN A N 1
ATOM 5277 C CA . ASN A 1 682 ? -4.546 18.826 18.693 1.00 84.12 682 ASN A CA 1
ATOM 5278 C C . ASN A 1 682 ? -3.924 20.195 18.410 1.00 84.12 682 ASN A C 1
ATOM 5280 O O . ASN A 1 682 ? -3.176 20.364 17.455 1.00 84.12 682 ASN A O 1
ATOM 5284 N N . ILE A 1 683 ? -4.210 21.183 19.242 1.00 83.56 683 ILE A N 1
ATOM 5285 C CA . ILE A 1 683 ? -3.570 22.493 19.218 1.00 83.56 683 ILE A CA 1
ATOM 5286 C C . ILE A 1 683 ? -2.942 22.688 20.589 1.00 83.56 683 ILE A C 1
ATOM 5288 O O . ILE A 1 683 ? -3.622 22.679 21.612 1.00 83.56 683 ILE A O 1
ATOM 5292 N N . TYR A 1 684 ? -1.634 22.863 20.618 1.00 85.38 684 TYR A N 1
ATOM 5293 C CA . TYR A 1 684 ? -0.893 23.142 21.835 1.00 85.38 684 TYR A CA 1
ATOM 5294 C C . TYR A 1 684 ? -0.504 24.612 21.869 1.00 85.38 684 TYR A C 1
ATOM 5296 O O . TYR A 1 684 ? -0.239 25.203 20.827 1.00 85.38 684 TYR A O 1
ATOM 5304 N N . GLY A 1 685 ? -0.443 25.195 23.059 1.00 82.38 685 GLY A N 1
ATOM 5305 C CA . GLY A 1 685 ? 0.051 26.552 23.245 1.00 82.38 685 GLY A CA 1
ATOM 5306 C C . GLY A 1 685 ? 0.429 26.847 24.687 1.00 82.38 685 GLY A C 1
ATOM 5307 O O . GLY A 1 685 ? 0.431 25.972 25.557 1.00 82.38 685 GLY A O 1
ATOM 5308 N N . GLU A 1 686 ? 0.720 28.113 24.939 1.00 83.12 686 GLU A N 1
ATOM 5309 C CA . GLU A 1 686 ? 0.922 28.693 26.259 1.00 83.12 686 GLU A CA 1
ATOM 5310 C C . GLU A 1 686 ? -0.203 29.693 26.545 1.00 83.12 686 GLU A C 1
ATOM 5312 O O . GLU A 1 686 ? -0.468 30.593 25.750 1.00 83.12 686 GLU A O 1
ATOM 5317 N N . TRP A 1 687 ? -0.867 29.544 27.689 1.00 81.62 687 TRP A N 1
ATOM 5318 C CA . TRP A 1 687 ? -1.809 30.523 28.220 1.00 81.62 687 TRP A CA 1
ATOM 5319 C C . TRP A 1 687 ? -1.064 31.489 29.139 1.00 81.62 687 TRP A C 1
ATOM 5321 O O . TRP A 1 687 ? -0.524 31.081 30.171 1.00 81.62 687 TRP A O 1
ATOM 5331 N N . SER A 1 688 ? -1.062 32.776 28.785 1.00 80.50 688 SER A N 1
ATOM 5332 C CA . SER A 1 688 ? -0.648 33.850 29.689 1.00 80.50 688 SER A CA 1
ATOM 5333 C C . SER A 1 688 ? -1.838 34.318 30.535 1.00 80.50 688 SER A C 1
ATOM 5335 O O . SER A 1 688 ? -2.772 34.937 30.021 1.00 80.50 688 SER A O 1
ATOM 5337 N N . ILE A 1 689 ? -1.824 34.008 31.836 1.00 74.81 689 ILE A N 1
ATOM 5338 C CA . ILE A 1 689 ? -2.910 34.375 32.754 1.00 74.81 689 ILE A CA 1
ATOM 5339 C C . ILE A 1 689 ? -2.895 35.888 32.980 1.00 74.81 689 ILE A C 1
ATOM 5341 O O . ILE A 1 689 ? -1.928 36.444 33.508 1.00 74.81 689 ILE A O 1
ATOM 5345 N N . ASN A 1 690 ? -4.002 36.559 32.660 1.00 75.44 690 ASN A N 1
ATOM 5346 C CA . ASN A 1 690 ? -4.166 37.978 32.941 1.00 75.44 690 ASN A CA 1
ATOM 5347 C C . ASN A 1 690 ? -4.637 38.186 34.389 1.00 75.44 690 ASN A C 1
ATOM 5349 O O . ASN A 1 690 ? -5.828 38.128 34.685 1.00 75.44 690 ASN A O 1
ATOM 5353 N N . SER A 1 691 ? -3.709 38.476 35.303 1.00 68.12 691 SER A N 1
ATOM 5354 C CA . SER A 1 691 ? -4.019 38.733 36.720 1.00 68.12 691 SER A CA 1
ATOM 5355 C C . SER A 1 691 ? -4.842 40.006 36.973 1.00 68.12 691 SER A C 1
ATOM 5357 O O . SER A 1 691 ? -5.353 40.186 38.081 1.00 68.12 691 SER A O 1
ATOM 5359 N N . GLY A 1 692 ? -4.991 40.876 35.965 1.00 68.06 692 GLY A N 1
ATOM 5360 C CA . GLY A 1 692 ? -5.888 42.032 35.991 1.00 68.06 692 GLY A CA 1
ATOM 5361 C C . GLY A 1 692 ? -7.352 41.689 35.695 1.00 68.06 692 GLY A C 1
ATOM 5362 O O . GLY A 1 692 ? -8.234 42.473 36.048 1.00 68.06 692 GLY A O 1
ATOM 5363 N N . ASP A 1 693 ? -7.629 40.526 35.094 1.00 71.69 693 ASP A N 1
ATOM 5364 C CA . ASP A 1 693 ? -8.990 40.023 34.913 1.00 71.69 693 ASP A CA 1
ATOM 5365 C C . ASP A 1 693 ? -9.506 39.376 36.211 1.00 71.69 693 ASP A C 1
ATOM 5367 O O . ASP A 1 693 ? -8.835 38.555 36.844 1.00 71.69 693 ASP A O 1
ATOM 5371 N N . ARG A 1 694 ? -10.721 39.748 36.632 1.00 58.12 694 ARG A N 1
ATOM 5372 C CA . ARG A 1 694 ? -11.278 39.335 37.930 1.00 58.12 694 ARG A CA 1
ATOM 5373 C C . ARG A 1 694 ? -11.491 37.821 38.016 1.00 58.12 694 ARG A C 1
ATOM 5375 O O . ARG A 1 694 ? -11.333 37.266 39.101 1.00 58.12 694 ARG A O 1
ATOM 5382 N N . GLN A 1 695 ? -11.858 37.168 36.913 1.00 59.06 695 GLN A N 1
ATOM 5383 C CA . GLN A 1 695 ? -12.140 35.732 36.877 1.00 59.06 695 GLN A CA 1
ATOM 5384 C C . GLN A 1 695 ? -10.834 34.929 36.841 1.00 59.06 695 GLN A C 1
ATOM 5386 O O . GLN A 1 695 ? -10.645 34.022 37.655 1.00 59.06 695 GLN A O 1
ATOM 5391 N N . GLN A 1 696 ? -9.888 35.319 35.983 1.00 67.31 696 GLN A N 1
ATOM 5392 C CA . GLN A 1 696 ? -8.578 34.665 35.879 1.00 67.31 696 GLN A CA 1
ATOM 5393 C C . GLN A 1 696 ? -7.720 34.867 37.141 1.00 67.31 696 GLN A C 1
ATOM 5395 O O . GLN A 1 696 ? -7.069 33.931 37.611 1.00 67.31 696 GLN A O 1
ATOM 5400 N N . GLY A 1 697 ? -7.778 36.050 37.762 1.00 65.50 697 GLY A N 1
ATOM 5401 C CA . GLY A 1 697 ? -7.093 36.337 39.025 1.00 65.50 697 GLY A CA 1
ATOM 5402 C C . GLY A 1 697 ? -7.634 35.542 40.224 1.00 65.50 697 GLY A C 1
ATOM 5403 O O . GLY A 1 697 ? -6.870 35.199 41.128 1.00 65.50 697 GLY A O 1
ATOM 5404 N N . LEU A 1 698 ? -8.932 35.212 40.238 1.00 61.81 698 LEU A N 1
ATOM 5405 C CA . LEU A 1 698 ? -9.540 34.325 41.240 1.00 61.81 698 LEU A CA 1
ATOM 5406 C C . LEU A 1 698 ? -9.092 32.870 41.049 1.00 61.81 698 LEU A C 1
ATOM 5408 O O . LEU A 1 698 ? -8.686 32.231 42.018 1.00 61.81 698 LEU A O 1
ATOM 5412 N N . LEU A 1 699 ? -9.099 32.375 39.807 1.00 64.44 699 LEU A N 1
ATOM 5413 C CA . LEU A 1 699 ? -8.663 31.016 39.470 1.00 64.44 699 LEU A CA 1
ATOM 5414 C C . LEU A 1 699 ? -7.179 30.784 39.800 1.00 64.44 699 LEU A C 1
ATOM 5416 O O . LEU A 1 699 ? -6.834 29.775 40.415 1.00 64.44 699 LEU A O 1
ATOM 5420 N N . SER A 1 700 ? -6.313 31.748 39.461 1.00 70.06 700 SER A N 1
ATOM 5421 C CA . SER A 1 700 ? -4.880 31.699 39.785 1.00 70.06 700 SER A CA 1
ATOM 5422 C C . SER A 1 700 ? -4.632 31.595 41.292 1.00 70.06 700 SER A C 1
ATOM 5424 O O . SER A 1 700 ? -3.814 30.782 41.720 1.00 70.06 700 SER A O 1
ATOM 5426 N N . LYS A 1 701 ? -5.389 32.338 42.110 1.00 68.25 701 LYS A N 1
ATOM 5427 C CA . LYS A 1 701 ? -5.288 32.275 43.577 1.00 68.25 701 LYS A CA 1
ATOM 5428 C C . LYS A 1 701 ? -5.836 30.977 44.166 1.00 68.25 701 LYS A C 1
ATOM 5430 O O . LYS A 1 701 ? -5.277 30.492 45.141 1.00 68.25 701 LYS A O 1
ATOM 5435 N N . PHE A 1 702 ? -6.916 30.434 43.603 1.00 60.94 702 PHE A N 1
ATOM 5436 C CA . PHE A 1 702 ? -7.561 29.224 44.121 1.00 60.94 702 PHE A CA 1
ATOM 5437 C C . PHE A 1 702 ? -6.720 27.960 43.890 1.00 60.94 702 PHE A C 1
ATOM 5439 O O . PHE A 1 702 ? -6.630 27.120 44.779 1.00 60.94 702 PHE A O 1
ATOM 5446 N N . LEU A 1 703 ? -6.083 27.838 42.720 1.00 65.00 703 LEU A N 1
ATOM 5447 C CA . LEU A 1 703 ? -5.309 26.649 42.330 1.00 65.00 703 LEU A CA 1
ATOM 5448 C C . LEU A 1 703 ? -3.781 26.819 42.465 1.00 65.00 703 LEU A C 1
ATOM 5450 O O . LEU A 1 703 ? -3.039 25.874 42.201 1.00 65.00 703 LEU A O 1
ATOM 5454 N N . GLY A 1 704 ? -3.304 28.003 42.870 1.00 68.69 704 GLY A N 1
ATOM 5455 C CA . GLY A 1 704 ? -1.873 28.304 43.012 1.00 68.69 704 GLY A CA 1
ATOM 5456 C C . GLY A 1 704 ? -1.120 28.380 41.679 1.00 68.69 704 GLY A C 1
ATOM 5457 O O . GLY A 1 704 ? 0.044 28.003 41.608 1.00 68.69 704 GLY A O 1
ATOM 5458 N N . LEU A 1 705 ? -1.789 28.822 40.611 1.00 70.38 705 LEU A N 1
ATOM 5459 C CA . LEU A 1 705 ? -1.298 28.693 39.236 1.00 70.38 705 LEU A CA 1
ATOM 5460 C C . LEU A 1 705 ? -0.128 29.629 38.912 1.00 70.38 705 LEU A C 1
ATOM 5462 O O . LEU A 1 705 ? -0.131 30.802 39.290 1.00 70.38 705 LEU A O 1
ATOM 5466 N N . ASN A 1 706 ? 0.811 29.134 38.099 1.00 69.44 706 ASN A N 1
ATOM 5467 C CA . ASN A 1 706 ? 1.866 29.941 37.481 1.00 69.44 706 ASN A CA 1
ATOM 5468 C C . ASN A 1 706 ? 1.288 30.957 36.470 1.00 69.44 706 ASN A C 1
ATOM 5470 O O . ASN A 1 706 ? 0.267 30.672 35.847 1.00 69.44 706 ASN A O 1
ATOM 5474 N N . PRO A 1 707 ? 1.953 32.110 36.243 1.00 71.69 707 PRO A N 1
ATOM 5475 C CA . PRO A 1 707 ? 1.480 33.150 35.316 1.00 71.69 707 PRO A CA 1
ATOM 5476 C C . PRO A 1 707 ? 1.479 32.725 33.837 1.00 71.69 707 PRO A C 1
ATOM 5478 O O . PRO A 1 707 ? 0.812 33.356 33.018 1.00 71.69 707 PRO A O 1
ATOM 5481 N N . VAL A 1 708 ? 2.213 31.662 33.496 1.00 78.19 708 VAL A N 1
ATOM 5482 C CA . VAL A 1 708 ? 2.204 31.025 32.174 1.00 78.19 708 VAL A CA 1
ATOM 5483 C C . VAL A 1 708 ? 1.982 29.529 32.373 1.00 78.19 708 VAL A C 1
ATOM 5485 O O . VAL A 1 708 ? 2.713 28.894 33.138 1.00 78.19 708 VAL A O 1
ATOM 5488 N N . LEU A 1 709 ? 0.975 28.971 31.702 1.00 77.69 709 LEU A N 1
ATOM 5489 C CA . LEU A 1 709 ? 0.633 27.549 31.754 1.00 77.69 709 LEU A CA 1
ATOM 5490 C C . LEU A 1 709 ? 0.637 26.952 30.348 1.00 77.69 709 LEU A C 1
ATOM 5492 O O . LEU A 1 709 ? 0.126 27.560 29.412 1.00 77.69 709 LEU A O 1
ATOM 5496 N N . GLY A 1 710 ? 1.164 25.736 30.204 1.00 79.38 710 GLY A N 1
ATOM 5497 C CA . GLY A 1 710 ? 0.972 24.956 28.984 1.00 79.38 710 GLY A CA 1
ATOM 5498 C C . GLY A 1 710 ? -0.498 24.564 28.854 1.00 79.38 710 GLY A C 1
ATOM 5499 O O . GLY A 1 710 ? -1.057 23.952 29.764 1.00 79.38 710 GLY A O 1
ATOM 5500 N N . ILE A 1 711 ? -1.120 24.914 27.734 1.00 79.50 711 ILE A N 1
ATOM 5501 C CA . ILE A 1 711 ? -2.532 24.653 27.466 1.00 79.50 711 ILE A CA 1
ATOM 5502 C C . ILE A 1 711 ? -2.668 23.794 26.212 1.00 79.50 711 ILE A C 1
ATOM 5504 O O . ILE A 1 711 ? -1.912 23.934 25.250 1.00 79.50 711 ILE A O 1
ATOM 5508 N N . THR A 1 712 ? -3.603 22.854 26.254 1.00 80.94 712 THR A N 1
ATOM 5509 C CA . THR A 1 712 ? -3.893 21.933 25.156 1.00 80.94 712 THR A CA 1
ATOM 5510 C C . THR A 1 712 ? -5.351 22.085 24.772 1.00 80.94 712 THR A C 1
ATOM 5512 O O . THR A 1 712 ? -6.231 21.913 25.610 1.00 80.94 712 THR A O 1
ATOM 5515 N N . LEU A 1 713 ? -5.604 22.395 23.508 1.00 76.69 713 LEU A N 1
ATOM 5516 C CA . LEU A 1 713 ? -6.907 22.325 22.875 1.00 76.69 713 LEU A CA 1
ATOM 5517 C C . LEU A 1 713 ? -6.963 21.053 22.029 1.00 76.69 713 LEU A C 1
ATOM 5519 O O . LEU A 1 713 ? -6.323 20.960 20.988 1.00 76.69 713 LEU A O 1
ATOM 5523 N N . GLN A 1 714 ? -7.738 20.073 22.460 1.00 75.38 714 GLN A N 1
ATOM 5524 C CA . GLN A 1 714 ? -8.064 18.902 21.658 1.00 75.38 714 GLN A CA 1
ATOM 5525 C C . GLN A 1 714 ? -9.401 19.128 20.976 1.00 75.38 714 GLN A C 1
ATOM 5527 O O . GLN A 1 714 ? -10.368 19.522 21.630 1.00 75.38 714 GLN A O 1
ATOM 5532 N N . VAL A 1 715 ? -9.462 18.864 19.677 1.00 68.25 715 VAL A N 1
ATOM 5533 C CA . VAL A 1 715 ? -10.679 18.977 18.877 1.00 68.25 715 VAL A CA 1
ATOM 5534 C C . VAL A 1 715 ? -10.986 17.596 18.309 1.00 68.25 715 VAL A C 1
ATOM 5536 O O . VAL A 1 715 ? -10.290 17.102 17.425 1.00 68.25 715 VAL A O 1
ATOM 5539 N N . GLY A 1 716 ? -12.014 16.944 18.846 1.00 58.16 716 GLY A N 1
ATOM 5540 C CA . GLY A 1 716 ? -12.510 15.676 18.320 1.00 58.16 716 GLY A CA 1
ATOM 5541 C C . GLY A 1 716 ? -13.278 15.843 17.004 1.00 58.16 716 GLY A C 1
ATOM 5542 O O . GLY A 1 716 ? -13.621 16.955 16.606 1.00 58.16 716 GLY A O 1
ATOM 5543 N N . SER A 1 717 ? -13.620 14.717 16.373 1.00 55.78 717 SER A N 1
ATOM 5544 C CA . SER A 1 717 ? -14.273 14.630 15.048 1.00 55.78 717 SER A CA 1
ATOM 5545 C C . SER A 1 717 ? -15.568 15.441 14.890 1.00 55.78 717 SER A C 1
ATOM 5547 O O . SER A 1 717 ? -15.945 15.815 13.785 1.00 55.78 717 SER A O 1
ATOM 5549 N N . ILE A 1 718 ? -16.246 15.752 16.000 1.00 58.03 718 ILE A N 1
ATOM 5550 C CA . ILE A 1 718 ? -17.379 16.680 16.054 1.00 58.03 718 ILE A CA 1
ATOM 5551 C C . ILE A 1 718 ? -17.000 17.800 17.034 1.00 58.03 718 ILE A C 1
ATOM 5553 O O . ILE A 1 718 ? -17.231 17.650 18.241 1.00 58.03 718 ILE A O 1
ATOM 5557 N N . PRO A 1 719 ? -16.425 18.922 16.561 1.00 60.94 719 PRO A N 1
ATOM 5558 C CA . PRO A 1 719 ? -15.917 19.992 17.425 1.00 60.94 719 PRO A CA 1
ATOM 5559 C C . PRO A 1 719 ? -16.954 20.532 18.421 1.00 60.94 719 PRO A C 1
ATOM 5561 O O . PRO A 1 719 ? -16.616 20.870 19.553 1.00 60.94 719 PRO A O 1
ATOM 5564 N N . SER A 1 720 ? -18.234 20.539 18.040 1.00 59.09 720 SER A N 1
ATOM 5565 C CA . SER A 1 720 ? -19.363 20.969 18.875 1.00 59.09 720 SER A CA 1
ATOM 5566 C C . SER A 1 720 ? -19.762 19.991 19.993 1.00 59.09 720 SER A C 1
ATOM 5568 O O . SER A 1 720 ? -20.620 20.307 20.820 1.00 59.09 720 SER A O 1
ATOM 5570 N N . LYS A 1 721 ? -19.165 18.795 20.032 1.00 58.62 721 LYS A N 1
ATOM 5571 C CA . LYS A 1 721 ? -19.414 17.769 21.059 1.00 58.62 721 LYS A CA 1
ATOM 5572 C C . LYS A 1 721 ? -18.154 17.312 21.791 1.00 58.62 721 LYS A C 1
ATOM 5574 O O . LYS A 1 721 ? -18.270 16.839 22.916 1.00 58.62 721 LYS A O 1
ATOM 5579 N N . ASN A 1 722 ? -16.992 17.420 21.142 1.00 63.81 722 ASN A N 1
ATOM 5580 C CA . ASN A 1 722 ? -15.765 16.733 21.541 1.00 63.81 722 ASN A CA 1
ATOM 5581 C C . ASN A 1 722 ? -14.541 17.669 21.556 1.00 63.81 722 ASN A C 1
ATOM 5583 O O . ASN A 1 722 ? -13.437 17.222 21.256 1.00 63.81 722 ASN A O 1
ATOM 5587 N N . SER A 1 723 ? -14.710 18.956 21.880 1.00 68.62 723 SER A N 1
ATOM 5588 C CA . SER A 1 723 ? -13.571 19.876 22.051 1.00 68.62 723 SER A CA 1
ATOM 5589 C C . SER A 1 723 ? -13.251 20.099 23.526 1.00 68.62 723 SER A C 1
ATOM 5591 O O . SER A 1 723 ? -14.155 20.363 24.319 1.00 68.62 723 SER A O 1
ATOM 5593 N N . ARG A 1 724 ? -11.971 20.025 23.903 1.00 75.56 724 ARG A N 1
ATOM 5594 C CA . ARG A 1 724 ? -11.483 20.267 25.269 1.00 75.56 724 ARG A CA 1
ATOM 5595 C C . ARG A 1 724 ? -10.275 21.185 25.247 1.00 75.56 724 ARG A C 1
ATOM 5597 O O . ARG A 1 724 ? -9.282 20.857 24.616 1.00 75.56 724 ARG A O 1
ATOM 5604 N N . LEU A 1 725 ? -10.338 22.283 25.983 1.00 77.94 725 LEU A N 1
ATOM 5605 C CA . LEU A 1 725 ? -9.216 23.160 26.280 1.00 77.94 725 LEU A CA 1
ATOM 5606 C C . LEU A 1 725 ? -8.810 22.941 27.736 1.00 77.94 725 LEU A C 1
ATOM 5608 O O . LEU A 1 725 ? -9.600 23.243 28.623 1.00 77.94 725 LEU A O 1
ATOM 5612 N N . TYR A 1 726 ? -7.610 22.441 28.009 1.00 82.25 726 TYR A N 1
ATOM 5613 C CA . TYR A 1 726 ? -7.191 22.144 29.378 1.00 82.25 726 TYR A CA 1
ATOM 5614 C C . TYR A 1 726 ? -5.715 22.404 29.646 1.00 82.25 726 TYR A C 1
ATOM 5616 O O . TYR A 1 726 ? -4.869 22.373 28.754 1.00 82.25 726 TYR A O 1
ATOM 5624 N N . VAL A 1 727 ? -5.417 22.621 30.921 1.00 80.38 727 VAL A N 1
ATOM 5625 C CA . VAL A 1 727 ? -4.073 22.650 31.488 1.00 80.38 727 VAL A CA 1
ATOM 5626 C C . VAL A 1 727 ? -3.875 21.379 32.302 1.00 80.38 727 VAL A C 1
ATOM 5628 O O . VAL A 1 727 ? -4.720 21.050 33.132 1.00 80.38 727 VAL A O 1
ATOM 5631 N N . SER A 1 728 ? -2.755 20.688 32.089 1.00 80.94 728 SER A N 1
ATOM 5632 C CA . SER A 1 728 ? -2.267 19.645 33.000 1.00 80.94 728 SER A CA 1
ATOM 5633 C C . SER A 1 728 ? -1.399 20.295 34.079 1.00 80.94 728 SER A C 1
ATOM 5635 O O . SER A 1 728 ? -0.479 21.048 33.757 1.00 80.94 728 SER A O 1
ATOM 5637 N N . TYR A 1 729 ? -1.674 20.024 35.351 1.00 79.38 729 TYR A N 1
ATOM 5638 C CA . TYR A 1 729 ? -1.024 20.682 36.477 1.00 79.38 729 TYR A CA 1
ATOM 5639 C C . TYR A 1 729 ? -0.801 19.709 37.637 1.00 79.38 729 TYR A C 1
ATOM 5641 O O . TYR A 1 729 ? -1.694 18.957 38.016 1.00 79.38 729 TYR A O 1
ATOM 5649 N N . ASN A 1 730 ? 0.396 19.739 38.219 1.00 79.81 730 ASN A N 1
ATOM 5650 C CA . ASN A 1 730 ? 0.714 19.011 39.444 1.00 79.81 730 ASN A CA 1
ATOM 5651 C C . ASN A 1 730 ? 0.766 20.018 40.594 1.00 79.81 730 ASN A C 1
ATOM 5653 O O . ASN A 1 730 ? 1.526 20.983 40.534 1.00 79.81 730 ASN A O 1
ATOM 5657 N N . THR A 1 731 ? -0.043 19.801 41.627 1.00 80.50 731 THR A N 1
ATOM 5658 C CA . THR A 1 731 ? -0.181 20.683 42.793 1.00 80.50 731 THR A CA 1
ATOM 5659 C C . THR A 1 731 ? -0.343 19.868 44.078 1.00 80.50 731 THR A C 1
ATOM 5661 O O . THR A 1 731 ? -0.139 18.654 44.087 1.00 80.50 731 THR A O 1
ATOM 5664 N N . THR A 1 732 ? -0.701 20.528 45.179 1.00 78.44 732 THR A N 1
ATOM 5665 C CA . THR A 1 732 ? -1.135 19.871 46.413 1.00 78.44 732 THR A CA 1
ATOM 5666 C C . THR A 1 732 ? -2.498 20.393 46.855 1.00 78.44 732 THR A C 1
ATOM 5668 O O . THR A 1 732 ? -2.766 21.589 46.759 1.00 78.44 732 THR A O 1
ATOM 5671 N N . ILE A 1 733 ? -3.359 19.514 47.367 1.00 75.19 733 ILE A N 1
ATOM 5672 C CA . ILE A 1 733 ? -4.596 19.889 48.062 1.00 75.19 733 ILE A CA 1
ATOM 5673 C C . ILE A 1 733 ? -4.399 19.565 49.539 1.00 75.19 733 ILE A C 1
ATOM 5675 O O . ILE A 1 733 ? -4.156 18.416 49.892 1.00 75.19 733 ILE A O 1
ATOM 5679 N N . GLN A 1 734 ? -4.463 20.586 50.400 1.00 74.88 734 GLN A N 1
ATOM 5680 C CA . GLN A 1 734 ? -4.225 20.451 51.848 1.00 74.88 734 GLN A CA 1
ATOM 5681 C C . GLN A 1 734 ? -2.903 19.729 52.199 1.00 74.88 734 GLN A C 1
ATOM 5683 O O . GLN A 1 734 ? -2.819 19.020 53.193 1.00 74.88 734 GLN A O 1
ATOM 5688 N N . GLY A 1 735 ? -1.859 19.912 51.381 1.00 78.69 735 GLY A N 1
ATOM 5689 C CA . GLY A 1 735 ? -0.547 19.279 51.571 1.00 78.69 735 GLY A CA 1
ATOM 5690 C C . GLY A 1 735 ? -0.385 17.898 50.922 1.00 78.69 735 GLY A C 1
ATOM 5691 O O . GLY A 1 735 ? 0.726 17.377 50.908 1.00 78.69 735 GLY A O 1
ATOM 5692 N N . HIS A 1 736 ? -1.440 17.331 50.330 1.00 81.88 736 HIS A N 1
ATOM 5693 C CA . HIS A 1 736 ? -1.398 16.042 49.634 1.00 81.88 736 HIS A CA 1
ATOM 5694 C C . HIS A 1 736 ? -1.187 16.209 48.121 1.00 81.88 736 HIS A C 1
ATOM 5696 O O . HIS A 1 736 ? -1.842 17.072 47.531 1.00 81.88 736 HIS A O 1
ATOM 5702 N N . PRO A 1 737 ? -0.314 15.414 47.469 1.00 83.75 737 PRO A N 1
ATOM 5703 C CA . PRO A 1 737 ? -0.063 15.507 46.030 1.00 83.75 737 PRO A CA 1
ATOM 5704 C C . PRO A 1 737 ? -1.330 15.308 45.194 1.00 83.75 737 PRO A C 1
ATOM 5706 O O . PRO A 1 737 ? -2.048 14.321 45.360 1.00 83.75 737 PRO A O 1
ATOM 5709 N N . PHE A 1 738 ? -1.572 16.230 44.264 1.00 82.12 738 PHE A N 1
ATOM 5710 C CA . PHE A 1 738 ? -2.704 16.206 43.348 1.00 82.12 738 PHE A CA 1
ATOM 5711 C C . PHE A 1 738 ? -2.231 16.464 41.919 1.00 82.12 738 PHE A C 1
ATOM 5713 O O . PHE A 1 738 ? -1.760 17.557 41.600 1.00 82.12 738 PHE A O 1
ATOM 5720 N N . SER A 1 739 ? -2.359 15.461 41.053 1.00 84.12 739 SER A N 1
ATOM 5721 C CA . SER A 1 739 ? -2.120 15.613 39.615 1.00 84.12 739 SER A CA 1
ATOM 5722 C C . SER A 1 739 ? -3.456 15.783 38.914 1.00 84.12 739 SER A C 1
ATOM 5724 O O . SER A 1 739 ? -4.325 14.920 39.038 1.00 84.12 739 SER A O 1
ATOM 5726 N N . CYS A 1 740 ? -3.656 16.894 38.211 1.00 83.50 740 CYS A N 1
ATOM 5727 C CA . CYS A 1 740 ? -4.953 17.221 37.641 1.00 83.50 740 CYS A CA 1
ATOM 5728 C C . CYS A 1 740 ? -4.883 17.852 36.255 1.00 83.50 740 CYS A C 1
ATOM 5730 O O . CYS A 1 740 ? -3.862 18.368 35.805 1.00 83.50 740 CYS A O 1
ATOM 5732 N N . LYS A 1 741 ? -6.018 17.801 35.569 1.00 85.56 741 LYS A N 1
ATOM 5733 C CA . LYS A 1 741 ? -6.325 18.509 34.337 1.00 85.56 741 LYS A CA 1
ATOM 5734 C C . LYS A 1 741 ? -7.549 19.365 34.590 1.00 85.56 741 LYS A C 1
ATOM 5736 O O . LYS A 1 741 ? -8.556 18.853 35.074 1.00 85.56 741 LYS A O 1
ATOM 5741 N N . PHE A 1 742 ? -7.488 20.642 34.252 1.00 81.44 742 PHE A N 1
ATOM 5742 C CA . PHE A 1 742 ? -8.650 21.519 34.349 1.00 81.44 742 PHE A CA 1
ATOM 5743 C C . PHE A 1 742 ? -8.745 22.447 33.152 1.00 81.44 742 PHE A C 1
ATOM 5745 O O . PHE A 1 742 ? -7.734 22.805 32.549 1.00 81.44 742 PHE A O 1
ATOM 5752 N N . GLY A 1 743 ? -9.965 22.848 32.817 1.00 78.88 743 GLY A N 1
ATOM 5753 C CA . GLY A 1 743 ? -10.211 23.792 31.739 1.00 78.88 743 GLY A CA 1
ATOM 5754 C C . GLY A 1 743 ? -11.644 23.748 31.230 1.00 78.88 743 GLY A C 1
ATOM 5755 O O . GLY A 1 743 ? -12.558 23.400 31.972 1.00 78.88 743 GLY A O 1
ATOM 5756 N N . GLY A 1 744 ? -11.844 24.145 29.976 1.00 76.38 744 GLY A N 1
ATOM 5757 C CA . GLY A 1 744 ? -13.142 24.161 29.311 1.00 76.38 744 GLY A CA 1
ATOM 5758 C C . GLY A 1 744 ? -13.358 22.928 28.434 1.00 76.38 744 GLY A C 1
ATOM 5759 O O . GLY A 1 744 ? -12.437 22.442 27.785 1.00 76.38 744 GLY A O 1
ATOM 5760 N N . GLN A 1 745 ? -14.587 22.436 28.361 1.00 73.94 745 GLN A N 1
ATOM 5761 C CA . GLN A 1 745 ? -15.013 21.437 27.386 1.00 73.94 745 GLN A CA 1
ATOM 5762 C C . GLN A 1 745 ? -16.317 21.870 26.722 1.00 73.94 745 GLN A C 1
ATOM 5764 O O . GLN A 1 745 ? -17.167 22.473 27.368 1.00 73.94 745 GLN A O 1
ATOM 5769 N N . ILE A 1 746 ? -16.491 21.560 25.442 1.00 66.12 746 ILE A N 1
ATOM 5770 C CA . ILE A 1 746 ? -17.773 21.723 24.752 1.00 66.12 746 ILE A CA 1
ATOM 5771 C C . ILE A 1 746 ? -18.487 20.378 24.798 1.00 66.12 746 ILE A C 1
ATOM 5773 O O . ILE A 1 746 ? -17.943 19.385 24.322 1.00 66.12 746 ILE A O 1
ATOM 5777 N N . GLN A 1 747 ? -19.701 20.349 25.345 1.00 61.38 747 GLN A N 1
ATOM 5778 C CA . GLN A 1 747 ? -20.536 19.154 25.406 1.00 61.38 747 GLN A CA 1
ATOM 5779 C C . GLN A 1 747 ? -21.967 19.532 25.002 1.00 61.38 747 GLN A C 1
ATOM 5781 O O . GLN A 1 747 ? -22.598 20.365 25.643 1.00 61.38 747 GLN A O 1
ATOM 5786 N N . ASN A 1 748 ? -22.480 18.933 23.920 1.00 60.28 748 ASN A N 1
ATOM 5787 C CA . ASN A 1 748 ? -23.815 19.214 23.364 1.00 60.28 748 ASN A CA 1
ATOM 5788 C C . ASN A 1 748 ? -24.089 20.706 23.075 1.00 60.28 748 ASN A C 1
ATOM 5790 O O . ASN A 1 748 ? -25.120 21.221 23.492 1.00 60.28 748 ASN A O 1
ATOM 5794 N N . ASN A 1 749 ? -23.199 21.393 22.347 1.00 59.03 749 ASN A N 1
ATOM 5795 C CA . ASN A 1 749 ? -23.280 22.839 22.058 1.00 59.03 749 ASN A CA 1
ATOM 5796 C C . ASN A 1 749 ? -23.143 23.789 23.265 1.00 59.03 749 ASN A C 1
ATOM 5798 O O . ASN A 1 749 ? -23.126 25.000 23.053 1.00 59.03 749 ASN A O 1
ATOM 5802 N N . SER A 1 750 ? -22.967 23.285 24.486 1.00 56.34 750 SER A N 1
ATOM 5803 C CA . SER A 1 750 ? -22.759 24.116 25.675 1.00 56.34 750 SER A CA 1
ATOM 5804 C C . SER A 1 750 ? -21.311 24.019 26.156 1.00 56.34 750 SER A C 1
ATOM 5806 O O . SER A 1 750 ? -20.714 22.939 26.177 1.00 56.34 750 SER A O 1
ATOM 5808 N N . ILE A 1 751 ? -20.729 25.155 26.546 1.00 66.12 751 ILE A N 1
ATOM 5809 C CA . ILE A 1 751 ? -19.412 25.199 27.191 1.00 66.12 751 ILE A CA 1
ATOM 5810 C C . ILE A 1 751 ? -19.587 24.832 28.666 1.00 66.12 751 ILE A C 1
ATOM 5812 O O . ILE A 1 751 ? -20.419 25.404 29.367 1.00 66.12 751 ILE A O 1
ATOM 5816 N N . GLY A 1 752 ? -18.780 23.888 29.134 1.00 67.56 752 GLY A N 1
ATOM 5817 C CA . GLY A 1 752 ? -18.644 23.529 30.534 1.00 67.56 752 GLY A CA 1
ATOM 5818 C C . GLY A 1 752 ? -17.206 23.658 31.023 1.00 67.56 752 GLY A C 1
ATOM 5819 O O . GLY A 1 752 ? -16.268 23.606 30.233 1.00 67.56 752 GLY A O 1
ATOM 5820 N N . ILE A 1 753 ? -17.019 23.820 32.329 1.00 75.50 753 ILE A N 1
ATOM 5821 C CA . ILE A 1 753 ? -15.705 23.818 32.984 1.00 75.50 753 ILE A CA 1
ATOM 5822 C C . ILE A 1 753 ? -15.523 22.465 33.658 1.00 75.50 753 ILE A C 1
ATOM 5824 O O . ILE A 1 753 ? -16.451 21.970 34.291 1.00 75.50 753 ILE A O 1
ATOM 5828 N N . PHE A 1 754 ? -14.338 21.873 33.559 1.00 81.94 754 PHE A N 1
ATOM 5829 C CA . PHE A 1 754 ? -14.028 20.630 34.249 1.00 81.94 754 PHE A CA 1
ATOM 5830 C C . PHE A 1 754 ? -12.723 20.708 35.044 1.00 81.94 754 PHE A C 1
ATOM 5832 O O . PHE A 1 754 ? -11.821 21.482 34.723 1.00 81.94 754 PHE A O 1
ATOM 5839 N N . LEU A 1 755 ? -12.627 19.865 36.069 1.00 82.50 755 LEU A N 1
ATOM 5840 C CA . LEU A 1 755 ? -11.412 19.510 36.792 1.00 82.50 755 LEU A CA 1
ATOM 5841 C C . LEU A 1 755 ? -11.430 17.990 36.993 1.00 82.50 755 LEU A C 1
ATOM 5843 O O . LEU A 1 755 ? -12.362 17.451 37.578 1.00 82.50 755 LEU A O 1
ATOM 5847 N N . MET A 1 756 ? -10.407 17.300 36.508 1.00 84.81 756 MET A N 1
ATOM 5848 C CA . MET A 1 756 ? -10.230 15.856 36.658 1.00 84.81 756 MET A CA 1
ATOM 5849 C C . MET A 1 756 ? -8.830 15.590 37.189 1.00 84.81 756 MET A C 1
ATOM 5851 O O . MET A 1 756 ? -7.872 16.135 36.652 1.00 84.81 756 MET A O 1
ATOM 5855 N N . GLY A 1 757 ? -8.666 14.770 38.215 1.00 85.06 757 GLY A N 1
ATOM 5856 C CA . GLY A 1 757 ? -7.336 14.503 38.750 1.00 85.06 757 GLY A CA 1
ATOM 5857 C C . GLY A 1 757 ? -7.297 13.391 39.776 1.00 85.06 757 GLY A C 1
ATOM 5858 O O . GLY A 1 757 ? -8.330 12.943 40.254 1.00 85.06 757 GLY A O 1
ATOM 5859 N N . SER A 1 758 ? -6.083 12.983 40.121 1.00 86.88 758 SER A N 1
ATOM 5860 C CA . SER A 1 758 ? -5.791 11.944 41.102 1.00 86.88 758 SER A CA 1
ATOM 5861 C C . SER A 1 758 ? -5.118 12.573 42.319 1.00 86.88 758 SER A C 1
ATOM 5863 O O . SER A 1 758 ? -4.059 13.199 42.198 1.00 86.88 758 SER A O 1
ATOM 5865 N N . LEU A 1 759 ? -5.739 12.416 43.487 1.00 85.44 759 LEU A N 1
ATOM 5866 C CA . LEU A 1 759 ? -5.265 12.891 44.789 1.00 85.44 759 LEU A CA 1
ATOM 5867 C C . LEU A 1 759 ? -4.780 11.704 45.623 1.00 85.44 759 LEU A C 1
ATOM 5869 O O . LEU A 1 759 ? -5.561 10.796 45.874 1.00 85.44 759 LEU A O 1
ATOM 5873 N N . THR A 1 760 ? -3.543 11.722 46.117 1.00 82.44 760 THR A N 1
ATOM 5874 C CA . THR A 1 760 ? -3.034 10.646 46.989 1.00 82.44 760 THR A CA 1
ATOM 5875 C C . THR A 1 760 ? -2.980 11.101 48.445 1.00 82.44 760 THR A C 1
ATOM 5877 O O . THR A 1 760 ? -2.286 12.064 48.768 1.00 82.44 760 THR A O 1
ATOM 5880 N N . VAL A 1 761 ? -3.688 10.394 49.326 1.00 84.31 761 VAL A N 1
ATOM 5881 C CA . VAL A 1 761 ? -3.806 10.680 50.764 1.00 84.31 761 VAL A CA 1
ATOM 5882 C C . VAL A 1 761 ? -3.450 9.434 51.570 1.00 84.31 761 VAL A C 1
ATOM 5884 O O . VAL A 1 761 ? -3.980 8.363 51.300 1.00 84.31 761 VAL A O 1
ATOM 5887 N N . ASP A 1 762 ? -2.618 9.566 52.601 1.00 81.94 762 ASP A N 1
ATOM 5888 C CA . ASP A 1 762 ? -2.374 8.472 53.546 1.00 81.94 762 ASP A CA 1
ATOM 5889 C C . ASP A 1 762 ? -3.496 8.404 54.590 1.00 81.94 762 ASP A C 1
ATOM 5891 O O . ASP A 1 762 ? -3.656 9.305 55.416 1.00 81.94 762 ASP A O 1
ATOM 5895 N N . ILE A 1 763 ? -4.266 7.314 54.583 1.00 79.50 763 ILE A N 1
ATOM 5896 C CA . ILE A 1 763 ? -5.317 7.033 55.567 1.00 79.50 763 ILE A CA 1
ATOM 5897 C C . ILE A 1 763 ? -4.888 5.809 56.381 1.00 79.50 763 ILE A C 1
ATOM 5899 O O . ILE A 1 763 ? -4.659 4.734 55.834 1.00 79.50 763 ILE A O 1
ATOM 5903 N N . GLN A 1 764 ? -4.763 5.963 57.706 1.00 80.81 764 GLN A N 1
ATOM 5904 C CA . GLN A 1 764 ? -4.296 4.898 58.617 1.00 80.81 764 GLN A CA 1
ATOM 5905 C C . GLN A 1 764 ? -2.918 4.311 58.229 1.00 80.81 764 GLN A C 1
ATOM 5907 O O . GLN A 1 764 ? -2.668 3.126 58.424 1.00 80.81 764 GLN A O 1
ATOM 5912 N N . GLY A 1 765 ? -2.023 5.140 57.678 1.00 78.31 765 GLY A N 1
ATOM 5913 C CA . GLY A 1 765 ? -0.685 4.723 57.237 1.00 78.31 765 GLY A CA 1
ATOM 5914 C C . GLY A 1 765 ? -0.650 4.006 55.885 1.00 78.31 765 GLY A C 1
ATOM 5915 O O . GLY A 1 765 ? 0.423 3.581 55.469 1.00 78.31 765 GLY A O 1
ATOM 5916 N N . ASN A 1 766 ? -1.794 3.892 55.202 1.00 77.75 766 ASN A N 1
ATOM 5917 C CA . ASN A 1 766 ? -1.884 3.306 53.871 1.00 77.75 766 ASN A CA 1
ATOM 5918 C C . ASN A 1 766 ? -2.243 4.382 52.832 1.00 77.75 766 ASN A C 1
ATOM 5920 O O . ASN A 1 766 ? -3.230 5.100 53.037 1.00 77.75 766 ASN A O 1
ATOM 5924 N N . PRO A 1 767 ? -1.509 4.480 51.711 1.00 80.19 767 PRO A N 1
ATOM 5925 C CA . PRO A 1 767 ? -1.824 5.427 50.652 1.00 80.19 767 PRO A CA 1
ATOM 5926 C C . PRO A 1 767 ? -3.126 5.035 49.947 1.00 80.19 767 PRO A C 1
ATOM 5928 O O . PRO A 1 767 ? -3.287 3.912 49.470 1.00 80.19 767 PRO A O 1
ATOM 5931 N N . GLN A 1 768 ? -4.048 5.987 49.873 1.00 81.50 768 GLN A N 1
ATOM 5932 C CA . GLN A 1 768 ? -5.313 5.907 49.154 1.00 81.50 768 GLN A CA 1
ATOM 5933 C C . GLN A 1 768 ? -5.311 6.956 48.046 1.00 81.50 768 GLN A C 1
ATOM 5935 O O . GLN A 1 768 ? -5.004 8.126 48.280 1.00 81.50 768 GLN A O 1
ATOM 5940 N N . THR A 1 769 ? -5.665 6.550 46.835 1.00 85.44 769 THR A N 1
ATOM 5941 C CA . THR A 1 769 ? -5.756 7.433 45.675 1.00 85.44 769 THR A CA 1
ATOM 5942 C C . THR A 1 769 ? -7.215 7.739 45.375 1.00 85.44 769 THR A C 1
ATOM 5944 O O . THR A 1 769 ? -8.024 6.838 45.196 1.00 85.44 769 THR A O 1
ATOM 5947 N N . PHE A 1 770 ? -7.563 9.016 45.307 1.00 84.12 770 PHE A N 1
ATOM 5948 C CA . PHE A 1 770 ? -8.891 9.494 44.965 1.00 84.12 770 PHE A CA 1
ATOM 5949 C C . PHE A 1 770 ? -8.881 10.062 43.550 1.00 84.12 770 PHE A C 1
ATOM 5951 O O . PHE A 1 770 ? -8.288 11.115 43.308 1.00 84.12 770 PHE A O 1
ATOM 5958 N N . ASP A 1 771 ? -9.577 9.394 42.635 1.00 84.19 771 ASP A N 1
ATOM 5959 C CA . ASP A 1 771 ? -9.873 9.936 41.312 1.00 84.19 771 ASP A CA 1
ATOM 5960 C C . ASP A 1 771 ? -11.063 10.882 41.430 1.00 84.19 771 ASP A C 1
ATOM 5962 O O . ASP A 1 771 ? -12.187 10.455 41.690 1.00 84.19 771 ASP A O 1
ATOM 5966 N N . VAL A 1 772 ? -10.813 12.174 41.258 1.00 83.88 772 VAL A N 1
ATOM 5967 C CA . VAL A 1 772 ? -11.796 13.246 41.395 1.00 83.88 772 VAL A CA 1
ATOM 5968 C C . VAL A 1 772 ? -12.166 13.765 40.014 1.00 83.88 772 VAL A C 1
ATOM 5970 O O . VAL A 1 772 ? -11.296 14.073 39.202 1.00 83.88 772 VAL A O 1
ATOM 5973 N N . THR A 1 773 ? -13.464 13.905 39.760 1.00 82.88 773 THR A N 1
ATOM 5974 C CA . THR A 1 773 ? -14.020 14.574 38.582 1.00 82.88 773 THR A CA 1
ATOM 5975 C C . THR A 1 773 ? -15.045 15.608 39.023 1.00 82.88 773 THR A C 1
ATOM 5977 O O . THR A 1 773 ? -15.938 15.338 39.819 1.00 82.88 773 THR A O 1
ATOM 5980 N N . LEU A 1 774 ? -14.901 16.812 38.495 1.00 79.75 774 LEU A N 1
ATOM 5981 C CA . LEU A 1 774 ? -15.759 17.964 38.709 1.00 79.75 774 LEU A CA 1
ATOM 5982 C C . LEU A 1 774 ? -16.108 18.513 37.330 1.00 79.75 774 LEU A C 1
ATOM 5984 O O . LEU A 1 774 ? -15.206 18.815 36.552 1.00 79.75 774 LEU A O 1
ATOM 5988 N N . ILE A 1 775 ? -17.394 18.627 37.014 1.00 78.12 775 ILE A N 1
ATOM 5989 C CA . ILE A 1 775 ? -17.884 19.137 35.731 1.00 78.12 775 ILE A CA 1
ATOM 5990 C C . ILE A 1 775 ? -19.012 20.133 35.998 1.00 78.12 775 ILE A C 1
ATOM 5992 O O . ILE A 1 775 ? -20.010 19.799 36.624 1.00 78.12 775 ILE A O 1
ATOM 5996 N N . PHE A 1 776 ? -18.879 21.345 35.476 1.00 70.62 776 PHE A N 1
ATOM 5997 C CA . PHE A 1 776 ? -19.915 22.371 35.445 1.00 70.62 776 PHE A CA 1
ATOM 5998 C C . PHE A 1 776 ? -20.362 22.550 34.003 1.00 70.62 776 PHE A C 1
ATOM 6000 O O . PHE A 1 776 ? -19.533 22.834 33.147 1.00 70.62 776 PHE A O 1
ATOM 6007 N N . VAL A 1 777 ? -21.649 22.403 33.720 1.00 68.81 777 VAL A N 1
ATOM 6008 C CA . VAL A 1 777 ? -22.248 22.626 32.397 1.00 68.81 777 VAL A CA 1
ATOM 6009 C C . VAL A 1 777 ? -23.439 23.570 32.525 1.00 68.81 777 VAL A C 1
ATOM 6011 O O . VAL A 1 777 ? -23.939 23.822 33.622 1.00 68.81 777 VAL A O 1
ATOM 6014 N N . GLU A 1 778 ? -23.926 24.079 31.394 1.00 62.34 778 GLU A N 1
ATOM 6015 C CA . GLU A 1 778 ? -25.062 25.010 31.342 1.00 62.34 778 GLU A CA 1
ATOM 6016 C C . GLU A 1 778 ? -26.313 24.496 32.064 1.00 62.34 778 GLU A C 1
ATOM 6018 O O . GLU A 1 778 ? -27.098 25.309 32.526 1.00 62.34 778 GLU A O 1
ATOM 6023 N N . ASN A 1 779 ? -26.454 23.174 32.227 1.00 61.44 779 ASN A N 1
ATOM 6024 C CA . ASN A 1 779 ? -27.609 22.532 32.855 1.00 61.44 779 ASN A CA 1
ATOM 6025 C C . ASN A 1 779 ? -27.342 21.945 34.255 1.00 61.44 779 ASN A C 1
ATOM 6027 O O . ASN A 1 779 ? -28.281 21.426 34.846 1.00 61.44 779 ASN A O 1
ATOM 6031 N N . GLY A 1 780 ? -26.126 22.019 34.814 1.00 65.69 780 GLY A N 1
ATOM 6032 C CA . GLY A 1 780 ? -25.863 21.550 36.181 1.00 65.69 780 GLY A CA 1
ATOM 6033 C C . GLY A 1 780 ? -24.392 21.442 36.582 1.00 65.69 780 GLY A C 1
ATOM 6034 O O . GLY A 1 780 ? -23.489 21.722 35.793 1.00 65.69 780 GLY A O 1
ATOM 6035 N N . ALA A 1 781 ? -24.155 20.991 37.812 1.00 70.06 781 ALA A N 1
ATOM 6036 C CA . ALA A 1 781 ? -22.840 20.634 38.335 1.00 70.06 781 ALA A CA 1
ATOM 6037 C C . ALA A 1 781 ? -22.809 19.152 38.725 1.00 70.06 781 ALA A C 1
ATOM 6039 O O . ALA A 1 781 ? -23.721 18.663 39.387 1.00 70.06 781 ALA A O 1
ATOM 6040 N N . PHE A 1 782 ? -21.745 18.457 38.336 1.00 76.06 782 PHE A N 1
ATOM 6041 C CA . PHE A 1 782 ? -21.499 17.050 38.626 1.00 76.06 782 PHE A CA 1
ATOM 6042 C C . PHE A 1 782 ? -20.168 16.915 39.352 1.00 76.06 782 PHE A C 1
ATOM 6044 O O . PHE A 1 782 ? -19.140 17.422 38.900 1.00 76.06 782 PHE A O 1
ATOM 6051 N N . ILE A 1 783 ? -20.196 16.233 40.487 1.00 80.50 783 ILE A N 1
ATOM 6052 C CA . ILE A 1 783 ? -19.038 15.940 41.318 1.00 80.50 783 ILE A CA 1
ATOM 6053 C C . ILE A 1 783 ? -18.997 14.436 41.501 1.00 80.50 783 ILE A C 1
ATOM 6055 O O . ILE A 1 783 ? -19.966 13.840 41.961 1.00 80.50 783 ILE A O 1
ATOM 6059 N N . SER A 1 784 ? -17.869 13.818 41.195 1.00 84.44 784 SER A N 1
ATOM 6060 C CA . SER A 1 784 ? -17.655 12.419 41.515 1.00 84.44 784 SER A CA 1
ATOM 6061 C C . SER A 1 784 ? -16.254 12.183 42.042 1.00 84.44 784 SER A C 1
ATOM 6063 O O . SER A 1 784 ? -15.296 12.792 41.567 1.00 84.44 784 SER A O 1
ATOM 6065 N N . ALA A 1 785 ? -16.129 11.267 42.990 1.00 82.81 785 ALA A N 1
ATOM 6066 C CA . ALA A 1 785 ? -14.848 10.826 43.509 1.00 82.81 785 ALA A CA 1
ATOM 6067 C C . ALA A 1 785 ? -14.847 9.305 43.666 1.00 82.81 785 ALA A C 1
ATOM 6069 O O . ALA A 1 785 ? -15.833 8.730 44.125 1.00 82.81 785 ALA A O 1
ATOM 6070 N N . THR A 1 786 ? -13.740 8.653 43.317 1.00 85.38 786 THR A N 1
ATOM 6071 C CA . THR A 1 786 ? -13.536 7.220 43.561 1.00 85.38 786 THR A CA 1
ATOM 6072 C C . THR A 1 786 ? -12.252 7.004 44.344 1.00 85.38 786 THR A C 1
ATOM 6074 O O . THR A 1 786 ? -11.180 7.377 43.880 1.00 85.38 786 THR A O 1
ATOM 6077 N N . MET A 1 787 ? -12.362 6.384 45.514 1.00 84.81 787 MET A N 1
ATOM 6078 C CA . MET A 1 787 ? -11.245 5.925 46.329 1.00 84.81 787 MET A CA 1
ATOM 6079 C C . MET A 1 787 ? -10.740 4.577 45.812 1.00 84.81 787 MET A C 1
ATOM 6081 O O . MET A 1 787 ? -11.483 3.596 45.768 1.00 84.81 787 MET A O 1
ATOM 6085 N N . LYS A 1 788 ? -9.456 4.527 45.475 1.00 76.50 788 LYS A N 1
ATOM 6086 C CA . LYS A 1 788 ? -8.713 3.352 45.028 1.00 76.50 788 LYS A CA 1
ATOM 6087 C C . LYS A 1 788 ? -7.527 3.130 45.958 1.00 76.50 788 LYS A C 1
ATOM 6089 O O . LYS A 1 788 ? -6.758 4.048 46.230 1.00 76.50 788 LYS A O 1
ATOM 6094 N N . GLY A 1 789 ? -7.351 1.898 46.409 1.00 69.25 789 GLY A N 1
ATOM 6095 C CA . GLY A 1 789 ? -6.223 1.505 47.240 1.00 69.25 789 GLY A CA 1
ATOM 6096 C C . GLY A 1 789 ? -6.224 0.002 47.465 1.00 69.25 789 GLY A C 1
ATOM 6097 O O . GLY A 1 789 ? -7.276 -0.633 47.444 1.00 69.25 789 GLY A O 1
ATOM 6098 N N . ASN A 1 790 ? -5.040 -0.565 47.684 1.00 66.81 790 ASN A N 1
ATOM 6099 C CA . ASN A 1 790 ? -4.868 -2.012 47.875 1.00 66.81 790 ASN A CA 1
ATOM 6100 C C . ASN A 1 790 ? -5.276 -2.480 49.282 1.00 66.81 790 ASN A C 1
ATOM 6102 O O . ASN A 1 790 ? -5.247 -3.671 49.573 1.00 66.81 790 ASN A O 1
ATOM 6106 N N . THR A 1 791 ? -5.618 -1.546 50.172 1.00 67.94 791 THR A N 1
ATOM 6107 C CA . THR A 1 791 ? -6.005 -1.819 51.557 1.00 67.94 791 THR A CA 1
ATOM 6108 C C . THR A 1 791 ? -7.327 -1.136 51.881 1.00 67.94 791 THR A C 1
ATOM 6110 O O . THR A 1 791 ? -7.486 0.056 51.611 1.00 67.94 791 THR A O 1
ATOM 6113 N N . SER A 1 792 ? -8.240 -1.855 52.526 1.00 74.50 792 SER A N 1
ATOM 6114 C CA . SER A 1 792 ? -9.473 -1.301 53.091 1.00 74.50 792 SER A CA 1
ATOM 6115 C C . SER A 1 792 ? -9.192 -0.314 54.234 1.00 74.50 792 SER A C 1
ATOM 6117 O O . SER A 1 792 ? -8.272 -0.528 55.028 1.00 74.50 792 SER A O 1
ATOM 6119 N N . VAL A 1 793 ? -10.026 0.712 54.383 1.00 78.88 793 VAL A N 1
ATOM 6120 C CA . VAL A 1 793 ? -9.992 1.666 55.502 1.00 78.88 793 VAL A CA 1
ATOM 6121 C C . VAL A 1 793 ? -10.874 1.156 56.642 1.00 78.88 793 VAL A C 1
ATOM 6123 O O . VAL A 1 793 ? -12.037 0.837 56.413 1.00 78.88 793 VAL A O 1
ATOM 6126 N N . ASN A 1 794 ? -10.361 1.097 57.877 1.00 80.12 794 ASN A N 1
ATOM 6127 C CA . ASN A 1 794 ? -11.128 0.593 59.025 1.00 80.12 794 ASN A CA 1
ATOM 6128 C C . ASN A 1 794 ? -12.065 1.668 59.613 1.00 80.12 794 ASN A C 1
ATOM 6130 O O . ASN A 1 794 ? -11.598 2.725 60.044 1.00 80.12 794 ASN A O 1
ATOM 6134 N N . PHE A 1 795 ? -13.356 1.354 59.719 1.00 73.06 795 PHE A N 1
ATOM 6135 C CA . PHE A 1 795 ? -14.440 2.123 60.343 1.00 73.06 795 PHE A CA 1
ATOM 6136 C C . PHE A 1 795 ? -15.029 1.353 61.535 1.00 73.06 795 PHE A C 1
ATOM 6138 O O . PHE A 1 795 ? -16.142 0.842 61.477 1.00 73.06 795 PHE A O 1
ATOM 6145 N N . TYR A 1 796 ? -14.273 1.287 62.634 1.00 73.44 796 TYR A N 1
ATOM 6146 C CA . TYR A 1 796 ? -14.646 0.632 63.899 1.00 73.44 796 TYR A CA 1
ATOM 6147 C C . TYR A 1 796 ? -15.146 -0.821 63.754 1.00 73.44 796 TYR A C 1
ATOM 6149 O O . TYR A 1 796 ? -14.352 -1.737 63.946 1.00 73.44 796 TYR A O 1
ATOM 6157 N N . THR A 1 797 ? -16.421 -1.040 63.415 1.00 73.56 797 THR A N 1
ATOM 6158 C CA . THR A 1 797 ? -17.032 -2.364 63.208 1.00 73.56 797 THR A CA 1
ATOM 6159 C C . THR A 1 797 ? -16.936 -2.895 61.776 1.00 73.56 797 THR A C 1
ATOM 6161 O O . THR A 1 797 ? -17.124 -4.091 61.578 1.00 73.56 797 THR A O 1
ATOM 6164 N N . PHE A 1 798 ? -16.636 -2.056 60.782 1.00 79.88 798 PHE A N 1
ATOM 6165 C CA . PHE A 1 798 ? -16.531 -2.476 59.380 1.00 79.88 798 PHE A CA 1
ATOM 6166 C C . PHE A 1 798 ? -15.316 -1.865 58.680 1.00 79.88 798 PHE A C 1
ATOM 6168 O O . PHE A 1 798 ? -14.715 -0.921 59.186 1.00 79.88 798 PHE A O 1
ATOM 6175 N N . LYS A 1 799 ? -14.930 -2.383 57.514 1.00 83.50 799 LYS A N 1
ATOM 6176 C CA . LYS A 1 799 ? -13.905 -1.797 56.644 1.00 83.50 799 LYS A CA 1
ATOM 6177 C C . LYS A 1 799 ? -14.521 -1.405 55.308 1.00 83.50 799 LYS A C 1
ATOM 6179 O O . LYS A 1 799 ? -15.403 -2.097 54.816 1.00 83.50 799 LYS A O 1
ATOM 6184 N N . LEU A 1 800 ? -14.061 -0.295 54.736 1.00 80.94 800 LEU A N 1
ATOM 6185 C CA . LEU A 1 800 ? -14.493 0.178 53.421 1.00 80.94 800 LEU A CA 1
ATOM 6186 C C . LEU A 1 800 ? -13.368 0.074 52.403 1.00 80.94 800 LEU A C 1
ATOM 6188 O O . LEU A 1 800 ? -12.239 0.496 52.664 1.00 80.94 800 LEU A O 1
ATOM 6192 N N . SER A 1 801 ? -13.695 -0.406 51.213 1.00 79.19 801 SER A N 1
ATOM 6193 C CA . SER A 1 801 ? -12.829 -0.328 50.040 1.00 79.19 801 SER A CA 1
ATOM 6194 C C . SER A 1 801 ? -13.643 0.009 48.788 1.00 79.19 801 SER A C 1
ATOM 6196 O O . SER A 1 801 ? -14.874 -0.033 48.805 1.00 79.19 801 SER A O 1
ATOM 6198 N N . ASN A 1 802 ? -12.952 0.432 47.724 1.00 77.69 802 ASN A N 1
ATOM 6199 C CA . ASN A 1 802 ? -13.548 0.756 46.423 1.00 77.69 802 ASN A CA 1
ATOM 6200 C C . ASN A 1 802 ? -14.753 1.723 46.494 1.00 77.69 802 ASN A C 1
ATOM 6202 O O . ASN A 1 802 ? -15.773 1.537 45.832 1.00 77.69 802 ASN A O 1
ATOM 6206 N N . LEU A 1 803 ? -14.646 2.742 47.350 1.00 82.56 803 LEU A N 1
ATOM 6207 C CA . LEU A 1 803 ? -15.713 3.708 47.592 1.00 82.56 803 LEU A CA 1
ATOM 6208 C C . LEU A 1 803 ? -15.815 4.687 46.418 1.00 82.56 803 LEU A C 1
ATOM 6210 O O . LEU A 1 803 ? -14.879 5.442 46.163 1.00 82.56 803 LEU A O 1
ATOM 6214 N N . ALA A 1 804 ? -16.961 4.741 45.752 1.00 84.19 804 ALA A N 1
ATOM 6215 C CA . ALA A 1 804 ? -17.296 5.768 44.780 1.00 84.19 804 ALA A CA 1
ATOM 6216 C C . ALA A 1 804 ? -18.511 6.574 45.241 1.00 84.19 804 ALA A C 1
ATOM 6218 O O . ALA A 1 804 ? -19.506 6.022 45.709 1.00 84.19 804 ALA A O 1
ATOM 6219 N N . LEU A 1 805 ? -18.420 7.889 45.077 1.00 83.06 805 LEU A N 1
ATOM 6220 C CA . LEU A 1 805 ? -19.498 8.835 45.310 1.00 83.06 805 LEU A CA 1
ATOM 6221 C C . LEU A 1 805 ? -19.714 9.645 44.037 1.00 83.06 805 LEU A C 1
ATOM 6223 O O . LEU A 1 805 ? -18.755 10.144 43.448 1.00 83.06 805 LEU A O 1
ATOM 6227 N N . GLU A 1 806 ? -20.971 9.824 43.659 1.00 81.38 806 GLU A N 1
ATOM 6228 C CA . GLU A 1 806 ? -21.386 10.728 42.596 1.00 81.38 806 GLU A CA 1
ATOM 6229 C C . GLU A 1 806 ? -22.543 11.597 43.081 1.00 81.38 806 GLU A C 1
ATOM 6231 O O . GLU A 1 806 ? -23.534 11.097 43.608 1.00 81.38 806 GLU A O 1
ATOM 6236 N N . VAL A 1 807 ? -22.410 12.908 42.913 1.00 75.50 807 VAL A N 1
ATOM 6237 C CA . VAL A 1 807 ? -23.424 13.904 43.244 1.00 75.50 807 VAL A CA 1
ATOM 6238 C C . VAL A 1 807 ? -23.560 14.840 42.051 1.00 75.50 807 VAL A C 1
ATOM 6240 O O . VAL A 1 807 ? -22.631 15.574 41.718 1.00 75.50 807 VAL A O 1
ATOM 6243 N N . GLY A 1 808 ? -24.721 14.824 41.408 1.00 67.69 808 GLY A N 1
ATOM 6244 C CA . GLY A 1 808 ? -25.096 15.772 40.365 1.00 67.69 808 GLY A CA 1
ATOM 6245 C C . GLY A 1 808 ? -26.274 16.627 40.807 1.00 67.69 808 GLY A C 1
ATOM 6246 O O . GLY A 1 808 ? -27.167 16.152 41.502 1.00 67.69 808 GLY A O 1
ATOM 6247 N N . ILE A 1 809 ? -26.287 17.897 40.416 1.00 69.25 809 ILE A N 1
ATOM 6248 C CA . ILE A 1 809 ? -27.432 18.793 40.602 1.00 69.25 809 ILE A CA 1
ATOM 6249 C C . ILE A 1 809 ? -27.640 19.538 39.289 1.00 69.25 809 ILE A C 1
ATOM 6251 O O . ILE A 1 809 ? -26.733 20.239 38.833 1.00 69.25 809 ILE A O 1
ATOM 6255 N N . ASN A 1 810 ? -28.816 19.398 38.675 1.00 66.06 810 ASN A N 1
ATOM 6256 C CA . ASN A 1 810 ? -29.184 20.263 37.557 1.00 66.06 810 ASN A CA 1
ATOM 6257 C C . ASN A 1 810 ? -29.581 21.666 38.077 1.00 66.06 810 ASN A C 1
ATOM 6259 O O . ASN A 1 810 ? -29.940 21.814 39.245 1.00 66.06 810 ASN A O 1
ATOM 6263 N N . TRP A 1 811 ? -29.528 22.726 37.264 1.00 58.75 811 TRP A N 1
ATOM 6264 C CA . TRP A 1 811 ? -29.843 24.085 37.765 1.00 58.75 811 TRP A CA 1
ATOM 6265 C C . TRP A 1 811 ? -31.318 24.301 38.142 1.00 58.75 811 TRP A C 1
ATOM 6267 O O . TRP A 1 811 ? -31.650 25.302 38.773 1.00 58.75 811 TRP A O 1
ATOM 6277 N N . GLU A 1 812 ? -32.191 23.347 37.815 1.00 59.38 812 GLU A N 1
ATOM 6278 C CA . GLU A 1 812 ? -33.584 23.286 38.277 1.00 59.38 812 GLU A CA 1
ATOM 6279 C C . GLU A 1 812 ? -33.698 22.673 39.690 1.00 59.38 812 GLU A C 1
ATOM 6281 O O . GLU A 1 812 ? -34.788 22.616 40.257 1.00 59.38 812 GLU A O 1
ATOM 6286 N N . GLY A 1 813 ? -32.577 22.243 40.285 1.00 57.28 813 GLY A N 1
ATOM 6287 C CA . GLY A 1 813 ? -32.489 21.691 41.638 1.00 57.28 813 GLY A CA 1
ATOM 6288 C C . GLY A 1 813 ? -32.761 20.188 41.734 1.00 57.28 813 GLY A C 1
ATOM 6289 O O . GLY A 1 813 ? -32.956 19.679 42.835 1.00 57.28 813 GLY A O 1
ATOM 6290 N N . ILE A 1 814 ? -32.784 19.472 40.610 1.00 61.72 814 ILE A N 1
ATOM 6291 C CA . ILE A 1 814 ? -33.057 18.036 40.531 1.00 61.72 814 ILE A CA 1
ATOM 6292 C C . ILE A 1 814 ? -31.738 17.258 40.735 1.00 61.72 814 ILE A C 1
ATOM 6294 O O . ILE A 1 814 ? -30.812 17.419 39.931 1.00 61.72 814 ILE A O 1
ATOM 6298 N N . PRO A 1 815 ? -31.611 16.440 41.802 1.00 71.94 815 PRO A N 1
ATOM 6299 C CA . PRO A 1 815 ? -30.363 15.762 42.134 1.00 71.94 815 PRO A CA 1
ATOM 6300 C C . PRO A 1 815 ? -30.218 14.392 41.453 1.00 71.94 815 PRO A C 1
ATOM 6302 O O . PRO A 1 815 ? -31.195 13.651 41.299 1.00 71.94 815 PRO A O 1
ATOM 6305 N N . SER A 1 816 ? -28.979 14.011 41.150 1.00 74.75 816 SER A N 1
ATOM 6306 C CA . SER A 1 816 ? -28.549 12.622 40.974 1.00 74.75 816 SER A CA 1
ATOM 6307 C C . SER A 1 816 ? -27.565 12.249 42.086 1.00 74.75 816 SER A C 1
ATOM 6309 O O . SER A 1 816 ? -26.703 13.047 42.458 1.00 74.75 816 SER A O 1
ATOM 6311 N N . LEU A 1 817 ? -27.714 11.052 42.654 1.00 81.31 817 LEU A N 1
ATOM 6312 C CA . LEU A 1 817 ? -26.878 10.564 43.754 1.00 81.31 817 LEU A CA 1
ATOM 6313 C C . LEU A 1 817 ? -26.494 9.107 43.505 1.00 81.31 817 LEU A C 1
ATOM 6315 O O . LEU A 1 817 ? -27.360 8.255 43.307 1.00 81.31 817 LEU A O 1
ATOM 6319 N N . GLY A 1 818 ? -25.197 8.833 43.557 1.00 80.38 818 GLY A N 1
ATOM 6320 C CA . GLY A 1 818 ? -24.612 7.508 43.432 1.00 80.38 818 GLY A CA 1
ATOM 6321 C C . GLY A 1 818 ? -23.669 7.196 44.569 1.00 80.38 818 GLY A C 1
ATOM 6322 O O . GLY A 1 818 ? -22.801 8.007 44.878 1.00 80.38 818 GLY A O 1
ATOM 6323 N N . VAL A 1 819 ? -23.797 6.006 45.145 1.00 85.62 819 VAL A N 1
ATOM 6324 C CA . VAL A 1 819 ? -22.810 5.446 46.068 1.00 85.62 819 VAL A CA 1
ATOM 6325 C C . VAL A 1 819 ? -22.524 4.011 45.656 1.00 85.62 819 VAL A C 1
ATOM 6327 O O . VAL A 1 819 ? -23.449 3.228 45.450 1.00 85.62 819 VAL A O 1
ATOM 6330 N N . ALA A 1 820 ? -21.246 3.662 45.568 1.00 85.25 820 ALA A N 1
ATOM 6331 C CA . ALA A 1 820 ? -20.794 2.281 45.498 1.00 85.25 820 ALA A CA 1
ATOM 6332 C C . ALA A 1 820 ? -19.688 2.056 46.524 1.00 85.25 820 ALA A C 1
ATOM 6334 O O . ALA A 1 820 ? -18.839 2.924 46.703 1.00 85.25 820 ALA A O 1
ATOM 6335 N N . ALA A 1 821 ? -19.709 0.922 47.214 1.00 82.56 821 ALA A N 1
ATOM 6336 C CA . ALA A 1 821 ? -18.685 0.563 48.183 1.00 82.56 821 ALA A CA 1
ATOM 6337 C C . ALA A 1 821 ? -18.634 -0.950 48.393 1.00 82.56 821 ALA A C 1
ATOM 6339 O O . ALA A 1 821 ? -19.662 -1.627 48.347 1.00 82.56 821 ALA A O 1
ATOM 6340 N N . THR A 1 822 ? -17.443 -1.442 48.713 1.00 82.44 822 THR A N 1
ATOM 6341 C CA . THR A 1 822 ? -17.243 -2.749 49.339 1.00 82.44 822 THR A CA 1
ATOM 6342 C C . THR A 1 822 ? -17.131 -2.547 50.849 1.00 82.44 822 THR A C 1
ATOM 6344 O O . THR A 1 822 ? -16.408 -1.658 51.311 1.00 82.44 822 THR A O 1
ATOM 6347 N N . ILE A 1 823 ? -17.890 -3.334 51.609 1.00 84.81 823 ILE A N 1
ATOM 6348 C CA . ILE A 1 823 ? -18.075 -3.242 53.056 1.00 84.81 823 ILE A CA 1
ATOM 6349 C C . ILE A 1 823 ? -17.755 -4.605 53.683 1.00 84.81 823 ILE A C 1
ATOM 6351 O O . ILE A 1 823 ? -18.519 -5.557 53.529 1.00 84.81 823 ILE A O 1
ATOM 6355 N N . ASP A 1 824 ? -16.664 -4.668 54.445 1.00 82.44 824 ASP A N 1
ATOM 6356 C CA . ASP A 1 824 ? -16.259 -5.859 55.200 1.00 82.44 824 ASP A CA 1
ATOM 6357 C C . ASP A 1 824 ? -16.653 -5.733 56.677 1.00 82.44 824 ASP A C 1
ATOM 6359 O O . ASP A 1 824 ? -16.236 -4.792 57.351 1.00 82.44 824 ASP A O 1
ATOM 6363 N N . VAL A 1 825 ? -17.390 -6.698 57.222 1.00 81.88 825 VAL A N 1
ATOM 6364 C CA . VAL A 1 825 ? -17.772 -6.791 58.638 1.00 81.88 825 VAL A CA 1
ATOM 6365 C C . VAL A 1 825 ? -17.292 -8.123 59.212 1.00 81.88 825 VAL A C 1
ATOM 6367 O O . VAL A 1 825 ? -17.949 -9.154 59.074 1.00 81.88 825 VAL A O 1
ATOM 6370 N N . GLY A 1 826 ? -16.128 -8.115 59.864 1.00 77.75 826 GLY A N 1
ATOM 6371 C CA . GLY A 1 826 ? -15.511 -9.334 60.394 1.00 77.75 826 GLY A CA 1
ATOM 6372 C C . GLY A 1 826 ? -15.224 -10.356 59.288 1.00 77.75 826 GLY A C 1
ATOM 6373 O O . GLY A 1 826 ? -14.342 -10.130 58.462 1.00 77.75 826 GLY A O 1
ATOM 6374 N N . GLU A 1 827 ? -15.954 -11.474 59.273 1.00 77.19 827 GLU A N 1
ATOM 6375 C CA . GLU A 1 827 ? -15.867 -12.499 58.214 1.00 77.19 827 GLU A CA 1
ATOM 6376 C C . GLU A 1 827 ? -16.872 -12.313 57.060 1.00 77.19 827 GLU A C 1
ATOM 6378 O O . GLU A 1 827 ? -16.870 -13.114 56.126 1.00 77.19 827 GLU A O 1
ATOM 6383 N N . ILE A 1 828 ? -17.731 -11.292 57.119 1.00 82.19 828 ILE A N 1
ATOM 6384 C CA . ILE A 1 828 ? -18.762 -11.009 56.113 1.00 82.19 828 ILE A CA 1
ATOM 6385 C C . ILE A 1 828 ? -18.231 -9.936 55.157 1.00 82.19 828 ILE A C 1
ATOM 6387 O O . ILE A 1 828 ? -18.062 -8.794 55.569 1.00 82.19 828 ILE A O 1
ATOM 6391 N N . GLU A 1 829 ? -17.991 -10.274 53.892 1.00 86.44 829 GLU A N 1
ATOM 6392 C CA . GLU A 1 829 ? -17.882 -9.268 52.822 1.00 86.44 829 GLU A CA 1
ATOM 6393 C C . GLU A 1 829 ? -19.262 -9.012 52.225 1.00 86.44 829 GLU A C 1
ATOM 6395 O O . GLU A 1 829 ? -20.108 -9.915 52.150 1.00 86.44 829 GLU A O 1
ATOM 6400 N N . SER A 1 830 ? -19.477 -7.755 51.853 1.00 84.75 830 SER A N 1
ATOM 6401 C CA . SER A 1 830 ? -20.572 -7.346 50.994 1.00 84.75 830 SER A CA 1
ATOM 6402 C C . SER A 1 830 ? -20.129 -6.223 50.067 1.00 84.75 830 SER A C 1
ATOM 6404 O O . SER A 1 830 ? -19.327 -5.368 50.441 1.00 84.75 830 SER A O 1
ATOM 6406 N N . SER A 1 831 ? -20.732 -6.152 48.890 1.00 87.00 831 SER A N 1
ATOM 6407 C CA . SER A 1 831 ? -20.570 -5.024 47.980 1.00 87.00 831 SER A CA 1
ATOM 6408 C C . SER A 1 831 ? -21.939 -4.436 47.662 1.00 87.00 831 SER A C 1
ATOM 6410 O O . SER A 1 831 ? -22.903 -5.167 47.452 1.00 87.00 831 SER A O 1
ATOM 6412 N N . VAL A 1 832 ? -22.050 -3.108 47.647 1.00 87.25 832 VAL A N 1
ATOM 6413 C CA . VAL A 1 832 ? -23.304 -2.395 47.374 1.00 87.25 832 VAL A CA 1
ATOM 6414 C C . VAL A 1 832 ? -23.061 -1.268 46.386 1.00 87.25 832 VAL A C 1
ATOM 6416 O O . VAL A 1 832 ? -22.098 -0.515 46.505 1.00 87.25 832 VAL A O 1
ATOM 6419 N N . ALA A 1 833 ? -23.956 -1.130 45.417 1.00 86.12 833 ALA A N 1
ATOM 6420 C CA . ALA A 1 833 ? -24.002 0.004 44.517 1.00 86.12 833 ALA A CA 1
ATOM 6421 C C . ALA A 1 833 ? -25.451 0.446 44.320 1.00 86.12 833 ALA A C 1
ATOM 6423 O O . ALA A 1 833 ? -26.318 -0.336 43.927 1.00 86.12 833 ALA A O 1
ATOM 6424 N N . VAL A 1 834 ? -25.711 1.716 44.606 1.00 85.69 834 VAL A N 1
ATOM 6425 C CA . VAL A 1 834 ? -27.014 2.349 44.425 1.00 85.69 834 VAL A CA 1
ATOM 6426 C C . VAL A 1 834 ? -26.790 3.661 43.696 1.00 85.69 834 VAL A C 1
ATOM 6428 O O . VAL A 1 834 ? -26.065 4.532 44.175 1.00 85.69 834 VAL A O 1
ATOM 6431 N N . PHE A 1 835 ? -27.429 3.807 42.542 1.00 85.88 835 PHE A N 1
ATOM 6432 C CA . PHE A 1 835 ? -27.453 5.053 41.788 1.00 85.88 835 PHE A CA 1
ATOM 6433 C C . PHE A 1 835 ? -28.884 5.450 41.492 1.00 85.88 835 PHE A C 1
ATOM 6435 O O . PHE A 1 835 ? -29.682 4.635 41.028 1.00 85.88 835 PHE A O 1
ATOM 6442 N N . PHE A 1 836 ? -29.186 6.720 41.725 1.00 80.56 836 PHE A N 1
ATOM 6443 C CA . PHE A 1 836 ? -30.469 7.311 41.416 1.00 80.56 836 PHE A CA 1
ATOM 6444 C C . PHE A 1 836 ? -30.284 8.506 40.483 1.00 80.56 836 PHE A C 1
ATOM 6446 O O . PHE A 1 836 ? -29.740 9.540 40.878 1.00 80.56 836 PHE A O 1
ATOM 6453 N N . ASP A 1 837 ? -30.782 8.364 39.254 1.00 76.31 837 ASP A N 1
ATOM 6454 C CA . ASP A 1 837 ? -30.935 9.454 38.293 1.00 76.31 837 ASP A CA 1
ATOM 6455 C C . ASP A 1 837 ? -32.423 9.793 38.179 1.00 76.31 837 ASP A C 1
ATOM 6457 O O . ASP A 1 837 ? -33.211 9.095 37.537 1.00 76.31 837 ASP A O 1
ATOM 6461 N N . SER A 1 838 ? -32.813 10.877 38.842 1.00 72.12 838 SER A N 1
ATOM 6462 C CA . SER A 1 838 ? -34.194 11.362 38.861 1.00 72.12 838 SER A CA 1
ATOM 6463 C C . SER A 1 838 ? -34.653 11.921 37.511 1.00 72.12 838 SER A C 1
ATOM 6465 O O . SER A 1 838 ? -35.854 11.942 37.242 1.00 72.12 838 SER A O 1
ATOM 6467 N N . THR A 1 839 ? -33.723 12.331 36.641 1.00 70.38 839 THR A N 1
ATOM 6468 C CA . THR A 1 839 ? -34.034 12.812 35.286 1.00 70.38 839 THR A CA 1
ATOM 6469 C C . THR A 1 839 ? -34.223 11.656 34.309 1.00 70.38 839 THR A C 1
ATOM 6471 O O . THR A 1 839 ? -35.062 11.723 33.409 1.00 70.38 839 THR A O 1
ATOM 6474 N N . ARG A 1 840 ? -33.470 10.566 34.500 1.00 77.62 840 ARG A N 1
ATOM 6475 C CA . ARG A 1 840 ? -33.540 9.343 33.697 1.00 77.62 840 ARG A CA 1
ATOM 6476 C C . ARG A 1 840 ? -33.566 8.110 34.599 1.00 77.62 840 ARG A C 1
ATOM 6478 O O . ARG A 1 840 ? -32.546 7.435 34.726 1.00 77.62 840 ARG A O 1
ATOM 6485 N N . PRO A 1 841 ? -34.741 7.717 35.123 1.00 82.31 841 PRO A N 1
ATOM 6486 C CA . PRO A 1 841 ? -34.855 6.545 35.990 1.00 82.31 841 PRO A CA 1
ATOM 6487 C C . PRO A 1 841 ? -34.331 5.238 35.376 1.00 82.31 841 PRO A C 1
ATOM 6489 O O . PRO A 1 841 ? -33.968 4.327 36.111 1.00 82.31 841 PRO A O 1
ATOM 6492 N N . SER A 1 842 ? -34.249 5.134 34.041 1.00 79.75 842 SER A N 1
ATOM 6493 C CA . SER A 1 842 ? -33.638 3.987 33.352 1.00 79.75 842 SER A CA 1
ATOM 6494 C C . SER A 1 842 ? -32.122 3.864 33.554 1.00 79.75 842 SER A C 1
ATOM 6496 O O . SER A 1 842 ? -31.576 2.796 33.299 1.00 79.75 842 SER A O 1
ATOM 6498 N N . ARG A 1 843 ? -31.446 4.925 34.014 1.00 81.81 843 ARG A N 1
ATOM 6499 C CA . ARG A 1 843 ? -30.031 4.916 34.410 1.00 81.81 843 ARG A CA 1
ATOM 6500 C C . ARG A 1 843 ? -29.826 4.576 35.878 1.00 81.81 843 ARG A C 1
ATOM 6502 O O . ARG A 1 843 ? -28.694 4.309 36.260 1.00 81.81 843 ARG A O 1
ATOM 6509 N N . SER A 1 844 ? -30.873 4.577 36.698 1.00 85.12 844 SER A N 1
ATOM 6510 C CA . SER A 1 844 ? -30.764 4.165 38.097 1.00 85.12 844 SER A CA 1
ATOM 6511 C C . SER A 1 844 ? -30.349 2.697 38.193 1.00 85.12 844 SER A C 1
ATOM 6513 O O . SER A 1 844 ? -30.777 1.873 37.382 1.00 85.12 844 SER A O 1
ATOM 6515 N N . LEU A 1 845 ? -29.524 2.373 39.186 1.00 91.62 845 LEU A N 1
ATOM 6516 C CA . LEU A 1 845 ? -29.016 1.021 39.402 1.00 91.62 845 LEU A CA 1
ATOM 6517 C C . LEU A 1 845 ? -29.155 0.623 40.867 1.00 91.62 845 LEU A C 1
ATOM 6519 O O . LEU A 1 845 ? -28.990 1.451 41.765 1.00 91.62 845 LEU A O 1
ATOM 6523 N N . VAL A 1 846 ? -29.418 -0.661 41.091 1.00 92.25 846 VAL A N 1
ATOM 6524 C CA . VAL A 1 846 ? -29.283 -1.306 42.398 1.00 92.25 846 VAL A CA 1
ATOM 6525 C C . VAL A 1 846 ? -28.541 -2.613 42.180 1.00 92.25 846 VAL A C 1
ATOM 6527 O O . VAL A 1 846 ? -29.009 -3.490 41.453 1.00 92.25 846 VAL A O 1
ATOM 6530 N N . ALA A 1 847 ? -27.378 -2.736 42.798 1.00 91.69 847 ALA A N 1
ATOM 6531 C CA . ALA A 1 847 ? -26.582 -3.944 42.772 1.00 91.69 847 ALA A CA 1
ATOM 6532 C C . ALA A 1 847 ? -26.027 -4.227 44.164 1.00 91.69 847 ALA A C 1
ATOM 6534 O O . ALA A 1 847 ? -25.656 -3.307 44.894 1.00 91.69 847 ALA A O 1
ATOM 6535 N N . GLY A 1 848 ? -25.947 -5.501 44.520 1.00 91.19 848 GLY A N 1
ATOM 6536 C CA . GLY A 1 848 ? -25.197 -5.909 45.688 1.00 91.19 848 GLY A CA 1
ATOM 6537 C C . GLY A 1 848 ? -24.928 -7.401 45.739 1.00 91.19 848 GLY A C 1
ATOM 6538 O O . GLY A 1 848 ? -25.689 -8.194 45.182 1.00 91.19 848 GLY A O 1
ATOM 6539 N N . SER A 1 849 ? -23.839 -7.753 46.409 1.00 91.94 849 SER A N 1
ATOM 6540 C CA . SER A 1 849 ? -23.429 -9.120 46.720 1.00 91.94 849 SER A CA 1
ATOM 6541 C C . SER A 1 849 ? -23.157 -9.254 48.212 1.00 91.94 849 SER A C 1
ATOM 6543 O O . SER A 1 849 ? -22.848 -8.268 48.888 1.00 91.94 849 SER A O 1
ATOM 6545 N N . ILE A 1 850 ? -23.317 -10.469 48.724 1.00 90.50 850 ILE A N 1
ATOM 6546 C CA . ILE A 1 850 ? -22.945 -10.826 50.085 1.00 90.50 850 ILE A CA 1
ATOM 6547 C C . ILE A 1 850 ? -22.362 -12.237 50.119 1.00 90.50 850 ILE A C 1
ATOM 6549 O O . ILE A 1 850 ? -22.916 -13.186 49.551 1.00 90.50 850 ILE A O 1
ATOM 6553 N N . SER A 1 851 ? -21.266 -12.356 50.857 1.00 87.75 851 SER A N 1
ATOM 6554 C CA . SER A 1 851 ? -20.617 -13.624 51.169 1.00 87.75 851 SER A CA 1
ATOM 6555 C C . SER A 1 851 ? -21.507 -14.575 51.972 1.00 87.75 851 SER A C 1
ATOM 6557 O O . SER A 1 851 ? -22.529 -14.189 52.544 1.00 87.75 851 SER A O 1
ATOM 6559 N N . ASN A 1 852 ? -21.106 -15.850 52.037 1.00 87.00 852 ASN A N 1
ATOM 6560 C CA . ASN A 1 852 ? -21.853 -16.885 52.757 1.00 87.00 852 ASN A CA 1
ATOM 6561 C C . ASN A 1 852 ? -22.057 -16.514 54.234 1.00 87.00 852 ASN A C 1
ATOM 6563 O O . ASN A 1 852 ? -21.114 -16.533 55.045 1.00 87.00 852 ASN A O 1
ATOM 6567 N N . VAL A 1 853 ? -23.311 -16.244 54.595 1.00 88.25 853 VAL A N 1
ATOM 6568 C CA . VAL A 1 853 ? -23.692 -15.685 55.888 1.00 88.25 853 VAL A CA 1
ATOM 6569 C C . VAL A 1 853 ? -24.760 -16.541 56.569 1.00 88.25 853 VAL A C 1
ATOM 6571 O O . VAL A 1 853 ? -25.801 -16.844 55.993 1.00 88.25 853 VAL A O 1
ATOM 6574 N N . THR A 1 854 ? -24.509 -16.917 57.824 1.00 88.81 854 THR A N 1
ATOM 6575 C CA . THR A 1 854 ? -25.498 -17.552 58.711 1.00 88.81 854 THR A CA 1
ATOM 6576 C C . THR A 1 854 ? -26.067 -16.518 59.682 1.00 88.81 854 THR A C 1
ATOM 6578 O O . THR A 1 854 ? -25.421 -15.501 59.960 1.00 88.81 854 THR A O 1
ATOM 6581 N N . LEU A 1 855 ? -27.246 -16.772 60.263 1.00 86.12 855 LEU A N 1
ATOM 6582 C CA . LEU A 1 855 ? -27.761 -15.912 61.338 1.00 86.12 855 LEU A CA 1
ATOM 6583 C C . LEU A 1 855 ? -26.800 -15.857 62.534 1.00 86.12 855 LEU A C 1
ATOM 6585 O O . LEU A 1 855 ? -26.704 -14.819 63.189 1.00 86.12 855 LEU A O 1
ATOM 6589 N N . LYS A 1 856 ? -26.047 -16.936 62.789 1.00 85.69 856 LYS A N 1
ATOM 6590 C CA . LYS A 1 856 ? -24.995 -16.945 63.810 1.00 85.69 856 LYS A CA 1
ATOM 6591 C C . LYS A 1 856 ? -23.861 -15.981 63.460 1.00 85.69 856 LYS A C 1
ATOM 6593 O O . LYS A 1 856 ? -23.510 -15.158 64.294 1.00 85.69 856 LYS A O 1
ATOM 6598 N N . LYS A 1 857 ? -23.337 -16.010 62.227 1.00 85.50 857 LYS A N 1
ATOM 6599 C CA . LYS A 1 857 ? -22.296 -15.063 61.785 1.00 85.50 857 LYS A CA 1
ATOM 6600 C C . LYS A 1 857 ? -22.759 -13.611 61.884 1.00 85.50 857 LYS A C 1
ATOM 6602 O O . LYS A 1 857 ? -21.966 -12.756 62.265 1.00 85.50 857 LYS A O 1
ATOM 6607 N N . ILE A 1 858 ? -24.022 -13.326 61.557 1.00 83.81 858 ILE A N 1
ATOM 6608 C CA . ILE A 1 858 ? -24.613 -11.990 61.740 1.00 83.81 858 ILE A CA 1
ATOM 6609 C C . ILE A 1 858 ? -24.567 -11.608 63.216 1.00 83.81 858 ILE A C 1
ATOM 6611 O O . ILE A 1 858 ? -24.092 -10.526 63.547 1.00 83.81 858 ILE A O 1
ATOM 6615 N N . LEU A 1 859 ? -25.015 -12.494 64.106 1.00 83.00 859 LEU A N 1
ATOM 6616 C CA . LEU A 1 859 ? -24.987 -12.242 65.541 1.00 83.00 859 LEU A CA 1
ATOM 6617 C C . LEU A 1 859 ? -23.554 -12.008 66.050 1.00 83.00 859 LEU A C 1
ATOM 6619 O O . LEU A 1 859 ? -23.305 -10.991 66.688 1.00 83.00 859 LEU A O 1
ATOM 6623 N N . ASP A 1 860 ? -22.615 -12.889 65.704 1.00 80.44 860 ASP A N 1
ATOM 6624 C CA . ASP A 1 860 ? -21.220 -12.827 66.154 1.00 80.44 860 ASP A CA 1
ATOM 6625 C C . ASP A 1 860 ? -20.511 -11.538 65.693 1.00 80.44 860 ASP A C 1
ATOM 6627 O O . ASP A 1 860 ? -19.736 -10.952 66.447 1.00 80.44 860 ASP A O 1
ATOM 6631 N N . ASN A 1 861 ? -20.765 -11.082 64.459 1.00 78.69 861 ASN A N 1
ATOM 6632 C CA . ASN A 1 861 ? -20.040 -9.952 63.866 1.00 78.69 861 ASN A CA 1
ATOM 6633 C C . ASN A 1 861 ? -20.749 -8.595 64.038 1.00 78.69 861 ASN A C 1
ATOM 6635 O O . ASN A 1 861 ? -20.075 -7.566 64.059 1.00 78.69 861 ASN A O 1
ATOM 6639 N N . LEU A 1 862 ? -22.084 -8.561 64.156 1.00 76.19 862 LEU A N 1
ATOM 6640 C CA . LEU A 1 862 ? -22.860 -7.311 64.238 1.00 76.19 862 LEU A CA 1
ATOM 6641 C C . LEU A 1 862 ? -23.458 -7.033 65.621 1.00 76.19 862 LEU A C 1
ATOM 6643 O O . LEU A 1 862 ? -23.646 -5.863 65.954 1.00 76.19 862 LEU A O 1
ATOM 6647 N N . ALA A 1 863 ? -23.764 -8.054 66.431 1.00 71.75 863 ALA A N 1
ATOM 6648 C CA . ALA A 1 863 ? -24.353 -7.845 67.760 1.00 71.75 863 ALA A CA 1
ATOM 6649 C C . ALA A 1 863 ? -23.310 -7.625 68.875 1.00 71.75 863 ALA A C 1
ATOM 6651 O O . ALA A 1 863 ? -23.684 -7.238 69.982 1.00 71.75 863 ALA A O 1
ATOM 6652 N N . GLY A 1 864 ? -22.018 -7.805 68.575 1.00 64.75 864 GLY A N 1
ATOM 6653 C CA . GLY A 1 864 ? -20.910 -7.638 69.522 1.00 64.75 864 GLY A CA 1
ATOM 6654 C C . GLY A 1 864 ? -20.734 -8.825 70.479 1.00 64.75 864 GLY A C 1
ATOM 6655 O O . GLY A 1 864 ? -21.393 -9.853 70.343 1.00 64.75 864 GLY A O 1
ATOM 6656 N N . GLU A 1 865 ? -19.828 -8.696 71.459 1.00 65.06 865 GLU A N 1
ATOM 6657 C CA . GLU A 1 865 ? -19.642 -9.721 72.497 1.00 65.06 865 GLU A CA 1
ATOM 6658 C C . GLU A 1 865 ? -20.917 -9.864 73.341 1.00 65.06 865 GLU A C 1
ATOM 6660 O O . GLU A 1 865 ? -21.283 -8.974 74.113 1.00 65.06 865 GLU A O 1
ATOM 6665 N N . LEU A 1 866 ? -21.601 -11.001 73.201 1.00 67.62 866 LEU A N 1
ATOM 6666 C CA . LEU A 1 866 ? -22.747 -11.342 74.039 1.00 67.62 866 LEU A CA 1
ATOM 6667 C C . LEU A 1 866 ? -22.291 -11.491 75.496 1.00 67.62 866 LEU A C 1
ATOM 6669 O O . LEU A 1 866 ? -21.356 -12.231 75.798 1.00 67.62 866 LEU A O 1
ATOM 6673 N N . THR A 1 867 ? -22.983 -10.823 76.418 1.00 65.19 867 THR A N 1
ATOM 6674 C CA . THR A 1 867 ? -22.673 -10.872 77.858 1.00 65.19 867 THR A CA 1
ATOM 6675 C C . THR A 1 867 ? -22.966 -12.230 78.503 1.00 65.19 867 THR A C 1
ATOM 6677 O O . THR A 1 867 ? -22.446 -12.520 79.577 1.00 65.19 867 THR A O 1
ATOM 6680 N N . GLU A 1 868 ? -23.784 -13.069 77.861 1.00 70.56 868 GLU A N 1
ATOM 6681 C CA . GLU A 1 868 ? -24.094 -14.437 78.282 1.00 70.56 868 GLU A CA 1
ATOM 6682 C C . GLU A 1 868 ? -23.998 -15.389 77.081 1.00 70.56 868 GLU A C 1
ATOM 6684 O O . GLU A 1 868 ? -24.405 -15.041 75.970 1.00 70.56 868 GLU A O 1
ATOM 6689 N N . LYS A 1 869 ? -23.464 -16.603 77.293 1.00 75.62 869 LYS A N 1
ATOM 6690 C CA . LYS A 1 869 ? -23.371 -17.621 76.237 1.00 75.62 869 LYS A CA 1
ATOM 6691 C C . LYS A 1 869 ? -24.780 -18.051 75.821 1.00 75.62 869 LYS A C 1
ATOM 6693 O O . LYS A 1 869 ? -25.587 -18.431 76.671 1.00 75.62 869 LYS A O 1
ATOM 6698 N N . LEU A 1 870 ? -25.057 -18.047 74.518 1.00 77.88 870 LEU A N 1
ATOM 6699 C CA . LEU A 1 870 ? -26.287 -18.625 73.985 1.00 77.88 870 LEU A CA 1
ATOM 6700 C C . LEU A 1 870 ? -26.404 -20.113 74.361 1.00 77.88 870 LEU A C 1
ATOM 6702 O O . LEU A 1 870 ? -25.400 -20.828 74.362 1.00 77.88 870 LEU A O 1
ATOM 6706 N N . PRO A 1 871 ? -27.619 -20.614 74.646 1.00 83.12 871 PRO A N 1
ATOM 6707 C CA . PRO A 1 871 ? -27.850 -22.048 74.745 1.00 83.12 871 PRO A CA 1
ATOM 6708 C C . PRO A 1 871 ? -27.459 -22.749 73.438 1.00 83.12 871 PRO A C 1
ATOM 6710 O O . PRO A 1 871 ? -27.893 -22.317 72.368 1.00 83.12 871 PRO A O 1
ATOM 6713 N N . ASP A 1 872 ? -26.734 -23.870 73.527 1.00 81.50 872 ASP A N 1
ATOM 6714 C CA . ASP A 1 872 ? -26.236 -24.623 72.360 1.00 81.50 872 ASP A CA 1
ATOM 6715 C C . ASP A 1 872 ? -27.363 -24.988 71.364 1.00 81.50 872 ASP A C 1
ATOM 6717 O O . ASP A 1 872 ? -27.144 -25.101 70.161 1.00 81.50 872 ASP A O 1
ATOM 6721 N N . VAL A 1 873 ? -28.604 -25.149 71.843 1.00 78.00 873 VAL A N 1
ATOM 6722 C CA . VAL A 1 873 ? -29.785 -25.400 70.996 1.00 78.00 873 VAL A CA 1
ATOM 6723 C C . VAL A 1 873 ? -30.096 -24.212 70.083 1.00 78.00 873 VAL A C 1
ATOM 6725 O O . VAL A 1 873 ? -30.391 -24.414 68.911 1.00 78.00 873 VAL A O 1
ATOM 6728 N N . ILE A 1 874 ? -30.031 -22.982 70.597 1.00 81.19 874 ILE A N 1
ATOM 6729 C CA . ILE A 1 874 ? -30.295 -21.774 69.804 1.00 81.19 874 ILE A CA 1
ATOM 6730 C C . ILE A 1 874 ? -29.130 -21.528 68.846 1.00 81.19 874 ILE A C 1
ATOM 6732 O O . ILE A 1 874 ? -29.362 -21.233 67.679 1.00 81.19 874 ILE A O 1
ATOM 6736 N N . GLU A 1 875 ? -27.894 -21.722 69.306 1.00 81.50 875 GLU A N 1
ATOM 6737 C CA . GLU A 1 875 ? -26.691 -21.583 68.477 1.00 81.50 875 GLU A CA 1
ATOM 6738 C C . GLU A 1 875 ? -26.742 -22.508 67.245 1.00 81.50 875 GLU A C 1
ATOM 6740 O O . GLU A 1 875 ? -26.607 -22.042 66.115 1.00 81.50 875 GLU A O 1
ATOM 6745 N N . ASN A 1 876 ? -27.097 -23.784 67.443 1.00 81.88 876 ASN A N 1
ATOM 6746 C CA . ASN A 1 876 ? -27.279 -24.750 66.353 1.00 81.88 876 ASN A CA 1
ATOM 6747 C C . ASN A 1 876 ? -28.422 -24.396 65.386 1.00 81.88 876 ASN A C 1
ATOM 6749 O O . ASN A 1 876 ? -28.377 -24.788 64.220 1.00 81.88 876 ASN A O 1
ATOM 6753 N N . VAL A 1 877 ? -29.467 -23.704 65.854 1.00 83.06 877 VAL A N 1
ATOM 6754 C CA . VAL A 1 877 ? -30.569 -23.235 64.995 1.00 83.06 877 VAL A CA 1
ATOM 6755 C C . VAL A 1 877 ? -30.120 -22.040 64.154 1.00 83.06 877 VAL A C 1
ATOM 6757 O O . VAL A 1 877 ? -30.435 -21.979 62.969 1.00 83.06 877 VAL A O 1
ATOM 6760 N N . LEU A 1 878 ? -29.359 -21.109 64.735 1.00 85.50 878 LEU A N 1
ATOM 6761 C CA . LEU A 1 878 ? -28.852 -19.931 64.026 1.00 85.50 878 LEU A CA 1
ATOM 6762 C C . LEU A 1 878 ? -27.830 -20.293 62.935 1.00 85.50 878 LEU A C 1
ATOM 6764 O O . LEU A 1 878 ? -27.776 -19.612 61.912 1.00 85.50 878 LEU A O 1
ATOM 6768 N N . ASP A 1 879 ? -27.067 -21.373 63.111 1.00 86.00 879 ASP A N 1
ATOM 6769 C CA . ASP A 1 879 ? -26.159 -21.901 62.078 1.00 86.00 879 ASP A CA 1
ATOM 6770 C C . ASP A 1 879 ? -26.874 -22.611 60.923 1.00 86.00 879 ASP A C 1
ATOM 6772 O O . ASP A 1 879 ? -26.318 -22.772 59.839 1.00 86.00 879 ASP A O 1
ATOM 6776 N N . GLN A 1 880 ? -28.121 -23.024 61.133 1.00 85.56 880 GLN A N 1
ATOM 6777 C CA . GLN A 1 880 ? -28.923 -23.726 60.134 1.00 85.56 880 GLN A CA 1
ATOM 6778 C C . GLN A 1 880 ? -29.729 -22.795 59.223 1.00 85.56 880 GLN A C 1
ATOM 6780 O O . GLN A 1 880 ? -30.393 -23.268 58.300 1.00 85.56 880 GLN A O 1
ATOM 6785 N N . VAL A 1 881 ? -29.685 -21.485 59.468 1.00 86.25 881 VAL A N 1
ATOM 6786 C CA . VAL A 1 881 ? -30.335 -20.476 58.628 1.00 86.25 881 VAL A CA 1
ATOM 6787 C C . VAL A 1 881 ? -29.257 -19.634 57.962 1.00 86.25 881 VAL A C 1
ATOM 6789 O O . VAL A 1 881 ? -28.557 -18.879 58.642 1.00 86.25 881 VAL A O 1
ATOM 6792 N N . ALA A 1 882 ? -29.122 -19.771 56.643 1.00 90.56 882 ALA A N 1
ATOM 6793 C CA . ALA A 1 882 ? -28.047 -19.146 55.885 1.00 90.56 882 ALA A CA 1
ATOM 6794 C C . ALA A 1 882 ? -28.498 -18.627 54.517 1.00 90.56 882 ALA A C 1
ATOM 6796 O O . ALA A 1 882 ? -29.418 -19.161 53.892 1.00 90.56 882 ALA A O 1
ATOM 6797 N N . ILE A 1 883 ? -27.805 -17.589 54.058 1.00 89.00 883 ILE A N 1
ATOM 6798 C CA . ILE A 1 883 ? -27.788 -17.153 52.666 1.00 89.00 883 ILE A CA 1
ATOM 6799 C C . ILE A 1 883 ? -26.388 -17.454 52.143 1.00 89.00 883 ILE A C 1
ATOM 6801 O O . ILE A 1 883 ? -25.394 -16.984 52.698 1.00 89.00 883 ILE A O 1
ATOM 6805 N N . GLU A 1 884 ? -26.320 -18.261 51.094 1.00 90.56 884 GLU A N 1
ATOM 6806 C CA . GLU A 1 884 ? -25.069 -18.746 50.522 1.00 90.56 884 GLU A CA 1
ATOM 6807 C C . GLU A 1 884 ? -25.033 -18.508 49.009 1.00 90.56 884 GLU A C 1
ATOM 6809 O O . GLU A 1 884 ? -26.052 -18.266 48.356 1.00 90.56 884 GLU A O 1
ATOM 6814 N N . GLY A 1 885 ? -23.836 -18.562 48.440 1.00 87.38 885 GLY A N 1
ATOM 6815 C CA . GLY A 1 885 ? -23.617 -18.563 47.006 1.00 87.38 885 GLY A CA 1
ATOM 6816 C C . GLY A 1 885 ? -24.070 -19.854 46.315 1.00 87.38 885 GLY A C 1
ATOM 6817 O O . GLY A 1 885 ? -24.557 -20.801 46.931 1.00 87.38 885 GLY A O 1
ATOM 6818 N N . THR A 1 886 ? -23.884 -19.907 45.001 1.00 85.88 886 THR A N 1
ATOM 6819 C CA . THR A 1 886 ? -24.179 -21.067 44.149 1.00 85.88 886 THR A CA 1
ATOM 6820 C C . THR A 1 886 ? -22.932 -21.501 43.369 1.00 85.88 886 THR A C 1
ATOM 6822 O O . THR A 1 886 ? -21.917 -20.801 43.330 1.00 85.88 886 THR A O 1
ATOM 6825 N N . GLY A 1 887 ? -23.007 -22.658 42.700 1.00 74.56 887 GLY A N 1
ATOM 6826 C CA . GLY A 1 887 ? -22.090 -23.003 41.605 1.00 74.56 887 GLY A CA 1
ATOM 6827 C C . GLY A 1 887 ? -20.620 -23.160 42.004 1.00 74.56 887 GLY A C 1
ATOM 6828 O O . GLY A 1 887 ? -19.748 -22.566 41.371 1.00 74.56 887 GLY A O 1
ATOM 6829 N N . GLY A 1 888 ? -20.349 -23.953 43.043 1.00 79.44 888 GLY A N 1
ATOM 6830 C CA . GLY A 1 888 ? -19.007 -24.100 43.594 1.00 79.44 888 GLY A CA 1
ATOM 6831 C C . GLY A 1 888 ? -18.072 -25.032 42.814 1.00 79.44 888 GLY A C 1
ATOM 6832 O O . GLY A 1 888 ? -18.480 -26.089 42.334 1.00 79.44 888 GLY A O 1
ATOM 6833 N N . PHE A 1 889 ? -16.792 -24.674 42.741 1.00 90.75 889 PHE A N 1
ATOM 6834 C CA . PHE A 1 889 ? -15.711 -25.552 42.283 1.00 90.75 889 PHE A CA 1
ATOM 6835 C C . PHE A 1 889 ? -14.465 -25.356 43.151 1.00 90.75 889 PHE A C 1
ATOM 6837 O O . PHE A 1 889 ? -14.335 -24.360 43.853 1.00 90.75 889 PHE A O 1
ATOM 6844 N N . ASN A 1 890 ? -13.538 -26.313 43.126 1.00 93.25 890 ASN A N 1
ATOM 6845 C CA . ASN A 1 890 ? -12.332 -26.269 43.952 1.00 93.25 890 ASN A CA 1
ATOM 6846 C C . ASN A 1 890 ? -11.090 -26.063 43.085 1.00 93.25 890 ASN A C 1
ATOM 6848 O O . ASN A 1 890 ? -10.883 -26.810 42.129 1.00 93.25 890 ASN A O 1
ATOM 6852 N N . ILE A 1 891 ? -10.236 -25.108 43.456 1.00 94.00 891 ILE A N 1
ATOM 6853 C CA . ILE A 1 891 ? -8.903 -24.926 42.865 1.00 94.00 891 ILE A CA 1
ATOM 6854 C C . ILE A 1 891 ? -7.799 -25.352 43.856 1.00 94.00 891 ILE A C 1
ATOM 6856 O O . ILE A 1 891 ? -8.014 -25.320 45.071 1.00 94.00 891 ILE A O 1
ATOM 6860 N N . PRO A 1 892 ? -6.613 -25.781 43.386 1.00 92.75 892 PRO A N 1
ATOM 6861 C CA . PRO A 1 892 ? -5.497 -26.158 44.260 1.00 92.75 892 PRO A CA 1
ATOM 6862 C C . PRO A 1 892 ? -4.991 -25.011 45.151 1.00 92.75 892 PRO A C 1
ATOM 6864 O O . PRO A 1 892 ? -4.919 -23.863 44.717 1.00 92.75 892 PRO A O 1
ATOM 6867 N N . THR A 1 893 ? -4.517 -25.317 46.366 1.00 93.75 893 THR A N 1
ATOM 6868 C CA . THR A 1 893 ? -3.919 -24.307 47.268 1.00 93.75 893 THR A CA 1
ATOM 6869 C C . THR A 1 893 ? -2.629 -23.674 46.752 1.00 93.75 893 THR A C 1
ATOM 6871 O O . THR A 1 893 ? -2.195 -22.676 47.316 1.00 93.75 893 THR A O 1
ATOM 6874 N N . SER A 1 894 ? -2.018 -24.207 45.688 1.00 91.62 894 SER A N 1
ATOM 6875 C CA . SER A 1 894 ? -0.877 -23.567 45.016 1.00 91.62 894 SER A CA 1
ATOM 6876 C C . SER A 1 894 ? -1.220 -22.192 44.433 1.00 91.62 894 SER A C 1
ATOM 6878 O O . SER A 1 894 ? -0.316 -21.397 44.218 1.00 91.62 894 SER A O 1
ATOM 6880 N N . TYR A 1 895 ? -2.506 -21.895 44.209 1.00 93.62 895 TYR A N 1
ATOM 6881 C CA . TYR A 1 895 ? -2.968 -20.582 43.753 1.00 93.62 895 TYR A CA 1
ATOM 6882 C C . TYR A 1 895 ? -3.105 -19.546 44.882 1.00 93.62 895 TYR A C 1
ATOM 6884 O O . TYR A 1 895 ? -3.398 -18.392 44.590 1.00 93.62 895 TYR A O 1
ATOM 6892 N N . ALA A 1 896 ? -2.889 -19.910 46.155 1.00 92.81 896 ALA A N 1
ATOM 6893 C CA . ALA A 1 896 ? -2.982 -18.963 47.273 1.00 92.81 896 ALA A CA 1
ATOM 6894 C C . ALA A 1 896 ? -1.975 -17.808 47.133 1.00 92.81 896 ALA A C 1
ATOM 6896 O O . ALA A 1 896 ? -2.359 -16.649 47.260 1.00 92.81 896 ALA A O 1
ATOM 6897 N N . ASP A 1 897 ? -0.723 -18.114 46.776 1.00 92.00 897 ASP A N 1
ATOM 6898 C CA . ASP A 1 897 ? 0.304 -17.094 46.536 1.00 92.00 897 ASP A CA 1
ATOM 6899 C C . ASP A 1 897 ? -0.054 -16.211 45.330 1.00 92.00 897 ASP A C 1
ATOM 6901 O O . ASP A 1 897 ? 0.209 -15.012 45.332 1.00 92.00 897 ASP A O 1
ATOM 6905 N N . ASP A 1 898 ? -0.668 -16.778 44.291 1.00 92.06 898 ASP A N 1
ATOM 6906 C CA . ASP A 1 898 ? -1.109 -16.020 43.116 1.00 92.06 898 ASP A CA 1
ATOM 6907 C C . ASP A 1 898 ? -2.278 -15.079 43.447 1.00 92.06 898 ASP A C 1
ATOM 6909 O O . ASP A 1 898 ? -2.311 -13.958 42.938 1.00 92.06 898 ASP A O 1
ATOM 6913 N N . LEU A 1 899 ? -3.196 -15.503 44.321 1.00 91.25 899 LEU A N 1
ATOM 6914 C CA . LEU A 1 899 ? -4.294 -14.684 44.839 1.00 91.25 899 LEU A CA 1
ATOM 6915 C C . LEU A 1 899 ? -3.784 -13.558 45.748 1.00 91.25 899 LEU A C 1
ATOM 6917 O O . LEU A 1 899 ? -4.190 -12.411 45.576 1.00 91.25 899 LEU A O 1
ATOM 6921 N N . ASP A 1 900 ? -2.844 -13.855 46.648 1.00 89.56 900 ASP A N 1
ATOM 6922 C CA . ASP A 1 900 ? -2.219 -12.860 47.531 1.00 89.56 900 ASP A CA 1
ATOM 6923 C C . ASP A 1 900 ? -1.397 -11.817 46.752 1.00 89.56 900 ASP A C 1
ATOM 6925 O O . ASP A 1 900 ? -1.313 -10.660 47.160 1.00 89.56 900 ASP A O 1
ATOM 6929 N N . ASN A 1 901 ? -0.815 -12.209 45.611 1.00 87.56 901 ASN A N 1
ATOM 6930 C CA . ASN A 1 901 ? 0.014 -11.348 44.757 1.00 87.56 901 ASN A CA 1
ATOM 6931 C C . ASN A 1 901 ? -0.705 -10.853 43.485 1.00 87.56 901 ASN A C 1
ATOM 6933 O O . ASN A 1 901 ? -0.048 -10.385 42.553 1.00 87.56 901 ASN A O 1
ATOM 6937 N N . LEU A 1 902 ? -2.038 -10.952 43.431 1.00 86.81 902 LEU A N 1
ATOM 6938 C CA . LEU A 1 902 ? -2.890 -10.404 42.367 1.00 86.81 902 LEU A CA 1
ATOM 6939 C C . LEU A 1 902 ? -2.540 -10.858 40.933 1.00 86.81 902 LEU A C 1
ATOM 6941 O O . LEU A 1 902 ? -2.659 -10.088 39.976 1.00 86.81 902 LEU A O 1
ATOM 6945 N N . LYS A 1 903 ? -2.129 -12.117 40.741 1.00 89.81 903 LYS A N 1
ATOM 6946 C CA . LYS A 1 903 ? -1.795 -12.663 39.411 1.00 89.81 903 LYS A CA 1
ATOM 6947 C C . LYS A 1 903 ? -3.050 -13.073 38.627 1.00 89.81 903 LYS A C 1
ATOM 6949 O O . LYS A 1 903 ? -3.331 -14.258 38.446 1.00 89.81 903 LYS A O 1
ATOM 6954 N N . ILE A 1 904 ? -3.794 -12.077 38.137 1.00 90.62 904 ILE A N 1
ATOM 6955 C CA . ILE A 1 904 ? -5.114 -12.241 37.492 1.00 90.62 904 ILE A CA 1
ATOM 6956 C C . I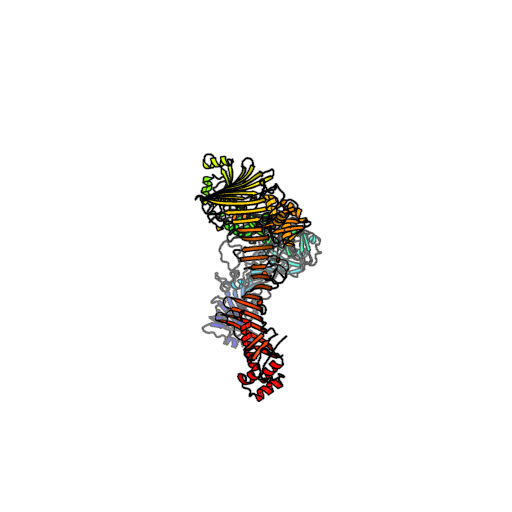LE A 1 904 ? -5.100 -13.226 36.313 1.00 90.62 904 ILE A C 1
ATOM 6958 O O . ILE A 1 904 ? -6.023 -14.022 36.180 1.00 90.62 904 ILE A O 1
ATOM 6962 N N . GLU A 1 905 ? -4.049 -13.243 35.492 1.00 89.62 905 GLU A N 1
ATOM 6963 C CA . GLU A 1 905 ? -3.948 -14.163 34.347 1.00 89.62 905 GLU A CA 1
ATOM 6964 C C . GLU A 1 905 ? -3.900 -15.644 34.777 1.00 89.62 905 GLU A C 1
ATOM 6966 O O . GLU A 1 905 ? -4.559 -16.500 34.177 1.00 89.62 905 GLU A O 1
ATOM 6971 N N . SER A 1 906 ? -3.185 -15.940 35.871 1.00 90.88 906 SER A N 1
ATOM 6972 C CA . SER A 1 906 ? -3.110 -17.284 36.466 1.00 90.88 906 SER A CA 1
ATOM 6973 C C . SER A 1 906 ? -4.474 -17.722 37.013 1.00 90.88 906 SER A C 1
ATOM 6975 O O . SER A 1 906 ? -4.930 -18.843 36.774 1.00 90.88 906 SER A O 1
ATOM 6977 N N . ILE A 1 907 ? -5.178 -16.800 37.677 1.00 92.56 907 ILE A N 1
ATOM 6978 C CA . ILE A 1 907 ? -6.498 -17.040 38.274 1.00 92.56 907 ILE A CA 1
ATOM 6979 C C . ILE A 1 907 ? -7.566 -17.220 37.186 1.00 92.56 907 ILE A C 1
ATOM 6981 O O . ILE A 1 907 ? -8.338 -18.175 37.239 1.00 92.56 907 ILE A O 1
ATOM 6985 N N . SER A 1 908 ? -7.571 -16.369 36.156 1.00 92.50 908 SER A N 1
ATOM 6986 C CA . SER A 1 908 ? -8.452 -16.495 34.986 1.00 92.50 908 SER A CA 1
ATOM 6987 C C . SER A 1 908 ? -8.272 -17.848 34.289 1.00 92.50 908 SER A C 1
ATOM 6989 O O . SER A 1 908 ? -9.250 -18.540 33.983 1.00 92.50 908 SER A O 1
ATOM 6991 N N . SER A 1 909 ? -7.022 -18.302 34.153 1.00 91.00 909 SER A N 1
ATOM 6992 C CA . SER A 1 909 ? -6.707 -19.630 33.618 1.00 91.00 909 SER A CA 1
ATOM 6993 C C . SER A 1 909 ? -7.253 -20.763 34.497 1.00 91.00 909 SER A C 1
ATOM 6995 O O . SER A 1 909 ? -7.774 -21.751 33.970 1.00 91.00 909 SER A O 1
ATOM 6997 N N . ALA A 1 910 ? -7.192 -20.632 35.826 1.00 91.88 910 ALA A N 1
ATOM 6998 C CA . ALA A 1 910 ? -7.758 -21.610 36.759 1.00 91.88 910 ALA A CA 1
ATOM 6999 C C . ALA A 1 910 ? -9.296 -21.677 36.669 1.00 91.88 910 ALA A C 1
ATOM 7001 O O . ALA A 1 910 ? -9.858 -22.771 36.582 1.00 91.88 910 ALA A O 1
ATOM 7002 N N . PHE A 1 911 ? -9.977 -20.528 36.604 1.00 92.69 911 PHE A N 1
ATOM 7003 C CA . PHE A 1 911 ? -11.434 -20.448 36.421 1.00 92.69 911 PHE A CA 1
ATOM 7004 C C . PHE A 1 911 ? -11.883 -21.111 35.112 1.00 92.69 911 PHE A C 1
ATOM 7006 O O . PHE A 1 911 ? -12.831 -21.900 35.108 1.00 92.69 911 PHE A O 1
ATOM 7013 N N . SER A 1 912 ? -11.165 -20.862 34.014 1.00 90.75 912 SER A N 1
ATOM 7014 C CA . SER A 1 912 ? -11.501 -21.418 32.699 1.00 90.75 912 SER A CA 1
ATOM 7015 C C . SER A 1 912 ? -11.218 -22.922 32.606 1.00 90.75 912 SER A C 1
ATOM 7017 O O . SER A 1 912 ? -12.067 -23.706 32.172 1.00 90.75 912 SER A O 1
ATOM 7019 N N . SER A 1 913 ? -10.038 -23.363 33.052 1.00 87.00 913 SER A N 1
ATOM 7020 C CA . SER A 1 913 ? -9.616 -24.763 32.917 1.00 87.00 913 SER A CA 1
ATOM 7021 C C . SER A 1 913 ? -10.350 -25.707 33.874 1.00 87.00 913 SER A C 1
ATOM 7023 O O . SER A 1 913 ? -10.796 -26.775 33.434 1.00 87.00 913 SER A O 1
ATOM 7025 N N . ILE A 1 914 ? -10.517 -25.305 35.138 1.00 89.75 914 ILE A N 1
ATOM 7026 C CA . ILE A 1 914 ? -11.096 -26.123 36.212 1.00 89.75 914 ILE A CA 1
ATOM 7027 C C . ILE A 1 914 ? -12.596 -25.846 36.341 1.00 89.75 914 ILE A C 1
ATOM 7029 O O . ILE A 1 914 ? -13.399 -26.766 36.200 1.00 89.75 914 ILE A O 1
ATOM 7033 N N . GLY A 1 915 ? -12.975 -24.584 36.559 1.00 82.31 915 GLY A N 1
ATOM 7034 C CA . GLY A 1 915 ? -14.365 -24.179 36.807 1.00 82.31 915 GLY A CA 1
ATOM 7035 C C . GLY A 1 915 ? -15.245 -24.097 35.556 1.00 82.31 915 GLY A C 1
ATOM 7036 O O . GLY A 1 915 ? -16.464 -24.031 35.678 1.00 82.31 915 GLY A O 1
ATOM 7037 N N . LYS A 1 916 ? -14.651 -24.111 34.352 1.00 86.19 916 LYS A N 1
ATOM 7038 C CA . LYS A 1 916 ? -15.337 -23.850 33.069 1.00 86.19 916 LYS A CA 1
ATOM 7039 C C . LYS A 1 916 ? -16.044 -22.488 33.027 1.00 86.19 916 LYS A C 1
ATOM 7041 O O . LYS A 1 916 ? -17.018 -22.314 32.298 1.00 86.19 916 LYS A O 1
ATOM 7046 N N . ILE A 1 917 ? -15.528 -21.515 33.780 1.00 87.25 917 ILE A N 1
ATOM 7047 C CA . ILE A 1 917 ? -16.020 -20.135 33.827 1.00 87.25 917 ILE A CA 1
ATOM 7048 C C . ILE A 1 917 ? -14.987 -19.236 33.152 1.00 87.25 917 ILE A C 1
ATOM 7050 O O . ILE A 1 917 ? -13.812 -19.249 33.508 1.00 87.25 917 ILE A O 1
ATOM 7054 N N . SER A 1 918 ? -15.421 -18.442 32.175 1.00 88.12 918 SER A N 1
ATOM 7055 C CA . SER A 1 918 ? -14.560 -17.449 31.532 1.00 88.12 918 SER A CA 1
ATOM 7056 C C . SER A 1 918 ? -14.627 -16.140 32.309 1.00 88.12 918 SER A C 1
ATOM 7058 O O . SER A 1 918 ? -15.689 -15.527 32.350 1.00 88.12 918 SER A O 1
ATOM 7060 N N . ILE A 1 919 ? -13.500 -15.705 32.871 1.00 90.94 919 ILE A N 1
ATOM 7061 C CA . ILE A 1 919 ? -13.331 -14.363 33.447 1.00 90.94 919 ILE A CA 1
ATOM 7062 C C . ILE A 1 919 ? -12.202 -13.622 32.716 1.00 90.94 919 ILE A C 1
ATOM 7064 O O . ILE A 1 919 ? -11.280 -14.280 32.219 1.00 90.94 919 ILE A O 1
ATOM 7068 N N . PRO A 1 920 ? -12.233 -12.280 32.635 1.00 92.19 920 PRO A N 1
ATOM 7069 C CA . PRO A 1 920 ? -11.164 -11.514 31.998 1.00 92.19 920 PRO A CA 1
ATOM 7070 C C . PRO A 1 920 ? -9.793 -11.763 32.651 1.00 92.19 920 PRO A C 1
ATOM 7072 O O . PRO A 1 920 ? -9.701 -12.064 33.838 1.00 92.19 920 PRO A O 1
ATOM 7075 N N . SER A 1 921 ? -8.709 -11.630 31.883 1.00 88.19 921 SER A N 1
ATOM 7076 C CA . SER A 1 921 ? -7.331 -11.824 32.373 1.00 88.19 921 SER A CA 1
ATOM 7077 C C . SER A 1 921 ? -6.622 -10.521 32.773 1.00 88.19 921 SER A C 1
ATOM 7079 O O . SER A 1 921 ? -5.494 -10.559 33.261 1.00 88.19 921 SER A O 1
ATOM 7081 N N . SER A 1 922 ? -7.269 -9.363 32.585 1.00 84.12 922 SER A N 1
ATOM 7082 C CA . SER A 1 922 ? -6.715 -8.039 32.897 1.00 84.12 922 SER A CA 1
ATOM 7083 C C . SER A 1 922 ? -7.188 -7.521 34.255 1.00 84.12 922 SER A C 1
ATOM 7085 O O . SER A 1 922 ? -8.381 -7.544 34.552 1.00 84.12 922 SER A O 1
ATOM 7087 N N . SER A 1 923 ? -6.276 -6.927 35.027 1.00 77.19 923 SER A N 1
ATOM 7088 C CA . SER A 1 923 ? -6.582 -6.213 36.278 1.00 77.19 923 SER A CA 1
ATOM 7089 C C . SER A 1 923 ? -7.468 -4.974 36.093 1.00 77.19 923 SER A C 1
ATOM 7091 O O . SER A 1 923 ? -8.038 -4.480 37.057 1.00 77.19 923 SER A O 1
ATOM 7093 N N . SER A 1 924 ? -7.619 -4.472 34.863 1.00 75.81 924 SER A N 1
ATOM 7094 C CA . SER A 1 924 ? -8.572 -3.394 34.552 1.00 75.81 924 SER A CA 1
ATOM 7095 C C . SER A 1 924 ? -10.023 -3.879 34.435 1.00 75.81 924 SER A C 1
ATOM 7097 O O . SER A 1 924 ? -10.946 -3.070 34.457 1.00 75.81 924 SER A O 1
ATOM 7099 N N . GLN A 1 925 ? -10.224 -5.193 34.300 1.00 83.25 925 GLN A N 1
ATOM 7100 C CA . GLN A 1 925 ? -11.520 -5.834 34.060 1.00 83.25 925 GLN A CA 1
ATOM 7101 C C . GLN A 1 925 ? -11.903 -6.831 35.165 1.00 83.25 925 GLN A C 1
ATOM 7103 O O . GLN A 1 925 ? -13.007 -7.368 35.145 1.00 83.25 925 GLN A O 1
ATOM 7108 N N . VAL A 1 926 ? -11.018 -7.066 36.137 1.00 85.00 926 VAL A N 1
ATOM 7109 C CA . VAL A 1 926 ? -11.255 -7.918 37.305 1.00 85.00 926 VAL A CA 1
ATOM 7110 C C . VAL A 1 926 ? -10.800 -7.184 38.555 1.00 85.00 926 VAL A C 1
ATOM 7112 O O . VAL A 1 926 ? -9.663 -6.721 38.624 1.00 85.00 926 VAL A O 1
ATOM 7115 N N . LEU A 1 927 ? -11.673 -7.127 39.558 1.00 82.56 927 LEU A N 1
ATOM 7116 C CA . LEU A 1 927 ? -11.328 -6.674 40.899 1.00 82.56 927 LEU A CA 1
ATOM 7117 C C . LEU A 1 927 ? -11.069 -7.896 41.777 1.00 82.56 927 LEU A C 1
ATOM 7119 O O . LEU A 1 927 ? -11.974 -8.693 41.992 1.00 82.56 927 LEU A O 1
ATOM 7123 N N . LEU A 1 928 ? -9.850 -8.031 42.292 1.00 85.19 928 LEU A N 1
ATOM 7124 C CA . LEU A 1 928 ? -9.493 -9.064 43.261 1.00 85.19 928 LEU A CA 1
ATOM 7125 C C . LEU A 1 928 ? -9.134 -8.406 44.594 1.00 85.19 928 LEU A C 1
ATOM 7127 O O . LEU A 1 928 ? -8.207 -7.599 44.657 1.00 85.19 928 LEU A O 1
ATOM 7131 N N . VAL A 1 929 ? -9.859 -8.769 45.649 1.00 79.31 929 VAL A N 1
ATOM 7132 C CA . VAL A 1 929 ? -9.677 -8.263 47.011 1.00 79.31 929 VAL A CA 1
ATOM 7133 C C . VAL A 1 929 ? -9.119 -9.376 47.893 1.00 79.31 929 VAL A C 1
ATOM 7135 O O . VAL A 1 929 ? -9.716 -10.446 48.030 1.00 79.31 929 VAL A O 1
ATOM 7138 N N . VAL A 1 930 ? -7.970 -9.116 48.517 1.00 80.81 930 VAL A N 1
ATOM 7139 C CA . VAL A 1 930 ? -7.361 -10.005 49.514 1.00 80.81 930 VAL A CA 1
ATOM 7140 C C . VAL A 1 930 ? -7.904 -9.619 50.891 1.00 80.81 930 VAL A C 1
ATOM 7142 O O . VAL A 1 930 ? -7.466 -8.625 51.466 1.00 80.81 930 VAL A O 1
ATOM 7145 N N . ASN A 1 931 ? -8.855 -10.389 51.430 1.00 76.19 931 ASN A N 1
ATOM 7146 C CA . ASN A 1 931 ? -9.407 -10.116 52.764 1.00 76.19 931 ASN A CA 1
ATOM 7147 C C . ASN A 1 931 ? -8.455 -10.617 53.860 1.00 76.19 931 ASN A C 1
ATOM 7149 O O . ASN A 1 931 ? -7.991 -9.856 54.713 1.00 76.19 931 ASN A O 1
ATOM 7153 N N . LYS A 1 932 ? -8.106 -11.908 53.809 1.00 82.25 932 LYS A N 1
ATOM 7154 C CA . LYS A 1 932 ? -7.154 -12.517 54.741 1.00 82.25 932 LYS A CA 1
ATOM 7155 C C . LYS A 1 932 ? -6.125 -13.331 53.956 1.00 82.25 932 LYS A C 1
ATOM 7157 O O . LYS A 1 932 ? -6.478 -14.423 53.489 1.00 82.25 932 LYS A O 1
ATOM 7162 N N . PRO A 1 933 ? -4.879 -12.828 53.831 1.00 84.38 933 PRO A N 1
ATOM 7163 C CA . PRO A 1 933 ? -3.839 -13.476 53.042 1.00 84.38 933 PRO A CA 1
ATOM 7164 C C . PRO A 1 933 ? -3.706 -14.966 53.358 1.00 84.38 933 PRO A C 1
ATOM 7166 O O . PRO A 1 933 ? -3.779 -15.380 54.520 1.00 84.38 933 PRO A O 1
ATOM 7169 N N . GLY A 1 934 ? -3.577 -15.776 52.314 1.00 87.06 934 GLY A N 1
ATOM 7170 C CA . GLY A 1 934 ? -3.477 -17.230 52.404 1.00 87.06 934 GLY A CA 1
ATOM 7171 C C . GLY A 1 934 ? -4.773 -17.970 52.762 1.00 87.06 934 GLY A C 1
ATOM 7172 O O . GLY A 1 934 ? -4.731 -19.201 52.877 1.00 87.06 934 GLY A O 1
ATOM 7173 N N . THR A 1 935 ? -5.908 -17.277 52.950 1.00 88.62 935 THR A N 1
ATOM 7174 C CA . THR A 1 935 ? -7.170 -17.908 53.391 1.00 88.62 935 THR A CA 1
ATOM 7175 C C . THR A 1 935 ? -8.445 -17.450 52.679 1.00 88.62 935 THR A C 1
ATOM 7177 O O . THR A 1 935 ? -9.215 -18.327 52.289 1.00 88.62 935 THR A O 1
ATOM 7180 N N . THR A 1 936 ? -8.686 -16.145 52.506 1.00 86.75 936 THR A N 1
ATOM 7181 C CA . THR A 1 936 ? -9.968 -15.625 51.990 1.00 86.75 936 THR A CA 1
ATOM 7182 C C . THR A 1 936 ? -9.749 -14.497 50.988 1.00 86.75 936 THR A C 1
ATOM 7184 O O . THR A 1 936 ? -9.081 -13.507 51.310 1.00 86.75 936 THR A O 1
ATOM 7187 N N . TRP A 1 937 ? -10.370 -14.619 49.813 1.00 90.44 937 TRP A N 1
ATOM 7188 C CA . TRP A 1 937 ? -10.305 -13.655 48.713 1.00 90.44 937 TRP A CA 1
ATOM 7189 C C . TRP A 1 937 ? -11.672 -13.475 48.052 1.00 90.44 937 TRP A C 1
ATOM 7191 O O . TRP A 1 937 ? -12.494 -14.390 48.074 1.00 90.44 937 TRP A O 1
ATOM 7201 N N . TYR A 1 938 ? -11.877 -12.324 47.418 1.00 87.94 938 TYR A N 1
ATOM 7202 C CA . TYR A 1 938 ? -13.093 -12.004 46.669 1.00 87.94 938 TYR A CA 1
ATOM 7203 C C . TYR A 1 938 ? -12.745 -11.509 45.273 1.00 87.94 938 TYR A C 1
ATOM 7205 O O . TYR A 1 938 ? -11.826 -10.705 45.116 1.00 87.94 938 TYR A O 1
ATOM 7213 N N . LEU A 1 939 ? -13.456 -11.992 44.259 1.00 90.56 939 LEU A N 1
ATOM 7214 C CA . LEU A 1 939 ? -13.202 -11.675 42.858 1.00 90.56 939 LEU A CA 1
ATOM 7215 C C . LEU A 1 939 ? -14.478 -11.167 42.189 1.00 90.56 939 LEU A C 1
ATOM 7217 O O . LEU A 1 939 ? -15.455 -11.900 42.093 1.00 90.56 939 LEU A O 1
ATOM 7221 N N . THR A 1 940 ? -14.448 -9.951 41.650 1.00 88.50 940 THR A N 1
ATOM 7222 C CA . THR A 1 940 ? -15.511 -9.400 40.800 1.00 88.50 940 THR A CA 1
ATOM 7223 C C . THR A 1 940 ? -15.046 -9.354 39.353 1.00 88.50 940 THR A C 1
ATOM 7225 O O . THR A 1 940 ? -14.050 -8.701 39.038 1.00 88.50 940 THR A O 1
ATOM 7228 N N . ASP A 1 941 ? -15.797 -9.974 38.449 1.00 90.81 941 ASP A N 1
ATOM 7229 C CA . ASP A 1 941 ? -15.675 -9.706 37.017 1.00 90.81 941 ASP A CA 1
ATOM 7230 C C . ASP A 1 941 ? -16.377 -8.378 36.701 1.00 90.81 941 ASP A C 1
ATOM 7232 O O . ASP A 1 941 ? -17.600 -8.301 36.746 1.00 90.81 941 ASP A O 1
ATOM 7236 N N . LEU A 1 942 ? -15.627 -7.325 36.367 1.00 86.56 942 LEU A N 1
ATOM 7237 C CA . LEU A 1 942 ? -16.180 -5.987 36.114 1.00 86.56 942 LEU A CA 1
ATOM 7238 C C . LEU A 1 942 ? -16.938 -5.891 34.776 1.00 86.56 942 LEU A C 1
ATOM 7240 O O . LEU A 1 942 ? -17.601 -4.890 34.512 1.00 86.56 942 LEU A O 1
ATOM 7244 N N . THR A 1 943 ? -16.854 -6.913 33.918 1.00 88.38 943 THR A N 1
ATOM 7245 C CA . THR A 1 943 ? -17.565 -6.952 32.628 1.00 88.38 943 THR A CA 1
ATOM 7246 C C . THR A 1 943 ? -18.967 -7.537 32.743 1.00 88.38 943 THR A C 1
ATOM 7248 O O . THR A 1 943 ? -19.846 -7.192 31.953 1.00 88.38 943 THR A O 1
ATOM 7251 N N . THR A 1 944 ? -19.185 -8.403 33.733 1.00 88.00 944 THR A N 1
ATOM 7252 C CA . THR A 1 944 ? -20.475 -9.061 33.990 1.00 88.00 944 THR A CA 1
ATOM 7253 C C . THR A 1 944 ? -21.054 -8.728 35.362 1.00 88.00 944 THR A C 1
ATOM 7255 O O . THR A 1 944 ? -22.217 -9.023 35.615 1.00 88.00 944 THR A O 1
ATOM 7258 N N . MET A 1 945 ? -20.258 -8.106 36.233 1.00 90.06 945 MET A N 1
ATOM 7259 C CA . MET A 1 945 ? -20.532 -7.838 37.648 1.00 90.06 945 MET A CA 1
ATOM 7260 C C . MET A 1 945 ? -20.804 -9.092 38.486 1.00 90.06 945 MET A C 1
ATOM 7262 O O . MET A 1 945 ? -21.407 -9.009 39.552 1.00 90.06 945 MET A O 1
ATOM 7266 N N . MET A 1 946 ? -20.341 -10.256 38.024 1.00 90.69 946 MET A N 1
ATOM 7267 C CA . MET A 1 946 ? -20.427 -11.505 38.777 1.00 90.69 946 MET A CA 1
ATOM 7268 C C . MET A 1 946 ? -19.353 -11.524 39.866 1.00 90.69 946 MET A C 1
ATOM 7270 O O . MET A 1 946 ? -18.168 -11.352 39.565 1.00 90.69 946 MET A O 1
ATOM 7274 N N . HIS A 1 947 ? -19.771 -11.737 41.112 1.00 90.69 947 HIS A N 1
ATOM 7275 C CA . HIS A 1 947 ? -18.913 -11.667 42.286 1.00 90.69 947 HIS A CA 1
ATOM 7276 C C . HIS A 1 947 ? -18.735 -13.045 42.941 1.00 90.69 947 HIS A C 1
ATOM 7278 O O . HIS A 1 947 ? -19.699 -13.775 43.172 1.00 90.69 947 HIS A O 1
ATOM 7284 N N . TYR A 1 948 ? -17.487 -13.422 43.205 1.00 91.81 948 TYR A N 1
ATOM 7285 C CA . TYR A 1 948 ? -17.089 -14.752 43.656 1.00 91.81 948 TYR A CA 1
ATOM 7286 C C . TYR A 1 948 ? -16.334 -14.684 44.981 1.00 91.81 948 TYR A C 1
ATOM 7288 O O . TYR A 1 948 ? -15.406 -13.890 45.130 1.00 91.81 948 TYR A O 1
ATOM 7296 N N . GLN A 1 949 ? -16.646 -15.612 45.882 1.00 91.31 949 GLN A N 1
ATOM 7297 C CA . GLN A 1 949 ? -15.859 -15.891 47.079 1.00 91.31 949 GLN A CA 1
ATOM 7298 C C . GLN A 1 949 ? -14.846 -16.998 46.797 1.00 91.31 949 GLN A C 1
ATOM 7300 O O . GLN A 1 949 ? -15.178 -18.002 46.164 1.00 91.31 949 GLN A O 1
ATOM 7305 N N . LEU A 1 950 ? -13.630 -16.847 47.318 1.00 92.00 950 LEU A N 1
ATOM 7306 C CA . LEU A 1 950 ? -12.605 -17.882 47.354 1.00 92.00 950 LEU A CA 1
ATOM 7307 C C . LEU A 1 950 ? -12.173 -18.111 48.804 1.00 92.00 950 LEU A C 1
ATOM 7309 O O . LEU A 1 950 ? -11.653 -17.204 49.454 1.00 92.00 950 LEU A O 1
ATOM 7313 N N . TYR A 1 951 ? -12.363 -19.328 49.310 1.00 90.19 951 TYR A N 1
ATOM 7314 C CA . TYR A 1 951 ? -12.072 -19.673 50.699 1.00 90.19 951 TYR A CA 1
ATOM 7315 C C . TYR A 1 951 ? -11.275 -20.974 50.809 1.00 90.19 951 TYR A C 1
ATOM 7317 O O . TYR A 1 951 ? -11.667 -22.025 50.296 1.00 90.19 951 TYR A O 1
ATOM 7325 N N . LYS A 1 952 ? -10.133 -20.922 51.496 1.00 90.56 952 LYS A N 1
ATOM 7326 C CA . LYS A 1 952 ? -9.266 -22.086 51.692 1.00 90.56 952 LYS A CA 1
ATOM 7327 C C . LYS A 1 952 ? -9.913 -23.106 52.632 1.00 90.56 952 LYS A C 1
ATOM 7329 O O . LYS A 1 952 ? -10.113 -22.847 53.814 1.00 90.56 952 LYS A O 1
ATOM 7334 N N . THR A 1 953 ? -10.143 -24.309 52.119 1.00 87.62 953 THR A N 1
ATOM 7335 C CA . THR A 1 953 ? -10.669 -25.474 52.841 1.00 87.62 953 THR A CA 1
ATOM 7336 C C . THR A 1 953 ? -9.677 -26.632 52.741 1.00 87.62 953 THR A C 1
ATOM 7338 O O . THR A 1 953 ? -9.589 -27.336 51.737 1.00 87.62 953 THR A O 1
ATOM 7341 N N . GLY A 1 954 ? -8.877 -26.833 53.792 1.00 86.94 954 GLY A N 1
ATOM 7342 C CA . GLY A 1 954 ? -7.841 -27.871 53.810 1.00 86.94 954 GLY A CA 1
ATOM 7343 C C . GLY A 1 954 ? -6.786 -27.671 52.711 1.00 86.94 954 GLY A C 1
ATOM 7344 O O . GLY A 1 954 ? -6.066 -26.670 52.719 1.00 86.94 954 GLY A O 1
ATOM 7345 N N . ASN A 1 955 ? -6.702 -28.628 51.778 1.00 88.69 955 ASN A N 1
ATOM 7346 C CA . ASN A 1 955 ? -5.764 -28.625 50.642 1.00 88.69 955 ASN A CA 1
ATOM 7347 C C . ASN A 1 955 ? -6.355 -28.040 49.344 1.00 88.69 955 ASN A C 1
ATOM 7349 O O . ASN A 1 955 ? -5.723 -28.114 48.288 1.00 88.69 955 ASN A O 1
ATOM 7353 N N . THR A 1 956 ? -7.550 -27.452 49.399 1.00 93.50 956 THR A N 1
ATOM 7354 C CA . THR A 1 956 ? -8.195 -26.786 48.260 1.00 93.50 956 THR A CA 1
ATOM 7355 C C . THR A 1 956 ? -8.647 -25.375 48.620 1.00 93.50 956 THR A C 1
ATOM 7357 O O . THR A 1 956 ? -8.731 -25.007 49.789 1.00 93.50 956 THR A O 1
ATOM 7360 N N . ILE A 1 957 ? -8.931 -24.569 47.604 1.00 93.88 957 ILE A N 1
ATOM 7361 C CA . ILE A 1 957 ? -9.616 -23.284 47.718 1.00 93.88 957 ILE A CA 1
ATOM 7362 C C . ILE A 1 957 ? -10.978 -23.470 47.055 1.00 93.88 957 ILE A C 1
ATOM 7364 O O . ILE A 1 957 ? -11.053 -23.730 45.853 1.00 93.88 957 ILE A O 1
ATOM 7368 N N . ALA A 1 958 ? -12.035 -23.387 47.856 1.00 92.25 958 ALA A N 1
ATOM 7369 C CA . ALA A 1 958 ? -13.407 -23.442 47.384 1.00 92.25 958 ALA A CA 1
ATOM 7370 C C . ALA A 1 958 ? -13.768 -22.093 46.766 1.00 92.25 958 ALA A C 1
ATOM 7372 O O . ALA A 1 958 ? -13.596 -21.056 47.404 1.00 92.25 958 ALA A O 1
ATOM 7373 N N . VAL A 1 959 ? -14.244 -22.119 45.527 1.00 92.56 959 VAL A N 1
ATOM 7374 C CA . VAL A 1 959 ? -14.738 -20.959 44.787 1.00 92.56 959 VAL A CA 1
ATOM 7375 C C . VAL A 1 959 ? -16.249 -21.078 44.688 1.00 92.56 959 VAL A C 1
ATOM 7377 O O . VAL A 1 959 ? -16.725 -22.128 44.270 1.00 92.56 959 VAL A O 1
ATOM 7380 N N . SER A 1 960 ? -16.995 -20.030 45.028 1.00 91.00 960 SER A N 1
ATOM 7381 C CA . SER A 1 960 ? -18.458 -19.980 44.892 1.00 91.00 960 SER A CA 1
ATOM 7382 C C . SER A 1 960 ? -18.920 -18.625 44.369 1.00 91.00 960 SER A C 1
ATOM 7384 O O . SER A 1 960 ? -18.372 -17.597 44.758 1.00 91.00 960 SER A O 1
ATOM 7386 N N . LEU A 1 961 ? -19.938 -18.614 43.505 1.00 92.00 961 LEU A N 1
ATOM 7387 C CA . LEU A 1 961 ? -20.592 -17.384 43.059 1.00 92.00 961 LEU A CA 1
ATOM 7388 C C . LEU A 1 961 ? -21.500 -16.880 44.180 1.00 92.00 961 LEU A C 1
ATOM 7390 O O . LEU A 1 961 ? -22.431 -17.589 44.548 1.00 92.00 961 LEU A O 1
ATOM 7394 N N . GLU A 1 962 ? -21.254 -15.690 44.713 1.00 92.44 962 GLU A N 1
ATOM 7395 C CA . GLU A 1 962 ? -21.947 -15.193 45.904 1.00 92.44 962 GLU A CA 1
ATOM 7396 C C . GLU A 1 962 ? -23.452 -14.972 45.706 1.00 92.44 962 GLU A C 1
ATOM 7398 O O . GLU A 1 962 ? -23.969 -14.950 44.582 1.00 92.44 962 GLU A O 1
ATOM 7403 N N . ALA A 1 963 ? -24.176 -14.809 46.816 1.00 92.75 963 ALA A N 1
ATOM 7404 C CA . ALA A 1 963 ? -25.557 -14.364 46.765 1.00 92.75 963 ALA A CA 1
ATOM 7405 C C . ALA A 1 963 ? -25.585 -12.899 46.307 1.00 92.75 963 ALA A C 1
ATOM 7407 O O . ALA A 1 963 ? -24.976 -12.037 46.936 1.00 92.75 963 ALA A O 1
ATOM 7408 N N . GLN A 1 964 ? -26.260 -12.608 45.196 1.00 94.56 964 GLN A N 1
ATOM 7409 C CA . GLN A 1 964 ? -26.187 -11.295 44.556 1.00 94.56 964 GLN A CA 1
ATOM 7410 C C . GLN A 1 964 ? -27.466 -10.921 43.801 1.00 94.56 964 GLN A C 1
ATOM 7412 O O . GLN A 1 964 ? -28.111 -11.756 43.159 1.00 94.56 964 GLN A O 1
ATOM 7417 N N . LEU A 1 965 ? -27.796 -9.632 43.854 1.00 93.06 965 LEU A N 1
ATOM 7418 C CA . LEU A 1 965 ? -28.834 -8.967 43.072 1.00 93.06 965 LEU A CA 1
ATOM 7419 C C . LEU A 1 965 ? -28.163 -7.931 42.178 1.00 93.06 965 LEU A C 1
ATOM 7421 O O . LEU A 1 965 ? -27.375 -7.116 42.651 1.00 93.06 965 LEU A O 1
ATOM 7425 N N . TYR A 1 966 ? -28.531 -7.913 40.906 1.00 93.38 966 TYR A N 1
ATOM 7426 C CA . TYR A 1 966 ? -28.039 -6.923 39.965 1.00 93.38 966 TYR A CA 1
ATOM 7427 C C . TYR A 1 966 ? -29.167 -6.410 39.089 1.00 93.38 966 TYR A C 1
ATOM 7429 O O . TYR A 1 966 ? -29.843 -7.188 38.415 1.00 93.38 966 TYR A O 1
ATOM 7437 N N . VAL A 1 967 ? -29.374 -5.097 39.115 1.00 90.75 967 VAL A N 1
ATOM 7438 C CA . VAL A 1 967 ? -30.401 -4.395 38.350 1.00 90.75 967 VAL A CA 1
ATOM 7439 C C . VAL A 1 967 ? -29.781 -3.126 37.772 1.00 90.75 967 VAL A C 1
ATOM 7441 O O . VAL A 1 967 ? -29.716 -2.095 38.441 1.00 90.75 967 VAL A O 1
ATOM 7444 N N . ALA A 1 968 ? -29.347 -3.203 36.515 1.00 91.00 968 ALA A N 1
ATOM 7445 C CA . ALA A 1 968 ? -28.847 -2.071 35.738 1.00 91.00 968 ALA A CA 1
ATOM 7446 C C . ALA A 1 968 ? -29.534 -2.056 34.356 1.00 91.00 968 ALA A C 1
ATOM 7448 O O . ALA A 1 968 ? -29.154 -2.817 33.464 1.00 91.00 968 ALA A O 1
ATOM 7449 N N . PRO A 1 969 ? -30.586 -1.240 34.142 1.00 86.44 969 PRO A N 1
ATOM 7450 C CA . PRO A 1 969 ? -31.332 -1.256 32.879 1.00 86.44 969 PRO A CA 1
ATOM 7451 C C . PRO A 1 969 ? -30.553 -0.717 31.671 1.00 86.44 969 PRO A C 1
ATOM 7453 O O . PRO A 1 969 ? -30.823 -1.119 30.533 1.00 86.44 969 PRO A O 1
ATOM 7456 N N . GLU A 1 970 ? -29.613 0.190 31.920 1.00 86.69 970 GLU A N 1
ATOM 7457 C CA . GLU A 1 970 ? -28.656 0.768 30.976 1.00 86.69 970 GLU A CA 1
ATOM 7458 C C . GLU A 1 970 ? -27.255 0.723 31.604 1.00 86.69 970 GLU A C 1
ATOM 7460 O O . GLU A 1 970 ? -27.117 0.470 32.799 1.00 86.69 970 GLU A O 1
ATOM 7465 N N . ASN A 1 971 ? -26.212 0.967 30.804 1.00 87.00 971 ASN A N 1
ATOM 7466 C CA . ASN A 1 971 ? -24.872 1.154 31.355 1.00 87.00 971 ASN A CA 1
ATOM 7467 C C . ASN A 1 971 ? -24.872 2.405 32.239 1.00 87.00 971 ASN A C 1
ATOM 7469 O O . ASN A 1 971 ? -25.193 3.498 31.758 1.00 87.00 971 ASN A O 1
ATOM 7473 N N . THR A 1 972 ? -24.456 2.247 33.490 1.00 85.38 972 THR A N 1
ATOM 7474 C CA . THR A 1 972 ? -24.438 3.325 34.479 1.00 85.38 972 THR A CA 1
ATOM 7475 C C . THR A 1 972 ? -23.053 3.456 35.089 1.00 85.38 972 THR A C 1
ATOM 7477 O O . THR A 1 972 ? -22.319 2.481 35.223 1.00 85.38 972 THR A O 1
ATOM 7480 N N . THR A 1 973 ? -22.678 4.674 35.456 1.00 83.75 973 THR A N 1
ATOM 7481 C CA . THR A 1 973 ? -21.414 4.969 36.127 1.00 83.75 973 THR A CA 1
ATOM 7482 C C . THR A 1 973 ? -21.680 5.551 37.505 1.00 83.75 973 THR A C 1
ATOM 7484 O O . THR A 1 973 ? -22.624 6.316 37.668 1.00 83.75 973 THR A O 1
ATOM 7487 N N . ILE A 1 974 ? -20.848 5.187 38.479 1.00 81.94 974 ILE A N 1
ATOM 7488 C CA . ILE A 1 974 ? -20.753 5.888 39.764 1.00 81.94 974 ILE A CA 1
ATOM 7489 C C . ILE A 1 974 ? -19.284 6.274 39.927 1.00 81.94 974 ILE A C 1
ATOM 7491 O O . ILE A 1 974 ? -18.430 5.426 40.206 1.00 81.94 974 ILE A O 1
ATOM 7495 N N . GLY A 1 975 ? -18.964 7.545 39.681 1.00 79.25 975 GLY A N 1
ATOM 7496 C CA . GLY A 1 975 ? -17.575 7.990 39.568 1.00 79.25 975 GLY A CA 1
ATOM 7497 C C . GLY A 1 975 ? -16.838 7.275 38.435 1.00 79.25 975 GLY A C 1
ATOM 7498 O O . GLY A 1 975 ? -17.249 7.351 37.282 1.00 79.25 975 GLY A O 1
ATOM 7499 N N . THR A 1 976 ? -15.739 6.583 38.745 1.00 76.31 976 THR A N 1
ATOM 7500 C CA . THR A 1 976 ? -14.972 5.814 37.744 1.00 76.31 976 THR A CA 1
ATOM 7501 C C . THR A 1 976 ? -15.411 4.351 37.609 1.00 76.31 976 THR A C 1
ATOM 7503 O O . THR A 1 976 ? -14.877 3.641 36.758 1.00 76.31 976 THR A O 1
ATOM 7506 N N . LEU A 1 977 ? -16.371 3.886 38.420 1.00 80.00 977 LEU A N 1
ATOM 7507 C CA . LEU A 1 977 ? -16.882 2.515 38.361 1.00 80.00 977 LEU A CA 1
ATOM 7508 C C . LEU A 1 977 ? -17.982 2.403 37.304 1.00 80.00 977 LEU A C 1
ATOM 7510 O O . LEU A 1 977 ? -18.929 3.190 37.301 1.00 80.00 977 LEU A O 1
ATOM 7514 N N . ILE A 1 978 ? -17.855 1.414 36.419 1.00 86.12 978 ILE A N 1
ATOM 7515 C CA . ILE A 1 978 ? -18.789 1.161 35.318 1.00 86.12 978 ILE A CA 1
ATOM 7516 C C . ILE A 1 978 ? -19.624 -0.073 35.655 1.00 86.12 978 ILE A C 1
ATOM 7518 O O . ILE A 1 978 ? -19.082 -1.139 35.923 1.00 86.12 978 ILE A O 1
ATOM 7522 N N . PHE A 1 979 ? -20.943 0.077 35.585 1.00 89.25 979 PHE A N 1
ATOM 7523 C CA . PHE A 1 979 ? -21.929 -0.975 35.787 1.00 89.25 979 PHE A CA 1
ATOM 7524 C C . PHE A 1 979 ? -22.608 -1.271 34.436 1.00 89.25 979 PHE A C 1
ATOM 7526 O O . PHE A 1 979 ? -23.390 -0.444 33.955 1.00 89.25 979 PHE A O 1
ATOM 7533 N N . PRO A 1 980 ? -22.272 -2.388 33.767 1.00 90.62 980 PRO A N 1
ATOM 7534 C CA . PRO A 1 980 ? -22.851 -2.755 32.478 1.00 90.62 980 PRO A CA 1
ATOM 7535 C C . PRO A 1 980 ? -24.342 -3.096 32.588 1.00 90.62 980 PRO A C 1
ATOM 7537 O O . PRO A 1 980 ? -24.802 -3.644 33.580 1.00 90.62 980 PRO A O 1
ATOM 7540 N N . ALA A 1 981 ? -25.113 -2.824 31.537 1.00 88.62 981 ALA A N 1
ATOM 7541 C CA . ALA A 1 981 ? -26.531 -3.157 31.517 1.00 88.62 981 ALA A CA 1
ATOM 7542 C C . ALA A 1 981 ? -26.749 -4.669 31.705 1.00 88.62 981 ALA A C 1
ATOM 7544 O O . ALA A 1 981 ? -26.208 -5.489 30.959 1.00 88.62 981 ALA A O 1
ATOM 7545 N N . GLY A 1 982 ? -27.591 -5.042 32.663 1.00 87.00 982 GLY A N 1
ATOM 7546 C CA . GLY A 1 982 ? -27.862 -6.431 32.991 1.00 87.00 982 GLY A CA 1
ATOM 7547 C C . GLY A 1 982 ? -28.823 -6.582 34.160 1.00 87.00 982 GLY A C 1
ATOM 7548 O O . GLY A 1 982 ? -29.020 -5.670 34.964 1.00 87.00 982 GLY A O 1
ATOM 7549 N N . PHE A 1 983 ? -29.426 -7.764 34.244 1.00 89.38 983 PHE A N 1
ATOM 7550 C CA . PHE A 1 983 ? -30.286 -8.138 35.355 1.00 89.38 983 PHE A CA 1
ATOM 7551 C C . PHE A 1 983 ? -30.002 -9.584 35.746 1.00 89.38 983 PHE A C 1
ATOM 7553 O O . PHE A 1 983 ? -30.102 -10.486 34.906 1.00 89.38 983 PHE A O 1
ATOM 7560 N N . PHE A 1 984 ? -29.684 -9.821 37.013 1.00 92.19 984 PHE A N 1
ATOM 7561 C CA . PHE A 1 984 ? -29.587 -11.178 37.534 1.00 92.19 984 PHE A CA 1
ATOM 7562 C C . PHE A 1 984 ? -29.858 -11.251 39.034 1.00 92.19 984 PHE A C 1
ATOM 7564 O O . PHE A 1 984 ? -29.695 -10.280 39.772 1.00 92.19 984 PHE A O 1
ATOM 7571 N N . ILE A 1 985 ? -30.270 -12.439 39.464 1.00 91.94 985 ILE A N 1
ATOM 7572 C CA . ILE A 1 985 ? -30.402 -12.835 40.865 1.00 91.94 985 ILE A CA 1
ATOM 7573 C C . ILE A 1 985 ? -29.703 -14.182 41.004 1.00 91.94 985 ILE A C 1
ATOM 7575 O O . ILE A 1 985 ? -29.934 -15.084 40.197 1.00 91.94 985 ILE A O 1
ATOM 7579 N N . ASN A 1 986 ? -28.851 -14.323 42.009 1.00 93.44 986 ASN A N 1
ATOM 7580 C CA . ASN A 1 986 ? -28.195 -15.579 42.337 1.00 93.44 986 ASN A CA 1
ATOM 7581 C C . ASN A 1 986 ? -28.180 -15.778 43.848 1.00 93.44 986 ASN A C 1
ATOM 7583 O O . ASN A 1 986 ? -27.928 -14.826 44.580 1.00 93.44 986 ASN A O 1
ATOM 7587 N N . GLY A 1 987 ? -28.404 -17.002 44.306 1.00 92.06 987 GLY A N 1
ATOM 7588 C CA . GLY A 1 987 ? -28.193 -17.349 45.704 1.00 92.06 987 GLY A CA 1
ATOM 7589 C C . GLY A 1 987 ? -28.824 -18.674 46.092 1.00 92.06 987 GLY A C 1
ATOM 7590 O O . GLY A 1 987 ? -29.641 -19.244 45.363 1.00 92.06 987 GLY A O 1
ATOM 7591 N N . THR A 1 988 ? -28.439 -19.122 47.275 1.00 91.00 988 THR A N 1
ATOM 7592 C CA . THR A 1 988 ? -28.949 -20.299 47.958 1.00 91.00 988 THR A CA 1
ATOM 7593 C C . THR A 1 988 ? -29.545 -19.863 49.287 1.00 91.00 988 THR A C 1
ATOM 7595 O O . THR A 1 988 ? -28.892 -19.192 50.085 1.00 91.00 988 THR A O 1
ATOM 7598 N N . LEU A 1 989 ? -30.800 -20.233 49.522 1.00 88.00 989 LEU A N 1
ATOM 7599 C CA . LEU A 1 989 ? -31.450 -20.103 50.815 1.00 88.00 989 LEU A CA 1
ATOM 7600 C C . LEU A 1 989 ? -31.375 -21.448 51.528 1.00 88.00 989 LEU A C 1
ATOM 7602 O O . LEU A 1 989 ? -31.920 -22.444 51.046 1.00 88.00 989 LEU A O 1
ATOM 7606 N N . LYS A 1 990 ? -30.745 -21.449 52.699 1.00 86.25 990 LYS A N 1
ATOM 7607 C CA . LYS A 1 990 ? -30.678 -22.601 53.587 1.00 86.25 990 LYS A CA 1
ATOM 7608 C C . LYS A 1 990 ? -31.504 -22.340 54.833 1.00 86.25 990 LYS A C 1
ATOM 7610 O O . LYS A 1 990 ? -31.332 -21.325 55.508 1.00 86.25 990 LYS A O 1
ATOM 7615 N N . PHE A 1 991 ? -32.410 -23.257 55.134 1.00 82.00 991 PHE A N 1
ATOM 7616 C CA . PHE A 1 991 ? -33.278 -23.185 56.298 1.00 82.00 991 PHE A CA 1
ATOM 7617 C C . PHE A 1 991 ? -33.432 -24.590 56.884 1.00 82.00 991 PHE A C 1
ATOM 7619 O O . PHE A 1 991 ? -34.177 -25.409 56.355 1.00 82.00 991 PHE A O 1
ATOM 7626 N N . PHE A 1 992 ? -32.715 -24.896 57.967 1.00 78.69 992 PHE A N 1
ATOM 7627 C CA . PHE A 1 992 ? -32.610 -26.256 58.516 1.00 78.69 992 PHE A CA 1
ATOM 7628 C C . PHE A 1 992 ? -32.034 -27.245 57.489 1.00 78.69 992 PHE A C 1
ATOM 7630 O O . PHE A 1 992 ? -30.971 -27.001 56.923 1.00 78.69 992 PHE A O 1
ATOM 7637 N N . SER A 1 993 ? -32.714 -28.366 57.246 1.00 70.94 993 SER A N 1
ATOM 7638 C CA . SER A 1 993 ? -32.341 -29.359 56.232 1.00 70.94 993 SER A CA 1
ATOM 7639 C C . SER A 1 993 ? -32.865 -29.020 54.830 1.00 70.94 993 SER A C 1
ATOM 7641 O O . SER A 1 993 ? -32.869 -29.889 53.963 1.00 70.94 993 SER A O 1
ATOM 7643 N N . PHE A 1 994 ? -33.379 -27.805 54.619 1.00 77.75 994 PHE A N 1
ATOM 7644 C CA . PHE A 1 994 ? -33.907 -27.353 53.336 1.00 77.75 994 PHE A CA 1
ATOM 7645 C C . PHE A 1 994 ? -32.916 -26.418 52.659 1.00 77.75 994 PHE A C 1
ATOM 7647 O O . PHE A 1 994 ? -32.597 -25.362 53.204 1.00 77.75 994 PHE A O 1
ATOM 7654 N N . GLU A 1 995 ? -32.485 -26.783 51.456 1.00 87.06 995 GLU A N 1
ATOM 7655 C CA . GLU A 1 995 ? -31.645 -25.946 50.607 1.00 87.06 995 GLU A CA 1
ATOM 7656 C C . GLU A 1 995 ? -32.360 -25.688 49.278 1.00 87.06 995 GLU A C 1
ATOM 7658 O O . GLU A 1 995 ? -32.841 -26.615 48.617 1.00 87.06 995 GLU A O 1
ATOM 7663 N N . VAL A 1 996 ? -32.481 -24.410 48.915 1.00 85.81 996 VAL A N 1
ATOM 7664 C CA . VAL A 1 996 ? -33.044 -23.962 47.639 1.00 85.81 996 VAL A CA 1
ATOM 7665 C C . VAL A 1 996 ? -32.056 -23.008 46.997 1.00 85.81 996 VAL A C 1
ATOM 7667 O O . VAL A 1 996 ? -31.801 -21.932 47.530 1.00 85.81 996 VAL A O 1
ATOM 7670 N N . SER A 1 997 ? -31.542 -23.374 45.829 1.00 90.25 997 SER A N 1
ATOM 7671 C CA . SER A 1 997 ? -30.663 -22.530 45.022 1.00 90.25 997 SER A CA 1
ATOM 7672 C C . SER A 1 997 ? -31.393 -22.028 43.782 1.00 90.25 997 SER A C 1
ATOM 7674 O O . SER A 1 997 ? -32.187 -22.749 43.173 1.00 90.25 997 SER A O 1
ATOM 7676 N N . ALA A 1 998 ? -31.142 -20.776 43.406 1.00 88.56 998 ALA A N 1
ATOM 7677 C CA . ALA A 1 998 ? -31.699 -20.177 42.204 1.00 88.56 998 ALA A CA 1
ATOM 7678 C C . ALA A 1 998 ? -30.687 -19.251 41.527 1.00 88.56 998 ALA A C 1
ATOM 7680 O O . ALA A 1 998 ? -30.054 -18.409 42.166 1.00 88.56 998 ALA A O 1
ATOM 7681 N N . LYS A 1 999 ? -30.595 -19.374 40.203 1.00 90.31 999 LYS A N 1
ATOM 7682 C CA . LYS A 1 999 ? -29.882 -18.462 39.315 1.00 90.31 999 LYS A CA 1
ATOM 7683 C C . LYS A 1 999 ? -30.832 -17.992 38.221 1.00 90.31 999 LYS A C 1
ATOM 7685 O O . LYS A 1 999 ? -31.277 -18.776 37.386 1.00 90.31 999 LYS A O 1
ATOM 7690 N N . ILE A 1 1000 ? -31.129 -16.699 38.224 1.00 89.12 1000 ILE A N 1
ATOM 7691 C CA . ILE A 1 1000 ? -32.001 -16.035 37.256 1.00 89.12 1000 ILE A CA 1
ATOM 7692 C C . ILE A 1 1000 ? -31.158 -15.024 36.490 1.00 89.12 1000 ILE A C 1
ATOM 7694 O O . ILE A 1 1000 ? -30.564 -14.130 37.087 1.00 89.12 1000 ILE A O 1
ATOM 7698 N N . LEU A 1 1001 ? -31.131 -15.147 35.167 1.00 87.56 1001 LEU A N 1
ATOM 7699 C CA . LEU A 1 1001 ? -30.475 -14.219 34.253 1.00 87.56 1001 LEU A CA 1
ATOM 7700 C C . LEU A 1 1001 ? -31.519 -13.637 33.302 1.00 87.56 1001 LEU A C 1
ATOM 7702 O O . LEU A 1 1001 ? -32.243 -14.379 32.637 1.00 87.56 1001 LEU A O 1
ATOM 7706 N N . ILE A 1 1002 ? -31.575 -12.312 33.197 1.00 85.12 1002 ILE A N 1
ATOM 7707 C CA . ILE A 1 1002 ? -32.442 -11.627 32.239 1.00 85.12 1002 ILE A CA 1
ATOM 7708 C C . ILE A 1 1002 ? -31.568 -10.761 31.335 1.00 85.12 1002 ILE A C 1
ATOM 7710 O O . ILE A 1 1002 ? -30.960 -9.779 31.759 1.00 85.12 1002 ILE A O 1
ATOM 7714 N N . ASN A 1 1003 ? -31.531 -11.121 30.057 1.00 78.38 1003 ASN A N 1
ATOM 7715 C CA . ASN A 1 1003 ? -30.866 -10.362 29.012 1.00 78.38 1003 ASN A CA 1
ATOM 7716 C C . ASN A 1 1003 ? -31.925 -9.678 28.142 1.00 78.38 1003 ASN A C 1
ATOM 7718 O O . ASN A 1 1003 ? -32.719 -10.348 27.485 1.00 78.38 1003 ASN A O 1
ATOM 7722 N N . ARG A 1 1004 ? -31.919 -8.341 28.088 1.00 72.38 1004 ARG A N 1
ATOM 7723 C CA . ARG A 1 1004 ? -32.919 -7.550 27.345 1.00 72.38 1004 ARG A CA 1
ATOM 7724 C C . ARG A 1 1004 ? -33.085 -7.954 25.876 1.00 72.38 1004 ARG A C 1
ATOM 7726 O O . ARG A 1 1004 ? -34.193 -7.859 25.364 1.00 72.38 1004 ARG A O 1
ATOM 7733 N N . ASN A 1 1005 ? -32.016 -8.414 25.221 1.00 74.38 1005 ASN A N 1
ATOM 7734 C CA . ASN A 1 1005 ? -32.025 -8.734 23.789 1.00 74.38 1005 ASN A CA 1
ATOM 7735 C C . ASN A 1 1005 ? -32.136 -10.238 23.493 1.00 74.38 1005 ASN A C 1
ATOM 7737 O O . ASN A 1 1005 ? -32.284 -10.612 22.332 1.00 74.38 1005 ASN A O 1
ATOM 7741 N N . GLN A 1 1006 ? -32.028 -11.099 24.509 1.00 78.81 1006 GLN A N 1
ATOM 7742 C CA . GLN A 1 1006 ? -32.053 -12.559 24.337 1.00 78.81 1006 GLN A CA 1
ATOM 7743 C C . GLN A 1 1006 ? -33.237 -13.207 25.067 1.00 78.81 1006 GLN A C 1
ATOM 7745 O O . GLN A 1 1006 ? -33.812 -14.157 24.552 1.00 78.81 1006 GLN A O 1
ATOM 7750 N N . GLY A 1 1007 ? -33.639 -12.674 26.224 1.00 84.25 1007 GLY A N 1
ATOM 7751 C CA . GLY A 1 1007 ? -34.748 -13.160 27.042 1.00 84.25 1007 GLY A CA 1
ATOM 7752 C C . GLY A 1 1007 ? -34.325 -13.534 28.467 1.00 84.25 1007 GLY A C 1
ATOM 7753 O O . GLY A 1 1007 ? -33.371 -12.991 29.018 1.00 84.25 1007 GLY A O 1
ATOM 7754 N N . ILE A 1 1008 ? -35.062 -14.455 29.083 1.00 86.81 1008 ILE A N 1
ATOM 7755 C CA . ILE A 1 1008 ? -34.888 -14.941 30.460 1.00 86.81 1008 ILE A CA 1
ATOM 7756 C C . ILE A 1 1008 ? -34.316 -16.366 30.454 1.00 86.81 1008 ILE A C 1
ATOM 7758 O O . ILE A 1 1008 ? -34.738 -17.193 29.635 1.00 86.81 1008 ILE A O 1
ATOM 7762 N N . ALA A 1 1009 ? -33.405 -16.643 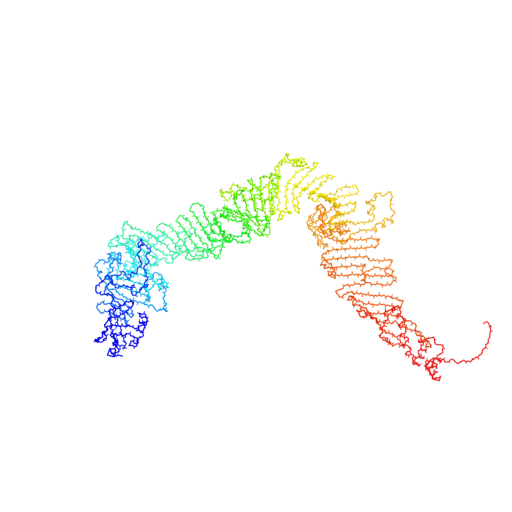31.389 1.00 88.19 1009 ALA A N 1
ATOM 7763 C CA . ALA A 1 1009 ? -32.952 -17.973 31.775 1.00 88.19 1009 ALA A CA 1
ATOM 7764 C C . ALA A 1 1009 ? -33.043 -18.151 33.304 1.00 88.19 1009 ALA A C 1
ATOM 7766 O O . ALA A 1 1009 ? -32.628 -17.274 34.059 1.00 88.19 1009 ALA A O 1
ATOM 7767 N N . VAL A 1 1010 ? -33.593 -19.276 33.758 1.00 88.81 1010 VAL A N 1
ATOM 7768 C CA . VAL A 1 1010 ? -33.763 -19.650 35.169 1.00 88.81 1010 VAL A CA 1
ATOM 7769 C C . VAL A 1 1010 ? -33.225 -21.063 35.356 1.00 88.81 1010 VAL A C 1
ATOM 7771 O O . VAL A 1 1010 ? -33.616 -21.965 34.621 1.00 88.81 1010 VAL A O 1
ATOM 7774 N N . ASP A 1 1011 ? -32.366 -21.262 36.348 1.00 87.44 1011 ASP A N 1
ATOM 7775 C CA . ASP A 1 1011 ? -31.990 -22.582 36.861 1.00 87.44 1011 ASP A CA 1
ATOM 7776 C C . ASP A 1 1011 ? -32.196 -22.558 38.375 1.00 87.44 1011 ASP A C 1
ATOM 7778 O O . ASP A 1 1011 ? -31.581 -21.750 39.075 1.00 87.44 1011 ASP A O 1
ATOM 7782 N N . ALA A 1 1012 ? -33.123 -23.370 38.871 1.00 87.88 1012 ALA A N 1
ATOM 7783 C CA . ALA A 1 1012 ? -33.411 -23.485 40.290 1.00 87.88 1012 ALA A CA 1
ATOM 7784 C C . ALA A 1 1012 ? -33.466 -24.955 40.698 1.00 87.88 1012 ALA A C 1
ATOM 7786 O O . ALA A 1 1012 ? -34.072 -25.788 40.018 1.00 87.88 1012 ALA A O 1
ATOM 7787 N N . GLN A 1 1013 ? -32.836 -25.261 41.826 1.00 88.25 1013 GLN A N 1
ATOM 7788 C CA . GLN A 1 1013 ? -32.704 -26.608 42.354 1.00 88.25 1013 GLN A CA 1
ATOM 7789 C C . GLN A 1 1013 ? -33.011 -26.589 43.845 1.00 88.25 1013 GLN A C 1
ATOM 7791 O O . GLN A 1 1013 ? -32.474 -25.773 44.594 1.00 88.25 1013 GLN A O 1
ATOM 7796 N N . MET A 1 1014 ? -33.859 -27.519 44.264 1.00 85.31 1014 MET A N 1
ATOM 7797 C CA . MET A 1 1014 ? -34.134 -27.787 45.666 1.00 85.31 1014 MET A CA 1
ATOM 7798 C C . MET A 1 1014 ? -33.550 -29.143 46.054 1.00 85.31 1014 MET A C 1
ATOM 7800 O O . MET A 1 1014 ? -33.519 -30.065 45.233 1.00 85.31 1014 MET A O 1
ATOM 7804 N N . ASP A 1 1015 ? -33.110 -29.272 47.300 1.00 85.06 1015 ASP A N 1
ATOM 7805 C CA . ASP A 1 1015 ? -32.697 -30.554 47.860 1.00 85.06 1015 ASP A CA 1
ATOM 7806 C C . ASP A 1 1015 ? -33.869 -31.517 48.057 1.00 85.06 1015 ASP A C 1
ATOM 7808 O O . ASP A 1 1015 ? -35.039 -31.141 48.170 1.00 85.06 1015 ASP A O 1
ATOM 7812 N N . ARG A 1 1016 ? -33.549 -32.812 48.096 1.00 84.19 1016 ARG A N 1
ATOM 7813 C CA . ARG A 1 1016 ? -34.536 -33.844 48.406 1.00 84.19 1016 ARG A CA 1
ATOM 7814 C C . ARG A 1 1016 ? -34.986 -33.688 49.854 1.00 84.19 1016 ARG A C 1
ATOM 7816 O O . ARG A 1 1016 ? -34.178 -33.805 50.771 1.00 84.19 1016 ARG A O 1
ATOM 7823 N N . ILE A 1 1017 ? -36.287 -33.532 50.063 1.00 76.62 1017 ILE A N 1
ATOM 7824 C CA . ILE A 1 1017 ? -36.866 -33.471 51.403 1.00 76.62 1017 ILE A CA 1
ATOM 7825 C C . ILE A 1 1017 ? -37.360 -34.849 51.798 1.00 76.62 1017 ILE A C 1
ATOM 7827 O O . ILE A 1 1017 ? -38.200 -35.411 51.101 1.00 76.62 1017 ILE A O 1
ATOM 7831 N N . VAL A 1 1018 ? -36.922 -35.341 52.956 1.00 68.12 1018 VAL A N 1
ATOM 7832 C CA . VAL A 1 1018 ? -37.487 -36.530 53.602 1.00 68.12 1018 VAL A CA 1
ATOM 7833 C C . VAL A 1 1018 ? -37.805 -36.198 55.054 1.00 68.12 1018 VAL A C 1
ATOM 7835 O O . VAL A 1 1018 ? -36.925 -35.782 55.804 1.00 68.12 1018 VAL A O 1
ATOM 7838 N N . ILE A 1 1019 ? -39.057 -36.400 55.468 1.00 60.78 1019 ILE A N 1
ATOM 7839 C CA . ILE A 1 1019 ? -39.463 -36.263 56.872 1.00 60.78 1019 ILE A CA 1
ATOM 7840 C C . ILE A 1 1019 ? -39.752 -37.664 57.409 1.00 60.78 1019 ILE A C 1
ATOM 7842 O O . ILE A 1 1019 ? -40.682 -38.327 56.955 1.00 60.78 1019 ILE A O 1
ATOM 7846 N N . VAL A 1 1020 ? -38.949 -38.112 58.381 1.00 58.78 1020 VAL A N 1
ATOM 7847 C CA . VAL A 1 1020 ? -38.961 -39.458 58.998 1.00 58.78 1020 VAL A CA 1
ATOM 7848 C C . VAL A 1 1020 ? -38.593 -40.600 58.036 1.00 58.78 1020 VAL A C 1
ATOM 7850 O O . VAL A 1 1020 ? -37.693 -41.373 58.348 1.00 58.78 1020 VAL A O 1
ATOM 7853 N N . SER A 1 1021 ? -39.265 -40.739 56.887 1.00 60.09 1021 SER A N 1
ATOM 7854 C CA . SER A 1 1021 ? -38.950 -41.734 55.849 1.00 60.09 1021 SER A CA 1
ATOM 7855 C C . SER A 1 1021 ? -39.592 -41.394 54.501 1.00 60.09 1021 SER A C 1
ATOM 7857 O O . SER A 1 1021 ? -40.625 -40.724 54.452 1.00 60.09 1021 SER A O 1
ATOM 7859 N N . ASP A 1 1022 ? -39.054 -41.967 53.420 1.00 62.53 1022 ASP A N 1
ATOM 7860 C CA . ASP A 1 1022 ? -39.580 -41.857 52.049 1.00 62.53 1022 ASP A CA 1
ATOM 7861 C C . ASP A 1 1022 ? -41.059 -42.246 51.908 1.00 62.53 1022 ASP A C 1
ATOM 7863 O O . ASP A 1 1022 ? -41.734 -41.817 50.974 1.00 62.53 1022 ASP A O 1
ATOM 7867 N N . SER A 1 1023 ? -41.545 -43.105 52.811 1.00 54.53 1023 SER A N 1
ATOM 7868 C CA . SER A 1 1023 ? -42.918 -43.619 52.802 1.00 54.53 1023 SER A CA 1
ATOM 7869 C C . SER A 1 1023 ? -43.901 -42.687 53.511 1.00 54.53 1023 SER A C 1
ATOM 7871 O O . SER A 1 1023 ? -45.085 -42.707 53.188 1.00 54.53 1023 SER A O 1
ATOM 7873 N N . LEU A 1 1024 ? -43.430 -41.877 54.467 1.00 51.25 1024 LEU A N 1
ATOM 7874 C CA . LEU A 1 1024 ? -44.274 -40.925 55.190 1.00 51.25 1024 LEU A CA 1
ATOM 7875 C C . LEU A 1 1024 ? -44.435 -39.632 54.390 1.00 51.25 1024 LEU A C 1
ATOM 7877 O O . LEU A 1 1024 ? -45.559 -39.259 54.071 1.00 51.25 1024 LEU A O 1
ATOM 7881 N N . PHE A 1 1025 ? -43.324 -38.959 54.085 1.00 57.91 1025 PHE A N 1
ATOM 7882 C CA . PHE A 1 1025 ? -43.306 -37.708 53.334 1.00 57.91 1025 PHE A CA 1
ATOM 7883 C C . PHE A 1 1025 ? -41.966 -37.551 52.610 1.00 57.91 1025 PHE A C 1
ATOM 7885 O O . PHE A 1 1025 ? -40.909 -37.548 53.249 1.00 57.91 1025 PHE A O 1
ATOM 7892 N N . CYS A 1 1026 ? -42.010 -37.386 51.289 1.00 69.25 1026 CYS A N 1
ATOM 7893 C CA . CYS A 1 1026 ? -40.832 -37.114 50.473 1.00 69.25 1026 CYS A CA 1
ATOM 7894 C C . CYS A 1 1026 ? -41.159 -36.126 49.354 1.00 69.25 1026 CYS A C 1
ATOM 7896 O O . CYS A 1 1026 ? -42.120 -36.340 48.623 1.00 69.25 1026 CYS A O 1
ATOM 7898 N N . ILE A 1 1027 ? -40.324 -35.107 49.164 1.00 75.44 1027 ILE A N 1
ATOM 7899 C CA . ILE A 1 1027 ? -40.303 -34.295 47.941 1.00 75.44 1027 ILE A CA 1
ATOM 7900 C C . ILE A 1 1027 ? -38.983 -34.592 47.231 1.00 75.44 1027 ILE A C 1
ATOM 7902 O O . ILE A 1 1027 ? -37.910 -34.419 47.808 1.00 75.44 1027 ILE A O 1
ATOM 7906 N N . GLN A 1 1028 ? -39.052 -35.076 45.996 1.00 82.31 1028 GLN A N 1
ATOM 7907 C CA . GLN A 1 1028 ? -37.883 -35.488 45.216 1.00 82.31 1028 GLN A CA 1
ATOM 7908 C C . GLN A 1 1028 ? -38.043 -35.135 43.733 1.00 82.31 1028 GLN A C 1
ATOM 7910 O O . GLN A 1 1028 ? -39.112 -34.717 43.297 1.00 82.31 1028 GLN A O 1
ATOM 7915 N N . ALA A 1 1029 ? -36.987 -35.318 42.945 1.00 82.88 1029 ALA A N 1
ATOM 7916 C CA . ALA A 1 1029 ? -37.087 -35.328 41.492 1.00 82.88 1029 ALA A CA 1
ATOM 7917 C C . ALA A 1 1029 ? -37.965 -36.500 41.016 1.00 82.88 1029 ALA A C 1
ATOM 7919 O O . ALA A 1 1029 ? -37.931 -37.591 41.600 1.00 82.88 1029 ALA A O 1
ATOM 7920 N N . ALA A 1 1030 ? -38.697 -36.301 39.916 1.00 72.00 1030 ALA A N 1
ATOM 7921 C CA . ALA A 1 1030 ? -39.526 -37.344 39.310 1.00 72.00 1030 ALA A CA 1
ATOM 7922 C C . ALA A 1 1030 ? -38.713 -38.585 38.881 1.00 72.00 1030 ALA A C 1
ATOM 7924 O O . ALA A 1 1030 ? -39.242 -39.692 38.889 1.00 72.00 1030 ALA A O 1
ATOM 7925 N N . GLU A 1 1031 ? -37.417 -38.439 38.571 1.00 72.06 1031 GLU A N 1
ATOM 7926 C CA . GLU A 1 1031 ? -36.537 -39.568 38.229 1.00 72.06 1031 GLU A CA 1
ATOM 7927 C C . GLU A 1 1031 ? -36.078 -40.413 39.437 1.00 72.06 1031 GLU A C 1
ATOM 7929 O O . GLU A 1 1031 ? -35.405 -41.426 39.256 1.00 72.06 1031 GLU A O 1
ATOM 7934 N N . GLY A 1 1032 ? -36.427 -40.040 40.675 1.00 64.06 1032 GLY A N 1
ATOM 7935 C CA . GLY A 1 1032 ? -36.157 -40.859 41.865 1.00 64.06 1032 GLY A CA 1
ATOM 7936 C C . GLY A 1 1032 ? -34.864 -40.548 42.622 1.00 64.06 1032 GLY A C 1
ATOM 7937 O O . GLY A 1 1032 ? -34.712 -40.983 43.763 1.00 64.06 1032 GLY A O 1
ATOM 7938 N N . SER A 1 1033 ? -33.950 -39.773 42.036 1.00 66.94 1033 SER A N 1
ATOM 7939 C CA . SER A 1 1033 ? -32.686 -39.360 42.657 1.00 66.94 1033 SER A CA 1
ATOM 7940 C C . SER A 1 1033 ? -32.558 -37.836 42.675 1.00 66.94 1033 SER A C 1
ATOM 7942 O O . SER A 1 1033 ? -32.595 -37.212 41.618 1.00 66.94 1033 SER A O 1
ATOM 7944 N N . GLY A 1 1034 ? -32.373 -37.243 43.857 1.00 79.12 1034 GLY A N 1
ATOM 7945 C CA . GLY A 1 1034 ? -32.247 -35.789 44.035 1.00 79.12 1034 GLY A CA 1
ATOM 7946 C C . GLY A 1 1034 ? -33.572 -35.085 44.347 1.00 79.12 1034 GLY A C 1
ATOM 7947 O O . GLY A 1 1034 ? -34.614 -35.732 44.473 1.00 79.12 1034 GLY A O 1
ATOM 7948 N N . GLY A 1 1035 ? -33.523 -33.767 44.541 1.00 84.31 1035 GLY A N 1
ATOM 7949 C CA . GLY A 1 1035 ? -34.705 -32.937 44.785 1.00 84.31 1035 GLY A CA 1
ATOM 7950 C C . GLY A 1 1035 ? -35.268 -32.280 43.513 1.00 84.31 1035 GLY A C 1
ATOM 7951 O O . GLY A 1 1035 ? -34.700 -32.452 42.431 1.00 84.31 1035 GLY A O 1
ATOM 7952 N N . PRO A 1 1036 ? -36.398 -31.559 43.615 1.00 85.62 1036 PRO A N 1
ATOM 7953 C CA . PRO A 1 1036 ? -37.055 -30.906 42.478 1.00 85.62 1036 PRO A CA 1
ATOM 7954 C C . PRO A 1 1036 ? -36.165 -29.907 41.731 1.00 85.62 1036 PRO A C 1
ATOM 7956 O O . PRO A 1 1036 ? -35.366 -29.197 42.348 1.00 85.62 1036 PRO A O 1
ATOM 7959 N N . LYS A 1 1037 ? -36.361 -29.801 40.412 1.00 87.88 1037 LYS A N 1
ATOM 7960 C CA . LYS A 1 1037 ? -35.630 -28.882 39.532 1.00 87.88 1037 LYS A CA 1
ATOM 7961 C C . LYS A 1 1037 ? -36.572 -28.087 38.627 1.00 87.88 1037 LYS A C 1
ATOM 7963 O O . LYS A 1 1037 ? -37.532 -28.618 38.070 1.00 87.88 1037 LYS A O 1
ATOM 7968 N N . LEU A 1 1038 ? -36.234 -26.815 38.427 1.00 87.31 1038 LEU A N 1
ATOM 7969 C CA . LEU A 1 1038 ? -36.822 -25.920 37.434 1.00 87.31 1038 LEU A CA 1
ATOM 7970 C C . LEU A 1 1038 ? -35.711 -25.398 36.519 1.00 87.31 1038 LEU A C 1
ATOM 7972 O O . LEU A 1 1038 ? -34.752 -24.792 36.987 1.00 87.31 1038 LEU A O 1
ATOM 7976 N N . SER A 1 1039 ? -35.856 -25.593 35.209 1.00 88.19 1039 SER A N 1
ATOM 7977 C CA . SER A 1 1039 ? -34.976 -24.993 34.207 1.00 88.19 1039 SER A CA 1
ATOM 7978 C C . SER A 1 1039 ? -35.805 -24.351 33.102 1.00 88.19 1039 SER A C 1
ATOM 7980 O O . SER A 1 1039 ? -36.645 -24.998 32.476 1.00 88.19 1039 SER A O 1
ATOM 7982 N N . VAL A 1 1040 ? -35.615 -23.054 32.890 1.00 88.50 1040 VAL A N 1
ATOM 7983 C CA . VAL A 1 1040 ? -36.337 -22.276 31.880 1.00 88.50 1040 VAL A CA 1
ATOM 7984 C C . VAL A 1 1040 ? -35.323 -21.496 31.070 1.00 88.50 1040 VAL A C 1
ATOM 7986 O O . VAL A 1 1040 ? -34.460 -20.830 31.632 1.00 88.50 1040 VAL A O 1
ATOM 7989 N N . SER A 1 1041 ? -35.440 -21.518 29.748 1.00 89.44 1041 SER A N 1
ATOM 7990 C CA . SER A 1 1041 ? -34.684 -20.612 28.894 1.00 89.44 1041 SER A CA 1
ATOM 7991 C C . SER A 1 1041 ? -35.467 -20.237 27.653 1.00 89.44 1041 SER A C 1
ATOM 7993 O O . SER A 1 1041 ? -36.015 -21.088 26.958 1.00 89.44 1041 SER A O 1
ATOM 7995 N N . SER A 1 1042 ? -35.490 -18.944 27.354 1.00 86.88 1042 SER A N 1
ATOM 7996 C CA . SER A 1 1042 ? -36.122 -18.401 26.143 1.00 86.88 1042 SER A CA 1
ATOM 7997 C C . SER A 1 1042 ? -35.147 -18.228 24.972 1.00 86.88 1042 SER A C 1
ATOM 7999 O O . SER A 1 1042 ? -35.574 -17.908 23.866 1.00 86.88 1042 SER A O 1
ATOM 8001 N N . PHE A 1 1043 ? -33.853 -18.493 25.179 1.00 87.50 1043 PHE A N 1
ATOM 8002 C CA . PHE A 1 1043 ? -32.804 -18.394 24.162 1.00 87.50 1043 PHE A CA 1
ATOM 8003 C C . PHE A 1 1043 ? -31.839 -19.583 24.225 1.00 87.50 1043 PHE A C 1
ATOM 8005 O O . PHE A 1 1043 ? -31.924 -20.438 25.099 1.00 87.50 1043 PHE A O 1
ATOM 8012 N N . THR A 1 1044 ? -30.933 -19.675 23.250 1.00 85.62 1044 THR A N 1
ATOM 8013 C CA . THR A 1 1044 ? -29.960 -20.776 23.194 1.00 85.62 1044 THR A CA 1
ATOM 8014 C C . THR A 1 1044 ? -28.795 -20.525 24.154 1.00 85.62 1044 THR A C 1
ATOM 8016 O O . THR A 1 1044 ? -28.135 -19.492 24.074 1.00 85.62 1044 THR A O 1
ATOM 8019 N N . GLN A 1 1045 ? -28.500 -21.496 25.015 1.00 81.69 1045 GLN A N 1
ATOM 8020 C CA . GLN A 1 1045 ? -27.416 -21.482 25.995 1.00 81.69 1045 GLN A CA 1
ATOM 8021 C C . GLN A 1 1045 ? -26.325 -22.490 25.598 1.00 81.69 1045 GLN A C 1
ATOM 8023 O O . GLN A 1 1045 ? -26.281 -23.608 26.101 1.00 81.69 1045 GLN A O 1
ATOM 8028 N N . ASN A 1 1046 ? -25.417 -22.116 24.692 1.00 77.31 1046 ASN A N 1
ATOM 8029 C CA . ASN A 1 1046 ? -24.385 -23.037 24.173 1.00 77.31 1046 ASN A CA 1
ATOM 8030 C C . ASN A 1 1046 ? -23.479 -23.640 25.263 1.00 77.31 1046 ASN A C 1
ATOM 8032 O O . ASN A 1 1046 ? -22.995 -24.759 25.106 1.00 77.31 1046 ASN A O 1
ATOM 8036 N N . ALA A 1 1047 ? -23.270 -22.910 26.361 1.00 72.12 1047 ALA A N 1
ATOM 8037 C CA . ALA A 1 1047 ? -22.449 -23.330 27.493 1.00 72.12 1047 ALA A CA 1
ATOM 8038 C C . ALA A 1 1047 ? -23.206 -24.177 28.539 1.00 72.12 1047 ALA A C 1
ATOM 8040 O O . ALA A 1 1047 ? -22.625 -24.505 29.570 1.00 72.12 1047 ALA A O 1
ATOM 8041 N N . GLN A 1 1048 ? -24.482 -24.531 28.316 1.00 79.81 1048 GLN A N 1
ATOM 8042 C CA . GLN A 1 1048 ? -25.242 -25.352 29.266 1.00 79.81 1048 GLN A CA 1
ATOM 8043 C C . GLN A 1 1048 ? -24.637 -26.781 29.331 1.00 79.81 1048 GLN A C 1
ATOM 8045 O O . GLN A 1 1048 ? -24.517 -27.432 28.278 1.00 79.81 1048 GLN A O 1
ATOM 8050 N N . PRO A 1 1049 ? -24.239 -27.276 30.528 1.00 74.00 1049 PRO A N 1
ATOM 8051 C CA . PRO A 1 1049 ? -23.690 -28.623 30.711 1.00 74.00 1049 PRO A CA 1
ATOM 8052 C C . PRO A 1 1049 ? -24.573 -29.750 30.161 1.00 74.00 1049 PRO A C 1
ATOM 8054 O O . PRO A 1 1049 ? -24.072 -30.651 29.495 1.00 74.00 1049 PRO A O 1
ATOM 8057 N N . GLU A 1 1050 ? -25.877 -29.667 30.396 1.00 81.62 1050 GLU A N 1
ATOM 8058 C CA . GLU A 1 1050 ? -26.919 -30.588 29.971 1.00 81.62 1050 GLU A CA 1
ATOM 8059 C C . GLU A 1 1050 ? -27.385 -30.259 28.537 1.00 81.62 1050 GLU A C 1
ATOM 8061 O O . GLU A 1 1050 ? -28.051 -29.241 28.312 1.00 81.62 1050 GLU A O 1
ATOM 8066 N N . PRO A 1 1051 ? -27.075 -31.109 27.536 1.00 82.62 1051 PRO A N 1
ATOM 8067 C CA . PRO A 1 1051 ? -27.389 -30.827 26.138 1.00 82.62 1051 PRO A CA 1
ATOM 8068 C C . PRO A 1 1051 ? -28.872 -30.549 25.860 1.00 82.62 1051 PRO A C 1
ATOM 8070 O O . PRO A 1 1051 ? -29.163 -29.704 25.009 1.00 82.62 1051 PRO A O 1
ATOM 8073 N N . LYS A 1 1052 ? -29.806 -31.187 26.589 1.00 81.69 1052 LYS A N 1
ATOM 8074 C CA . LYS A 1 1052 ? -31.256 -30.935 26.431 1.00 81.69 1052 LYS A CA 1
ATOM 8075 C C . LYS A 1 1052 ? -31.689 -29.529 26.869 1.00 81.69 1052 LYS A C 1
ATOM 8077 O O . LYS A 1 1052 ? -32.712 -29.053 26.394 1.00 81.69 1052 LYS A O 1
ATOM 8082 N N . PHE A 1 1053 ? -30.907 -28.842 27.707 1.00 85.62 1053 PHE A N 1
ATOM 8083 C CA . PHE A 1 1053 ? -31.193 -27.481 28.189 1.00 85.62 1053 PHE A CA 1
ATOM 8084 C C . PHE A 1 1053 ? -30.461 -26.379 27.402 1.00 85.62 1053 PHE A C 1
ATOM 8086 O O . PHE A 1 1053 ? -30.579 -25.193 27.716 1.00 85.62 1053 PHE A O 1
ATOM 8093 N N . ARG A 1 1054 ? -29.704 -26.742 26.357 1.00 87.56 1054 ARG A N 1
ATOM 8094 C CA . ARG A 1 1054 ? -29.063 -25.775 25.451 1.00 87.56 1054 ARG A CA 1
ATOM 8095 C C . ARG A 1 1054 ? -30.056 -25.023 24.556 1.00 87.56 1054 ARG A C 1
ATOM 8097 O O . ARG A 1 1054 ? -29.909 -23.808 24.461 1.00 87.56 1054 ARG A O 1
ATOM 8104 N N . PRO A 1 1055 ? -31.031 -25.656 23.873 1.00 85.19 1055 PRO A N 1
ATOM 8105 C CA . PRO A 1 1055 ? -32.058 -24.906 23.148 1.00 85.19 1055 PRO A CA 1
ATOM 8106 C C . PRO A 1 1055 ? -33.045 -24.222 24.118 1.00 85.19 1055 PRO A C 1
ATOM 8108 O O . PRO A 1 1055 ? -33.101 -24.600 25.292 1.00 85.19 1055 PRO A O 1
ATOM 8111 N N . PRO A 1 1056 ? -33.852 -23.249 23.646 1.00 85.31 1056 PRO A N 1
ATOM 8112 C CA . PRO A 1 1056 ? -34.970 -22.720 24.425 1.00 85.31 1056 PRO A CA 1
ATOM 8113 C C . PRO A 1 1056 ? -35.877 -23.852 24.924 1.00 85.31 1056 PRO A C 1
ATOM 8115 O O . PRO A 1 1056 ? -36.268 -24.717 24.137 1.00 85.31 1056 PRO A O 1
ATOM 8118 N N . HIS A 1 1057 ? -36.189 -23.854 26.218 1.00 84.62 1057 HIS A N 1
ATOM 8119 C CA . HIS A 1 1057 ? -36.915 -24.928 26.892 1.00 84.62 1057 HIS A CA 1
ATOM 8120 C C . HIS A 1 1057 ? -37.671 -24.417 28.125 1.00 84.62 1057 HIS A C 1
ATOM 8122 O O . HIS A 1 1057 ? -37.370 -23.360 28.683 1.00 84.62 1057 HIS A O 1
ATOM 8128 N N . PHE A 1 1058 ? -38.637 -25.212 28.573 1.00 81.56 1058 PHE A N 1
ATOM 8129 C CA . PHE A 1 1058 ? -39.268 -25.091 29.882 1.00 81.56 1058 PHE A CA 1
ATOM 8130 C C . PHE A 1 1058 ? -39.356 -26.498 30.472 1.00 81.56 1058 PHE A C 1
ATOM 8132 O O . PHE A 1 1058 ? -40.011 -27.373 29.900 1.00 81.56 1058 PHE A O 1
ATOM 8139 N N . TYR A 1 1059 ? -38.653 -26.710 31.578 1.00 81.94 1059 TYR A N 1
ATOM 8140 C CA . TYR A 1 1059 ? -38.495 -27.992 32.245 1.00 81.94 1059 TYR A CA 1
ATOM 8141 C C . TYR A 1 1059 ? -38.801 -27.842 33.730 1.00 81.94 1059 TYR A C 1
ATOM 8143 O O . TYR A 1 1059 ? -38.189 -27.021 34.415 1.00 81.94 1059 TYR A O 1
ATOM 8151 N N . ILE A 1 1060 ? -39.714 -28.666 34.234 1.00 82.62 1060 ILE A N 1
ATOM 8152 C CA . ILE A 1 1060 ? -39.974 -28.795 35.664 1.00 82.62 1060 ILE A CA 1
ATOM 8153 C C . ILE A 1 1060 ? -40.161 -30.272 36.006 1.00 82.62 1060 ILE A C 1
ATOM 8155 O O . ILE A 1 1060 ? -40.881 -30.994 35.309 1.00 82.62 1060 ILE A O 1
ATOM 8159 N N . ASN A 1 1061 ? -39.507 -30.725 37.072 1.00 82.50 1061 ASN A N 1
ATOM 8160 C CA . ASN A 1 1061 ? -39.711 -32.062 37.615 1.00 82.50 1061 ASN A CA 1
ATOM 8161 C C . ASN A 1 1061 ? -39.921 -32.011 39.132 1.00 82.50 1061 ASN A C 1
ATOM 8163 O O . ASN A 1 1061 ? -39.276 -31.262 39.867 1.00 82.50 1061 ASN A O 1
ATOM 8167 N N . GLY A 1 1062 ? -40.828 -32.854 39.609 1.00 78.25 1062 GLY A N 1
ATOM 8168 C CA . GLY A 1 1062 ? -41.073 -33.026 41.030 1.00 78.25 1062 GLY A CA 1
ATOM 8169 C C . GLY A 1 1062 ? -41.969 -34.227 41.284 1.00 78.25 1062 GLY A C 1
ATOM 8170 O O . GLY A 1 1062 ? -42.869 -34.529 40.505 1.00 78.25 1062 GLY A O 1
ATOM 8171 N N . GLU A 1 1063 ? -41.717 -34.920 42.381 1.00 76.38 1063 GLU A N 1
ATOM 8172 C CA . GLU A 1 1063 ? -42.564 -35.986 42.893 1.00 76.38 1063 GLU A CA 1
ATOM 8173 C C . GLU A 1 1063 ? -42.779 -35.769 44.387 1.00 76.38 1063 GLU A C 1
ATOM 8175 O O . GLU A 1 1063 ? -41.821 -35.593 45.149 1.00 76.38 1063 GLU A O 1
ATOM 8180 N N . LEU A 1 1064 ? -44.048 -35.802 44.789 1.00 68.50 1064 LEU A N 1
ATOM 8181 C CA . LEU A 1 1064 ? -44.470 -35.824 46.178 1.00 68.50 1064 LEU A CA 1
ATOM 8182 C C . LEU A 1 1064 ? -44.861 -37.256 46.550 1.00 68.50 1064 LEU A C 1
ATOM 8184 O O . LEU A 1 1064 ? -45.694 -37.884 45.896 1.00 68.50 1064 LEU A O 1
ATOM 8188 N N . LYS A 1 1065 ? -44.296 -37.755 47.648 1.00 63.78 1065 LYS A N 1
ATOM 8189 C CA . LYS A 1 1065 ? -44.770 -38.955 48.337 1.00 63.78 1065 LYS A CA 1
ATOM 8190 C C . LYS A 1 1065 ? -45.387 -38.545 49.658 1.00 63.78 1065 LYS A C 1
ATOM 8192 O O . LYS A 1 1065 ? -44.744 -37.833 50.425 1.00 63.78 1065 LYS A O 1
ATOM 8197 N N . PHE A 1 1066 ? -46.591 -39.023 49.944 1.00 48.38 1066 PHE A N 1
ATOM 8198 C CA . PHE A 1 1066 ? -47.249 -38.813 51.228 1.00 48.38 1066 PHE A CA 1
ATOM 8199 C C . PHE A 1 1066 ? -48.032 -40.064 51.625 1.00 48.38 1066 PHE A C 1
ATOM 8201 O O . PHE A 1 1066 ? -48.939 -40.479 50.912 1.00 48.38 1066 PHE A O 1
ATOM 8208 N N . LEU A 1 1067 ? -47.674 -40.691 52.749 1.00 45.81 1067 LEU A N 1
ATOM 8209 C CA . LEU A 1 1067 ? -48.316 -41.914 53.258 1.00 45.81 1067 LEU A CA 1
ATOM 8210 C C . LEU A 1 1067 ? -48.403 -43.051 52.219 1.00 45.81 1067 LEU A C 1
ATOM 8212 O O . LEU A 1 1067 ? -49.418 -43.731 52.095 1.00 45.81 1067 LEU A O 1
ATOM 8216 N N . GLY A 1 1068 ? -47.336 -43.249 51.444 1.00 46.69 1068 GLY A N 1
ATOM 8217 C CA . GLY A 1 1068 ? -47.273 -44.252 50.376 1.00 46.69 1068 GLY A CA 1
ATOM 8218 C C . GLY A 1 1068 ? -48.010 -43.875 49.084 1.00 46.69 1068 GLY A C 1
ATOM 8219 O O . GLY A 1 1068 ? -47.818 -44.556 48.075 1.00 46.69 1068 GLY A O 1
ATOM 8220 N N . LEU A 1 1069 ? -48.782 -42.783 49.073 1.00 49.81 1069 LEU A N 1
ATOM 8221 C CA . LEU A 1 1069 ? -49.310 -42.180 47.850 1.00 49.81 1069 LEU A CA 1
ATOM 8222 C C . LEU A 1 1069 ? -48.171 -41.474 47.118 1.00 49.81 1069 LEU A C 1
ATOM 8224 O O . LEU A 1 1069 ? -47.346 -40.812 47.750 1.00 49.81 1069 LEU A O 1
ATOM 8228 N N . LYS A 1 1070 ? -48.122 -41.634 45.796 1.00 61.19 1070 LYS A N 1
ATOM 8229 C CA . LYS A 1 1070 ? -47.166 -40.959 44.919 1.00 61.19 1070 LYS A CA 1
ATOM 8230 C C . LYS A 1 1070 ? -47.951 -40.104 43.943 1.00 61.19 1070 LYS A C 1
ATOM 8232 O O . LYS A 1 1070 ? -48.851 -40.628 43.294 1.00 61.19 1070 LYS A O 1
ATOM 8237 N N . ASP A 1 1071 ? -47.592 -38.834 43.855 1.00 63.09 1071 ASP A N 1
ATOM 8238 C CA . ASP A 1 1071 ? -48.056 -37.943 42.803 1.00 63.09 1071 ASP A CA 1
ATOM 8239 C C . ASP A 1 1071 ? -46.821 -37.321 42.146 1.00 63.09 1071 ASP A C 1
ATOM 8241 O O . ASP A 1 1071 ? -45.983 -36.697 42.808 1.00 63.09 1071 ASP A O 1
ATOM 8245 N N . SER A 1 1072 ? -46.651 -37.590 40.856 1.00 62.34 1072 SER A N 1
ATOM 8246 C CA . SER A 1 1072 ? -45.483 -37.176 40.084 1.00 62.34 1072 SER A CA 1
ATOM 8247 C C . SER A 1 1072 ? -45.913 -36.170 39.029 1.00 62.34 1072 SER A C 1
ATOM 8249 O O . SER A 1 1072 ? -46.768 -36.480 38.201 1.00 62.34 1072 SER A O 1
ATOM 8251 N N . VAL A 1 1073 ? -45.274 -35.004 39.003 1.00 60.72 1073 VAL A N 1
ATOM 8252 C CA . VAL A 1 1073 ? -45.460 -34.010 37.947 1.00 60.72 1073 VAL A CA 1
ATOM 8253 C C . VAL A 1 1073 ? -44.190 -33.960 37.104 1.00 60.72 1073 VAL A C 1
ATOM 8255 O O . VAL A 1 1073 ? -43.120 -33.547 37.556 1.00 60.72 1073 VAL A O 1
ATOM 8258 N N . PHE A 1 1074 ? -44.329 -34.385 35.851 1.00 62.03 1074 PHE A N 1
ATOM 8259 C CA . PHE A 1 1074 ? -43.345 -34.201 34.789 1.00 62.03 1074 PHE A CA 1
ATOM 8260 C C . PHE A 1 1074 ? -43.993 -33.357 33.696 1.00 62.03 1074 PHE A C 1
ATOM 8262 O O . PHE A 1 1074 ? -44.995 -33.784 33.120 1.00 62.03 1074 PHE A O 1
ATOM 8269 N N . VAL A 1 1075 ? -43.450 -32.166 33.432 1.00 61.56 1075 VAL A N 1
ATOM 8270 C CA . VAL A 1 1075 ? -43.929 -31.296 32.351 1.00 61.56 1075 VAL A CA 1
ATOM 8271 C C . VAL A 1 1075 ? -42.747 -30.850 31.499 1.00 61.56 1075 VAL A C 1
ATOM 8273 O O . VAL A 1 1075 ? -41.841 -30.165 31.976 1.00 61.56 1075 VAL A O 1
ATOM 8276 N N . GLU A 1 1076 ? -42.787 -31.218 30.218 1.00 63.25 1076 GLU A N 1
ATOM 8277 C CA . GLU A 1 1076 ? -41.824 -30.797 29.198 1.00 63.25 1076 GLU A CA 1
ATOM 8278 C C . GLU A 1 1076 ? -42.544 -29.987 28.113 1.00 63.25 1076 GLU A C 1
ATOM 8280 O O . GLU A 1 1076 ? -43.503 -30.465 27.492 1.00 63.25 1076 GLU A O 1
ATOM 8285 N N . ALA A 1 1077 ? -42.082 -28.756 27.876 1.00 59.06 1077 ALA A N 1
ATOM 8286 C CA . ALA A 1 1077 ? -42.541 -27.941 26.757 1.00 59.06 1077 ALA A CA 1
ATOM 8287 C C . ALA A 1 1077 ? -41.674 -28.190 25.517 1.00 59.06 1077 ALA A C 1
ATOM 8289 O O . ALA A 1 1077 ? -40.476 -27.911 25.510 1.00 59.06 1077 ALA A O 1
ATOM 8290 N N . THR A 1 1078 ? -42.297 -28.666 24.441 1.00 57.28 1078 THR A N 1
ATOM 8291 C CA . THR A 1 1078 ? -41.663 -28.878 23.132 1.00 57.28 1078 THR A CA 1
ATOM 8292 C C . THR A 1 1078 ? -42.196 -27.870 22.110 1.00 57.28 1078 THR A C 1
ATOM 8294 O O . THR A 1 1078 ? -43.216 -27.218 22.339 1.00 57.28 1078 THR A O 1
ATOM 8297 N N . LYS A 1 1079 ? -41.572 -27.778 20.923 1.00 52.28 1079 LYS A N 1
ATOM 8298 C CA . LYS A 1 1079 ? -42.129 -27.004 19.788 1.00 52.28 1079 LYS A CA 1
ATOM 8299 C C . LYS A 1 1079 ? -43.554 -27.439 19.398 1.00 52.28 1079 LYS A C 1
ATOM 8301 O O . LYS A 1 1079 ? -44.253 -26.679 18.738 1.00 52.28 1079 LYS A O 1
ATOM 8306 N N . SER A 1 1080 ? -43.957 -28.647 19.789 1.00 48.72 1080 SER A N 1
ATOM 8307 C CA . SER A 1 1080 ? -45.227 -29.288 19.448 1.00 48.72 1080 SER A CA 1
ATOM 8308 C C . SER A 1 1080 ? -46.313 -29.099 20.515 1.00 48.72 1080 SER A C 1
ATOM 8310 O O . SER A 1 1080 ? -47.452 -29.488 20.268 1.00 48.72 1080 SER A O 1
ATOM 8312 N N . GLY A 1 1081 ? -45.978 -28.553 21.695 1.00 58.88 1081 GLY A N 1
ATOM 8313 C CA . GLY A 1 1081 ? -46.892 -28.479 22.838 1.00 58.88 1081 GLY A CA 1
ATOM 8314 C C . GLY A 1 1081 ? -46.301 -28.933 24.180 1.00 58.88 1081 GLY A C 1
ATOM 8315 O O . GLY A 1 1081 ? -45.107 -29.220 24.276 1.00 58.88 1081 GLY A O 1
ATOM 8316 N N . LEU A 1 1082 ? -47.144 -29.011 25.216 1.00 62.91 1082 LEU A N 1
ATOM 8317 C CA . LEU A 1 1082 ? -46.802 -29.552 26.543 1.00 62.91 1082 LEU A CA 1
ATOM 8318 C C . LEU A 1 1082 ? -47.103 -31.050 26.590 1.00 62.91 1082 LEU A C 1
ATOM 8320 O O . LEU A 1 1082 ? -48.153 -31.468 26.110 1.00 62.91 1082 LEU A O 1
ATOM 8324 N N . THR A 1 1083 ? -46.241 -31.852 27.208 1.00 66.69 1083 THR A N 1
ATOM 8325 C CA . THR A 1 1083 ? -46.554 -33.254 27.542 1.00 66.69 1083 THR A CA 1
ATOM 8326 C C . THR A 1 1083 ? -46.518 -33.456 29.050 1.00 66.69 1083 THR A C 1
ATOM 8328 O O . THR A 1 1083 ? -45.721 -32.815 29.735 1.00 66.69 1083 THR A O 1
ATOM 8331 N N . PHE A 1 1084 ? -47.408 -34.302 29.569 1.00 63.12 1084 PHE A N 1
ATOM 8332 C CA . PHE A 1 1084 ? -47.492 -34.617 30.993 1.00 63.12 1084 PHE A CA 1
ATOM 8333 C C . PHE A 1 1084 ? -47.872 -36.082 31.224 1.00 63.12 1084 PHE A C 1
ATOM 8335 O O . PHE A 1 1084 ? -48.475 -36.735 30.368 1.00 63.12 1084 PHE A O 1
ATOM 8342 N N . LYS A 1 1085 ? -47.520 -36.602 32.399 1.00 69.38 1085 LYS A N 1
ATOM 8343 C CA . LYS A 1 1085 ? -47.872 -37.952 32.851 1.00 69.38 1085 LYS A CA 1
ATOM 8344 C C . LYS A 1 1085 ? -48.467 -37.876 34.253 1.00 69.38 1085 LYS A C 1
ATOM 8346 O O . LYS A 1 1085 ? -47.907 -37.182 35.094 1.00 69.38 1085 LYS A O 1
ATOM 8351 N N . ILE A 1 1086 ? -49.568 -38.588 34.485 1.00 65.69 1086 ILE A N 1
ATOM 8352 C CA . ILE A 1 1086 ? -50.245 -38.671 35.785 1.00 65.69 1086 ILE A CA 1
ATOM 8353 C C . ILE A 1 1086 ? -50.375 -40.147 36.156 1.00 65.69 1086 ILE A C 1
ATOM 8355 O O . ILE A 1 1086 ? -50.953 -40.929 35.402 1.00 65.69 1086 ILE A O 1
ATOM 8359 N N . GLN A 1 1087 ? -49.845 -40.522 37.318 1.00 69.69 1087 GLN A N 1
ATOM 8360 C CA . GLN A 1 1087 ? -50.003 -41.853 37.904 1.00 69.69 1087 GLN A CA 1
ATOM 8361 C C . GLN A 1 1087 ? -50.476 -41.703 39.347 1.00 69.69 1087 GLN A C 1
ATOM 8363 O O . GLN A 1 1087 ? -49.864 -40.952 40.099 1.00 69.69 1087 GLN A O 1
ATOM 8368 N N . GLY A 1 1088 ? -51.540 -42.402 39.748 1.00 67.75 1088 GLY A N 1
ATOM 8369 C CA . GLY A 1 1088 ? -52.060 -42.269 41.112 1.00 67.75 1088 GLY A CA 1
ATOM 8370 C C . GLY A 1 1088 ? -53.317 -43.082 41.412 1.00 67.75 1088 GLY A C 1
ATOM 8371 O O . GLY A 1 1088 ? -53.879 -43.734 40.531 1.00 67.75 1088 GLY A O 1
ATOM 8372 N N . ASN A 1 1089 ? -53.759 -43.024 42.672 1.00 67.81 1089 ASN A N 1
ATOM 8373 C CA . ASN A 1 1089 ? -55.001 -43.638 43.148 1.00 67.81 1089 ASN A CA 1
ATOM 8374 C C . ASN A 1 1089 ? -56.039 -42.543 43.421 1.00 67.81 1089 ASN A C 1
ATOM 8376 O O . ASN A 1 1089 ? -55.788 -41.676 44.255 1.00 67.81 1089 ASN A O 1
ATOM 8380 N N . LEU A 1 1090 ? -57.200 -42.590 42.760 1.00 59.44 1090 LEU A N 1
ATOM 8381 C CA . LEU A 1 1090 ? -58.291 -41.624 42.996 1.00 59.44 1090 LEU A CA 1
ATOM 8382 C C . LEU A 1 1090 ? -59.222 -42.079 44.140 1.00 59.44 1090 LEU A C 1
ATOM 8384 O O . LEU A 1 1090 ? -59.810 -41.254 44.828 1.00 59.44 1090 LEU A O 1
ATOM 8388 N N . ALA A 1 1091 ? -59.332 -43.396 44.361 1.00 61.28 1091 ALA A N 1
ATOM 8389 C CA . ALA A 1 1091 ? -60.118 -44.036 45.421 1.00 61.28 1091 ALA A CA 1
ATOM 8390 C C . ALA A 1 1091 ? -59.483 -45.384 45.824 1.00 61.28 1091 ALA A C 1
ATOM 8392 O O . ALA A 1 1091 ? -58.625 -45.895 45.102 1.00 61.28 1091 ALA A O 1
ATOM 8393 N N . LEU A 1 1092 ? -59.930 -45.997 46.935 1.00 56.56 1092 LEU A N 1
ATOM 8394 C CA . LEU A 1 1092 ? -59.412 -47.280 47.468 1.00 56.56 1092 LEU A CA 1
ATOM 8395 C C . LEU A 1 1092 ? -59.396 -48.441 46.448 1.00 56.56 1092 LEU A C 1
ATOM 8397 O O . LEU A 1 1092 ? -58.691 -49.423 46.666 1.00 56.56 1092 LEU A O 1
ATOM 8401 N N . ALA A 1 1093 ? -60.127 -48.322 45.336 1.00 65.44 1093 ALA A N 1
ATOM 8402 C CA . ALA A 1 1093 ? -60.235 -49.338 44.294 1.00 65.44 1093 ALA A CA 1
ATOM 8403 C C . ALA A 1 1093 ? -59.884 -48.844 42.874 1.00 65.44 1093 ALA A C 1
ATOM 8405 O O . ALA A 1 1093 ? -60.119 -49.589 41.928 1.00 65.44 1093 ALA A O 1
ATOM 8406 N N . CYS A 1 1094 ? -59.348 -47.627 42.690 1.00 70.69 1094 CYS A N 1
ATOM 8407 C CA . CYS A 1 1094 ? -59.148 -47.044 41.355 1.00 70.69 1094 CYS A CA 1
ATOM 8408 C C . CYS A 1 1094 ? -57.723 -46.502 41.141 1.00 70.69 1094 CYS A C 1
ATOM 8410 O O . CYS A 1 1094 ? -57.347 -45.503 41.758 1.00 70.69 1094 CYS A O 1
ATOM 8412 N N . VAL A 1 1095 ? -56.949 -47.154 40.262 1.00 75.75 1095 VAL A N 1
ATOM 8413 C CA . VAL A 1 1095 ? -55.554 -46.811 39.909 1.00 75.75 1095 VAL A CA 1
ATOM 8414 C C . VAL A 1 1095 ? -55.503 -46.274 38.477 1.00 75.75 1095 VAL A C 1
ATOM 8416 O O . VAL A 1 1095 ? -56.036 -46.915 37.573 1.00 75.75 1095 VAL A O 1
ATOM 8419 N N . PHE A 1 1096 ? -54.817 -45.154 38.251 1.00 76.69 1096 PHE A N 1
ATOM 8420 C CA . PHE A 1 1096 ? -54.688 -44.503 36.944 1.00 76.69 1096 PHE A CA 1
ATOM 8421 C C . PHE A 1 1096 ? -53.231 -44.452 36.477 1.00 76.69 1096 PHE A C 1
ATOM 8423 O O . PHE A 1 1096 ? -52.326 -44.189 37.270 1.00 76.69 1096 PHE A O 1
ATOM 8430 N N . ASP A 1 1097 ? -53.029 -44.640 35.173 1.00 78.50 1097 ASP A N 1
ATOM 8431 C CA . ASP A 1 1097 ? -51.785 -44.358 34.455 1.00 78.50 1097 ASP A CA 1
ATOM 8432 C C . ASP A 1 1097 ? -52.122 -43.653 33.138 1.00 78.50 1097 ASP A C 1
ATOM 8434 O O . ASP A 1 1097 ? -52.527 -44.299 32.169 1.00 78.50 1097 ASP A O 1
ATOM 8438 N N . LEU A 1 1098 ? -52.031 -42.320 33.132 1.00 71.25 1098 LEU A N 1
ATOM 8439 C CA . LEU A 1 1098 ? -52.467 -41.463 32.032 1.00 71.25 1098 LEU A CA 1
ATOM 8440 C C . LEU A 1 1098 ? -51.296 -40.675 31.444 1.00 71.25 1098 LEU A C 1
ATOM 8442 O O . LEU A 1 1098 ? -50.500 -40.062 32.158 1.00 71.25 1098 LEU A O 1
ATOM 8446 N N . HIS A 1 1099 ? -51.251 -40.628 30.117 1.00 78.00 1099 HIS A N 1
ATOM 8447 C CA . HIS A 1 1099 ? -50.306 -39.839 29.340 1.00 78.00 1099 HIS A CA 1
ATOM 8448 C C . HIS A 1 1099 ? -51.059 -38.778 28.544 1.00 78.00 1099 HIS A C 1
ATOM 8450 O O . HIS A 1 1099 ? -52.006 -39.103 27.826 1.00 78.00 1099 HIS A O 1
ATOM 8456 N N . GLY A 1 1100 ? -50.642 -37.517 28.662 1.00 67.69 1100 GLY A N 1
ATOM 8457 C CA . GLY A 1 1100 ? -51.317 -36.385 28.039 1.00 67.69 1100 GLY A CA 1
ATOM 8458 C C . GLY A 1 1100 ? -50.401 -35.460 27.246 1.00 67.69 1100 GLY A C 1
ATOM 8459 O O . GLY A 1 1100 ? -49.213 -35.320 27.533 1.00 67.69 1100 GLY A O 1
ATOM 8460 N N . SER A 1 1101 ? -50.975 -34.806 26.238 1.00 69.25 1101 SER A N 1
ATOM 8461 C CA . SER A 1 1101 ? -50.326 -33.782 25.423 1.00 69.25 1101 SER A CA 1
ATOM 8462 C C . SER A 1 1101 ? -51.268 -32.614 25.127 1.00 69.25 1101 SER A C 1
ATOM 8464 O O . SER A 1 1101 ? -52.451 -32.823 24.852 1.00 69.25 1101 SER A O 1
ATOM 8466 N N . ILE A 1 1102 ? -50.729 -31.396 25.119 1.00 68.69 1102 ILE A N 1
ATOM 8467 C CA . ILE A 1 1102 ? -51.432 -30.136 24.850 1.00 68.69 1102 ILE A CA 1
ATOM 8468 C C . ILE A 1 1102 ? -50.754 -29.445 23.665 1.00 68.69 1102 ILE A C 1
ATOM 8470 O O . ILE A 1 1102 ? -49.663 -28.907 23.817 1.00 68.69 1102 ILE A O 1
ATOM 8474 N N . GLY A 1 1103 ? -51.399 -29.422 22.500 1.00 55.47 1103 GLY A N 1
ATOM 8475 C CA . GLY A 1 1103 ? -50.889 -28.843 21.247 1.00 55.47 1103 GLY A CA 1
ATOM 8476 C C . GLY A 1 1103 ? -51.308 -27.384 21.010 1.00 55.47 1103 GLY A C 1
ATOM 8477 O O . GLY A 1 1103 ? -51.656 -27.023 19.889 1.00 55.47 1103 GLY A O 1
ATOM 8478 N N . GLY A 1 1104 ? -51.340 -26.553 22.060 1.00 58.06 1104 GLY A N 1
ATOM 8479 C CA . GLY A 1 1104 ? -51.874 -25.178 22.035 1.00 58.06 1104 GLY A CA 1
ATOM 8480 C C . GLY A 1 1104 ? -53.342 -25.082 22.479 1.00 58.06 1104 GLY A C 1
ATOM 8481 O O . GLY A 1 1104 ? -53.905 -26.051 22.979 1.00 58.06 1104 GLY A O 1
ATOM 8482 N N . SER A 1 1105 ? -53.995 -23.926 22.291 1.00 54.38 1105 SER A N 1
ATOM 8483 C CA . SER A 1 1105 ? -55.387 -23.685 22.742 1.00 54.38 1105 SER A CA 1
ATOM 8484 C C . SER A 1 1105 ? -56.453 -24.535 22.038 1.00 54.38 1105 SER A C 1
ATOM 8486 O O . SER A 1 1105 ? -57.622 -24.469 22.403 1.00 54.38 1105 SER A O 1
ATOM 8488 N N . SER A 1 1106 ? -56.060 -25.309 21.023 1.00 55.56 1106 SER A N 1
ATOM 8489 C CA . SER A 1 1106 ? -56.969 -26.004 20.111 1.00 55.56 1106 SER A CA 1
ATOM 8490 C C . SER A 1 1106 ? -56.914 -27.525 20.173 1.00 55.56 1106 SER A C 1
ATOM 8492 O O . SER A 1 1106 ? -57.694 -28.177 19.475 1.00 55.56 1106 SER A O 1
ATOM 8494 N N . TYR A 1 1107 ? -56.016 -28.094 20.984 1.00 66.00 1107 TYR A N 1
ATOM 8495 C CA . TYR A 1 1107 ? -55.819 -29.538 21.051 1.00 66.00 1107 TYR A CA 1
ATOM 8496 C C . TYR A 1 1107 ? -55.314 -29.998 22.427 1.00 66.00 1107 TYR A C 1
ATOM 8498 O O . TYR A 1 1107 ? -54.214 -29.644 22.848 1.00 66.00 1107 TYR A O 1
ATOM 8506 N N . PHE A 1 1108 ? -56.100 -30.843 23.088 1.00 70.38 1108 PHE A N 1
ATOM 8507 C CA . PHE A 1 1108 ? -55.743 -31.626 24.270 1.00 70.38 1108 PHE A CA 1
ATOM 8508 C C . PHE A 1 1108 ? -56.022 -33.100 23.977 1.00 70.38 1108 PHE A C 1
ATOM 8510 O O . PHE A 1 1108 ? -57.086 -33.439 23.457 1.00 70.38 1108 PHE A O 1
ATOM 8517 N N . SER A 1 1109 ? -55.109 -33.989 24.354 1.00 73.94 1109 SER A N 1
ATOM 8518 C CA . SER A 1 1109 ? -55.386 -35.423 24.398 1.00 73.94 1109 SER A CA 1
ATOM 8519 C C . SER A 1 1109 ? -54.727 -36.050 25.611 1.00 73.94 1109 SER A C 1
ATOM 8521 O O . SER A 1 1109 ? -53.534 -35.846 25.806 1.00 73.94 1109 SER A O 1
ATOM 8523 N N . ALA A 1 1110 ? -55.472 -36.838 26.378 1.00 72.62 1110 ALA A N 1
ATOM 8524 C CA . ALA A 1 1110 ? -54.955 -37.668 27.454 1.00 72.62 1110 ALA A CA 1
ATOM 8525 C C . ALA A 1 1110 ? -55.537 -39.075 27.335 1.00 72.62 1110 ALA A C 1
ATOM 8527 O O . ALA A 1 1110 ? -56.735 -39.236 27.117 1.00 72.62 1110 ALA A O 1
ATOM 8528 N N . GLY A 1 1111 ? -54.699 -40.096 27.461 1.00 76.81 1111 GLY A N 1
ATOM 8529 C CA . GLY A 1 1111 ? -55.151 -41.477 27.390 1.00 76.81 1111 GLY A CA 1
ATOM 8530 C C . GLY A 1 1111 ? -54.254 -42.420 28.168 1.00 76.81 1111 GLY A C 1
ATOM 8531 O O . GLY A 1 1111 ? -53.094 -42.113 28.447 1.00 76.81 1111 GLY A O 1
ATOM 8532 N N . GLY A 1 1112 ? -54.807 -43.565 28.542 1.00 82.44 1112 GLY A N 1
ATOM 8533 C CA . GLY A 1 1112 ? -54.076 -44.554 29.314 1.00 82.44 1112 GLY A CA 1
ATOM 8534 C C . GLY A 1 1112 ? -54.976 -45.592 29.961 1.00 82.44 1112 GLY A C 1
ATOM 8535 O O . GLY A 1 1112 ? -56.107 -45.810 29.525 1.00 82.44 1112 GLY A O 1
ATOM 8536 N N . ASN A 1 1113 ? -54.447 -46.244 30.991 1.00 81.44 1113 ASN A N 1
ATOM 8537 C CA . ASN A 1 1113 ? -55.102 -47.367 31.645 1.00 81.44 1113 ASN A CA 1
ATOM 8538 C C . ASN A 1 1113 ? -55.663 -46.951 33.004 1.00 81.44 1113 ASN A C 1
ATOM 8540 O O . ASN A 1 1113 ? -55.017 -46.239 33.774 1.00 81.44 1113 ASN A O 1
ATOM 8544 N N . VAL A 1 1114 ? -56.854 -47.452 33.307 1.00 81.12 1114 VAL A N 1
ATOM 8545 C CA . VAL A 1 1114 ? -57.529 -47.318 34.592 1.00 81.12 1114 VAL A CA 1
ATOM 8546 C C . VAL A 1 1114 ? -57.852 -48.714 35.099 1.00 81.12 1114 VAL A C 1
ATOM 8548 O O . VAL A 1 1114 ? -58.400 -49.537 34.369 1.00 81.12 1114 VAL A O 1
ATOM 8551 N N . LYS A 1 1115 ? -57.497 -49.002 36.347 1.00 82.69 1115 LYS A N 1
ATOM 8552 C CA . LYS A 1 1115 ? -57.794 -50.274 37.001 1.00 82.69 1115 LYS A CA 1
ATOM 8553 C C . LYS A 1 1115 ? -58.817 -50.036 38.104 1.00 82.69 1115 LYS A C 1
ATOM 8555 O O . LYS A 1 1115 ? -58.506 -49.298 39.033 1.00 82.69 1115 LYS A O 1
ATOM 8560 N N . VAL A 1 1116 ? -59.992 -50.658 38.005 1.00 82.81 1116 VAL A N 1
ATOM 8561 C CA . VAL A 1 1116 ? -61.140 -50.427 38.902 1.00 82.81 1116 VAL A CA 1
ATOM 8562 C C . VAL A 1 1116 ? -61.551 -51.722 39.607 1.00 82.81 1116 VAL A C 1
ATOM 8564 O O . VAL A 1 1116 ? -61.738 -52.745 38.956 1.00 82.81 1116 VAL A O 1
ATOM 8567 N N . GLY A 1 1117 ? -61.698 -51.705 40.930 1.00 80.88 1117 GLY A N 1
ATOM 8568 C CA . GLY A 1 1117 ? -62.342 -52.778 41.695 1.00 80.88 1117 GLY A CA 1
ATOM 8569 C C . GLY A 1 1117 ? -63.839 -52.510 41.861 1.00 80.88 1117 GLY A C 1
ATOM 8570 O O . GLY A 1 1117 ? -64.204 -51.411 42.263 1.00 80.88 1117 GLY A O 1
ATOM 8571 N N . ILE A 1 1118 ? -64.677 -53.502 41.546 1.00 79.69 1118 ILE A N 1
ATOM 8572 C CA . ILE A 1 1118 ? -66.146 -53.380 41.529 1.00 79.69 1118 ILE A CA 1
ATOM 8573 C C . ILE A 1 1118 ? -66.808 -54.023 42.760 1.00 79.69 1118 ILE A C 1
ATOM 8575 O O . ILE A 1 1118 ? -67.803 -53.520 43.258 1.00 79.69 1118 ILE A O 1
ATOM 8579 N N . GLY A 1 1119 ? -66.244 -55.099 43.321 1.00 79.75 1119 GLY A N 1
ATOM 8580 C CA . GLY A 1 1119 ? -66.823 -55.743 44.505 1.00 79.75 1119 GLY A CA 1
ATOM 8581 C C . GLY A 1 1119 ? -68.116 -56.506 44.190 1.00 79.75 1119 GLY A C 1
ATOM 8582 O O . GLY A 1 1119 ? -68.151 -57.293 43.247 1.00 79.75 1119 GLY A O 1
ATOM 8583 N N . THR A 1 1120 ? -69.160 -56.339 45.008 1.00 83.69 1120 THR A N 1
ATOM 8584 C CA . THR A 1 1120 ? -70.428 -57.085 44.876 1.00 83.69 1120 THR A CA 1
ATOM 8585 C C . THR A 1 1120 ? -71.472 -56.281 44.108 1.00 83.69 1120 THR A C 1
ATOM 8587 O O . THR A 1 1120 ? -71.827 -55.185 44.523 1.00 83.69 1120 THR A O 1
ATOM 8590 N N . ILE A 1 1121 ? -72.022 -56.870 43.046 1.00 85.25 1121 ILE A N 1
ATOM 8591 C CA . ILE A 1 1121 ? -73.091 -56.298 42.223 1.00 85.25 1121 ILE A CA 1
ATOM 8592 C C . ILE A 1 1121 ? -74.429 -56.916 42.626 1.00 85.25 1121 ILE A C 1
ATOM 8594 O O . ILE A 1 1121 ? -74.589 -58.137 42.595 1.00 85.25 1121 ILE A O 1
ATOM 8598 N N . ASP A 1 1122 ? -75.408 -56.080 42.958 1.00 84.06 1122 ASP A N 1
ATOM 8599 C CA . ASP A 1 1122 ? -76.777 -56.509 43.245 1.00 84.06 1122 ASP A CA 1
ATOM 8600 C C . ASP A 1 1122 ? -77.614 -56.582 41.954 1.00 84.06 1122 ASP A C 1
ATOM 8602 O O . ASP A 1 1122 ? -77.836 -55.580 41.274 1.00 84.06 1122 ASP A O 1
ATOM 8606 N N . LEU A 1 1123 ? -78.095 -57.776 41.594 1.00 84.12 1123 LEU A N 1
ATOM 8607 C CA . LEU A 1 1123 ? -78.958 -57.994 40.429 1.00 84.12 1123 LEU A CA 1
ATOM 8608 C C . LEU A 1 1123 ? -80.455 -57.892 40.786 1.00 84.12 1123 LEU A C 1
ATOM 8610 O O . LEU A 1 1123 ? -81.312 -58.126 39.923 1.00 84.12 1123 LEU A O 1
ATOM 8614 N N . GLY A 1 1124 ? -80.788 -57.518 42.025 1.00 82.94 1124 GLY A N 1
ATOM 8615 C CA . GLY A 1 1124 ? -82.143 -57.414 42.551 1.00 82.94 1124 GLY A CA 1
ATOM 8616 C C . GLY A 1 1124 ? -82.709 -58.783 42.920 1.00 82.94 1124 GLY A C 1
ATOM 8617 O O . GLY A 1 1124 ? -82.074 -59.575 43.607 1.00 82.94 1124 GLY A O 1
ATOM 8618 N N . ILE A 1 1125 ? -83.910 -59.111 42.429 1.00 80.06 1125 ILE A N 1
ATOM 8619 C CA . ILE A 1 1125 ? -84.554 -60.409 42.719 1.00 80.06 1125 ILE A CA 1
ATOM 8620 C C . ILE A 1 1125 ? -83.772 -61.623 42.197 1.00 80.06 1125 ILE A C 1
ATOM 8622 O O . ILE A 1 1125 ? -84.068 -62.741 42.597 1.00 80.06 1125 ILE A O 1
ATOM 8626 N N . LEU A 1 1126 ? -82.794 -61.418 41.309 1.00 82.88 1126 LEU A N 1
ATOM 8627 C CA . LEU A 1 1126 ? -81.911 -62.472 40.809 1.00 82.88 1126 LEU A CA 1
ATOM 8628 C C . LEU A 1 1126 ? -80.754 -62.800 41.766 1.00 82.88 1126 LEU A C 1
ATOM 8630 O O . LEU A 1 1126 ? -80.005 -63.724 41.464 1.00 82.88 1126 LEU A O 1
ATOM 8634 N N . GLY A 1 1127 ? -80.613 -62.082 42.884 1.00 85.50 1127 GLY A N 1
ATOM 8635 C CA . GLY A 1 1127 ? -79.514 -62.226 43.841 1.00 85.50 1127 GLY A CA 1
ATOM 8636 C C . GLY A 1 1127 ? -78.362 -61.256 43.582 1.00 85.50 1127 GLY A C 1
ATOM 8637 O O . GLY A 1 1127 ? -78.475 -60.326 42.788 1.00 85.50 1127 GLY A O 1
ATOM 8638 N N . SER A 1 1128 ? -77.234 -61.477 44.249 1.00 86.31 1128 SER A N 1
ATOM 8639 C CA . SER A 1 1128 ? -76.029 -60.652 44.142 1.00 86.31 1128 SER A CA 1
ATOM 8640 C C . SER A 1 1128 ? -74.835 -61.487 43.686 1.00 86.31 1128 SER A C 1
ATOM 8642 O O . SER A 1 1128 ? -74.724 -62.662 44.029 1.00 86.31 1128 SER A O 1
ATOM 8644 N N . VAL A 1 1129 ? -73.932 -60.875 42.925 1.00 86.50 1129 VAL A N 1
ATOM 8645 C CA . VAL A 1 1129 ? -72.743 -61.521 42.357 1.00 86.50 1129 VAL A CA 1
ATOM 8646 C C . VAL A 1 1129 ? -71.496 -60.787 42.816 1.00 86.50 1129 VAL A C 1
ATOM 8648 O O . VAL A 1 1129 ? -71.403 -59.570 42.667 1.00 86.50 1129 VAL A O 1
ATOM 8651 N N . HIS A 1 1130 ? -70.515 -61.519 43.337 1.00 84.44 1130 HIS A N 1
ATOM 8652 C CA . HIS A 1 1130 ? -69.212 -60.948 43.662 1.00 84.44 1130 HIS A CA 1
ATOM 8653 C C . HIS A 1 1130 ? -68.269 -61.001 42.452 1.00 84.44 1130 HIS A C 1
ATOM 8655 O O . HIS A 1 1130 ? -68.079 -62.058 41.851 1.00 84.44 1130 HIS A O 1
ATOM 8661 N N . ILE A 1 1131 ? -67.678 -59.861 42.088 1.00 82.06 1131 ILE A N 1
ATOM 8662 C CA . ILE A 1 1131 ? -66.676 -59.745 41.024 1.00 82.06 1131 ILE A CA 1
ATOM 8663 C C . ILE A 1 1131 ? -65.300 -59.543 41.670 1.00 82.06 1131 ILE A C 1
ATOM 8665 O O . ILE A 1 1131 ? -64.913 -58.426 42.014 1.00 82.06 1131 ILE A O 1
ATOM 8669 N N . ASP A 1 1132 ? -64.546 -60.637 41.804 1.00 67.50 1132 ASP A N 1
ATOM 8670 C CA . ASP A 1 1132 ? -63.202 -60.651 42.409 1.00 67.50 1132 ASP A CA 1
ATOM 8671 C C . ASP A 1 1132 ? -62.124 -59.985 41.534 1.00 67.50 1132 ASP A C 1
ATOM 8673 O O . ASP A 1 1132 ? -61.044 -59.619 42.011 1.00 67.50 1132 ASP A O 1
ATOM 8677 N N . THR A 1 1133 ? -62.368 -59.842 40.228 1.00 71.00 1133 THR A N 1
ATOM 8678 C CA . THR A 1 1133 ? -61.355 -59.335 39.298 1.00 71.00 1133 THR A CA 1
ATOM 8679 C C . THR A 1 1133 ? -61.411 -57.822 39.166 1.00 71.00 1133 THR A C 1
ATOM 8681 O O . THR A 1 1133 ? -62.448 -57.244 38.850 1.00 71.00 1133 THR A O 1
ATOM 8684 N N . SER A 1 1134 ? -60.258 -57.174 39.316 1.00 74.81 1134 SER A N 1
ATOM 8685 C CA . SER A 1 1134 ? -60.092 -55.768 38.955 1.00 74.81 1134 SER A CA 1
ATOM 8686 C C . SER A 1 1134 ? -60.272 -55.568 37.448 1.00 74.81 1134 SER A C 1
ATOM 8688 O O . SER A 1 1134 ? -59.556 -56.184 36.656 1.00 74.81 1134 SER A O 1
ATOM 8690 N N . ILE A 1 1135 ? -61.162 -54.664 37.066 1.00 82.00 1135 ILE A N 1
ATOM 8691 C CA . ILE A 1 1135 ? -61.439 -54.291 35.683 1.00 82.00 1135 ILE A CA 1
ATOM 8692 C C . ILE A 1 1135 ? -60.296 -53.450 35.145 1.00 82.00 1135 ILE A C 1
ATOM 8694 O O . ILE A 1 1135 ? -59.916 -52.453 35.757 1.00 82.00 1135 ILE A O 1
ATOM 8698 N N . GLN A 1 1136 ? -59.766 -53.836 33.986 1.00 80.94 1136 GLN A N 1
ATOM 8699 C CA . GLN A 1 1136 ? -58.857 -52.992 33.219 1.00 80.94 1136 GLN A CA 1
ATOM 8700 C C . GLN A 1 1136 ? -59.667 -52.218 32.182 1.00 80.94 1136 GLN A C 1
ATOM 8702 O O . GLN A 1 1136 ? -60.366 -52.806 31.355 1.00 80.94 1136 GLN A O 1
ATOM 8707 N N . ALA A 1 1137 ? -59.574 -50.895 32.241 1.00 82.69 1137 ALA A N 1
ATOM 8708 C CA . ALA A 1 1137 ? -60.253 -49.979 31.349 1.00 82.69 1137 ALA A CA 1
ATOM 8709 C C . ALA A 1 1137 ? -59.243 -49.084 30.623 1.00 82.69 1137 ALA A C 1
ATOM 8711 O O . ALA A 1 1137 ? -58.344 -48.518 31.238 1.00 82.69 1137 ALA A O 1
ATOM 8712 N N . GLY A 1 1138 ? -59.405 -48.935 29.312 1.00 85.50 1138 GLY A N 1
ATOM 8713 C CA . GLY A 1 1138 ? -58.734 -47.909 28.524 1.00 85.50 1138 GLY A CA 1
ATOM 8714 C C . GLY A 1 1138 ? -59.557 -46.624 28.536 1.00 85.50 1138 GLY A C 1
ATOM 8715 O O . GLY A 1 1138 ? -60.726 -46.641 28.140 1.00 85.50 1138 GLY A O 1
ATOM 8716 N N . LEU A 1 1139 ? -58.948 -45.522 28.970 1.00 84.38 1139 LEU A N 1
ATOM 8717 C CA . LEU A 1 1139 ? -59.528 -44.179 28.952 1.00 84.38 1139 LEU A CA 1
ATOM 8718 C C . LEU A 1 1139 ? -58.887 -43.364 27.821 1.00 84.38 1139 LEU A C 1
ATOM 8720 O O . LEU A 1 1139 ? -57.664 -43.314 27.712 1.00 84.38 1139 LEU A O 1
ATOM 8724 N N . ASP A 1 1140 ? -59.704 -42.707 26.997 1.00 82.81 1140 ASP A N 1
ATOM 8725 C CA . ASP A 1 1140 ? -59.267 -41.752 25.965 1.00 82.81 1140 ASP A CA 1
ATOM 8726 C C . ASP A 1 1140 ? -60.096 -40.471 26.105 1.00 82.81 1140 ASP A C 1
ATOM 8728 O O . ASP A 1 1140 ? -61.323 -40.497 25.976 1.00 82.81 1140 ASP A O 1
ATOM 8732 N N . VAL A 1 1141 ? -59.417 -39.362 26.394 1.00 78.06 1141 VAL A N 1
ATOM 8733 C CA . VAL A 1 1141 ? -59.977 -38.016 26.526 1.00 78.06 1141 VAL A CA 1
ATOM 8734 C C . VAL A 1 1141 ? -59.339 -37.122 25.473 1.00 78.06 1141 VAL A C 1
ATOM 8736 O O . VAL A 1 1141 ? -58.115 -37.032 25.374 1.00 78.06 1141 VAL A O 1
ATOM 8739 N N . LYS A 1 1142 ? -60.160 -36.429 24.688 1.00 77.75 1142 LYS A N 1
ATOM 8740 C CA . LYS A 1 1142 ? -59.722 -35.489 23.652 1.00 77.75 1142 LYS A CA 1
ATOM 8741 C C . LYS A 1 1142 ? -60.538 -34.212 23.733 1.00 77.75 1142 LYS A C 1
ATOM 8743 O O . LYS A 1 1142 ? -61.757 -34.270 23.851 1.00 77.75 1142 LYS A O 1
ATOM 8748 N N . ALA A 1 1143 ? -59.878 -33.067 23.626 1.00 68.81 1143 ALA A N 1
ATOM 8749 C CA . ALA A 1 1143 ? -60.531 -31.778 23.451 1.00 68.81 1143 ALA A CA 1
ATOM 8750 C C . ALA A 1 1143 ? -59.948 -31.070 22.226 1.00 68.81 1143 ALA A C 1
ATOM 8752 O O . ALA A 1 1143 ? -58.734 -30.967 22.062 1.00 68.81 1143 ALA A O 1
ATOM 8753 N N . THR A 1 1144 ? -60.830 -30.598 21.354 1.00 72.19 1144 THR A N 1
ATOM 8754 C CA . THR A 1 1144 ? -60.511 -29.821 20.151 1.00 72.19 1144 THR A CA 1
ATOM 8755 C C . THR A 1 1144 ? -61.337 -28.537 20.145 1.00 72.19 1144 THR A C 1
ATOM 8757 O O . THR A 1 1144 ? -62.285 -28.420 20.918 1.00 72.19 1144 THR A O 1
ATOM 8760 N N . ASN A 1 1145 ? -61.053 -27.600 19.234 1.00 64.81 1145 ASN A N 1
ATOM 8761 C CA . ASN A 1 1145 ? -61.842 -26.363 19.080 1.00 64.81 1145 ASN A CA 1
ATOM 8762 C C . ASN A 1 1145 ? -63.363 -26.569 18.928 1.00 64.81 1145 ASN A C 1
ATOM 8764 O O . ASN A 1 1145 ? -64.122 -25.634 19.161 1.00 64.81 1145 ASN A O 1
ATOM 8768 N N . SER A 1 1146 ? -63.814 -27.749 18.492 1.00 64.25 1146 SER A N 1
ATOM 8769 C CA . SER A 1 1146 ? -65.223 -28.031 18.198 1.00 64.25 1146 SER A CA 1
ATOM 8770 C C . SER A 1 1146 ? -65.902 -29.005 19.164 1.00 64.25 1146 SER A C 1
ATOM 8772 O O . SER A 1 1146 ? -67.122 -29.120 19.105 1.00 64.25 1146 SER A O 1
ATOM 8774 N N . ALA A 1 1147 ? -65.157 -29.738 20.003 1.00 68.88 1147 ALA A N 1
ATOM 8775 C CA . ALA A 1 1147 ? -65.734 -30.750 20.897 1.00 68.88 1147 ALA A CA 1
ATOM 8776 C C . ALA A 1 1147 ? -64.749 -31.238 21.973 1.00 68.88 1147 ALA A C 1
ATOM 8778 O O . ALA A 1 1147 ? -63.554 -31.393 21.698 1.00 68.88 1147 ALA A O 1
ATOM 8779 N N . MET A 1 1148 ? -65.282 -31.574 23.153 1.00 71.31 1148 MET A N 1
ATOM 8780 C CA . MET A 1 1148 ? -64.628 -32.397 24.174 1.00 71.31 1148 MET A CA 1
ATOM 8781 C C . MET A 1 1148 ? -65.288 -33.780 24.196 1.00 71.31 1148 MET A C 1
ATOM 8783 O O . MET A 1 1148 ? -66.511 -33.889 24.194 1.00 71.31 1148 MET A O 1
ATOM 8787 N N . THR A 1 1149 ? -64.486 -34.839 24.189 1.00 77.69 1149 THR A N 1
ATOM 8788 C CA . THR A 1 1149 ? -64.954 -36.228 24.234 1.00 77.69 1149 THR A CA 1
ATOM 8789 C C . THR A 1 1149 ? -64.124 -37.015 25.235 1.00 77.69 1149 THR A C 1
ATOM 8791 O O . THR A 1 1149 ? -62.898 -37.007 25.139 1.00 77.69 1149 THR A O 1
ATOM 8794 N N . ALA A 1 1150 ? -64.777 -37.739 26.139 1.00 77.94 1150 ALA A N 1
ATOM 8795 C CA . ALA A 1 1150 ? -64.156 -38.756 26.978 1.00 77.94 1150 ALA A CA 1
ATOM 8796 C C . ALA A 1 1150 ? -64.816 -40.102 26.682 1.00 77.94 1150 ALA A C 1
ATOM 8798 O O . ALA A 1 1150 ? -66.037 -40.190 26.569 1.00 77.94 1150 ALA A O 1
ATOM 8799 N N . SER A 1 1151 ? -64.018 -41.150 26.518 1.00 85.75 1151 SER A N 1
ATOM 8800 C CA . SER A 1 1151 ? -64.523 -42.478 26.188 1.00 85.75 1151 SER A CA 1
ATOM 8801 C C . SER A 1 1151 ? -63.776 -43.561 26.941 1.00 85.75 1151 SER A C 1
ATOM 8803 O O . SER A 1 1151 ? -62.566 -43.458 27.148 1.00 85.75 1151 SER A O 1
ATOM 8805 N N . LEU A 1 1152 ? -64.513 -44.595 27.332 1.00 85.12 1152 LEU A N 1
ATOM 8806 C CA . LEU A 1 1152 ? -64.008 -45.696 28.129 1.00 85.12 1152 LEU A CA 1
ATOM 8807 C C . LEU A 1 1152 ? -64.345 -47.028 27.464 1.00 85.12 1152 LEU A C 1
ATOM 8809 O O . LEU A 1 1152 ? -65.448 -47.229 26.954 1.00 85.12 1152 LEU A O 1
ATOM 8813 N N . GLN A 1 1153 ? -63.374 -47.933 27.454 1.00 88.81 1153 GLN A N 1
ATOM 8814 C CA . GLN A 1 1153 ? -63.536 -49.316 27.021 1.00 88.81 1153 GLN A CA 1
ATOM 8815 C C . GLN A 1 1153 ? -62.969 -50.219 28.106 1.00 88.81 1153 GLN A C 1
ATOM 8817 O O . GLN A 1 1153 ? -61.837 -50.016 28.528 1.00 88.81 1153 GLN A O 1
ATOM 8822 N N . ALA A 1 1154 ? -63.733 -51.210 28.545 1.00 88.38 1154 ALA A N 1
ATOM 8823 C CA . ALA A 1 1154 ? -63.356 -52.053 29.671 1.00 88.38 1154 ALA A CA 1
ATOM 8824 C C . ALA A 1 1154 ? -63.658 -53.523 29.390 1.00 88.38 1154 ALA A C 1
ATOM 8826 O O . ALA A 1 1154 ? -64.480 -53.849 28.533 1.00 88.38 1154 ALA A O 1
ATOM 8827 N N . ALA A 1 1155 ? -63.006 -54.411 30.129 1.00 85.75 1155 ALA A N 1
ATOM 8828 C CA . ALA A 1 1155 ? -63.326 -55.830 30.146 1.00 85.75 1155 ALA A CA 1
ATOM 8829 C C . ALA A 1 1155 ? -63.188 -56.379 31.568 1.00 85.75 1155 ALA A C 1
ATOM 8831 O O . ALA A 1 1155 ? -62.348 -55.911 32.341 1.00 85.75 1155 ALA A O 1
ATOM 8832 N N . PHE A 1 1156 ? -64.006 -57.373 31.899 1.00 87.19 1156 PHE A N 1
ATOM 8833 C CA . PHE A 1 1156 ? -63.943 -58.090 33.171 1.00 87.19 1156 PHE A CA 1
ATOM 8834 C C . PHE A 1 1156 ? -63.996 -59.598 32.931 1.00 87.19 1156 PHE A C 1
ATOM 8836 O O . PHE A 1 1156 ? -64.487 -60.051 31.895 1.00 87.19 1156 PHE A O 1
ATOM 8843 N N . GLU A 1 1157 ? -63.469 -60.379 33.868 1.00 82.88 1157 GLU A N 1
ATOM 8844 C CA . GLU A 1 1157 ? -63.556 -61.836 33.817 1.00 82.88 1157 GLU A CA 1
ATOM 8845 C C . GLU A 1 1157 ? -64.668 -62.320 34.739 1.00 82.88 1157 GLU A C 1
ATOM 8847 O O . GLU A 1 1157 ? -64.798 -61.877 35.878 1.00 82.88 1157 GLU A O 1
ATOM 8852 N N . PHE A 1 1158 ? -65.478 -63.246 34.236 1.00 82.44 1158 PHE A N 1
ATOM 8853 C CA . PHE A 1 1158 ? -66.532 -63.883 35.008 1.00 82.44 1158 PHE A CA 1
ATOM 8854 C C . PHE A 1 1158 ? -66.705 -65.324 34.524 1.00 82.44 1158 PHE A C 1
ATOM 8856 O O . PHE A 1 1158 ? -66.756 -65.577 33.322 1.00 82.44 1158 PHE A O 1
ATOM 8863 N N . LEU A 1 1159 ? -66.717 -66.286 35.453 1.00 77.75 1159 LEU A N 1
ATOM 8864 C CA . LEU A 1 1159 ? -66.831 -67.727 35.159 1.00 77.75 1159 LEU A CA 1
ATOM 8865 C C . LEU A 1 1159 ? -65.828 -68.245 34.113 1.00 77.75 1159 LEU A C 1
ATOM 8867 O O . LEU A 1 1159 ? -66.170 -68.999 33.204 1.00 77.75 1159 LEU A O 1
ATOM 8871 N N . GLY A 1 1160 ? -64.570 -67.809 34.227 1.00 74.12 1160 GLY A N 1
ATOM 8872 C CA . GLY A 1 1160 ? -63.489 -68.225 33.328 1.00 74.12 1160 GLY A CA 1
ATOM 8873 C C . GLY A 1 1160 ? -63.596 -67.678 31.899 1.00 74.12 1160 GLY A C 1
ATOM 8874 O O . GLY A 1 1160 ? -62.840 -68.114 31.034 1.00 74.12 1160 GLY A O 1
ATOM 8875 N N . SER A 1 1161 ? -64.513 -66.737 31.642 1.00 79.25 1161 SER A N 1
ATOM 8876 C CA . SER A 1 1161 ? -64.706 -66.075 30.348 1.00 79.25 1161 SER A CA 1
ATOM 8877 C C . SER A 1 1161 ? -64.512 -64.560 30.462 1.00 79.25 1161 SER A C 1
ATOM 8879 O O . SER A 1 1161 ? -64.949 -63.933 31.426 1.00 79.25 1161 SER A O 1
ATOM 8881 N N . THR A 1 1162 ? -63.868 -63.947 29.467 1.00 84.44 1162 THR A N 1
ATOM 8882 C CA . THR A 1 1162 ? -63.716 -62.486 29.393 1.00 84.44 1162 THR A CA 1
ATOM 8883 C C . THR A 1 1162 ? -64.953 -61.853 28.760 1.00 84.44 1162 THR A C 1
ATOM 8885 O O . THR A 1 1162 ? -65.313 -62.163 27.622 1.00 84.44 1162 THR A O 1
ATOM 8888 N N . HIS A 1 1163 ? -65.574 -60.915 29.467 1.00 85.50 1163 HIS A N 1
ATOM 8889 C CA . HIS A 1 1163 ? -66.713 -60.138 29.001 1.00 85.50 1163 HIS A CA 1
ATOM 8890 C C . HIS A 1 1163 ? -66.281 -58.701 28.700 1.00 85.50 1163 HIS A C 1
ATOM 8892 O O . HIS A 1 1163 ? -65.802 -57.974 29.570 1.00 85.50 1163 HIS A O 1
ATOM 8898 N N . ASN A 1 1164 ? -66.456 -58.286 27.444 1.00 85.69 1164 ASN A N 1
ATOM 8899 C CA . ASN A 1 1164 ? -66.104 -56.943 26.994 1.00 85.69 1164 ASN A CA 1
ATOM 8900 C C . ASN A 1 1164 ? -67.274 -55.978 27.201 1.00 85.69 1164 ASN A C 1
ATOM 8902 O O . ASN A 1 1164 ? -68.384 -56.231 26.732 1.00 85.69 1164 ASN A O 1
ATOM 8906 N N . ILE A 1 1165 ? -66.996 -54.833 27.815 1.00 87.62 1165 ILE A N 1
ATOM 8907 C CA . ILE A 1 1165 ? -67.892 -53.681 27.851 1.00 87.62 1165 ILE A CA 1
ATOM 8908 C C . ILE A 1 1165 ? -67.581 -52.840 26.610 1.00 87.62 1165 ILE A C 1
ATOM 8910 O O . ILE A 1 1165 ? -66.468 -52.330 26.443 1.00 87.62 1165 ILE A O 1
ATOM 8914 N N . ALA A 1 1166 ? -68.553 -52.737 25.699 1.00 82.62 1166 ALA A N 1
ATOM 8915 C CA . ALA A 1 1166 ? -68.401 -51.962 24.470 1.00 82.62 1166 ALA A CA 1
ATOM 8916 C C . ALA A 1 1166 ? -68.031 -50.507 24.787 1.00 82.62 1166 ALA A C 1
ATOM 8918 O O . ALA A 1 1166 ? -68.526 -49.946 25.761 1.00 82.62 1166 ALA A O 1
ATOM 8919 N N . LYS A 1 1167 ? -67.182 -49.894 23.952 1.00 86.62 1167 LYS A N 1
ATOM 8920 C CA . LYS A 1 1167 ? -66.730 -48.512 24.141 1.00 86.62 1167 LYS A CA 1
ATOM 8921 C C . LYS A 1 1167 ? -67.926 -47.566 24.298 1.00 86.62 1167 LYS A C 1
ATOM 8923 O O . LYS A 1 1167 ? -68.781 -47.513 23.414 1.00 86.62 1167 LYS A O 1
ATOM 8928 N N . PHE A 1 1168 ? -67.951 -46.799 25.381 1.00 85.69 1168 PHE A N 1
ATOM 8929 C CA . PHE A 1 1168 ? -68.995 -45.815 25.662 1.00 85.69 1168 PHE A CA 1
ATOM 8930 C C . PHE A 1 1168 ? -68.390 -44.451 25.996 1.00 85.69 1168 PHE A C 1
ATOM 8932 O O . PHE A 1 1168 ? -67.215 -44.349 26.354 1.00 85.69 1168 PHE A O 1
ATOM 8939 N N . ASN A 1 1169 ? -69.184 -43.394 25.830 1.00 83.88 1169 ASN A N 1
ATOM 8940 C CA . ASN A 1 1169 ? -68.765 -42.037 26.164 1.00 83.88 1169 ASN A CA 1
ATOM 8941 C C . ASN A 1 1169 ? -69.061 -41.754 27.636 1.00 83.88 1169 ASN A C 1
ATOM 8943 O O . ASN A 1 1169 ? -70.130 -42.109 28.130 1.00 83.88 1169 ASN A O 1
ATOM 8947 N N . LEU A 1 1170 ? -68.113 -41.108 28.305 1.00 80.25 1170 LEU A N 1
ATOM 8948 C CA . LEU A 1 1170 ? -68.307 -40.544 29.631 1.00 80.25 1170 LEU A CA 1
ATOM 8949 C C . LEU A 1 1170 ? -68.895 -39.142 29.485 1.00 80.25 1170 LEU A C 1
ATOM 8951 O O . LEU A 1 1170 ? -68.489 -38.389 28.595 1.00 80.25 1170 LEU A O 1
ATOM 8955 N N . ASP A 1 1171 ? -69.845 -38.805 30.352 1.00 76.25 1171 ASP A N 1
ATOM 8956 C CA . ASP A 1 1171 ? -70.419 -37.467 30.401 1.00 76.25 1171 ASP A CA 1
ATOM 8957 C C . ASP A 1 1171 ? -69.430 -36.511 31.073 1.00 76.25 1171 ASP A C 1
ATOM 8959 O O . ASP A 1 1171 ? -69.232 -36.540 32.287 1.00 76.25 1171 ASP A O 1
ATOM 8963 N N . VAL A 1 1172 ? -68.785 -35.681 30.256 1.00 67.38 1172 VAL A N 1
ATOM 8964 C CA . VAL A 1 1172 ? -67.738 -34.746 30.680 1.00 67.38 1172 VAL A CA 1
ATOM 8965 C C . VAL A 1 1172 ? -68.258 -33.587 31.536 1.00 67.38 1172 VAL A C 1
ATOM 8967 O O . VAL A 1 1172 ? -67.440 -32.918 32.160 1.00 67.38 1172 VAL A O 1
ATOM 8970 N N . ASP A 1 1173 ? -69.578 -33.380 31.617 1.00 63.09 1173 ASP A N 1
ATOM 8971 C CA . ASP A 1 1173 ? -70.201 -32.311 32.410 1.00 63.09 1173 ASP A CA 1
ATOM 8972 C C . ASP A 1 1173 ? -70.588 -32.765 33.840 1.00 63.09 1173 ASP A C 1
ATOM 8974 O O . ASP A 1 1173 ? -71.142 -31.979 34.611 1.00 63.09 1173 ASP A O 1
ATOM 8978 N N . SER A 1 1174 ? -70.302 -34.024 34.211 1.00 56.75 1174 SER A N 1
ATOM 8979 C CA . SER A 1 1174 ? -70.836 -34.687 35.421 1.00 56.75 1174 SER A CA 1
ATOM 8980 C C . SER A 1 1174 ? -69.789 -35.320 36.359 1.00 56.75 1174 SER A C 1
ATOM 8982 O O . SER A 1 1174 ? -70.128 -36.175 37.172 1.00 56.75 1174 SER A O 1
ATOM 8984 N N . ASP A 1 1175 ? -68.515 -34.923 36.260 1.00 65.81 1175 ASP A N 1
ATOM 8985 C CA . ASP A 1 1175 ? -67.389 -35.512 37.013 1.00 65.81 1175 ASP A CA 1
ATOM 8986 C C . ASP A 1 1175 ? -67.345 -37.063 36.945 1.00 65.81 1175 ASP A C 1
ATOM 8988 O O . ASP A 1 1175 ? -67.337 -37.767 37.962 1.00 65.81 1175 ASP A O 1
ATOM 8992 N N . PRO A 1 1176 ? -67.268 -37.650 35.737 1.00 66.81 1176 PRO A N 1
ATOM 8993 C CA . PRO A 1 1176 ? -67.547 -39.072 35.506 1.00 66.81 1176 PRO A CA 1
ATOM 8994 C C . PRO A 1 1176 ? -66.495 -40.025 36.095 1.00 66.81 1176 PRO A C 1
ATOM 8996 O O . PRO A 1 1176 ? -66.724 -41.226 36.192 1.00 66.81 1176 PRO A O 1
ATOM 8999 N N . LEU A 1 1177 ? -65.314 -39.520 36.467 1.00 68.88 1177 LEU A N 1
ATOM 9000 C CA . LEU A 1 1177 ? -64.247 -40.334 37.058 1.00 68.88 1177 LEU A CA 1
ATOM 9001 C C . LEU A 1 1177 ? -64.474 -40.615 38.548 1.00 68.88 1177 LEU A C 1
ATOM 9003 O O . LEU A 1 1177 ? -63.995 -41.628 39.054 1.00 68.88 1177 LEU A O 1
ATOM 9007 N N . THR A 1 1178 ? -65.212 -39.745 39.239 1.00 70.12 1178 THR A N 1
ATOM 9008 C CA . THR A 1 1178 ? -65.588 -39.927 40.648 1.00 70.12 1178 THR A CA 1
ATOM 9009 C C . THR A 1 1178 ? -66.644 -41.013 40.828 1.00 70.12 1178 THR A C 1
ATOM 9011 O O . THR A 1 1178 ? -66.590 -41.737 41.817 1.00 70.12 1178 THR A O 1
ATOM 9014 N N . ASP A 1 1179 ? -67.543 -41.179 39.852 1.00 72.31 1179 ASP A N 1
ATOM 9015 C CA . ASP A 1 1179 ? -68.575 -42.228 39.830 1.00 72.31 1179 ASP A CA 1
ATOM 9016 C C . ASP A 1 1179 ? -68.223 -43.390 38.881 1.00 72.31 1179 ASP A C 1
ATOM 9018 O O . ASP A 1 1179 ? -69.070 -44.150 38.418 1.00 72.31 1179 ASP A O 1
ATOM 9022 N N . LEU A 1 1180 ? -66.938 -43.555 38.555 1.00 79.50 1180 LEU A N 1
ATOM 9023 C CA . LEU A 1 1180 ? -66.519 -44.562 37.580 1.00 79.50 1180 LEU A CA 1
ATOM 9024 C C . LEU A 1 1180 ? -66.868 -45.994 38.018 1.00 79.50 1180 LEU A C 1
ATOM 9026 O O . LEU A 1 1180 ? -67.126 -46.849 37.172 1.00 79.50 1180 LEU A O 1
ATOM 9030 N N . VAL A 1 1181 ? -66.874 -46.248 39.330 1.00 80.44 1181 VAL A N 1
ATOM 9031 C CA . VAL A 1 1181 ? -67.288 -47.534 39.906 1.00 80.44 1181 VAL A CA 1
ATOM 9032 C C . VAL A 1 1181 ? -68.771 -47.782 39.626 1.00 80.44 1181 VAL A C 1
ATOM 9034 O O . VAL A 1 1181 ? -69.076 -48.802 39.018 1.00 80.44 1181 VAL A O 1
ATOM 9037 N N . GLY A 1 1182 ? -69.661 -46.835 39.950 1.00 80.75 1182 GLY A N 1
ATOM 9038 C CA . GLY A 1 1182 ? -71.103 -46.959 39.707 1.00 80.75 1182 GLY A CA 1
ATOM 9039 C C . GLY A 1 1182 ? -71.446 -47.091 38.219 1.00 80.75 1182 GLY A C 1
ATOM 9040 O O . GLY A 1 1182 ? -72.206 -47.971 37.819 1.00 80.75 1182 GLY A O 1
ATOM 9041 N N . ILE A 1 1183 ? -70.787 -46.306 37.360 1.00 84.19 1183 ILE A N 1
ATOM 9042 C CA . ILE A 1 1183 ? -70.958 -46.393 35.901 1.00 84.19 1183 ILE A CA 1
ATOM 9043 C C . ILE A 1 1183 ? -70.579 -47.787 35.374 1.00 84.19 1183 ILE A C 1
ATOM 9045 O O . ILE A 1 1183 ? -71.251 -48.323 34.489 1.00 84.19 1183 ILE A O 1
ATOM 9049 N N . LEU A 1 1184 ? -69.488 -48.376 35.874 1.00 86.00 1184 LEU A N 1
ATOM 9050 C CA . LEU A 1 1184 ? -69.072 -49.722 35.481 1.00 86.00 1184 LEU A CA 1
ATOM 9051 C C . LEU A 1 1184 ? -69.973 -50.801 36.090 1.00 86.00 1184 LEU A C 1
ATOM 9053 O O . LEU A 1 1184 ? -70.319 -51.736 35.371 1.00 86.00 1184 LEU A O 1
ATOM 9057 N N . GLU A 1 1185 ? -70.388 -50.661 37.351 1.00 86.19 1185 GLU A N 1
ATOM 9058 C CA . GLU A 1 1185 ? -71.362 -51.539 38.016 1.00 86.19 1185 GLU A CA 1
ATOM 9059 C C . GLU A 1 1185 ? -72.641 -51.670 37.193 1.00 86.19 1185 GLU A C 1
ATOM 9061 O O . GLU A 1 1185 ? -73.045 -52.790 36.887 1.00 86.19 1185 GLU A O 1
ATOM 9066 N N . ASP A 1 1186 ? -73.213 -50.555 36.735 1.00 84.94 1186 ASP A N 1
ATOM 9067 C CA . ASP A 1 1186 ? -74.415 -50.553 35.899 1.00 84.94 1186 ASP A CA 1
ATOM 9068 C C . ASP A 1 1186 ? -74.209 -51.322 34.585 1.00 84.94 1186 ASP A C 1
ATOM 9070 O O . ASP A 1 1186 ? -75.035 -52.151 34.191 1.00 84.94 1186 ASP A O 1
ATOM 9074 N N . LYS A 1 1187 ? -73.073 -51.106 33.905 1.00 87.25 1187 LYS A N 1
ATOM 9075 C CA . LYS A 1 1187 ? -72.757 -51.807 32.646 1.00 87.25 1187 LYS A CA 1
ATOM 9076 C C . LYS A 1 1187 ? -72.516 -53.298 32.847 1.00 87.25 1187 LYS A C 1
ATOM 9078 O O . LYS A 1 1187 ? -72.885 -54.097 31.985 1.00 87.25 1187 LYS A O 1
ATOM 9083 N N . ILE A 1 1188 ? -71.893 -53.683 33.954 1.00 87.44 1188 ILE A N 1
ATOM 9084 C CA . ILE A 1 1188 ? -71.668 -55.090 34.288 1.00 87.44 1188 ILE A CA 1
ATOM 9085 C C . ILE A 1 1188 ? -72.986 -55.739 34.692 1.00 87.44 1188 ILE A C 1
ATOM 9087 O O . ILE A 1 1188 ? -73.273 -56.839 34.230 1.00 87.44 1188 ILE A O 1
ATOM 9091 N N . MET A 1 1189 ? -73.814 -55.058 35.485 1.00 87.12 1189 MET A N 1
ATOM 9092 C CA . MET A 1 1189 ? -75.151 -55.510 35.861 1.00 87.12 1189 MET A CA 1
ATOM 9093 C C . MET A 1 1189 ? -75.997 -55.812 34.618 1.00 87.12 1189 MET A C 1
ATOM 9095 O O . MET A 1 1189 ? -76.631 -56.866 34.566 1.00 87.12 1189 MET A O 1
ATOM 9099 N N . ASP A 1 1190 ? -75.973 -54.949 33.598 1.00 85.50 1190 ASP A N 1
ATOM 9100 C CA . ASP A 1 1190 ? -76.658 -55.192 32.321 1.00 85.50 1190 ASP A CA 1
ATOM 9101 C C . ASP A 1 1190 ? -76.159 -56.475 31.626 1.00 85.50 1190 ASP A C 1
ATOM 9103 O O . ASP A 1 1190 ? -76.958 -57.281 31.136 1.00 85.50 1190 ASP A O 1
ATOM 9107 N N . ILE A 1 1191 ? -74.840 -56.706 31.613 1.00 86.19 1191 ILE A N 1
ATOM 9108 C CA . ILE A 1 1191 ? -74.230 -57.912 31.029 1.00 86.19 1191 ILE A CA 1
ATOM 9109 C C . ILE A 1 1191 ? -74.606 -59.162 31.836 1.00 86.19 1191 ILE A C 1
ATOM 9111 O O . ILE A 1 1191 ? -75.015 -60.163 31.246 1.00 86.19 1191 ILE A O 1
ATOM 9115 N N . LEU A 1 1192 ? -74.517 -59.108 33.167 1.00 85.62 1192 LEU A N 1
ATOM 9116 C CA . LEU A 1 1192 ? -74.856 -60.214 34.065 1.00 85.62 1192 LEU A CA 1
ATOM 9117 C C . LEU A 1 1192 ? -76.342 -60.579 33.968 1.00 85.62 1192 LEU A C 1
ATOM 9119 O O . LEU A 1 1192 ? -76.667 -61.754 33.810 1.00 85.62 1192 LEU A O 1
ATOM 9123 N N . LYS A 1 1193 ? -77.250 -59.594 33.951 1.00 84.31 1193 LYS A N 1
ATOM 9124 C CA . LYS A 1 1193 ? -78.685 -59.822 33.689 1.00 84.31 1193 LYS A CA 1
ATOM 9125 C C . LYS A 1 1193 ? -78.919 -60.454 32.314 1.00 84.31 1193 LYS A C 1
ATOM 9127 O O . LYS A 1 1193 ? -79.822 -61.272 32.160 1.00 84.31 1193 LYS A O 1
ATOM 9132 N N . GLY A 1 1194 ? -78.095 -60.116 31.320 1.00 83.69 1194 GLY A N 1
ATOM 9133 C CA . GLY A 1 1194 ? -78.095 -60.768 30.010 1.00 83.69 1194 GLY A CA 1
ATOM 9134 C C . GLY A 1 1194 ? -77.664 -62.239 30.060 1.00 83.69 1194 GLY A C 1
ATOM 9135 O O . GLY A 1 1194 ? -78.317 -63.081 29.443 1.00 83.69 1194 GLY A O 1
ATOM 9136 N N . ILE A 1 1195 ? -76.603 -62.560 30.809 1.00 83.62 1195 ILE A N 1
ATOM 9137 C CA . ILE A 1 1195 ? -76.107 -63.935 31.010 1.00 83.62 1195 ILE A CA 1
ATOM 9138 C C . ILE A 1 1195 ? -77.160 -64.782 31.729 1.00 83.62 1195 ILE A C 1
ATOM 9140 O O . ILE A 1 1195 ? -77.476 -65.887 31.285 1.00 83.62 1195 ILE A O 1
ATOM 9144 N N . PHE A 1 1196 ? -77.746 -64.234 32.792 1.00 85.50 1196 PHE A N 1
ATOM 9145 C CA . PHE A 1 1196 ? -78.754 -64.896 33.615 1.00 85.50 1196 PHE A CA 1
ATOM 9146 C C . PHE A 1 1196 ? -80.171 -64.796 33.064 1.00 85.50 1196 PHE A C 1
ATOM 9148 O O . PHE A 1 1196 ? -81.106 -65.178 33.749 1.00 85.50 1196 PHE A O 1
ATOM 9155 N N . LYS A 1 1197 ? -80.358 -64.342 31.820 1.00 83.62 1197 LYS A N 1
ATOM 9156 C CA . LYS A 1 1197 ? -81.655 -64.435 31.137 1.00 83.62 1197 LYS A CA 1
ATOM 9157 C C . LYS A 1 1197 ? -82.074 -65.891 30.894 1.00 83.62 1197 LYS A C 1
ATOM 9159 O O . LYS A 1 1197 ? -83.260 -66.170 30.740 1.00 83.62 1197 LYS A O 1
ATOM 9164 N N . ASP A 1 1198 ? -81.101 -66.797 30.825 1.00 82.50 1198 ASP A N 1
ATOM 9165 C CA . ASP A 1 1198 ? -81.334 -68.234 30.750 1.00 82.50 1198 ASP A CA 1
ATOM 9166 C C . ASP A 1 1198 ? -81.584 -68.795 32.167 1.00 82.50 1198 ASP A C 1
ATOM 9168 O O . ASP A 1 1198 ? -80.653 -68.806 32.982 1.00 82.50 1198 ASP A O 1
ATOM 9172 N N . PRO A 1 1199 ? -82.809 -69.267 32.475 1.00 81.94 1199 PRO A N 1
ATOM 9173 C CA . PRO A 1 1199 ? -83.153 -69.770 33.803 1.00 81.94 1199 PRO A CA 1
ATOM 9174 C C . PRO A 1 1199 ? -82.284 -70.953 34.244 1.00 81.94 1199 PRO A C 1
ATOM 9176 O O . PRO A 1 1199 ? -82.051 -71.108 35.441 1.00 81.94 1199 PRO A O 1
ATOM 9179 N N . ALA A 1 1200 ? -81.778 -71.768 33.307 1.00 81.88 1200 ALA A N 1
ATOM 9180 C CA . ALA A 1 1200 ? -80.910 -72.896 33.636 1.00 81.88 1200 ALA A CA 1
ATOM 9181 C C . ALA A 1 1200 ? -79.529 -72.424 34.108 1.00 81.88 1200 ALA A C 1
ATOM 9183 O O . ALA A 1 1200 ? -79.051 -72.874 35.144 1.00 81.88 1200 ALA A O 1
ATOM 9184 N N . LYS A 1 1201 ? -78.932 -71.452 33.405 1.00 83.38 1201 LYS A N 1
ATOM 9185 C CA . LYS A 1 1201 ? -77.631 -70.869 33.779 1.00 83.38 1201 LYS A CA 1
ATOM 9186 C C . LYS A 1 1201 ? -77.693 -70.080 35.079 1.00 83.38 1201 LYS A C 1
ATOM 9188 O O . LYS A 1 1201 ? -76.737 -70.081 35.846 1.00 83.38 1201 LYS A O 1
ATOM 9193 N N . TRP A 1 1202 ? -78.803 -69.381 35.317 1.00 88.06 1202 TRP A N 1
ATOM 9194 C CA . TRP A 1 1202 ? -79.022 -68.676 36.578 1.00 88.06 1202 TRP A CA 1
ATOM 9195 C C . TRP A 1 1202 ? -79.133 -69.650 37.757 1.00 88.06 1202 TRP A C 1
ATOM 9197 O O . TRP A 1 1202 ? -78.474 -69.447 38.774 1.00 88.06 1202 TRP A O 1
ATOM 9207 N N . ALA A 1 1203 ? -79.901 -70.734 37.608 1.00 81.94 1203 ALA A N 1
ATOM 9208 C CA . ALA A 1 1203 ? -80.022 -71.753 38.648 1.00 81.94 1203 ALA A CA 1
ATOM 9209 C C . ALA A 1 1203 ? -78.697 -72.492 38.900 1.00 81.94 1203 ALA A C 1
ATOM 9211 O O . ALA A 1 1203 ? -78.345 -72.704 40.056 1.00 81.94 1203 ALA A O 1
ATOM 9212 N N . GLU A 1 1204 ? -77.947 -72.831 37.845 1.00 83.75 1204 GLU A N 1
ATOM 9213 C CA . GLU A 1 1204 ? -76.602 -73.421 37.939 1.00 83.75 1204 GLU A CA 1
ATOM 9214 C C . GLU A 1 1204 ? -75.653 -72.506 38.725 1.00 83.75 1204 GLU A C 1
ATOM 9216 O O . GLU A 1 1204 ? -75.044 -72.938 39.701 1.00 83.75 1204 GLU A O 1
ATOM 9221 N N . ALA A 1 1205 ? -75.620 -71.210 38.397 1.00 82.69 1205 ALA A N 1
ATOM 9222 C CA . ALA A 1 1205 ? -74.808 -70.234 39.121 1.00 82.69 1205 ALA A CA 1
ATOM 9223 C C . ALA A 1 1205 ? -75.230 -70.063 40.594 1.00 82.69 1205 ALA A C 1
ATOM 9225 O O . ALA A 1 1205 ? -74.387 -69.803 41.455 1.00 82.69 1205 ALA A O 1
ATOM 9226 N N . LEU A 1 1206 ? -76.517 -70.231 40.908 1.00 83.75 1206 LEU A N 1
ATOM 9227 C CA . LEU A 1 1206 ? -77.012 -70.254 42.285 1.00 83.75 1206 LEU A CA 1
ATOM 9228 C C . LEU A 1 1206 ? -76.585 -71.536 43.030 1.00 83.75 1206 LEU A C 1
ATOM 9230 O O . LEU A 1 1206 ? -76.204 -71.470 44.198 1.00 83.75 1206 LEU A O 1
ATOM 9234 N N . GLY A 1 1207 ? -76.599 -72.695 42.363 1.00 79.56 1207 GLY A N 1
ATOM 9235 C CA . GLY A 1 1207 ? -76.111 -73.974 42.900 1.00 79.56 1207 GLY A CA 1
ATOM 9236 C C . GLY A 1 1207 ? -74.612 -73.968 43.205 1.00 79.56 1207 GLY A C 1
ATOM 9237 O O . GLY A 1 1207 ? -74.181 -74.406 44.275 1.00 79.56 1207 GLY A O 1
ATOM 9238 N N . ASP A 1 1208 ? -73.835 -73.370 42.306 1.00 81.50 1208 ASP A N 1
ATOM 9239 C CA . ASP A 1 1208 ? -72.384 -73.203 42.412 1.00 81.50 1208 ASP A CA 1
ATOM 9240 C C . ASP A 1 1208 ? -71.959 -72.088 43.389 1.00 81.50 1208 ASP A C 1
ATOM 9242 O O . ASP A 1 1208 ? -70.764 -71.859 43.585 1.00 81.50 1208 ASP A O 1
ATOM 9246 N N . LYS A 1 1209 ? -72.921 -71.416 44.045 1.00 80.56 1209 LYS A N 1
ATOM 9247 C CA . LYS A 1 1209 ? -72.711 -70.295 44.986 1.00 80.56 1209 LYS A CA 1
ATOM 9248 C C . LYS A 1 1209 ? -72.000 -69.087 44.369 1.00 80.56 1209 LYS A C 1
ATOM 9250 O O . LYS A 1 1209 ? -71.303 -68.346 45.056 1.00 80.56 1209 LYS A O 1
ATOM 9255 N N . ILE A 1 1210 ? -72.165 -68.902 43.064 1.00 82.69 1210 ILE A N 1
ATOM 9256 C CA . ILE A 1 1210 ? -71.713 -67.708 42.341 1.00 82.69 1210 ILE A CA 1
ATOM 9257 C C . ILE A 1 1210 ? -72.699 -66.555 42.578 1.00 82.69 1210 ILE A C 1
ATOM 9259 O O . ILE A 1 1210 ? -72.295 -65.395 42.654 1.00 82.69 1210 ILE A O 1
ATOM 9263 N N . ILE A 1 1211 ? -73.991 -66.881 42.681 1.00 84.31 1211 ILE A N 1
ATOM 9264 C CA . ILE A 1 1211 ? -75.061 -65.957 43.062 1.00 84.31 1211 ILE A CA 1
ATOM 9265 C C . ILE A 1 1211 ? -75.432 -66.220 44.521 1.00 84.31 1211 ILE A C 1
ATOM 9267 O O . ILE A 1 1211 ? -75.730 -67.355 44.886 1.00 84.31 1211 ILE A O 1
ATOM 9271 N N . ASP A 1 1212 ? -75.475 -65.164 45.327 1.00 81.19 1212 ASP A N 1
ATOM 9272 C CA . ASP A 1 1212 ? -75.937 -65.187 46.718 1.00 81.19 1212 ASP A CA 1
ATOM 9273 C C . ASP A 1 1212 ? -77.220 -64.353 46.898 1.00 81.19 1212 ASP A C 1
ATOM 9275 O O . ASP A 1 1212 ? -77.653 -63.630 46.003 1.00 81.19 1212 ASP A O 1
ATOM 9279 N N . GLY A 1 1213 ? -77.858 -64.443 48.070 1.00 79.19 1213 GLY A N 1
ATOM 9280 C CA . GLY A 1 1213 ? -78.971 -63.552 48.446 1.00 79.19 1213 GLY A CA 1
ATOM 9281 C C . GLY A 1 1213 ? -80.354 -63.925 47.893 1.00 79.19 1213 GLY A C 1
ATOM 9282 O O . GLY A 1 1213 ? -81.284 -63.129 47.997 1.00 79.19 1213 GLY A O 1
ATOM 9283 N N . VAL A 1 1214 ? -80.521 -65.129 47.338 1.00 81.50 1214 VAL A N 1
ATOM 9284 C CA . VAL A 1 1214 ? -81.809 -65.632 46.830 1.00 81.50 1214 VAL A CA 1
ATOM 9285 C C . VAL A 1 1214 ? -82.505 -66.516 47.874 1.00 81.50 1214 VAL A C 1
ATOM 9287 O O . VAL A 1 1214 ? -82.019 -67.597 48.198 1.00 81.50 1214 VAL A O 1
ATOM 9290 N N . GLU A 1 1215 ? -83.664 -66.085 48.386 1.00 75.19 1215 GLU A N 1
ATOM 9291 C CA . GLU A 1 1215 ? -84.414 -66.828 49.421 1.00 75.19 1215 GLU A CA 1
ATOM 9292 C C . GLU A 1 1215 ? -85.355 -67.912 48.862 1.00 75.19 1215 GLU A C 1
ATOM 9294 O O . GLU A 1 1215 ? -85.544 -68.949 49.500 1.00 75.19 1215 GLU A O 1
ATOM 9299 N N . ASP A 1 1216 ? -85.943 -67.690 47.679 1.00 81.75 1216 ASP A N 1
ATOM 9300 C CA . ASP A 1 1216 ? -86.929 -68.591 47.062 1.00 81.75 1216 ASP A CA 1
ATOM 9301 C C . ASP A 1 1216 ? -86.700 -68.717 45.546 1.00 81.75 1216 ASP A C 1
ATOM 9303 O O . ASP A 1 1216 ? -87.287 -68.008 44.723 1.00 81.75 1216 ASP A O 1
ATOM 9307 N N . ALA A 1 1217 ? -85.794 -69.625 45.178 1.00 80.25 1217 ALA A N 1
ATOM 9308 C CA . ALA A 1 1217 ? -85.391 -69.836 43.792 1.00 80.25 1217 ALA A CA 1
ATOM 9309 C C . ALA A 1 1217 ? -86.502 -70.449 42.916 1.00 80.25 1217 ALA A C 1
ATOM 9311 O O . ALA A 1 1217 ? -86.560 -70.163 41.720 1.00 80.25 1217 ALA A O 1
ATOM 9312 N N . GLU A 1 1218 ? -87.406 -71.250 43.501 1.00 80.75 1218 GLU A N 1
ATOM 9313 C CA . GLU A 1 1218 ? -88.558 -71.829 42.787 1.00 80.75 1218 GLU A CA 1
ATOM 9314 C C . GLU A 1 1218 ? -89.494 -70.714 42.330 1.00 80.75 1218 GLU A C 1
ATOM 9316 O O . GLU A 1 1218 ? -89.854 -70.651 41.152 1.00 80.75 1218 GLU A O 1
ATOM 9321 N N . LYS A 1 1219 ? -89.795 -69.779 43.237 1.00 81.50 1219 LYS A N 1
ATOM 9322 C CA . LYS A 1 1219 ? -90.643 -68.631 42.938 1.00 81.50 1219 LYS A CA 1
ATOM 9323 C C . LYS A 1 1219 ? -90.041 -67.706 41.883 1.00 81.50 1219 LYS A C 1
ATOM 9325 O O . LYS A 1 1219 ? -90.769 -67.211 41.033 1.00 81.50 1219 LYS A O 1
ATOM 9330 N N . ILE A 1 1220 ? -88.727 -67.476 41.881 1.00 83.25 1220 ILE A N 1
ATOM 9331 C CA . ILE A 1 1220 ? -88.088 -66.647 40.842 1.00 83.25 1220 ILE A CA 1
ATOM 9332 C C . ILE A 1 1220 ? -88.167 -67.333 39.468 1.00 83.25 1220 ILE A C 1
ATOM 9334 O O . ILE A 1 1220 ? -88.476 -66.673 38.474 1.00 83.25 1220 ILE A O 1
ATOM 9338 N N . LEU A 1 1221 ? -87.984 -68.655 39.385 1.00 82.88 1221 LEU A N 1
ATOM 9339 C CA . LEU A 1 1221 ? -88.146 -69.388 38.123 1.00 82.88 1221 LEU A CA 1
ATOM 9340 C C . LEU A 1 1221 ? -89.579 -69.322 37.577 1.00 82.88 1221 LEU A C 1
ATOM 9342 O O . LEU A 1 1221 ? -89.759 -69.152 36.369 1.00 82.88 1221 LEU A O 1
ATOM 9346 N N . THR A 1 1222 ? -90.596 -69.401 38.438 1.00 81.75 1222 THR A N 1
ATOM 9347 C CA . THR A 1 1222 ? -92.000 -69.322 38.004 1.00 81.75 1222 THR A CA 1
ATOM 9348 C C . THR A 1 1222 ? -92.467 -67.893 37.737 1.00 81.75 1222 THR A C 1
ATOM 9350 O O . THR A 1 1222 ? -93.143 -67.647 36.737 1.00 81.75 1222 THR A O 1
ATOM 9353 N N . ASP A 1 1223 ? -92.106 -66.942 38.599 1.00 83.81 1223 ASP A N 1
ATOM 9354 C CA . ASP A 1 1223 ? -92.660 -65.585 38.583 1.00 83.81 1223 ASP A CA 1
ATOM 9355 C C . ASP A 1 1223 ? -91.848 -64.642 37.687 1.00 83.81 1223 ASP A C 1
ATOM 9357 O O . ASP A 1 1223 ? -92.441 -63.824 36.985 1.00 83.81 1223 ASP A O 1
ATOM 9361 N N . TYR A 1 1224 ? -90.512 -64.755 37.681 1.00 84.38 1224 TYR A N 1
ATOM 9362 C CA . TYR A 1 1224 ? -89.628 -63.899 36.879 1.00 84.38 1224 TYR A CA 1
ATOM 9363 C C . TYR A 1 1224 ? -89.256 -64.526 35.532 1.00 84.38 1224 TYR A C 1
ATOM 9365 O O . TYR A 1 1224 ? -89.370 -63.869 34.499 1.00 84.38 1224 TYR A O 1
ATOM 9373 N N . PHE A 1 1225 ? -88.844 -65.798 35.519 1.00 84.31 1225 PHE A N 1
ATOM 9374 C CA . PHE A 1 1225 ? -88.476 -66.486 34.272 1.00 84.31 1225 PHE A CA 1
ATOM 9375 C C . PHE A 1 1225 ? -89.669 -67.106 33.531 1.00 84.31 1225 PHE A C 1
ATOM 9377 O O . PHE A 1 1225 ? -89.512 -67.557 32.396 1.00 84.31 1225 PHE A O 1
ATOM 9384 N N . HIS A 1 1226 ? -90.859 -67.119 34.145 1.00 85.19 1226 HIS A N 1
ATOM 9385 C CA . HIS A 1 1226 ? -92.083 -67.715 33.595 1.00 85.19 1226 HIS A CA 1
ATOM 9386 C C . HIS A 1 1226 ? -91.936 -69.196 33.203 1.00 85.19 1226 HIS A C 1
ATOM 9388 O O . HIS A 1 1226 ? -92.626 -69.687 32.305 1.00 85.19 1226 HIS A O 1
ATOM 9394 N N . VAL A 1 1227 ? -91.045 -69.923 33.884 1.00 82.62 1227 VAL A N 1
ATOM 9395 C CA . VAL A 1 1227 ? -90.853 -71.362 33.692 1.00 82.62 1227 VAL A CA 1
ATOM 9396 C C . VAL A 1 1227 ? -91.991 -72.109 34.401 1.00 82.62 1227 VAL A C 1
ATOM 9398 O O . VAL A 1 1227 ? -92.249 -71.848 35.577 1.00 82.62 1227 VAL A O 1
ATOM 9401 N N . PRO A 1 1228 ? -92.689 -73.051 33.739 1.00 81.94 1228 PRO A N 1
ATOM 9402 C CA . PRO A 1 1228 ? -93.704 -73.878 34.390 1.00 81.94 1228 PRO A CA 1
ATOM 9403 C C . PRO A 1 1228 ? -93.148 -74.606 35.624 1.00 81.94 1228 PRO A C 1
ATOM 9405 O O . PRO A 1 1228 ? -92.026 -75.105 35.584 1.00 81.94 1228 PRO A O 1
ATOM 9408 N N . LEU A 1 1229 ? -93.948 -74.730 36.690 1.00 77.25 1229 LEU A N 1
ATOM 9409 C CA . LEU A 1 1229 ? -93.530 -75.272 37.996 1.00 77.25 1229 LEU A CA 1
ATOM 9410 C C . LEU A 1 1229 ? -92.773 -76.612 37.907 1.00 77.25 1229 LEU A C 1
ATOM 9412 O O . LEU A 1 1229 ? -91.773 -76.807 38.594 1.00 77.25 1229 LEU A O 1
ATOM 9416 N N . ASP A 1 1230 ? -93.217 -77.521 37.037 1.00 76.94 1230 ASP A N 1
ATOM 9417 C CA . ASP A 1 1230 ? -92.584 -78.833 36.857 1.00 76.94 1230 ASP A CA 1
ATOM 9418 C C . ASP A 1 1230 ? -91.188 -78.726 36.214 1.00 76.94 1230 ASP A C 1
ATOM 9420 O O . ASP A 1 1230 ? -90.271 -79.451 36.599 1.00 76.94 1230 ASP A O 1
ATOM 9424 N N . GLN A 1 1231 ? -90.999 -77.781 35.284 1.00 78.50 1231 GLN A N 1
ATOM 9425 C CA . GLN A 1 1231 ? -89.696 -77.486 34.678 1.00 78.50 1231 GLN A CA 1
ATOM 9426 C C . GLN A 1 1231 ? -88.791 -76.690 35.623 1.00 78.50 1231 GLN A C 1
ATOM 9428 O O . GLN A 1 1231 ? -87.594 -76.952 35.666 1.00 78.50 1231 GLN A O 1
ATOM 9433 N N . ALA A 1 1232 ? -89.339 -75.769 36.419 1.00 76.81 1232 ALA A N 1
ATOM 9434 C CA . ALA A 1 1232 ? -88.578 -75.016 37.416 1.00 76.81 1232 ALA A CA 1
ATOM 9435 C C . ALA A 1 1232 ? -87.954 -75.953 38.465 1.00 76.81 1232 ALA A C 1
ATOM 9437 O O . ALA A 1 1232 ? -86.769 -75.847 38.769 1.00 76.81 1232 ALA A O 1
ATOM 9438 N N . LYS A 1 1233 ? -88.721 -76.941 38.948 1.00 77.75 1233 LYS A N 1
ATOM 9439 C CA . LYS A 1 1233 ? -88.220 -77.980 39.863 1.00 77.75 1233 LYS A CA 1
ATOM 9440 C C . LYS A 1 1233 ? -87.132 -78.841 39.236 1.00 77.75 1233 LYS A C 1
ATOM 9442 O O . LYS A 1 1233 ? -86.191 -79.212 39.929 1.00 77.75 1233 LYS A O 1
ATOM 9447 N N . GLN A 1 1234 ? -87.255 -79.153 37.946 1.00 79.00 1234 GLN A N 1
ATOM 9448 C CA . GLN A 1 1234 ? -86.223 -79.888 37.221 1.00 79.00 1234 GLN A CA 1
ATOM 9449 C C . GLN A 1 1234 ? -84.934 -79.063 37.103 1.00 79.00 1234 GLN A C 1
ATOM 9451 O O . GLN A 1 1234 ? -83.881 -79.563 37.472 1.00 79.00 1234 GLN A O 1
ATOM 9456 N N . ILE A 1 1235 ? -85.028 -77.791 36.704 1.00 81.31 1235 ILE A N 1
ATOM 9457 C CA . ILE A 1 1235 ? -83.883 -76.872 36.604 1.00 81.31 1235 ILE A CA 1
ATOM 9458 C C . ILE A 1 1235 ? -83.163 -76.710 37.956 1.00 81.31 1235 ILE A C 1
ATOM 9460 O O . ILE A 1 1235 ? -81.939 -76.781 38.006 1.00 81.31 1235 ILE A O 1
ATOM 9464 N N . LEU A 1 1236 ? -83.898 -76.542 39.064 1.00 80.88 1236 LEU A N 1
ATOM 9465 C CA . LEU A 1 1236 ? -83.295 -76.442 40.403 1.00 80.88 1236 LEU A CA 1
ATOM 9466 C C . LEU A 1 1236 ? -82.607 -77.736 40.841 1.00 80.88 1236 LEU A C 1
ATOM 9468 O O . LEU A 1 1236 ? -81.553 -77.690 41.470 1.00 80.88 1236 LEU A O 1
ATOM 9472 N N . ASN A 1 1237 ? -83.197 -78.886 40.514 1.00 78.56 1237 ASN A N 1
ATOM 9473 C CA . ASN A 1 1237 ? -82.630 -80.185 40.855 1.00 78.56 1237 ASN A CA 1
ATOM 9474 C C . ASN A 1 1237 ? -81.374 -80.488 40.020 1.00 78.56 1237 ASN A C 1
ATOM 9476 O O . ASN A 1 1237 ? -80.385 -80.969 40.569 1.00 78.56 1237 ASN A O 1
ATOM 9480 N N . ASP A 1 1238 ? -81.388 -80.147 38.727 1.00 79.44 1238 ASP A N 1
ATOM 9481 C CA . ASP A 1 1238 ? -80.229 -80.257 37.832 1.00 79.44 1238 ASP A CA 1
ATOM 9482 C C . ASP A 1 1238 ? -79.077 -79.343 38.299 1.00 79.44 1238 ASP A C 1
ATOM 9484 O O . ASP A 1 1238 ? -77.913 -79.724 38.200 1.00 79.44 1238 ASP A O 1
ATOM 9488 N N . ALA A 1 1239 ? -79.399 -78.192 38.899 1.00 74.00 1239 ALA A N 1
ATOM 9489 C CA . ALA A 1 1239 ? -78.450 -77.287 39.549 1.00 74.00 1239 ALA A CA 1
ATOM 9490 C C . ALA A 1 1239 ? -78.058 -77.688 40.993 1.00 74.00 1239 ALA A C 1
ATOM 9492 O O . ALA A 1 1239 ? -77.327 -76.961 41.662 1.00 74.00 1239 ALA A O 1
ATOM 9493 N N . GLY A 1 1240 ? -78.540 -78.825 41.513 1.00 71.12 1240 GLY A N 1
ATOM 9494 C CA . GLY A 1 1240 ? -78.166 -79.338 42.838 1.00 71.12 1240 GLY A CA 1
ATOM 9495 C C . GLY A 1 1240 ? -78.804 -78.625 44.043 1.00 71.12 1240 GLY A C 1
ATOM 9496 O O . GLY A 1 1240 ? -78.333 -78.795 45.171 1.00 71.12 1240 GLY A O 1
ATOM 9497 N N . LEU A 1 1241 ? -79.880 -77.854 43.846 1.00 72.12 1241 LEU A N 1
ATOM 9498 C CA . LEU A 1 1241 ? -80.586 -77.105 44.895 1.00 72.12 1241 LEU A CA 1
ATOM 9499 C C . LEU A 1 1241 ? -81.778 -77.913 45.460 1.00 72.12 1241 LEU A C 1
ATOM 9501 O O . LEU A 1 1241 ? -82.680 -78.326 44.733 1.00 72.12 1241 LEU A O 1
ATOM 9505 N N . ALA A 1 1242 ? -81.810 -78.148 46.779 1.00 58.47 1242 ALA A N 1
ATOM 9506 C CA . ALA A 1 1242 ? -82.836 -78.979 47.427 1.00 58.47 1242 ALA A CA 1
ATOM 9507 C C . ALA A 1 1242 ? -84.165 -78.228 47.681 1.00 58.47 1242 ALA A C 1
ATOM 9509 O O . ALA A 1 1242 ? -84.198 -77.233 48.406 1.00 58.47 1242 ALA A O 1
ATOM 9510 N N . ILE A 1 1243 ? -85.283 -78.754 47.164 1.00 52.06 1243 ILE A N 1
ATOM 9511 C CA . ILE A 1 1243 ? -86.638 -78.189 47.327 1.00 52.06 1243 ILE A CA 1
ATOM 9512 C C . ILE A 1 1243 ? -87.170 -78.468 48.750 1.00 52.06 1243 ILE A C 1
ATOM 9514 O O . ILE A 1 1243 ? -87.367 -79.625 49.130 1.00 52.06 1243 ILE A O 1
ATOM 9518 N N . LYS A 1 1244 ? -87.447 -77.429 49.553 1.00 44.12 1244 LYS A N 1
ATOM 9519 C CA . LYS A 1 1244 ? -88.072 -77.566 50.889 1.00 44.12 1244 LYS A CA 1
ATOM 9520 C C . LYS A 1 1244 ? -89.605 -77.559 50.795 1.00 44.12 1244 LYS A C 1
ATOM 9522 O O . LYS A 1 1244 ? -90.209 -76.517 50.571 1.00 44.12 1244 LYS A O 1
ATOM 9527 N N . ALA A 1 1245 ? -90.250 -78.698 51.059 1.00 36.59 1245 ALA A N 1
ATOM 9528 C CA . ALA A 1 1245 ? -91.702 -78.776 51.256 1.00 36.59 1245 ALA A CA 1
ATOM 9529 C C . ALA A 1 1245 ? -92.091 -78.369 52.695 1.00 36.59 1245 ALA A C 1
ATOM 9531 O O . ALA A 1 1245 ? -91.557 -78.909 53.664 1.00 36.59 1245 ALA A O 1
ATOM 9532 N N . CYS A 1 1246 ? -93.028 -77.427 52.839 1.00 29.16 1246 CYS A N 1
ATOM 9533 C CA . CYS A 1 1246 ? -93.474 -76.878 54.122 1.00 29.16 1246 CYS A CA 1
ATOM 9534 C C . CYS A 1 1246 ? -94.815 -77.505 54.557 1.00 29.16 1246 CYS A C 1
ATOM 9536 O O . CYS A 1 1246 ? -95.798 -77.425 53.823 1.00 29.16 1246 CYS A O 1
ATOM 9538 N N . ALA A 1 1247 ? -94.875 -78.094 55.758 1.00 31.59 1247 ALA A N 1
ATOM 9539 C CA . ALA A 1 1247 ? -96.124 -78.424 56.448 1.00 31.59 1247 ALA A CA 1
ATOM 9540 C C . ALA A 1 1247 ? -96.047 -77.985 57.922 1.00 31.59 1247 ALA A C 1
ATOM 9542 O O . ALA A 1 1247 ? -95.140 -78.342 58.669 1.00 31.59 1247 ALA A O 1
ATOM 9543 N N . THR A 1 1248 ? -97.023 -77.166 58.294 1.00 30.42 1248 THR A N 1
ATOM 9544 C CA . THR A 1 1248 ? -97.275 -76.479 59.568 1.00 30.42 1248 THR A CA 1
ATOM 9545 C C . THR A 1 1248 ? -97.665 -77.408 60.726 1.00 30.42 1248 THR A C 1
ATOM 9547 O O . THR A 1 1248 ? -98.555 -78.229 60.531 1.00 30.42 1248 THR A O 1
ATOM 9550 N N . THR A 1 1249 ? -97.127 -77.212 61.946 1.00 29.61 1249 THR A N 1
ATOM 9551 C CA . THR A 1 1249 ? -97.835 -76.723 63.171 1.00 29.61 1249 THR A CA 1
ATOM 9552 C C . THR A 1 1249 ? -97.051 -76.937 64.495 1.00 29.61 1249 THR A C 1
ATOM 9554 O O . THR A 1 1249 ? -96.741 -78.054 64.879 1.00 29.61 1249 THR A O 1
ATOM 9557 N N . THR A 1 1250 ? -96.799 -75.813 65.187 1.00 32.12 1250 THR A N 1
ATOM 9558 C CA . THR A 1 1250 ? -96.920 -75.488 66.638 1.00 32.12 1250 THR A CA 1
ATOM 9559 C C . THR A 1 1250 ? -96.445 -76.404 67.792 1.00 32.12 1250 THR A C 1
ATOM 9561 O O . THR A 1 1250 ? -97.045 -77.435 68.063 1.00 32.12 1250 THR A O 1
ATOM 9564 N N . ALA A 1 1251 ? -95.567 -75.805 68.623 1.00 33.22 1251 ALA A N 1
ATOM 9565 C CA . ALA A 1 1251 ? -95.748 -75.450 70.053 1.00 33.22 1251 ALA A CA 1
ATOM 9566 C C . ALA A 1 1251 ? -94.806 -76.080 71.113 1.00 33.22 1251 ALA A C 1
ATOM 9568 O O . ALA A 1 1251 ? -94.791 -77.290 71.296 1.00 33.22 1251 ALA A O 1
ATOM 9569 N N . ALA A 1 1252 ? -94.207 -75.162 71.904 1.00 34.72 1252 ALA A N 1
ATOM 9570 C CA . ALA A 1 1252 ? -93.904 -75.212 73.352 1.00 34.72 1252 ALA A CA 1
ATOM 9571 C C . ALA A 1 1252 ? -92.791 -76.163 73.859 1.00 34.72 1252 ALA A C 1
ATOM 9573 O O . ALA A 1 1252 ? -92.672 -77.281 73.391 1.00 34.72 1252 ALA A O 1
ATOM 9574 N N . SER A 1 1253 ? -92.001 -75.901 74.908 1.00 37.66 1253 SER A N 1
ATOM 9575 C CA . SER A 1 1253 ? -91.501 -74.736 75.671 1.00 37.66 1253 SER A CA 1
ATOM 9576 C C . SER A 1 1253 ? -90.720 -75.319 76.876 1.00 37.66 1253 SER A C 1
ATOM 9578 O O . SER A 1 1253 ? -91.120 -76.378 77.358 1.00 37.66 1253 SER A O 1
ATOM 9580 N N . ILE A 1 1254 ? -89.760 -74.563 77.435 1.00 39.84 1254 ILE A N 1
ATOM 9581 C CA . ILE A 1 1254 ? -89.053 -74.7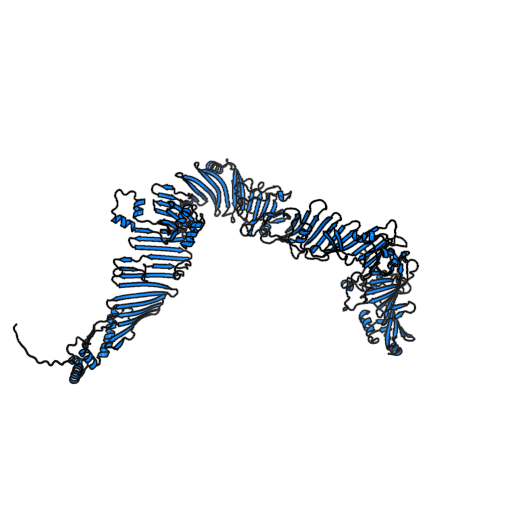23 78.737 1.00 39.84 1254 ILE A CA 1
ATOM 9582 C C . ILE A 1 1254 ? -87.643 -75.360 78.665 1.00 39.84 1254 ILE A C 1
ATOM 9584 O O . ILE A 1 1254 ? -87.505 -76.529 78.316 1.00 39.84 1254 ILE A O 1
ATOM 9588 N N . LEU A 1 1255 ? -86.676 -74.559 79.158 1.00 34.09 1255 LEU A N 1
ATOM 9589 C CA . LEU A 1 1255 ? -85.211 -74.712 79.302 1.00 34.09 1255 LEU A CA 1
ATOM 9590 C C . LEU A 1 1255 ? -84.347 -74.452 78.063 1.00 34.09 1255 LEU A C 1
ATOM 9592 O O . LEU A 1 1255 ? -84.496 -75.164 77.050 1.00 34.09 1255 LEU A O 1
#

Organism: NCBI:txid2484950

Radius of gyration: 63.62 Å; chains: 1; bounding box: 154×122×175 Å

Sequence (1255 aa):
MTIEELYNSLIITNNSISLDTNVLNTDIWKKLLLTNNGNQPIVISQATKTKENGFVKIIGTTSFQLVPNLPVQATLRIDDLGKIQIRIYFNLIGETKLPNSWKFSQSFPKLPAEDKTKLSLLGDEATSVLDSLWLRNAYFVLSTEDFVEEGSKIPFSQGLNFKSILRPMGMLGVFDSILHGDTQEVNFYGRIILPLPTDLTPDLIAWTYPWEVKIEPPGILLKADLGADKNITDSLSIKDTEFVIYSPHSQEWLSKNRNYQPAYALTAILDIPSAKISCKVTGILKAGESEVVLQGDFQGVTLGKLADLLDITGSSDLSSNLPEEFSKAGNLLSDLALETISIGFNASLGSAGVSYAAIRIGFPNKTWKAIPGAVEFSDFSVLFIIASPFSATKRGISTVIEGKMDFGGVDLDVTAYLPNFSIRAELEEPVNLSLSKVFDKYFPELPSPPDISIDRFILGADAKRNFSVYAVIGEEKPWVLDLGPTSMTISDIEVDLNKPSVGGTNGSFSGTIQFSDNVLLQIRYDMPGAFSIRSEIDQIRLSELIARLSNQLVDLPGEFDLTFRQSSILISKREQDLVFLFGTQIDSFGSLAFEARKIGGGKWGYAFGLDLSSSKASSLPSLGVLSIFEDFFHLQKLTLVVSSFDSPDFAFPNLAQFENPRIASKDVKLPAQSGGLIQGLNIYGEWSINSGDRQQGLLSKFLGLNPVLGITLQVGSIPSKNSRLYVSYNTTIQGHPFSCKFGGQIQNNSIGIFLMGSLTVDIQGNPQTFDVTLIFVENGAFISATMKGNTSVNFYTFKLSNLALEVGINWEGIPSLGVAATIDVGEIESSVAVFFDSTRPSRSLVAGSISNVTLKKILDNLAGELTEKLPDVIENVLDQVAIEGTGGFNIPTSYADDLDNLKIESISSAFSSIGKISIPSSSSQVLLVVNKPGTTWYLTDLTTMMHYQLYKTGNTIAVSLEAQLYVAPENTTIGTLIFPAGFFINGTLKFFSFEVSAKILINRNQGIAVDAQMDRIVIVSDSLFCIQAAEGSGGPKLSVSSFTQNAQPEPKFRPPHFYINGELKFLGLKDSVFVEATKSGLTFKIQGNLALACVFDLHGSIGGSSYFSAGGNVKVGIGTIDLGILGSVHIDTSIQAGLDVKATNSAMTASLQAAFEFLGSTHNIAKFNLDVDSDPLTDLVGILEDKIMDILKGIFKDPAKWAEALGDKIIDGVEDAEKILTDYFHVPLDQAKQILNDAGLAIKACATTTAASIL

Secondary structure (DSSP, 8-state):
--HHHHHHHS--BTTEEEE-TTTS--HHHHHHHHHHSTT--EEEEEEEEEEETTEEEEEEEEEETTEEEEEEEEEEEE-TTSPEEEEEEEEEE-SS--TT---HHHH-TTPPPP---S--SS-PPP--HHHH--EEEEEEEEESS-EE-TTT--EE-SEEEEEEEE--TTTSTHHHHHSTTT--SEEEEEEEEPPPTTPPPPPPPTT--TTTSSSPPSEEEEEEE----EESSSS-EEEEEEEEEEE-S-HHHHHHSTT---EEEEEEEEEEGGGTEEEEEEEEE-TT-SEEEEEEEEEEEEES-GGGGHHHHSSS-GGGGS-HHHHHHGGG---EEEEEEEEEEEGGG-TT-EEEEEEEEEEEEEEEEEETTTEEEEEEEEEEEEESTT-TTT-EEEEEEEEEEESSSSEEEEEEEETTTEEEEE-SS-----HHHHHHHH-TTSPPPPP--EEEEEEEEETT--EEEEEEE-TTS-EEE--SSS-EEEEEEEEEEEE-SSS--EEEEEEEEEEETTEEEEEEEEESSSSEEEEEEEEEEHHHHHHHH-S-----STT--PEEEEEEEEEEEETTEEEEEEEEEETTTEEEEEEEEEETTTEEEEEEEEE-TTS-STTSTT-GGGHHHHHHHTEEEEEEEEESS-BTT-----GGGG--TT---S--PPPGGG-SB-SEEEEEEEEE--TTSHHHHHHHHHHT--SEEEEEEEE-SSHHHHEEEEEEEEEEETTEEEEEEEEEEEETTEEEEEEEEEEEEEETTEEEEEEEEEEEETTEEEEEEEEE-SSPEEETTEEEEEEEEEEEEETTS-EEEEEEEEEEETTEEEEEEEEEESS-GGG-EEEEEE-SEEHHHHHHHHS-S-SSPPPHHHHHHHTTEEEE-EEEEEEEGGGHHHHHTT-HHHHHHHIIIII-----SSTTTEEEEEEETTTEEEEEETTTTEEEEEEEETTEEEEEEPEEEEEESS-EEETTEEE-SEEEEEEEEEETTEEEEEEEEEETTTEEEEEEEEPPEEES-TTTEEEE-TTSSS--EEEEESS--TT-SSGGGSSSEEEEEEEEEETTEEEEEEEEEETTEEEEEEEEEEETTEEEEEEEEE-STTEEEEEEEEEE--EEEE-GGG-EEEE-SPEEEEEEEEEETTEEEEEEEEEEEETTEEEEEEEEEE-TTS-TTTTHHHHHHHHHHHHHHHHTTSHHHHHHHHHTTSEE--S-HHHHHHHTS---HHHHHHHHHHTTPPP------------